Protein AF-A0A1H9FA44-F1 (afdb_monomer_lite)

Organism: NCBI:txid867345

Sequence (965 aa):
MKTKEKTDRRVFFWLVFLFSVNLIYLLYELSFNSRLVDVAVTSITDAQVRALELEGRILSGIGLSLLLLRFIKINHISALRFLKISIMLIAIGFSSMYFGQRILVDFLVDRTTAEQRMDAQLLVFMKQGLATNSLQLEGIEFDDSDLDSAHTRSFISIVGLMTFFSPDFIVDLRDNAESILNQVAINESIKATPSSYEDYLKLRDSIVYLWNEYEKISDEYWAAKSYFYQEAGERWNILQSNLLNQWEQLSENLDEHEFTRKVLALQRNLDTYFKARESCEDSRFRNECIIKVEDIYRAEIVKSIGRYVAPRDWCHEPETVTKTVQRGSRFVTERREVQQCHDLSYDHLSSKLSFFVRAPISYDLFIRDPVLSSQIRSDLLAEGVVLKDSWIADDRDGFMTAAVEARANLARERLENEMLQRLGVILPLDMSAEEFLRSDFVQARLHKALQPMDPLMILRLDYTPLEFHQMVLKPRFIHMAENEYQKLHQDIQEMANGGWREEEGKSYVRALIVPPIAMGFSLFFALVNSIGLIASIPALFGWKRPILVWSMKLGGIIGVIAIPMINSSSVVETETYKYFESQVSDTLGPVAGFFATWVVNTEPSVYAVGRFAQHVAPPLISSGDHKKENIYDDSDVSLADDLLINEQRLENDHYPFNLKSSIDAGESIDDVFDSVGLNVNDHMRDMVHALHLSGLTPLMPQVMTAVNNKNDAIMIDVQQLRDGAWVVHRSPLITGTGTCLTNHQRIVDIGLLDSVQWRAARHGSCGSDMIAINPVSIPFLTDFSRQVSARFPDISIWVHFQPTLHGEVFCHHLRRGAAELSAMLGQEKFSAVVSSSETLACFLDMPRDYAVIYMGPEYGDPGIVAQSTPHHISRQEIISLRGRARGDGYRPYAFSISPQTLDMPFSSLKENDAIVIHHRHESHVMHEFLRDFPGRTGVFFSPGSRSEDVLIENYKILISRNGVL

Radius of gyration: 52.06 Å; chains: 1; bounding box: 86×80×188 Å

Structure (mmCIF, N/CA/C/O backbone):
data_AF-A0A1H9FA44-F1
#
_entry.id   AF-A0A1H9FA44-F1
#
loop_
_atom_site.group_PDB
_atom_site.id
_atom_site.type_symbol
_atom_site.label_atom_id
_atom_site.label_alt_id
_atom_site.label_comp_id
_atom_site.label_asym_id
_atom_site.label_entity_id
_atom_site.label_seq_id
_atom_site.pdbx_PDB_ins_code
_atom_site.Cartn_x
_atom_site.Cartn_y
_atom_site.Cartn_z
_atom_site.occupancy
_atom_site.B_iso_or_equiv
_atom_site.auth_seq_id
_atom_site.auth_comp_id
_atom_site.auth_asym_id
_atom_site.auth_atom_id
_atom_site.pdbx_PDB_model_num
ATOM 1 N N . MET A 1 1 ? -10.533 -27.391 91.466 1.00 48.75 1 MET A N 1
ATOM 2 C CA . MET A 1 1 ? -9.557 -26.537 90.746 1.00 48.75 1 MET A CA 1
ATOM 3 C C . MET A 1 1 ? -9.201 -27.084 89.360 1.00 48.75 1 MET A C 1
ATOM 5 O O . MET A 1 1 ? -9.571 -26.430 88.394 1.00 48.75 1 MET A O 1
ATOM 9 N N . LYS A 1 2 ? -8.638 -28.300 89.225 1.00 49.94 2 LYS A N 1
ATOM 10 C CA . LYS A 1 2 ? -8.252 -28.908 87.923 1.00 49.94 2 LYS A CA 1
ATOM 11 C C . LYS A 1 2 ? -9.353 -28.962 86.841 1.00 49.94 2 LYS A C 1
ATOM 13 O O . LYS A 1 2 ? -9.052 -28.881 85.656 1.00 49.94 2 LYS A O 1
ATOM 18 N N . THR A 1 3 ? -10.630 -29.093 87.212 1.00 56.06 3 THR A N 1
ATOM 19 C CA . THR A 1 3 ? -11.762 -29.130 86.261 1.00 56.06 3 THR A CA 1
ATOM 20 C C . THR A 1 3 ? -12.139 -27.753 85.703 1.00 56.06 3 THR A C 1
ATOM 22 O O . THR A 1 3 ? -12.529 -27.659 84.541 1.00 56.06 3 THR A O 1
ATOM 25 N N . LYS A 1 4 ? -11.982 -26.684 86.495 1.00 55.81 4 LYS A N 1
ATOM 26 C CA . LYS A 1 4 ? -12.283 -25.298 86.095 1.00 55.81 4 LYS A CA 1
ATOM 27 C C . LYS A 1 4 ? -11.204 -24.758 85.150 1.00 55.81 4 LYS A C 1
ATOM 29 O O . LYS A 1 4 ? -11.523 -24.285 84.069 1.00 55.81 4 LYS A O 1
ATOM 34 N N . GLU A 1 5 ? -9.940 -25.000 85.489 1.00 60.69 5 GLU A N 1
ATOM 35 C CA . GLU A 1 5 ? -8.768 -24.650 84.673 1.00 60.69 5 GLU A CA 1
ATOM 36 C C . GLU A 1 5 ? -8.762 -25.362 83.304 1.00 60.69 5 GLU A C 1
ATOM 38 O O . GLU A 1 5 ? -8.523 -24.750 82.263 1.00 60.69 5 GLU A O 1
ATOM 43 N N . LYS A 1 6 ? -9.132 -26.651 83.272 1.00 61.25 6 LYS A N 1
ATOM 44 C CA . LYS A 1 6 ? -9.265 -27.423 82.024 1.00 61.25 6 LYS A CA 1
ATOM 45 C C . LYS A 1 6 ? -10.433 -26.948 81.146 1.00 61.25 6 LYS A C 1
ATOM 47 O O . LYS A 1 6 ? -10.380 -27.127 79.930 1.00 61.25 6 LYS A O 1
ATOM 52 N N . THR A 1 7 ? -11.475 -26.365 81.742 1.00 63.00 7 THR A N 1
ATOM 53 C CA . THR A 1 7 ? -12.636 -25.820 81.018 1.00 63.00 7 THR A CA 1
ATOM 54 C C . THR A 1 7 ? -12.306 -24.454 80.415 1.00 63.00 7 THR A C 1
ATOM 56 O O . THR A 1 7 ? -12.528 -24.265 79.223 1.00 63.00 7 THR A O 1
ATOM 59 N N . ASP A 1 8 ? -11.665 -23.562 81.176 1.00 70.44 8 ASP A N 1
ATOM 60 C CA . ASP A 1 8 ? -11.229 -22.243 80.690 1.00 70.44 8 ASP A CA 1
ATOM 61 C C . ASP A 1 8 ? -10.218 -22.361 79.530 1.00 70.44 8 ASP A C 1
ATOM 63 O O . ASP A 1 8 ? -10.338 -21.658 78.526 1.00 70.44 8 ASP A O 1
ATOM 67 N N . ARG A 1 9 ? -9.292 -23.331 79.589 1.00 77.62 9 ARG A N 1
ATOM 68 C CA . ARG A 1 9 ? -8.333 -23.593 78.498 1.00 77.62 9 ARG A CA 1
ATOM 69 C C . ARG A 1 9 ? -9.007 -24.077 77.206 1.00 77.62 9 ARG A C 1
ATOM 71 O O . ARG A 1 9 ? -8.592 -23.689 76.120 1.00 77.62 9 ARG A O 1
ATOM 78 N N . ARG A 1 10 ? -10.056 -24.904 77.301 1.00 78.44 10 ARG A N 1
ATOM 79 C CA . ARG A 1 10 ? -10.829 -25.372 76.129 1.00 78.44 10 ARG A CA 1
ATOM 80 C C . ARG A 1 10 ? -11.633 -24.249 75.482 1.00 78.44 10 ARG A C 1
ATOM 82 O O . ARG A 1 10 ? -11.694 -24.186 74.260 1.00 78.44 10 ARG A O 1
ATOM 89 N N . VAL A 1 11 ? -12.226 -23.375 76.295 1.00 79.69 11 VAL A N 1
ATOM 90 C CA . VAL A 1 11 ? -12.961 -22.197 75.813 1.00 79.69 11 VAL A CA 1
ATOM 91 C C . VAL A 1 11 ? -12.018 -21.249 75.075 1.00 79.69 11 VAL A C 1
ATOM 93 O O . VAL A 1 11 ? -12.355 -20.802 73.985 1.00 79.69 11 VAL A O 1
ATOM 96 N N . PHE A 1 12 ? -10.823 -21.001 75.618 1.00 83.12 12 PHE A N 1
ATOM 97 C CA . PHE A 1 12 ? -9.819 -20.157 74.969 1.00 83.12 12 PHE A CA 1
ATOM 98 C C . PHE A 1 12 ? -9.391 -20.703 73.599 1.00 83.12 12 PHE A C 1
ATOM 100 O O . PHE A 1 12 ? -9.480 -19.983 72.610 1.00 83.12 12 PHE A O 1
ATOM 107 N N . PHE A 1 13 ? -9.010 -21.984 73.503 1.00 84.44 13 PHE A N 1
ATOM 108 C CA . PHE A 1 13 ? -8.625 -22.581 72.215 1.00 84.44 13 PHE A CA 1
ATOM 109 C C . PHE A 1 13 ? -9.755 -22.574 71.184 1.00 84.44 13 PHE A C 1
ATOM 111 O O . PHE A 1 13 ? -9.494 -22.364 70.005 1.00 84.44 13 PHE A O 1
ATOM 118 N N . TRP A 1 14 ? -11.003 -22.771 71.611 1.00 83.06 14 TRP A N 1
ATOM 119 C CA . TRP A 1 14 ? -12.151 -22.663 70.714 1.00 83.06 14 TRP A CA 1
ATOM 120 C C . TRP A 1 14 ? -12.372 -21.238 70.207 1.00 83.06 14 TRP A C 1
ATOM 122 O O . TRP A 1 14 ? -12.641 -21.052 69.026 1.00 83.06 14 TRP A O 1
ATOM 132 N N . LEU A 1 15 ? -12.247 -20.235 71.082 1.00 83.44 15 LEU A N 1
ATOM 133 C CA . LEU A 1 15 ? -12.365 -18.832 70.686 1.00 83.44 15 LEU A CA 1
ATOM 134 C C . LEU A 1 15 ? -11.262 -18.437 69.704 1.00 83.44 15 LEU A C 1
ATOM 136 O O . LEU A 1 15 ? -11.562 -17.782 68.714 1.00 83.44 15 LEU A O 1
ATOM 140 N N . VAL A 1 16 ? -10.022 -18.877 69.938 1.00 86.88 16 VAL A N 1
ATOM 141 C CA . VAL A 1 16 ? -8.905 -18.668 69.004 1.00 86.88 16 VAL A CA 1
ATOM 142 C C . VAL A 1 16 ? -9.171 -19.373 67.674 1.00 86.88 16 VAL A C 1
ATOM 144 O O . VAL A 1 16 ? -9.030 -18.753 66.629 1.00 86.88 16 VAL A O 1
ATOM 147 N N . PHE A 1 17 ? -9.621 -20.630 67.697 1.00 88.50 17 PHE A N 1
ATOM 148 C CA . PHE A 1 17 ? -9.962 -21.370 66.481 1.00 88.50 17 PHE A CA 1
ATOM 149 C C . PHE A 1 17 ? -11.061 -20.671 65.669 1.00 88.50 17 PHE A C 1
ATOM 151 O O . PHE A 1 17 ? -10.877 -20.426 64.481 1.00 88.50 17 PHE A O 1
ATOM 158 N N . LEU A 1 18 ? -12.174 -20.294 66.307 1.00 86.75 18 LEU A N 1
ATOM 159 C CA . LEU A 1 18 ? -13.249 -19.554 65.643 1.00 86.75 18 LEU A CA 1
ATOM 160 C C . LEU A 1 18 ? -12.780 -18.194 65.124 1.00 86.75 18 LEU A C 1
ATOM 162 O O . LEU A 1 18 ? -13.202 -17.794 64.046 1.00 86.75 18 LEU A O 1
ATOM 166 N N . PHE A 1 19 ? -11.926 -17.489 65.871 1.00 90.38 19 PHE A N 1
ATOM 167 C CA . PHE A 1 19 ? -11.349 -16.221 65.433 1.00 90.38 19 PHE A CA 1
ATOM 168 C C . PHE A 1 19 ? -10.514 -16.409 64.164 1.00 90.38 19 PHE A C 1
ATOM 170 O O . PHE A 1 19 ? -10.729 -15.699 63.189 1.00 90.38 19 PHE A O 1
ATOM 177 N N . SER A 1 20 ? -9.614 -17.397 64.142 1.00 91.06 20 SER A N 1
ATOM 178 C CA . SER A 1 20 ? -8.771 -17.689 62.980 1.00 91.06 20 SER A CA 1
ATOM 179 C C . SER A 1 20 ? -9.586 -18.117 61.760 1.00 91.06 20 SER A C 1
ATOM 181 O O . SER A 1 20 ? -9.354 -17.604 60.672 1.00 91.06 20 SER A O 1
ATOM 183 N N . VAL A 1 21 ? -10.565 -19.013 61.929 1.00 92.25 21 VAL A N 1
ATOM 184 C CA . VAL A 1 21 ? -11.415 -19.464 60.815 1.00 92.25 21 VAL A CA 1
ATOM 185 C C . VAL A 1 21 ? -12.286 -18.323 60.287 1.00 92.25 21 VAL A C 1
ATOM 187 O O . VAL A 1 21 ? -12.405 -18.176 59.077 1.00 92.25 21 VAL A O 1
ATOM 190 N N . ASN A 1 22 ? -12.855 -17.489 61.164 1.00 92.56 22 ASN A N 1
ATOM 191 C CA . ASN A 1 22 ? -13.650 -16.330 60.753 1.00 92.56 22 ASN A CA 1
ATOM 192 C C . ASN A 1 22 ? -12.784 -15.272 60.045 1.00 92.56 22 ASN A C 1
ATOM 194 O O . ASN A 1 22 ? -13.199 -14.726 59.033 1.00 92.56 22 ASN A O 1
ATOM 198 N N . LEU A 1 23 ? -11.552 -15.035 60.506 1.00 92.38 23 LEU A N 1
ATOM 199 C CA . LEU A 1 23 ? -10.619 -14.144 59.815 1.00 92.38 23 LEU A CA 1
ATOM 200 C C . LEU A 1 23 ? -10.298 -14.642 58.395 1.00 92.38 23 LEU A C 1
ATOM 202 O O . LEU A 1 23 ? -10.344 -13.852 57.459 1.00 92.38 23 LEU A O 1
ATOM 206 N N . ILE A 1 24 ? -10.015 -15.940 58.226 1.00 92.69 24 ILE A N 1
ATOM 207 C CA . ILE A 1 24 ? -9.772 -16.539 56.900 1.00 92.69 24 ILE A CA 1
ATOM 208 C C . ILE A 1 24 ? -11.024 -16.420 56.028 1.00 92.69 24 ILE A C 1
ATOM 210 O O . ILE A 1 24 ? -10.933 -15.991 54.884 1.00 92.69 24 ILE A O 1
ATOM 214 N N . TYR A 1 25 ? -12.189 -16.757 56.580 1.00 94.31 25 TYR A N 1
ATOM 215 C CA . TYR A 1 25 ? -13.471 -16.616 55.898 1.00 94.31 25 TYR A CA 1
ATOM 216 C C . TYR A 1 25 ? -13.707 -15.180 55.416 1.00 94.31 25 TYR A C 1
ATOM 218 O O . TYR A 1 25 ? -14.007 -14.986 54.247 1.00 94.31 25 TYR A O 1
ATOM 226 N N . LEU A 1 26 ? -13.497 -14.176 56.273 1.00 93.19 26 LEU A N 1
ATOM 227 C CA . LEU A 1 26 ? -13.662 -12.767 55.912 1.00 93.19 26 LEU A CA 1
ATOM 228 C C . LEU A 1 26 ? -12.725 -12.336 54.784 1.00 93.19 26 LEU A C 1
ATOM 230 O O . LEU A 1 26 ? -13.150 -11.577 53.924 1.00 93.19 26 LEU A O 1
ATOM 234 N N . LEU A 1 27 ? -11.481 -12.825 54.750 1.00 92.19 27 LEU A N 1
ATOM 235 C CA . LEU A 1 27 ? -10.573 -12.537 53.634 1.00 92.19 27 LEU A CA 1
ATOM 236 C C . LEU A 1 27 ? -11.121 -13.082 52.308 1.00 92.19 27 LEU A C 1
ATOM 238 O O . LEU A 1 27 ? -11.119 -12.364 51.311 1.00 92.19 27 LEU A O 1
ATOM 242 N N . TYR A 1 28 ? -11.633 -14.316 52.302 1.00 93.56 28 TYR A N 1
ATOM 243 C CA . TYR A 1 28 ? -12.260 -14.899 51.111 1.00 93.56 28 TYR A CA 1
ATOM 244 C C . TYR A 1 28 ? -13.567 -14.196 50.729 1.00 93.56 28 TYR A C 1
ATOM 246 O O . TYR A 1 28 ? -13.783 -13.939 49.549 1.00 93.56 28 TYR A O 1
ATOM 254 N N . GLU A 1 29 ? -14.406 -13.840 51.703 1.00 93.50 29 GLU A N 1
ATOM 255 C CA . GLU A 1 29 ? -15.690 -13.170 51.471 1.00 93.50 29 GLU A CA 1
ATOM 256 C C . GLU A 1 29 ? -15.493 -11.764 50.886 1.00 93.50 29 GLU A C 1
ATOM 258 O O . GLU A 1 29 ? -16.108 -11.420 49.885 1.00 93.50 29 GLU A O 1
ATOM 263 N N . LEU A 1 30 ? -14.567 -10.976 51.443 1.00 92.44 30 LEU A N 1
ATOM 264 C CA . LEU A 1 30 ? -14.232 -9.640 50.938 1.00 92.44 30 LEU A CA 1
ATOM 265 C C . LEU A 1 30 ? -13.559 -9.705 49.553 1.00 92.44 30 LEU A C 1
ATOM 267 O O . LEU A 1 30 ? -13.848 -8.888 48.675 1.00 92.44 30 LEU A O 1
ATOM 271 N N . SER A 1 31 ? -12.690 -10.698 49.328 1.00 92.31 31 SER A N 1
ATOM 272 C CA . SER A 1 31 ? -12.115 -10.972 48.002 1.00 92.31 31 SER A CA 1
ATOM 273 C C . SER A 1 31 ? -13.205 -11.313 46.980 1.00 92.31 31 SER A C 1
ATOM 275 O O . SER A 1 31 ? -13.196 -10.788 45.872 1.00 92.31 31 SER A O 1
ATOM 277 N N . PHE A 1 32 ? -14.169 -12.162 47.339 1.00 91.38 32 PHE A N 1
ATOM 278 C CA . PHE A 1 32 ? -15.282 -12.536 46.464 1.00 91.38 32 PHE A CA 1
ATOM 279 C C . PHE A 1 32 ? -16.208 -11.353 46.151 1.00 91.38 32 PHE A C 1
ATOM 281 O O . PHE A 1 32 ? -16.528 -11.123 44.990 1.00 91.38 32 PHE A O 1
ATOM 288 N N . ASN A 1 33 ? -16.577 -10.569 47.164 1.00 90.88 33 ASN A N 1
ATOM 289 C CA . ASN A 1 33 ? -17.423 -9.384 47.032 1.00 90.88 33 ASN A CA 1
ATOM 290 C C . ASN A 1 33 ? -16.821 -8.348 46.060 1.00 90.88 33 ASN A C 1
ATOM 292 O O . ASN A 1 33 ? -17.470 -7.970 45.090 1.00 90.88 33 ASN A O 1
ATOM 296 N N . SER A 1 34 ? -15.535 -8.013 46.210 1.00 89.12 34 SER A N 1
ATOM 297 C CA . SER A 1 34 ? -14.847 -7.137 45.243 1.00 89.12 34 SER A CA 1
ATOM 298 C C . SER A 1 34 ? -14.746 -7.729 43.829 1.00 89.12 34 SER A C 1
ATOM 300 O O . SER A 1 34 ? -14.873 -6.991 42.856 1.00 89.12 34 SER A O 1
ATOM 302 N N . ARG A 1 35 ? -14.572 -9.053 43.687 1.00 87.44 35 ARG A N 1
ATOM 303 C CA . ARG A 1 35 ? -14.594 -9.721 42.371 1.00 87.44 35 ARG A CA 1
ATOM 304 C C . ARG A 1 35 ? -15.972 -9.651 41.711 1.00 87.44 35 ARG A C 1
ATOM 306 O O . ARG A 1 35 ? -16.034 -9.480 40.502 1.00 87.44 35 ARG A O 1
ATOM 313 N N . LEU A 1 36 ? -17.064 -9.749 42.473 1.00 86.50 36 LEU A N 1
ATOM 314 C CA . LEU A 1 36 ? -18.422 -9.578 41.939 1.00 86.50 36 LEU A CA 1
ATOM 315 C C . LEU A 1 36 ? -18.622 -8.186 41.335 1.00 86.50 36 LEU A C 1
ATOM 317 O O . LEU A 1 36 ? -19.174 -8.085 40.243 1.00 86.50 36 LEU A O 1
ATOM 321 N N . VAL A 1 37 ? -18.152 -7.141 42.022 1.00 85.50 37 VAL A N 1
ATOM 322 C CA . VAL A 1 37 ? -18.197 -5.758 41.521 1.00 85.50 37 VAL A CA 1
ATOM 323 C C . VAL A 1 37 ? -17.359 -5.603 40.252 1.00 85.50 37 VAL A C 1
ATOM 325 O O . VAL A 1 37 ? -17.813 -4.988 39.292 1.00 85.50 37 VAL A O 1
ATOM 328 N N . ASP A 1 38 ? -16.162 -6.194 40.219 1.00 83.50 38 ASP A N 1
ATOM 329 C CA . ASP A 1 38 ? -15.274 -6.134 39.054 1.00 83.50 38 ASP A CA 1
ATOM 330 C C . ASP A 1 38 ? -15.860 -6.856 37.833 1.00 83.50 38 ASP A C 1
ATOM 332 O O . ASP A 1 38 ? -15.863 -6.306 36.732 1.00 83.50 38 ASP A O 1
ATOM 336 N N . VAL A 1 39 ? -16.388 -8.071 38.021 1.00 78.62 39 VAL A N 1
ATOM 337 C CA . VAL A 1 39 ? -16.960 -8.865 36.923 1.00 78.62 39 VAL A CA 1
ATOM 338 C C . VAL A 1 39 ? -18.268 -8.260 36.418 1.00 78.62 39 VAL A C 1
ATOM 340 O O . VAL A 1 39 ? -18.573 -8.354 35.233 1.00 78.62 39 VAL A O 1
ATOM 343 N N . ALA A 1 40 ? -19.030 -7.580 37.274 1.00 70.88 40 ALA A N 1
ATOM 344 C CA . ALA A 1 40 ? -20.282 -6.952 36.879 1.00 70.88 40 ALA A CA 1
ATOM 345 C C . ALA A 1 40 ? -20.135 -5.808 35.858 1.00 70.88 40 ALA A C 1
ATOM 347 O O . ALA A 1 40 ? -21.137 -5.450 35.244 1.00 70.88 40 ALA A O 1
ATOM 348 N N . VAL A 1 41 ? -18.929 -5.269 35.665 1.00 68.81 41 VAL A N 1
ATOM 349 C CA . VAL A 1 41 ? -18.599 -4.221 34.677 1.00 68.81 41 VAL A CA 1
ATOM 350 C C . VAL A 1 41 ? -17.988 -4.831 33.401 1.00 68.81 41 VAL A C 1
ATOM 352 O O . VAL A 1 41 ? -17.742 -4.150 32.415 1.00 68.81 41 VAL A O 1
ATOM 355 N N . THR A 1 42 ? -17.774 -6.145 33.375 1.00 66.69 42 THR A N 1
ATOM 356 C CA . THR A 1 42 ? -17.287 -6.872 32.194 1.00 66.69 42 THR A CA 1
ATOM 357 C C . THR A 1 42 ? -18.410 -7.671 31.534 1.00 66.69 42 THR A C 1
ATOM 359 O O . THR A 1 42 ? -19.413 -7.988 32.174 1.00 66.69 42 THR A O 1
ATOM 362 N N . SER A 1 43 ? -18.256 -8.022 30.256 1.00 63.44 43 SER A N 1
ATOM 363 C CA . SER A 1 43 ? -19.141 -8.975 29.582 1.00 63.44 43 SER A CA 1
ATOM 364 C C . SER A 1 43 ? -19.003 -10.356 30.226 1.00 63.44 43 SER A C 1
ATOM 366 O O . SER A 1 43 ? -17.937 -10.967 30.165 1.00 63.44 43 SER A O 1
ATOM 368 N N . ILE A 1 44 ? -20.067 -10.835 30.877 1.00 65.38 44 ILE A N 1
ATOM 369 C CA . ILE A 1 44 ? -20.039 -12.078 31.658 1.00 65.38 44 ILE A CA 1
ATOM 370 C C . ILE A 1 44 ? -20.544 -13.236 30.796 1.00 65.38 44 ILE A C 1
ATOM 372 O O . ILE A 1 44 ? -21.673 -13.194 30.307 1.00 65.38 44 ILE A O 1
ATOM 376 N N . THR A 1 45 ? -19.749 -14.296 30.655 1.00 71.56 45 THR A N 1
ATOM 377 C CA . THR A 1 45 ? -20.199 -15.537 30.000 1.00 71.56 45 THR A CA 1
ATOM 378 C C . THR A 1 45 ? -21.082 -16.373 30.936 1.00 71.56 45 THR A C 1
ATOM 380 O O . THR A 1 45 ? -20.957 -16.293 32.161 1.00 71.56 45 THR A O 1
ATOM 383 N N . ASP A 1 46 ? -21.950 -17.241 30.398 1.00 73.75 46 ASP A N 1
ATOM 384 C CA . ASP A 1 46 ? -22.794 -18.142 31.219 1.00 73.75 46 ASP A CA 1
ATOM 385 C C . ASP A 1 46 ? -21.948 -18.991 32.192 1.00 73.75 46 ASP A C 1
ATOM 387 O O . ASP A 1 46 ? -22.300 -19.178 33.359 1.00 73.75 46 ASP A O 1
ATOM 391 N N . ALA A 1 47 ? -20.766 -19.438 31.754 1.00 77.25 47 ALA A N 1
ATOM 392 C CA . ALA A 1 47 ? -19.837 -20.186 32.596 1.00 77.25 47 ALA A CA 1
ATOM 393 C C . ALA A 1 47 ? -19.342 -19.366 33.802 1.00 77.25 47 ALA A C 1
ATOM 395 O O . ALA A 1 47 ? -19.277 -19.888 34.920 1.00 77.25 47 ALA A O 1
ATOM 396 N N . GLN A 1 48 ? -19.032 -18.082 33.601 1.00 77.62 48 GLN A N 1
ATOM 397 C CA . GLN A 1 48 ? -18.619 -17.173 34.671 1.00 77.62 48 GLN A CA 1
ATOM 398 C C . GLN A 1 48 ? -19.773 -16.869 35.634 1.00 77.62 48 GLN A C 1
ATOM 400 O O . GLN A 1 48 ? -19.564 -16.897 36.849 1.00 77.62 48 GLN A O 1
ATOM 405 N N . VAL A 1 49 ? -20.999 -16.664 35.128 1.00 80.44 49 VAL A N 1
ATOM 406 C CA . VAL A 1 49 ? -22.196 -16.481 35.972 1.00 80.44 49 VAL A CA 1
ATOM 407 C C . VAL A 1 49 ? -22.402 -17.698 36.878 1.00 80.44 49 VAL A C 1
ATOM 409 O O . VAL A 1 49 ? -22.562 -17.547 38.090 1.00 80.44 49 VAL A O 1
ATOM 412 N N . ARG A 1 50 ? -22.329 -18.916 36.326 1.00 82.25 50 ARG A N 1
ATOM 413 C CA . ARG A 1 50 ? -22.481 -20.164 37.098 1.00 82.25 50 ARG A CA 1
ATOM 414 C C . ARG A 1 50 ? -21.356 -20.381 38.107 1.00 82.25 50 ARG A C 1
ATOM 416 O O . ARG A 1 50 ? -21.607 -20.890 39.201 1.00 82.25 50 ARG A O 1
ATOM 423 N N . ALA A 1 51 ? -20.121 -20.013 37.764 1.00 84.81 51 ALA A N 1
ATOM 424 C CA . ALA A 1 51 ? -18.986 -20.104 38.678 1.00 84.81 51 ALA A CA 1
ATOM 425 C C . ALA A 1 51 ? -19.158 -19.159 39.877 1.00 84.81 51 ALA A C 1
ATOM 427 O O . ALA A 1 51 ? -19.026 -19.600 41.022 1.00 84.81 51 ALA A O 1
ATOM 428 N N . LEU A 1 52 ? -19.531 -17.900 39.624 1.00 84.25 52 LEU A N 1
ATOM 429 C CA . LEU A 1 52 ? -19.831 -16.910 40.662 1.00 84.25 52 LEU A CA 1
ATOM 430 C C . LEU A 1 52 ? -21.010 -17.341 41.535 1.00 84.25 52 LEU A C 1
ATOM 432 O O . LEU A 1 52 ? -20.960 -17.212 42.758 1.00 84.25 52 LEU A O 1
ATOM 436 N N . GLU A 1 53 ? -22.051 -17.900 40.922 1.00 86.88 53 GLU A N 1
ATOM 437 C CA . GLU A 1 53 ? -23.198 -18.448 41.635 1.00 86.88 53 GLU A CA 1
ATOM 438 C C . GLU A 1 53 ? -22.786 -19.579 42.586 1.00 86.88 53 GLU A C 1
ATOM 440 O O . GLU A 1 53 ? -23.179 -19.599 43.756 1.00 86.88 53 GLU A O 1
ATOM 445 N N . LEU A 1 54 ? -21.983 -20.530 42.106 1.00 89.31 54 LEU A N 1
ATOM 446 C CA . LEU A 1 54 ? -21.521 -21.651 42.916 1.00 89.31 54 LEU A CA 1
ATOM 447 C C . LEU A 1 54 ? -20.592 -21.185 44.047 1.00 89.31 54 LEU A C 1
ATOM 449 O O . LEU A 1 54 ? -20.751 -21.641 45.182 1.00 89.31 54 LEU A O 1
ATOM 453 N N . GLU A 1 55 ? -19.665 -20.266 43.764 1.00 90.31 55 GLU A N 1
ATOM 454 C CA . GLU A 1 55 ? -18.751 -19.693 44.760 1.00 90.31 55 GLU A CA 1
ATOM 455 C C . GLU A 1 55 ? -19.531 -18.940 45.848 1.00 90.31 55 GLU A C 1
ATOM 457 O O . GLU A 1 55 ? -19.355 -19.220 47.038 1.00 90.31 55 GLU A O 1
ATOM 462 N N . GLY A 1 56 ? -20.480 -18.086 45.452 1.00 90.25 56 GLY A N 1
ATOM 463 C CA . GLY A 1 56 ? -21.344 -17.340 46.367 1.00 90.25 56 GLY A CA 1
ATOM 464 C C . GLY A 1 56 ? -22.196 -18.243 47.261 1.00 90.25 56 GLY A C 1
ATOM 465 O O . GLY A 1 56 ? -22.314 -17.985 48.464 1.00 90.25 56 GLY A O 1
ATOM 466 N N . ARG A 1 57 ? -22.724 -19.352 46.720 1.00 91.69 57 ARG A N 1
ATOM 467 C CA . ARG A 1 57 ? -23.485 -20.359 47.485 1.00 91.69 57 ARG A CA 1
ATOM 468 C C . ARG A 1 57 ? -22.635 -21.068 48.535 1.00 91.69 57 ARG A C 1
ATOM 470 O O . ARG A 1 57 ? -23.096 -21.289 49.658 1.00 91.69 57 ARG A O 1
ATOM 477 N N . ILE A 1 58 ? -21.395 -21.418 48.194 1.00 93.44 58 ILE A N 1
ATOM 478 C CA . ILE A 1 58 ? -20.454 -22.061 49.122 1.00 93.44 58 ILE A CA 1
ATOM 479 C C . ILE A 1 58 ? -20.077 -21.090 50.246 1.00 93.44 58 ILE A C 1
ATOM 481 O O . ILE A 1 58 ? -20.181 -21.445 51.424 1.00 93.44 58 ILE A O 1
ATOM 485 N N . LEU A 1 59 ? -19.684 -19.866 49.894 1.00 93.38 59 LEU A N 1
ATOM 486 C CA . LEU A 1 59 ? -19.259 -18.838 50.843 1.00 93.38 59 LEU A CA 1
ATOM 487 C C . LEU A 1 59 ? -20.386 -18.434 51.797 1.00 93.38 59 LEU A C 1
ATOM 489 O O . LEU A 1 59 ? -20.210 -18.490 53.016 1.00 93.38 59 LEU A O 1
ATOM 493 N N . SER A 1 60 ? -21.587 -18.187 51.273 1.00 93.56 60 SER A N 1
ATOM 494 C CA . SER A 1 60 ? -22.771 -17.892 52.090 1.00 93.56 60 SER A CA 1
ATOM 495 C C . SER A 1 60 ? -23.111 -19.041 53.054 1.00 93.56 60 SER A C 1
ATOM 497 O O . SER A 1 60 ? -23.449 -18.813 54.219 1.00 93.56 60 SER A O 1
ATOM 499 N N . GLY A 1 61 ? -22.980 -20.299 52.610 1.00 94.38 61 GLY A N 1
ATOM 500 C CA . GLY A 1 61 ? -23.175 -21.482 53.457 1.00 94.38 61 GLY A CA 1
ATOM 501 C C . GLY A 1 61 ? -22.155 -21.604 54.589 1.00 94.38 61 GLY A C 1
ATOM 502 O O . GLY A 1 61 ? -22.519 -21.962 55.718 1.00 94.38 61 GLY A O 1
ATOM 503 N N . ILE A 1 62 ? -20.889 -21.268 54.328 1.00 94.19 62 ILE A N 1
ATOM 504 C CA . ILE A 1 62 ? -19.843 -21.184 55.357 1.00 94.19 62 ILE A CA 1
ATOM 505 C C . ILE A 1 62 ? -20.154 -20.035 56.325 1.00 94.19 62 ILE A C 1
ATOM 507 O O . ILE A 1 62 ? -20.122 -20.245 57.541 1.00 94.19 62 ILE A O 1
ATOM 511 N N . GLY A 1 63 ? -20.533 -18.863 55.811 1.00 93.06 63 GLY A N 1
ATOM 512 C CA . GLY A 1 63 ? -20.884 -17.678 56.594 1.00 93.06 63 GLY A CA 1
ATOM 513 C C . GLY A 1 63 ? -22.015 -17.929 57.590 1.00 93.06 63 GLY A C 1
ATOM 514 O O . GLY A 1 63 ? -21.873 -17.623 58.780 1.00 93.06 63 GLY A O 1
ATOM 515 N N . LEU A 1 64 ? -23.108 -18.566 57.149 1.00 94.12 64 LEU A N 1
ATOM 516 C CA . LEU A 1 64 ? -24.214 -18.947 58.033 1.00 94.12 64 LEU A CA 1
ATOM 517 C C . LEU A 1 64 ? -23.785 -20.006 59.059 1.00 94.12 64 LEU A C 1
ATOM 519 O O . LEU A 1 64 ? -24.143 -19.915 60.235 1.00 94.12 64 LEU A O 1
ATOM 523 N N . SER A 1 65 ? -22.978 -20.986 58.647 1.00 94.44 65 SER A N 1
ATOM 524 C CA . SER A 1 65 ? -22.453 -22.017 59.548 1.00 94.44 65 SER A CA 1
ATOM 525 C C . SER A 1 65 ? -21.600 -21.414 60.669 1.00 94.44 65 SER A C 1
ATOM 527 O O . SER A 1 65 ? -21.798 -21.743 61.841 1.00 94.44 65 SER A O 1
ATOM 529 N N . LEU A 1 66 ? -20.695 -20.485 60.346 1.00 90.94 66 LEU A N 1
ATOM 530 C CA . LEU A 1 66 ? -19.860 -19.779 61.325 1.00 90.94 66 LEU A CA 1
ATOM 531 C C . LEU A 1 66 ? -20.692 -18.934 62.293 1.00 90.94 66 LEU A C 1
ATOM 533 O O . LEU A 1 66 ? -20.434 -18.936 63.503 1.00 90.94 66 LEU A O 1
ATOM 537 N N . LEU A 1 67 ? -21.734 -18.275 61.785 1.00 89.88 67 LEU A N 1
ATOM 538 C CA . LEU A 1 67 ? -22.674 -17.508 62.593 1.00 89.88 67 LEU A CA 1
ATOM 539 C C . LEU A 1 67 ? -23.402 -18.419 63.597 1.00 89.88 67 LEU A C 1
ATOM 541 O O . LEU A 1 67 ? -23.440 -18.110 64.793 1.00 89.88 67 LEU A O 1
ATOM 545 N N . LEU A 1 68 ? -23.905 -19.578 63.157 1.00 89.94 68 LEU A N 1
ATOM 546 C CA . LEU A 1 68 ? -24.581 -20.551 64.023 1.00 89.94 68 LEU A CA 1
ATOM 547 C C . LEU A 1 68 ? -23.647 -21.137 65.093 1.00 89.94 68 LEU A C 1
ATOM 549 O O . LEU A 1 68 ? -24.027 -21.231 66.265 1.00 89.94 68 LEU A O 1
ATOM 553 N N . LEU A 1 69 ? -22.405 -21.473 64.728 1.00 88.44 69 LEU A N 1
ATOM 554 C CA . LEU A 1 69 ? -21.395 -21.996 65.660 1.00 88.44 69 LEU A CA 1
ATOM 555 C C . LEU A 1 69 ? -21.091 -21.027 66.810 1.00 88.44 69 LEU A C 1
ATOM 557 O O . LEU A 1 69 ? -20.714 -21.449 67.908 1.00 88.44 69 LEU A O 1
ATOM 561 N N . ARG A 1 70 ? -21.298 -19.726 66.597 1.00 81.38 70 ARG A N 1
ATOM 562 C CA . ARG A 1 70 ? -21.046 -18.684 67.594 1.00 81.38 70 ARG A CA 1
ATOM 563 C C . ARG A 1 70 ? -22.055 -18.664 68.742 1.00 81.38 70 ARG A C 1
ATOM 565 O O . ARG A 1 70 ? -21.766 -18.096 69.798 1.00 81.38 70 ARG A O 1
ATOM 572 N N . PHE A 1 71 ? -23.219 -19.286 68.572 1.00 82.06 71 PHE A N 1
ATOM 573 C CA . PHE A 1 71 ? -24.217 -19.408 69.635 1.00 82.06 71 PHE A CA 1
ATOM 574 C C . PHE A 1 71 ? -23.940 -20.573 70.599 1.00 82.06 71 PHE A C 1
ATOM 576 O O . PHE A 1 71 ? -24.566 -20.655 71.660 1.00 82.06 71 PHE A O 1
ATOM 583 N N . ILE A 1 72 ? -22.971 -21.445 70.293 1.00 82.00 72 ILE A N 1
ATOM 584 C CA . ILE A 1 72 ? -22.633 -22.591 71.141 1.00 82.00 72 ILE A CA 1
ATOM 585 C C . ILE A 1 72 ? -21.854 -22.135 72.384 1.00 82.00 72 ILE A C 1
ATOM 587 O O . ILE A 1 72 ? -20.767 -21.564 72.297 1.00 82.00 72 ILE A O 1
ATOM 591 N N . LYS A 1 73 ? -22.370 -22.460 73.575 1.00 75.00 73 LYS A N 1
ATOM 592 C CA . LYS A 1 73 ? -21.656 -22.286 74.852 1.00 75.00 73 LYS A CA 1
ATOM 593 C C . LYS A 1 73 ? -20.966 -23.595 75.245 1.00 75.00 73 LYS A C 1
ATOM 595 O O . LYS A 1 73 ? -21.632 -24.597 75.469 1.00 75.00 73 LYS A O 1
ATOM 600 N N . ILE A 1 74 ? -19.638 -23.584 75.389 1.00 69.50 74 ILE A N 1
ATOM 601 C CA . ILE A 1 74 ? -18.840 -24.772 75.776 1.00 69.50 74 ILE A CA 1
ATOM 602 C C . ILE A 1 74 ? -19.034 -25.172 77.251 1.00 69.50 74 ILE A C 1
ATOM 604 O O . ILE A 1 74 ? -18.721 -26.299 77.645 1.00 69.50 74 ILE A O 1
ATOM 608 N N . ASN A 1 75 ? -19.573 -24.275 78.080 1.00 67.12 75 ASN A N 1
ATOM 609 C CA . ASN A 1 75 ? -19.738 -24.529 79.508 1.00 67.12 75 ASN A CA 1
ATOM 610 C C . ASN A 1 75 ? -20.658 -25.738 79.754 1.00 67.12 75 ASN A C 1
ATOM 612 O O . ASN A 1 75 ? -21.817 -25.738 79.356 1.00 67.12 75 ASN A O 1
ATOM 616 N N . HIS A 1 76 ? -20.123 -26.744 80.456 1.00 65.75 76 HIS A N 1
ATOM 617 C CA . HIS A 1 76 ? -20.802 -27.979 80.882 1.00 65.75 76 HIS A CA 1
ATOM 618 C C . HIS A 1 76 ? -21.129 -29.026 79.795 1.00 65.75 76 HIS A C 1
ATOM 620 O O . HIS A 1 76 ? -21.817 -30.003 80.094 1.00 65.75 76 HIS A O 1
ATOM 626 N N . ILE A 1 77 ? -20.590 -28.915 78.572 1.00 77.12 77 ILE A N 1
ATOM 627 C CA . ILE A 1 77 ? -20.810 -29.906 77.497 1.00 77.12 77 ILE A CA 1
ATOM 628 C C . ILE A 1 77 ? -19.576 -30.814 77.321 1.00 77.12 77 ILE A C 1
ATOM 630 O O . ILE A 1 77 ? -18.433 -30.358 77.295 1.00 77.12 77 ILE A O 1
ATOM 634 N N . SER A 1 78 ? -19.782 -32.133 77.195 1.00 79.00 78 SER A N 1
ATOM 635 C CA . SER A 1 78 ? -18.705 -33.090 76.879 1.00 79.00 78 SER A CA 1
ATOM 636 C C . SER A 1 78 ? -18.174 -32.885 75.453 1.00 79.00 78 SER A C 1
ATOM 638 O O . SER A 1 78 ? -18.978 -32.654 74.552 1.00 79.00 78 SER A O 1
ATOM 640 N N . ALA A 1 79 ? -16.870 -33.076 75.221 1.00 78.69 79 ALA A N 1
ATOM 641 C CA . ALA A 1 79 ? -16.228 -32.844 73.916 1.00 78.69 79 ALA A CA 1
ATOM 642 C C . ALA A 1 79 ? -16.927 -33.555 72.735 1.00 78.69 79 ALA A C 1
ATOM 644 O O . ALA A 1 79 ? -17.101 -32.956 71.681 1.00 78.69 79 ALA A O 1
ATOM 645 N N . LEU A 1 80 ? -17.410 -34.789 72.936 1.00 83.75 80 LEU A N 1
ATOM 646 C CA . LEU A 1 80 ? -18.133 -35.549 71.908 1.00 83.75 80 LEU A CA 1
ATOM 647 C C . LEU A 1 80 ? -19.505 -34.938 71.562 1.00 83.75 80 LEU A C 1
ATOM 649 O O . LEU A 1 80 ? -19.881 -34.890 70.397 1.00 83.75 80 LEU A O 1
ATOM 653 N N . ARG A 1 81 ? -20.257 -34.451 72.563 1.00 85.00 81 ARG A N 1
ATOM 654 C CA . ARG A 1 81 ? -21.531 -33.740 72.331 1.00 85.00 81 ARG A CA 1
ATOM 655 C C . ARG A 1 81 ? -21.305 -32.402 71.640 1.00 85.00 81 ARG A C 1
ATOM 657 O O . ARG A 1 81 ? -22.056 -32.074 70.735 1.00 85.00 81 ARG A O 1
ATOM 664 N N . PHE A 1 82 ? -20.274 -31.668 72.051 1.00 84.81 82 PHE A N 1
ATOM 665 C CA . PHE A 1 82 ? -19.893 -30.415 71.409 1.00 84.81 82 PHE A CA 1
ATOM 666 C C . PHE A 1 82 ? -19.580 -30.632 69.922 1.00 84.81 82 PHE A C 1
ATOM 668 O O . PHE A 1 82 ? -20.171 -29.964 69.084 1.00 84.81 82 PHE A O 1
ATOM 675 N N . LEU A 1 83 ? -18.764 -31.640 69.589 1.00 86.69 83 LEU A N 1
ATOM 676 C CA . LEU A 1 83 ? -18.451 -31.988 68.201 1.00 86.69 83 LEU A CA 1
ATOM 677 C C . LEU A 1 83 ? -19.707 -32.344 67.387 1.00 86.69 83 LEU A C 1
ATOM 679 O O . LEU A 1 83 ? -19.878 -31.835 66.285 1.00 86.69 83 LEU A O 1
ATOM 683 N N . LYS A 1 84 ? -20.611 -33.168 67.939 1.00 88.75 84 LYS A N 1
ATOM 684 C CA . LYS A 1 84 ? -21.873 -33.535 67.269 1.00 88.75 84 LYS A CA 1
ATOM 685 C C . LYS A 1 84 ? -22.768 -32.322 66.997 1.00 88.75 84 LYS A C 1
ATOM 687 O O . LYS A 1 84 ? -23.302 -32.211 65.900 1.00 88.75 84 LYS A O 1
ATOM 692 N N . ILE A 1 85 ? -22.916 -31.421 67.973 1.00 89.44 85 ILE A N 1
ATOM 693 C CA . ILE A 1 85 ? -23.722 -30.198 67.825 1.00 89.44 85 ILE A CA 1
ATOM 694 C C . ILE A 1 85 ? -23.099 -29.274 66.773 1.00 89.44 85 ILE A C 1
ATOM 696 O O . ILE A 1 85 ? -23.819 -28.768 65.919 1.00 89.44 85 ILE A O 1
ATOM 700 N N . SER A 1 86 ? -21.775 -29.095 66.789 1.00 88.94 86 SER A N 1
ATOM 701 C CA . SER A 1 86 ? -21.079 -28.274 65.795 1.00 88.94 86 SER A CA 1
ATOM 702 C C . SER A 1 86 ? -21.235 -28.831 64.378 1.00 88.94 86 SER A C 1
ATOM 704 O O . SER A 1 86 ? -21.584 -28.078 63.478 1.00 88.94 86 SER A O 1
ATOM 706 N N . ILE A 1 87 ? -21.058 -30.144 64.176 1.00 92.25 87 ILE A N 1
ATOM 707 C CA . ILE A 1 87 ? -21.262 -30.790 62.866 1.00 92.25 87 ILE A CA 1
ATOM 708 C C . ILE A 1 87 ? -22.714 -30.636 62.400 1.00 92.25 87 ILE A C 1
ATOM 710 O O . ILE A 1 87 ? -22.948 -30.311 61.242 1.00 92.25 87 ILE A O 1
ATOM 714 N N . MET A 1 88 ? -23.687 -30.822 63.297 1.00 94.06 88 MET A N 1
ATOM 715 C CA . MET A 1 88 ? -25.106 -30.657 62.974 1.00 94.06 88 MET A CA 1
ATOM 716 C C . MET A 1 88 ? -25.434 -29.218 62.555 1.00 94.06 88 MET A C 1
ATOM 718 O O . MET A 1 88 ? -26.134 -29.023 61.568 1.00 94.06 88 MET A O 1
ATOM 722 N N . LEU A 1 89 ? -24.917 -28.211 63.265 1.00 92.31 89 LEU A N 1
ATOM 723 C CA . LEU A 1 89 ? -25.145 -26.804 62.925 1.00 92.31 89 LEU A CA 1
ATOM 724 C C . LEU A 1 89 ? -24.458 -26.393 61.622 1.00 92.31 89 LEU A C 1
ATOM 726 O O . LEU A 1 89 ? -25.054 -25.638 60.863 1.00 92.31 89 LEU A O 1
ATOM 730 N N . ILE A 1 90 ? -23.258 -26.910 61.339 1.00 94.38 90 ILE A N 1
ATOM 731 C CA . ILE A 1 90 ? -22.598 -26.708 60.041 1.00 94.38 90 ILE A CA 1
ATOM 732 C C . ILE A 1 90 ? -23.425 -27.357 58.928 1.00 94.38 90 ILE A C 1
ATOM 734 O O . ILE A 1 90 ? -23.708 -26.712 57.927 1.00 94.38 90 ILE A O 1
ATOM 738 N N . ALA A 1 91 ? -23.871 -28.604 59.108 1.00 94.69 91 ALA A N 1
ATOM 739 C CA . ALA A 1 91 ? -24.670 -29.302 58.104 1.00 94.69 91 ALA A CA 1
ATOM 740 C C . ALA A 1 91 ? -25.995 -28.576 57.818 1.00 94.69 91 ALA A C 1
ATOM 742 O O . ALA A 1 91 ? -26.363 -28.417 56.656 1.00 94.69 91 ALA A O 1
ATOM 743 N N . ILE A 1 92 ? -26.688 -28.100 58.859 1.00 94.88 92 ILE A N 1
ATOM 744 C CA . ILE A 1 92 ? -27.940 -27.344 58.722 1.00 94.88 92 ILE A CA 1
ATOM 745 C C . ILE A 1 92 ? -27.683 -25.970 58.102 1.00 94.88 92 ILE A C 1
ATOM 747 O O . ILE A 1 92 ? -28.365 -25.612 57.148 1.00 94.88 92 ILE A O 1
ATOM 751 N N . GLY A 1 93 ? -26.710 -25.213 58.617 1.00 93.50 93 GLY A N 1
ATOM 752 C CA . GLY A 1 93 ? -26.385 -23.873 58.128 1.00 93.50 93 GLY A CA 1
ATOM 753 C C . GLY A 1 93 ? -25.964 -23.889 56.664 1.00 93.50 93 GLY A C 1
ATOM 754 O O . GLY A 1 93 ? -26.558 -23.193 55.844 1.00 93.50 93 GLY A O 1
ATOM 755 N N . PHE A 1 94 ? -25.006 -24.748 56.316 1.00 95.31 94 PHE A N 1
ATOM 756 C CA . PHE A 1 94 ? -24.530 -24.879 54.945 1.00 95.31 94 PHE A CA 1
ATOM 757 C C . PHE A 1 94 ? -25.646 -25.336 54.001 1.00 95.31 94 PHE A C 1
ATOM 759 O O . PHE A 1 94 ? -25.884 -24.682 52.992 1.00 95.31 94 PHE A O 1
ATOM 766 N N . SER A 1 95 ? -26.386 -26.401 54.343 1.00 95.62 95 SER A N 1
ATOM 767 C CA . SER A 1 95 ? -27.456 -26.916 53.472 1.00 95.62 95 SER A CA 1
ATOM 768 C C . SER A 1 95 ? -28.589 -25.905 53.301 1.00 95.62 95 SER A C 1
ATOM 770 O O . SER A 1 95 ? -29.055 -25.691 52.186 1.00 95.62 95 SER A O 1
ATOM 772 N N . SER A 1 96 ? -29.018 -25.257 54.388 1.00 94.00 96 SER A N 1
ATOM 773 C CA . SER A 1 96 ? -30.090 -24.262 54.338 1.00 94.00 96 SER A CA 1
ATOM 774 C C . SER A 1 96 ? -29.735 -23.106 53.412 1.00 94.00 96 SER A C 1
ATOM 776 O O . SER A 1 96 ? -30.587 -22.680 52.641 1.00 94.00 96 SER A O 1
ATOM 778 N N . MET A 1 97 ? -28.500 -22.602 53.474 1.00 93.75 97 MET A N 1
ATOM 779 C CA . MET A 1 97 ? -28.103 -21.473 52.637 1.00 93.75 97 MET A CA 1
ATOM 780 C C . MET A 1 97 ? -27.843 -21.895 51.190 1.00 93.75 97 MET A C 1
ATOM 782 O O . MET A 1 97 ? -28.356 -21.262 50.272 1.00 93.75 97 MET A O 1
ATOM 786 N N . TYR A 1 98 ? -27.107 -22.992 50.992 1.00 93.75 98 TYR A N 1
ATOM 787 C CA . TYR A 1 98 ? -26.732 -23.486 49.668 1.00 93.75 98 TYR A CA 1
ATOM 788 C C . TYR A 1 98 ? -27.965 -23.818 48.817 1.00 93.75 98 TYR A C 1
ATOM 790 O O . TYR A 1 98 ? -28.092 -23.353 47.685 1.00 93.75 98 TYR A O 1
ATOM 798 N N . PHE A 1 99 ? -28.911 -24.586 49.373 1.00 93.75 99 PHE A N 1
ATOM 799 C CA . PHE A 1 99 ? -30.157 -24.907 48.675 1.00 93.75 99 PHE A CA 1
ATOM 800 C C . PHE A 1 99 ? -31.148 -23.741 48.689 1.00 93.75 99 PHE A C 1
ATOM 802 O O . PHE A 1 99 ? -31.874 -23.572 47.717 1.00 93.75 99 PHE A O 1
ATOM 809 N N . GLY A 1 100 ? -31.168 -22.918 49.744 1.00 92.50 100 GLY A N 1
ATOM 810 C CA . GLY A 1 100 ? -32.058 -21.760 49.840 1.00 92.50 100 GLY A CA 1
ATOM 811 C C . GLY A 1 100 ? -31.802 -20.721 48.749 1.00 92.50 100 GLY A C 1
ATOM 812 O O . GLY A 1 100 ? -32.741 -20.311 48.073 1.00 92.50 100 GLY A O 1
ATOM 813 N N . GLN A 1 101 ? -30.538 -20.349 48.519 1.00 90.44 101 GLN A N 1
ATOM 814 C CA . GLN A 1 101 ? -30.168 -19.442 47.426 1.00 90.44 101 GLN A CA 1
ATOM 815 C C . GLN A 1 101 ? -30.475 -20.044 46.057 1.00 90.44 101 GLN A C 1
ATOM 817 O O . GLN A 1 101 ? -30.997 -19.345 45.195 1.00 90.44 101 GLN A O 1
ATOM 822 N N . ARG A 1 102 ? -30.211 -21.344 45.870 1.00 91.00 102 ARG A N 1
ATOM 823 C CA . ARG A 1 102 ? -30.548 -22.036 44.624 1.00 91.00 102 ARG A CA 1
ATOM 824 C C . ARG A 1 102 ? -32.039 -21.982 44.321 1.00 91.00 102 ARG A C 1
ATOM 826 O O . ARG A 1 102 ? -32.419 -21.565 43.239 1.00 91.00 102 ARG A O 1
ATOM 833 N N . ILE A 1 103 ? -32.868 -22.363 45.291 1.00 92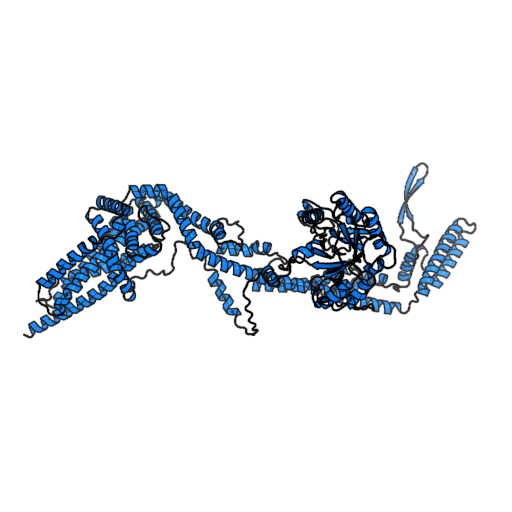.44 103 ILE A N 1
ATOM 834 C CA . ILE A 1 103 ? -34.326 -22.344 45.144 1.00 92.44 103 ILE A CA 1
ATOM 835 C C . ILE A 1 103 ? -34.813 -20.925 44.855 1.00 92.44 103 ILE A C 1
ATOM 837 O O . ILE A 1 103 ? -35.692 -20.762 44.020 1.00 92.44 103 ILE A O 1
ATOM 841 N N . LEU A 1 104 ? -34.250 -19.908 45.515 1.00 88.69 104 LEU A N 1
ATOM 842 C CA . LEU A 1 104 ? -34.619 -18.513 45.282 1.00 88.69 104 LEU A CA 1
ATOM 843 C C . LEU A 1 104 ? -34.320 -18.072 43.842 1.00 88.69 104 LEU A C 1
ATOM 845 O O . LEU A 1 104 ? -35.208 -17.536 43.187 1.00 88.69 104 LEU A O 1
ATOM 849 N N . VAL A 1 105 ? -33.097 -18.303 43.355 1.00 88.19 105 VAL A N 1
ATOM 850 C CA . VAL A 1 105 ? -32.695 -17.915 41.993 1.00 88.19 105 VAL A CA 1
ATOM 851 C C . VAL A 1 105 ? -33.493 -18.697 40.953 1.00 88.19 105 VAL A C 1
ATOM 853 O O . VAL A 1 105 ? -34.097 -18.082 40.080 1.00 88.19 105 VAL A O 1
ATOM 856 N N . ASP A 1 106 ? -33.566 -20.025 41.085 1.00 89.56 106 ASP A N 1
ATOM 857 C CA . ASP A 1 106 ? -34.319 -20.884 40.162 1.00 89.56 106 ASP A CA 1
ATOM 858 C C . ASP A 1 106 ? -35.800 -20.453 40.119 1.00 89.56 106 ASP A C 1
ATOM 860 O O . ASP A 1 106 ? -36.379 -20.310 39.047 1.00 89.56 106 ASP A O 1
ATOM 864 N N . PHE A 1 107 ? -36.400 -20.123 41.270 1.00 89.69 107 PHE A N 1
ATOM 865 C CA . PHE A 1 107 ? -37.782 -19.639 41.350 1.00 89.69 107 PHE A CA 1
ATOM 866 C C . PHE A 1 107 ? -38.010 -18.294 40.647 1.00 89.69 107 PHE A C 1
ATOM 868 O O . PHE A 1 107 ? -39.061 -18.106 40.031 1.00 89.69 107 PHE A O 1
ATOM 875 N N . LEU A 1 108 ? -37.062 -17.357 40.751 1.00 87.44 108 LEU A N 1
ATOM 876 C CA . LEU A 1 108 ? -37.143 -16.065 40.063 1.00 87.44 108 LEU A CA 1
ATOM 877 C C . LEU A 1 108 ? -36.978 -16.233 38.547 1.00 87.44 108 LEU A C 1
ATOM 879 O O . LEU A 1 108 ? -37.723 -15.626 37.783 1.00 87.44 108 LEU A O 1
ATOM 883 N N . VAL A 1 109 ? -36.052 -17.092 38.119 1.00 89.81 109 VAL A N 1
ATOM 884 C CA . VAL A 1 109 ? -35.726 -17.321 36.705 1.00 89.81 109 VAL A CA 1
ATOM 885 C C . VAL A 1 109 ? -36.815 -18.130 35.996 1.00 89.81 109 VAL A C 1
ATOM 887 O O . VAL A 1 109 ? -37.264 -17.740 34.920 1.00 89.81 109 VAL A O 1
ATOM 890 N N . ASP A 1 110 ? -37.304 -19.221 36.590 1.00 88.88 110 ASP A N 1
ATOM 891 C CA . ASP A 1 110 ? -38.272 -20.123 35.945 1.00 88.88 110 ASP A CA 1
ATOM 892 C C . ASP A 1 110 ? -39.666 -19.502 35.764 1.00 88.88 110 ASP A C 1
ATOM 894 O O . ASP A 1 110 ? -40.445 -19.963 34.929 1.00 88.88 110 ASP A O 1
ATOM 898 N N . ARG A 1 111 ? -39.995 -18.443 36.516 1.00 88.12 111 ARG A N 1
ATOM 899 C CA . ARG A 1 111 ? -41.260 -17.704 36.369 1.00 88.12 111 ARG A CA 1
ATOM 900 C C . ARG A 1 111 ? -41.241 -16.635 35.281 1.00 88.12 111 ARG A C 1
ATOM 902 O O . ARG A 1 111 ? -42.291 -16.050 35.021 1.00 88.12 111 ARG A O 1
ATOM 909 N N . THR A 1 112 ? -40.092 -16.386 34.661 1.00 90.94 112 THR A N 1
ATOM 910 C CA . THR A 1 112 ? -39.993 -15.383 33.600 1.00 90.94 112 THR A CA 1
ATOM 911 C C . THR A 1 112 ? -40.724 -15.819 32.339 1.00 90.94 112 THR A C 1
ATOM 913 O O . THR A 1 112 ? -40.653 -16.980 31.921 1.00 90.94 112 THR A O 1
ATOM 916 N N . THR A 1 113 ? -41.445 -14.876 31.737 1.00 90.94 113 THR A N 1
ATOM 917 C CA . THR A 1 113 ? -42.054 -15.045 30.416 1.00 90.94 113 THR A CA 1
ATOM 918 C C . THR A 1 113 ? -40.998 -14.932 29.316 1.00 90.94 113 THR A C 1
ATOM 920 O O . THR A 1 113 ? -39.878 -14.484 29.556 1.00 90.94 113 THR A O 1
ATOM 923 N N . ALA A 1 114 ? -41.351 -15.330 28.094 1.00 87.56 114 ALA A N 1
ATOM 924 C CA . ALA A 1 114 ? -40.452 -15.200 26.952 1.00 87.56 114 ALA A CA 1
ATOM 925 C C . ALA A 1 114 ? -40.096 -13.729 26.654 1.00 87.56 114 ALA A C 1
ATOM 927 O O . ALA A 1 114 ? -38.946 -13.419 26.366 1.00 87.56 114 ALA A O 1
ATOM 928 N N . GLU A 1 115 ? -41.061 -12.821 26.825 1.00 87.75 115 GLU A N 1
ATOM 929 C CA . GLU A 1 115 ? -40.850 -11.375 26.698 1.00 87.75 115 GLU A CA 1
ATOM 930 C C . GLU A 1 115 ? -39.863 -10.856 27.752 1.00 87.75 115 GLU A C 1
ATOM 932 O O . GLU A 1 115 ? -38.889 -10.203 27.405 1.00 87.75 115 GLU A O 1
ATOM 937 N N . GLN A 1 116 ? -40.012 -11.267 29.016 1.00 89.69 116 GLN A N 1
ATOM 938 C CA . GLN A 1 116 ? -39.066 -10.898 30.077 1.00 89.69 116 GLN A CA 1
ATOM 939 C C . GLN A 1 116 ? -37.646 -11.436 29.842 1.00 89.69 116 GLN A C 1
ATOM 941 O O . GLN A 1 116 ? -36.677 -10.836 30.299 1.00 89.69 116 GLN A O 1
ATOM 946 N N . ARG A 1 117 ? -37.496 -12.574 29.154 1.00 89.62 117 ARG A N 1
ATOM 947 C CA . ARG A 1 117 ? -36.177 -13.121 28.789 1.00 89.62 117 ARG A CA 1
ATOM 948 C C . ARG A 1 117 ? -35.516 -12.311 27.674 1.00 89.62 117 ARG A C 1
ATOM 950 O O . ARG A 1 117 ? -34.318 -12.059 27.759 1.00 89.62 117 ARG A O 1
ATOM 957 N N . MET A 1 118 ? -36.296 -11.856 26.693 1.00 87.25 118 MET A N 1
ATOM 958 C CA . MET A 1 118 ? -35.831 -10.912 25.672 1.00 87.25 118 MET A CA 1
ATOM 959 C C . MET A 1 118 ? -35.457 -9.562 26.302 1.00 87.25 118 MET A C 1
ATOM 961 O O . MET A 1 118 ? -34.381 -9.033 26.031 1.00 87.25 118 MET A O 1
ATOM 965 N N . ASP A 1 119 ? -36.292 -9.039 27.204 1.00 88.62 119 ASP A N 1
ATOM 966 C CA . ASP A 1 119 ? -36.003 -7.802 27.938 1.00 88.62 119 ASP A CA 1
ATOM 967 C C . ASP A 1 119 ? -34.711 -7.928 28.745 1.00 88.62 119 ASP A C 1
ATOM 969 O O . ASP A 1 119 ? -33.888 -7.014 28.762 1.00 88.62 119 ASP A O 1
ATOM 973 N N . ALA A 1 120 ? -34.483 -9.090 29.366 1.00 89.19 120 ALA A N 1
ATOM 974 C CA . ALA A 1 120 ? -33.241 -9.355 30.073 1.00 89.19 120 ALA A CA 1
ATOM 975 C C . ALA A 1 120 ? -32.017 -9.314 29.145 1.00 89.19 120 ALA A C 1
ATOM 977 O O . ALA A 1 120 ? -30.988 -8.768 29.534 1.00 89.19 120 ALA A O 1
ATOM 978 N N . GLN A 1 121 ? -32.116 -9.842 27.921 1.00 86.69 121 GLN A N 1
ATOM 979 C CA . GLN A 1 121 ? -31.037 -9.752 26.933 1.00 86.69 121 GLN A CA 1
ATOM 980 C C . GLN A 1 121 ? -30.724 -8.288 26.583 1.00 86.69 121 GLN A C 1
ATOM 982 O O . GLN A 1 121 ? -29.564 -7.875 26.628 1.00 86.69 121 GLN A O 1
ATOM 987 N N . LEU A 1 122 ? -31.754 -7.482 26.310 1.00 85.75 122 LEU A N 1
ATOM 988 C CA . LEU A 1 122 ? -31.598 -6.058 26.002 1.00 85.75 122 LEU A CA 1
ATOM 989 C C . LEU A 1 122 ? -30.967 -5.280 27.171 1.00 85.75 122 LEU A C 1
ATOM 991 O O . LEU A 1 122 ? -30.065 -4.466 26.973 1.00 85.75 122 LEU A O 1
ATOM 995 N N . LEU A 1 123 ? -31.383 -5.572 28.404 1.00 88.44 123 LEU A N 1
ATOM 996 C CA . LEU A 1 123 ? -30.830 -4.958 29.613 1.00 88.44 123 LEU A CA 1
ATOM 997 C C . LEU A 1 123 ? -29.379 -5.373 29.892 1.00 88.44 123 LEU A C 1
ATOM 999 O O . LEU A 1 123 ? -28.617 -4.571 30.434 1.00 88.44 123 LEU A O 1
ATOM 1003 N N . VAL A 1 124 ? -28.967 -6.588 29.512 1.00 86.31 124 VAL A N 1
ATOM 1004 C CA . VAL A 1 124 ? -27.556 -7.004 29.571 1.00 86.31 124 VAL A CA 1
ATOM 1005 C C . VAL A 1 124 ? -26.709 -6.167 28.606 1.00 86.31 124 VAL A C 1
ATOM 1007 O O . VAL A 1 124 ? -25.657 -5.674 29.016 1.00 86.31 124 VAL A O 1
ATOM 1010 N N . PHE A 1 125 ? -27.179 -5.924 27.377 1.00 81.75 125 PHE A N 1
ATOM 1011 C CA . PHE A 1 125 ? -26.483 -5.047 26.425 1.00 81.75 125 PHE A CA 1
ATOM 1012 C C . PHE A 1 125 ? -26.424 -3.596 26.898 1.00 81.75 125 PHE A C 1
ATOM 1014 O O . PHE A 1 125 ? -25.362 -2.980 26.861 1.00 81.75 125 PHE A O 1
ATOM 1021 N N . MET A 1 126 ? -27.531 -3.058 27.411 1.00 86.88 126 MET A N 1
ATOM 1022 C CA . MET A 1 126 ? -27.557 -1.724 28.014 1.00 86.88 126 MET A CA 1
ATOM 1023 C C . MET A 1 126 ? -26.544 -1.620 29.163 1.00 86.88 126 MET A C 1
ATOM 1025 O O . MET A 1 126 ? -25.757 -0.676 29.219 1.00 86.88 126 MET A O 1
ATOM 1029 N N . LYS A 1 127 ? -26.522 -2.611 30.063 1.00 86.00 127 LYS A N 1
ATOM 1030 C CA . LYS A 1 127 ? -25.558 -2.677 31.166 1.00 86.00 127 LYS A CA 1
ATOM 1031 C C . LYS A 1 127 ? -24.114 -2.691 30.652 1.00 86.00 127 LYS A C 1
ATOM 1033 O O . LYS A 1 127 ? -23.273 -2.001 31.220 1.00 86.00 127 LYS A O 1
ATOM 1038 N N . GLN A 1 128 ? -23.828 -3.430 29.581 1.00 82.25 128 GLN A N 1
ATOM 1039 C CA . GLN A 1 128 ? -22.512 -3.435 28.939 1.00 82.25 128 GLN A CA 1
ATOM 1040 C C . GLN A 1 128 ? -22.168 -2.075 28.313 1.00 82.25 128 GLN A C 1
ATOM 1042 O O . GLN A 1 128 ? -21.037 -1.609 28.454 1.00 82.25 128 GLN A O 1
ATOM 1047 N N . GLY A 1 129 ? -23.135 -1.411 27.677 1.00 81.31 129 GLY A N 1
ATOM 1048 C CA . GLY A 1 129 ? -22.966 -0.063 27.136 1.00 81.31 129 GLY A CA 1
ATOM 1049 C C . GLY A 1 129 ? -22.601 0.959 28.218 1.00 81.31 129 GLY A C 1
ATOM 1050 O O . GLY A 1 129 ? -21.704 1.778 28.030 1.00 81.31 129 GLY A O 1
ATOM 1051 N N . LEU A 1 130 ? -23.229 0.857 29.393 1.00 84.88 130 LEU A N 1
ATOM 1052 C CA . LEU A 1 130 ? -22.901 1.683 30.562 1.00 84.88 130 LEU A CA 1
ATOM 1053 C C . LEU A 1 130 ? -21.513 1.363 31.119 1.00 84.88 130 LEU A C 1
ATOM 1055 O O . LEU A 1 130 ? -20.751 2.264 31.452 1.00 84.88 130 LEU A O 1
ATOM 1059 N N . ALA A 1 131 ? -21.168 0.078 31.194 1.00 81.62 131 ALA A N 1
ATOM 1060 C CA . ALA A 1 131 ? -19.886 -0.387 31.712 1.00 81.62 131 ALA A CA 1
ATOM 1061 C C . ALA A 1 131 ? -18.690 0.027 30.846 1.00 81.62 131 ALA A C 1
ATOM 1063 O O . ALA A 1 131 ? -17.600 0.269 31.359 1.00 81.62 131 ALA A O 1
ATOM 1064 N N . THR A 1 132 ? -18.912 0.126 29.538 1.00 77.19 132 THR A N 1
ATOM 1065 C CA . THR A 1 132 ? -17.919 0.585 28.565 1.00 77.19 132 THR A CA 1
ATOM 1066 C C . THR A 1 132 ? -17.959 2.094 28.349 1.00 77.19 132 THR A C 1
ATOM 1068 O O . THR A 1 132 ? -17.092 2.599 27.648 1.00 77.19 132 THR A O 1
ATOM 1071 N N . ASN A 1 133 ? -18.918 2.830 28.931 1.00 81.19 133 ASN A N 1
ATOM 1072 C CA . ASN A 1 133 ? -19.203 4.248 28.651 1.00 81.19 133 ASN A CA 1
ATOM 1073 C C . ASN A 1 133 ? -19.521 4.532 27.172 1.00 81.19 133 ASN A C 1
ATOM 1075 O O . ASN A 1 133 ? -19.174 5.580 26.629 1.00 81.19 133 ASN A O 1
ATOM 1079 N N . SER A 1 134 ? -20.077 3.553 26.457 1.00 79.00 134 SER A N 1
ATOM 1080 C CA . SER A 1 134 ? -20.620 3.731 25.102 1.00 79.00 134 SER A CA 1
ATOM 1081 C C . SER A 1 134 ? -22.095 4.134 25.116 1.00 79.00 134 SER A C 1
ATOM 1083 O O . SER A 1 134 ? -22.589 4.654 24.115 1.00 79.00 134 SER A O 1
ATOM 1085 N N . LEU A 1 135 ? -22.762 3.956 26.262 1.00 81.94 135 LEU A N 1
ATOM 1086 C CA . LEU A 1 135 ? -24.112 4.409 26.574 1.00 81.94 135 LEU A CA 1
ATOM 1087 C C . LEU A 1 135 ? -24.094 5.193 27.892 1.00 81.94 135 LEU A C 1
ATOM 1089 O O . LEU A 1 135 ? -23.472 4.750 28.854 1.00 81.94 135 LEU A O 1
ATOM 1093 N N . GLN A 1 136 ? -24.801 6.321 27.955 1.00 80.06 136 GLN A N 1
ATOM 1094 C CA . GLN A 1 136 ? -24.980 7.113 29.177 1.00 80.06 136 GLN A CA 1
ATOM 1095 C C . GLN A 1 136 ? -26.472 7.256 29.482 1.00 80.06 136 GLN A C 1
ATOM 1097 O O . GLN A 1 136 ? -27.281 7.391 28.564 1.00 80.06 136 GLN A O 1
ATOM 1102 N N . LEU A 1 137 ? -26.838 7.194 30.765 1.00 77.50 137 LEU A N 1
ATOM 1103 C CA . LEU A 1 137 ? -28.214 7.427 31.204 1.00 77.50 137 LEU A CA 1
ATOM 1104 C C . LEU A 1 137 ? -28.412 8.915 31.479 1.00 77.50 137 LEU A C 1
ATOM 1106 O O . LEU A 1 137 ? -27.559 9.564 32.083 1.00 77.50 137 LEU A O 1
ATOM 1110 N N . GLU A 1 138 ? -29.568 9.444 31.090 1.00 69.62 138 GLU A N 1
ATOM 1111 C CA . GLU A 1 138 ? -29.926 10.828 31.384 1.00 69.62 138 GLU A CA 1
ATOM 1112 C C . GLU A 1 138 ? -29.868 11.086 32.903 1.00 69.62 138 GLU A C 1
ATOM 1114 O O . GLU A 1 138 ? -30.371 10.297 33.711 1.00 69.62 138 GLU A O 1
ATOM 1119 N N . GLY A 1 139 ? -29.177 12.159 33.303 1.00 66.69 139 GLY A N 1
ATOM 1120 C CA . GLY A 1 139 ? -28.958 12.514 34.710 1.00 66.69 139 GLY A CA 1
ATOM 1121 C C . GLY A 1 139 ? -27.846 11.736 35.430 1.00 66.69 139 GLY A C 1
ATOM 1122 O O . GLY A 1 139 ? -27.591 12.020 36.603 1.00 66.69 139 GLY A O 1
ATOM 1123 N N . ILE A 1 140 ? -27.174 10.791 34.761 1.00 72.06 140 ILE A N 1
ATOM 1124 C CA . ILE A 1 140 ? -26.004 10.073 35.281 1.00 72.06 140 ILE A CA 1
ATOM 1125 C C . ILE A 1 140 ? -24.888 10.075 34.219 1.00 72.06 140 ILE A C 1
ATOM 1127 O O . ILE A 1 140 ? -24.730 9.124 33.454 1.00 72.06 140 ILE A O 1
ATOM 1131 N N . GLU A 1 141 ? -24.111 11.159 34.177 1.00 65.81 141 GLU A N 1
ATOM 1132 C CA . GLU A 1 141 ? -22.915 11.267 33.331 1.00 65.81 141 GLU A CA 1
ATOM 1133 C C . GLU A 1 141 ? -21.708 10.654 34.053 1.00 65.81 141 GLU A C 1
ATOM 1135 O O . GLU A 1 141 ? -21.428 10.989 35.206 1.00 65.81 141 GLU A O 1
ATOM 1140 N N . PHE A 1 142 ? -20.998 9.753 33.373 1.00 70.81 142 PHE A N 1
ATOM 1141 C CA . PHE A 1 142 ? -19.750 9.171 33.859 1.00 70.81 142 PHE A CA 1
ATOM 1142 C C . PHE A 1 142 ? -18.598 9.658 32.979 1.00 70.81 142 PHE A C 1
ATOM 1144 O O . PHE A 1 142 ? -18.633 9.481 31.759 1.00 70.81 142 PHE A O 1
ATOM 1151 N N . ASP A 1 143 ? -17.568 10.241 33.588 1.00 69.06 143 ASP A N 1
ATOM 1152 C CA . ASP A 1 143 ? -16.274 10.389 32.918 1.00 69.06 143 ASP A CA 1
ATOM 1153 C C . ASP A 1 143 ? -15.544 9.031 32.917 1.00 69.06 143 ASP A C 1
ATOM 1155 O O . ASP A 1 143 ? -15.805 8.170 33.765 1.00 69.06 143 ASP A O 1
ATOM 1159 N N . ASP A 1 144 ? -14.596 8.826 32.003 1.00 67.75 144 ASP A N 1
ATOM 1160 C CA . ASP A 1 144 ? -13.827 7.576 31.925 1.00 67.75 144 ASP A CA 1
ATOM 1161 C C . ASP A 1 144 ? -13.059 7.304 33.235 1.00 67.75 144 ASP A C 1
ATOM 1163 O O . ASP A 1 144 ? -12.883 6.152 33.634 1.00 67.75 144 ASP A O 1
ATOM 1167 N N . SER A 1 145 ? -12.672 8.354 33.971 1.00 69.00 145 SER A N 1
ATOM 1168 C CA . SER A 1 145 ? -12.067 8.227 35.305 1.00 69.00 145 SER A CA 1
ATOM 1169 C C . SER A 1 145 ? -13.038 7.756 36.393 1.00 69.00 145 SER A C 1
ATOM 1171 O O . SER A 1 145 ? -12.604 7.183 37.395 1.00 69.00 145 SER A O 1
ATOM 1173 N N . ASP A 1 146 ? -14.340 7.986 36.215 1.00 72.62 146 ASP A N 1
ATOM 1174 C CA . ASP A 1 146 ? -15.375 7.668 37.201 1.00 72.62 146 ASP A CA 1
ATOM 1175 C C . ASP A 1 146 ? -15.925 6.245 37.046 1.00 72.62 146 ASP A C 1
ATOM 1177 O O . ASP A 1 146 ? -16.483 5.704 38.008 1.00 72.62 146 ASP A O 1
ATOM 1181 N N . LEU A 1 147 ? -15.727 5.602 35.887 1.00 71.75 147 LEU A N 1
ATOM 1182 C CA . LEU A 1 147 ? -16.076 4.192 35.642 1.00 71.75 147 LEU A CA 1
ATOM 1183 C C . LEU A 1 147 ? -15.339 3.235 36.583 1.00 71.75 147 LEU A C 1
ATOM 1185 O O . LEU A 1 147 ? -15.897 2.235 37.041 1.00 71.75 147 LEU A O 1
ATOM 1189 N N . ASP A 1 148 ? -14.094 3.566 36.925 1.00 74.25 148 ASP A N 1
ATOM 1190 C CA . ASP A 1 148 ? -13.284 2.787 37.861 1.00 74.25 148 ASP A CA 1
ATOM 1191 C C . ASP A 1 148 ? -13.624 3.057 39.331 1.00 74.25 148 ASP A C 1
ATOM 1193 O O . ASP A 1 148 ? -13.149 2.346 40.225 1.00 74.25 148 ASP A O 1
ATOM 1197 N N . SER A 1 149 ? -14.482 4.043 39.609 1.00 81.94 149 SER A N 1
ATOM 1198 C CA . SER A 1 149 ? -14.895 4.343 40.972 1.00 81.94 149 SER A CA 1
ATOM 1199 C C . SER A 1 149 ? -15.744 3.210 41.557 1.00 81.94 149 SER A C 1
ATOM 1201 O O . SER A 1 149 ? -16.629 2.641 40.912 1.00 81.94 149 SER A O 1
ATOM 1203 N N . ALA A 1 150 ? -15.520 2.901 42.836 1.00 82.25 150 ALA A N 1
ATOM 1204 C CA . ALA A 1 150 ? -16.279 1.860 43.527 1.00 82.25 150 ALA A CA 1
ATOM 1205 C C . ALA A 1 150 ? -17.796 2.144 43.529 1.00 82.25 150 ALA A C 1
ATOM 1207 O O . ALA A 1 150 ? -18.596 1.210 43.521 1.00 82.25 150 ALA A O 1
ATOM 1208 N N . HIS A 1 151 ? -18.195 3.420 43.499 1.00 80.69 151 HIS A N 1
ATOM 1209 C CA . HIS A 1 151 ? -19.594 3.843 43.425 1.00 80.69 151 HIS A CA 1
ATOM 1210 C C . HIS A 1 151 ? -20.237 3.466 42.086 1.00 80.69 151 HIS A C 1
ATOM 1212 O O . HIS A 1 151 ? -21.270 2.794 42.079 1.00 80.69 151 HIS A O 1
ATOM 1218 N N . THR A 1 152 ? -19.606 3.830 40.967 1.00 81.31 152 THR A N 1
ATOM 1219 C CA . THR A 1 152 ? -20.109 3.533 39.619 1.00 81.31 152 THR A CA 1
ATOM 1220 C C . THR A 1 152 ? -20.184 2.031 39.372 1.00 81.31 152 THR A C 1
ATOM 1222 O O . THR A 1 152 ? -21.230 1.530 38.960 1.00 81.31 152 THR A O 1
ATOM 1225 N N . ARG A 1 153 ? -19.138 1.274 39.730 1.00 84.50 153 ARG A N 1
ATOM 1226 C CA . ARG A 1 153 ? -19.138 -0.191 39.581 1.00 84.50 153 ARG A CA 1
ATOM 1227 C C . ARG A 1 153 ? -20.249 -0.863 40.397 1.00 84.50 153 ARG A C 1
ATOM 1229 O O . ARG A 1 153 ? -20.913 -1.776 39.906 1.00 84.50 153 ARG A O 1
ATOM 1236 N N . SER A 1 154 ? -20.502 -0.384 41.618 1.00 85.19 154 SER A N 1
ATOM 1237 C CA . SER A 1 154 ? -21.590 -0.890 42.474 1.00 85.19 154 SER A CA 1
ATOM 1238 C C . SER A 1 154 ? -22.969 -0.587 41.887 1.00 85.19 154 SER A C 1
ATOM 1240 O O . SER A 1 154 ? -23.852 -1.444 41.900 1.00 85.19 154 SER A O 1
ATOM 1242 N N . PHE A 1 155 ? -23.153 0.609 41.322 1.00 85.75 155 PHE A N 1
ATOM 1243 C CA . PHE A 1 155 ? -24.386 0.974 40.632 1.00 85.75 155 PHE A CA 1
ATOM 1244 C C . PHE A 1 155 ? -24.619 0.116 39.384 1.00 85.75 155 PHE A C 1
ATOM 1246 O O . PHE A 1 155 ? -25.665 -0.520 39.289 1.00 85.75 155 PHE A O 1
ATOM 1253 N N . ILE A 1 156 ? -23.638 0.008 38.479 1.00 86.31 156 ILE A N 1
ATOM 1254 C CA . ILE A 1 156 ? -23.727 -0.818 37.257 1.00 86.31 156 ILE A CA 1
ATOM 1255 C C . ILE A 1 156 ? -23.999 -2.289 37.603 1.00 86.31 156 ILE A C 1
ATOM 1257 O O . ILE A 1 156 ? -24.711 -2.995 36.886 1.00 86.31 156 ILE A O 1
ATOM 1261 N N . SER A 1 157 ? -23.494 -2.756 38.746 1.00 84.50 157 SER A N 1
ATOM 1262 C CA . SER A 1 157 ? -23.776 -4.104 39.233 1.00 84.50 157 SER A CA 1
ATOM 1263 C C . SER A 1 157 ? -25.257 -4.338 39.517 1.00 84.50 157 SER A C 1
ATOM 1265 O O . SER A 1 157 ? -25.751 -5.422 39.213 1.00 84.50 157 SER A O 1
ATOM 1267 N N . ILE A 1 158 ? -25.960 -3.341 40.063 1.00 87.12 158 ILE A N 1
ATOM 1268 C CA . ILE A 1 158 ? -27.349 -3.452 40.533 1.00 87.12 158 ILE A CA 1
ATOM 1269 C C . ILE A 1 158 ? -28.357 -2.903 39.511 1.00 87.12 158 ILE A C 1
ATOM 1271 O O . ILE A 1 158 ? -29.495 -3.376 39.478 1.00 87.12 158 ILE A O 1
ATOM 1275 N N . VAL A 1 159 ? -27.953 -1.981 38.630 1.00 87.69 159 VAL A N 1
ATOM 1276 C CA . VAL A 1 159 ? -28.848 -1.308 37.671 1.00 87.69 159 VAL A CA 1
ATOM 1277 C C . VAL A 1 159 ? -29.595 -2.304 36.787 1.00 87.69 159 VAL A C 1
ATOM 1279 O O . VAL A 1 159 ? -30.781 -2.117 36.540 1.00 87.69 159 VAL A O 1
ATOM 1282 N N . GLY A 1 160 ? -28.954 -3.410 36.396 1.00 86.88 160 GLY A N 1
ATOM 1283 C CA . GLY A 1 160 ? -29.583 -4.470 35.603 1.00 86.88 160 GLY A CA 1
ATOM 1284 C C . GLY A 1 160 ? -30.767 -5.145 36.307 1.00 86.88 160 GLY A C 1
ATOM 1285 O O . GLY A 1 160 ? -31.777 -5.432 35.676 1.00 86.88 160 GLY A O 1
ATOM 1286 N N . LEU A 1 161 ? -30.687 -5.343 37.628 1.00 87.12 161 LEU A N 1
ATOM 1287 C CA . LEU A 1 161 ? -31.805 -5.861 38.422 1.00 87.12 161 LEU A CA 1
ATOM 1288 C C . LEU A 1 161 ? -32.898 -4.806 38.605 1.00 87.12 161 LEU A C 1
ATOM 1290 O O . LEU A 1 161 ? -34.078 -5.140 38.565 1.00 87.12 161 LEU A O 1
ATOM 1294 N N . MET A 1 162 ? -32.524 -3.546 38.836 1.00 87.44 162 MET A N 1
ATOM 1295 C CA . MET A 1 162 ? -33.510 -2.492 39.091 1.00 87.44 162 MET A CA 1
ATOM 1296 C C . MET A 1 162 ? -34.327 -2.160 37.839 1.00 87.44 162 MET A C 1
ATOM 1298 O O . MET A 1 162 ? -35.544 -2.019 37.911 1.00 87.44 162 MET A O 1
ATOM 1302 N N . THR A 1 163 ? -33.659 -2.091 36.689 1.00 89.44 163 THR A N 1
ATOM 1303 C CA . THR A 1 163 ? -34.284 -1.838 35.383 1.00 89.44 163 THR A CA 1
ATOM 1304 C C . THR A 1 163 ? -35.159 -3.001 34.927 1.00 89.44 163 THR A C 1
ATOM 1306 O O . THR A 1 163 ? -36.217 -2.761 34.358 1.00 89.44 163 THR A O 1
ATOM 1309 N N . PHE A 1 164 ? -34.806 -4.246 35.272 1.00 89.62 164 PHE A N 1
ATOM 1310 C CA . PHE A 1 164 ? -35.625 -5.433 34.991 1.00 89.62 164 PHE A CA 1
ATOM 1311 C C . PHE A 1 164 ? -37.037 -5.371 35.601 1.00 89.62 164 PHE A C 1
ATOM 1313 O O . PHE A 1 164 ? -37.967 -5.981 35.077 1.00 89.62 164 PHE A O 1
ATOM 1320 N N . PHE A 1 165 ? -37.223 -4.617 36.689 1.00 87.06 165 PHE A N 1
ATOM 1321 C CA . PHE A 1 165 ? -38.530 -4.409 37.322 1.00 87.06 165 PHE A CA 1
ATOM 1322 C C . PHE A 1 165 ? -39.186 -3.065 36.964 1.00 87.06 165 PHE A C 1
ATOM 1324 O O . PHE A 1 165 ? -40.157 -2.683 37.610 1.00 87.06 165 PHE A O 1
ATOM 1331 N N . SER A 1 166 ? -38.690 -2.351 35.947 1.00 89.00 166 SER A N 1
ATOM 1332 C CA . SER A 1 166 ? -39.238 -1.067 35.496 1.00 89.00 166 SER A CA 1
ATOM 1333 C C . SER A 1 166 ? -39.883 -1.200 34.105 1.00 89.00 166 SER A C 1
ATOM 1335 O O . SER A 1 166 ? -39.194 -1.057 33.095 1.00 89.00 166 SER A O 1
ATOM 1337 N N . PRO A 1 167 ? -41.199 -1.476 34.018 1.00 85.56 167 PRO A N 1
ATOM 1338 C CA . PRO A 1 167 ? -41.859 -1.755 32.742 1.00 85.56 167 PRO A CA 1
ATOM 1339 C C . PRO A 1 167 ? -41.829 -0.564 31.776 1.00 85.56 167 PRO A C 1
ATOM 1341 O O . PRO A 1 167 ? -41.526 -0.757 30.603 1.00 85.56 167 PRO A O 1
ATOM 1344 N N . ASP A 1 168 ? -42.066 0.661 32.258 1.00 86.50 168 ASP A N 1
ATOM 1345 C CA . ASP A 1 168 ? -42.063 1.859 31.405 1.00 86.50 168 ASP A CA 1
ATOM 1346 C C . ASP A 1 168 ? -40.677 2.120 30.791 1.00 86.50 168 ASP A C 1
ATOM 1348 O O . ASP A 1 168 ? -40.568 2.479 29.622 1.00 86.50 168 ASP A O 1
ATOM 1352 N N . PHE A 1 169 ? -39.610 1.868 31.558 1.00 88.56 169 PHE A N 1
ATOM 1353 C CA . PHE A 1 169 ? -38.238 1.999 31.068 1.00 88.56 169 PHE A CA 1
ATOM 1354 C C . PHE A 1 169 ? -37.894 0.928 30.031 1.00 88.56 169 PHE A C 1
ATOM 1356 O O . PHE A 1 169 ? -37.259 1.228 29.028 1.00 88.56 169 PHE A O 1
ATOM 1363 N N . ILE A 1 170 ? -38.318 -0.320 30.253 1.00 89.00 170 ILE A N 1
ATOM 1364 C CA . ILE A 1 170 ? -38.083 -1.419 29.307 1.00 89.00 170 ILE A CA 1
ATOM 1365 C C . ILE A 1 170 ? -38.772 -1.143 27.967 1.00 89.00 170 ILE A C 1
ATOM 1367 O O . ILE A 1 170 ? -38.181 -1.409 26.924 1.00 89.00 170 ILE A O 1
ATOM 1371 N N . VAL A 1 171 ? -39.997 -0.606 27.983 1.00 88.00 171 VAL A N 1
ATOM 1372 C CA . VAL A 1 171 ? -40.720 -0.239 26.756 1.00 88.00 171 VAL A CA 1
ATOM 1373 C C . VAL A 1 171 ? -39.965 0.846 25.991 1.00 88.00 171 VAL A C 1
ATOM 1375 O O . VAL A 1 171 ? -39.689 0.661 24.810 1.00 88.00 171 VAL A O 1
ATOM 1378 N N . ASP A 1 172 ? -39.553 1.921 26.665 1.00 87.62 172 ASP A N 1
ATOM 1379 C CA . ASP A 1 172 ? -38.792 3.004 26.029 1.00 87.62 172 ASP A CA 1
ATOM 1380 C C . ASP A 1 172 ? -37.424 2.529 25.503 1.00 87.62 172 ASP A C 1
ATOM 1382 O O . ASP A 1 172 ? -37.015 2.865 24.390 1.00 87.62 172 ASP A O 1
ATOM 1386 N N . LEU A 1 173 ? -36.739 1.666 26.259 1.00 88.06 173 LEU A N 1
ATOM 1387 C CA . LEU A 1 173 ? -35.483 1.045 25.839 1.00 88.06 173 LEU A CA 1
ATOM 1388 C C . LEU A 1 173 ? -35.673 0.167 24.596 1.00 88.06 173 LEU A C 1
ATOM 1390 O O . LEU A 1 173 ? -34.826 0.179 23.706 1.00 88.06 173 LEU A O 1
ATOM 1394 N N . ARG A 1 174 ? -36.771 -0.596 24.530 1.00 86.31 174 ARG A N 1
ATOM 1395 C CA . ARG A 1 174 ? -37.107 -1.474 23.403 1.00 86.31 174 ARG A CA 1
ATOM 1396 C C . ARG A 1 174 ? -37.439 -0.670 22.149 1.00 86.31 174 ARG A C 1
ATOM 1398 O O . ARG A 1 174 ? -36.904 -0.980 21.087 1.00 86.31 174 ARG A O 1
ATOM 1405 N N . ASP A 1 175 ? -38.253 0.373 22.283 1.00 87.19 175 ASP A N 1
ATOM 1406 C CA . ASP A 1 175 ? -38.658 1.245 21.174 1.00 87.19 175 ASP A CA 1
ATOM 1407 C C . ASP A 1 175 ? -37.461 2.008 20.576 1.00 87.19 175 ASP A C 1
ATOM 1409 O O . ASP A 1 175 ? -37.427 2.270 19.374 1.00 87.19 175 ASP A O 1
ATOM 1413 N N . ASN A 1 176 ? -36.440 2.300 21.390 1.00 87.75 176 ASN A N 1
ATOM 1414 C CA . ASN A 1 176 ? -35.214 2.984 20.968 1.00 87.75 176 ASN A CA 1
ATOM 1415 C C . ASN A 1 176 ? -34.000 2.051 20.783 1.00 87.75 176 ASN A C 1
ATOM 1417 O O . ASN A 1 176 ? -32.886 2.535 20.556 1.00 87.75 176 ASN A O 1
ATOM 1421 N N . ALA A 1 177 ? -34.181 0.727 20.857 1.00 85.12 177 ALA A N 1
ATOM 1422 C CA . ALA A 1 177 ? -33.081 -0.239 20.898 1.00 85.12 177 ALA A CA 1
ATOM 1423 C C . ALA A 1 177 ? -32.159 -0.159 19.670 1.00 85.12 177 ALA A C 1
ATOM 1425 O O . ALA A 1 177 ? -30.941 -0.194 19.828 1.00 85.12 177 ALA A O 1
ATOM 1426 N N . GLU A 1 178 ? -32.712 0.014 18.465 1.00 87.12 178 GLU A N 1
ATOM 1427 C CA . GLU A 1 178 ? -31.929 0.157 17.225 1.00 87.12 178 GLU A CA 1
ATOM 1428 C C . GLU A 1 178 ? -31.010 1.389 17.282 1.00 87.12 178 GLU A C 1
ATOM 1430 O O . GLU A 1 178 ? -29.812 1.309 17.008 1.00 87.12 178 GLU A O 1
ATOM 1435 N N . SER A 1 179 ? -31.553 2.539 17.698 1.00 85.88 179 SER A N 1
ATOM 1436 C CA . SER A 1 179 ? -30.784 3.781 17.823 1.00 85.88 179 SER A CA 1
ATOM 1437 C C . SER A 1 179 ? -29.695 3.659 18.889 1.00 85.88 179 SER A C 1
ATOM 1439 O O . SER A 1 179 ? -28.567 4.103 18.677 1.00 85.88 179 SER A O 1
ATOM 1441 N N . ILE A 1 180 ? -30.010 3.035 20.026 1.00 83.94 180 ILE A N 1
ATOM 1442 C CA . ILE A 1 180 ? -29.070 2.834 21.132 1.00 83.94 180 ILE A CA 1
ATOM 1443 C C . ILE A 1 180 ? -27.932 1.901 20.715 1.00 83.94 180 ILE A C 1
ATOM 1445 O O . ILE A 1 180 ? -26.768 2.249 20.905 1.00 83.94 180 ILE A O 1
ATOM 1449 N N . LEU A 1 181 ? -28.244 0.758 20.100 1.00 84.00 181 LEU A N 1
ATOM 1450 C CA . LEU A 1 181 ? -27.243 -0.198 19.624 1.00 84.00 181 LEU A CA 1
ATOM 1451 C C . LEU A 1 181 ? -26.331 0.426 18.563 1.00 84.00 181 LEU A C 1
ATOM 1453 O O . LEU A 1 181 ? -25.115 0.257 18.628 1.00 84.00 181 LEU A O 1
ATOM 1457 N N . ASN A 1 182 ? -26.887 1.219 17.645 1.00 87.12 182 ASN A N 1
ATOM 1458 C CA . ASN A 1 182 ? -26.101 1.942 16.649 1.00 87.12 182 ASN A CA 1
ATOM 1459 C C . ASN A 1 182 ? -25.185 3.006 17.275 1.00 87.12 182 ASN A C 1
ATOM 1461 O O . ASN A 1 182 ? -24.027 3.127 16.874 1.00 87.12 182 ASN A O 1
ATOM 1465 N N . GLN A 1 183 ? -25.657 3.763 18.270 1.00 85.62 183 GLN A N 1
ATOM 1466 C CA . GLN A 1 183 ? -24.820 4.735 18.988 1.00 85.62 183 GLN A CA 1
ATOM 1467 C C . GLN A 1 183 ? -23.702 4.050 19.778 1.00 85.62 183 GLN A C 1
ATOM 1469 O O . GLN A 1 183 ? -22.547 4.470 19.698 1.00 85.62 183 GLN A O 1
ATOM 1474 N N . VAL A 1 184 ? -24.021 2.955 20.470 1.00 84.12 184 VAL A N 1
ATOM 1475 C CA . VAL A 1 184 ? -23.038 2.123 21.172 1.00 84.12 184 VAL A CA 1
ATOM 1476 C C . VAL A 1 184 ? -21.981 1.615 20.194 1.00 84.12 184 VAL A C 1
ATOM 1478 O O . VAL A 1 184 ? -20.792 1.797 20.440 1.00 84.12 184 VAL A O 1
ATOM 1481 N N . ALA A 1 185 ? -22.388 1.077 19.044 1.00 87.50 185 ALA A N 1
ATOM 1482 C CA . ALA A 1 185 ? -21.476 0.604 18.006 1.00 87.50 185 ALA A CA 1
ATOM 1483 C C . ALA A 1 185 ? -20.547 1.708 17.482 1.00 87.50 185 ALA A C 1
ATOM 1485 O O . ALA A 1 185 ? -19.351 1.482 17.291 1.00 87.50 185 ALA A O 1
ATOM 1486 N N . ILE A 1 186 ? -21.073 2.919 17.273 1.00 88.19 186 ILE A N 1
ATOM 1487 C CA . ILE A 1 186 ? -20.272 4.071 16.847 1.00 88.19 186 ILE A CA 1
ATOM 1488 C C . ILE A 1 186 ? -19.253 4.442 17.927 1.00 88.19 186 ILE A C 1
ATOM 1490 O O . ILE A 1 186 ? -18.070 4.574 17.613 1.00 88.19 186 ILE A O 1
ATOM 1494 N N . ASN A 1 187 ? -19.674 4.566 19.183 1.00 87.25 187 ASN A N 1
ATOM 1495 C CA . ASN A 1 187 ? -18.788 4.945 20.283 1.00 87.25 187 ASN A CA 1
ATOM 1496 C C . ASN A 1 187 ? -17.702 3.890 20.532 1.00 87.25 187 ASN A C 1
ATOM 1498 O O . ASN A 1 187 ? -16.528 4.235 20.666 1.00 87.25 187 ASN A O 1
ATOM 1502 N N . GLU A 1 188 ? -18.065 2.608 20.502 1.00 83.19 188 GLU A N 1
ATOM 1503 C CA . GLU A 1 188 ? -17.117 1.496 20.596 1.00 83.19 188 GLU A CA 1
ATOM 1504 C C . GLU A 1 188 ? -16.138 1.488 19.415 1.00 83.19 188 GLU A C 1
ATOM 1506 O O . GLU A 1 188 ? -14.936 1.316 19.612 1.00 83.19 188 GLU A O 1
ATOM 1511 N N . SER A 1 189 ? -16.601 1.779 18.192 1.00 88.25 189 SER A N 1
ATOM 1512 C CA . SER A 1 189 ? -15.705 1.877 17.032 1.00 88.25 189 SER A CA 1
ATOM 1513 C C . SER A 1 189 ? -14.682 3.010 17.180 1.00 88.25 189 SER A C 1
ATOM 1515 O O . SER A 1 189 ? -13.525 2.850 16.796 1.00 88.25 189 SER A O 1
ATOM 1517 N N . ILE A 1 190 ? -15.069 4.146 17.774 1.00 88.25 190 ILE A N 1
ATOM 1518 C CA . ILE A 1 190 ? -14.155 5.266 18.046 1.00 88.25 190 ILE A CA 1
ATOM 1519 C C . ILE A 1 190 ? -13.112 4.846 19.086 1.00 88.25 190 ILE A C 1
ATOM 1521 O O . ILE A 1 190 ? -11.919 5.055 18.869 1.00 88.25 190 ILE A O 1
ATOM 1525 N N . LYS A 1 191 ? -13.536 4.192 20.173 1.00 85.69 191 LYS A N 1
ATOM 1526 C CA . LYS A 1 191 ? -12.635 3.695 21.226 1.00 85.69 191 LYS A CA 1
ATOM 1527 C C . LYS A 1 191 ? -11.650 2.647 20.716 1.00 85.69 191 LYS A C 1
ATOM 1529 O O . LYS A 1 191 ? -10.487 2.673 21.103 1.00 85.69 191 LYS A O 1
ATOM 1534 N N . ALA A 1 192 ? -12.089 1.775 19.812 1.00 86.56 192 ALA A N 1
ATOM 1535 C CA . ALA A 1 192 ? -11.248 0.752 19.198 1.00 86.56 192 ALA A CA 1
ATOM 1536 C C . ALA A 1 192 ? -10.311 1.295 18.101 1.00 86.56 192 ALA A C 1
ATOM 1538 O O . ALA A 1 192 ? -9.410 0.579 17.658 1.00 86.56 192 ALA A O 1
ATOM 1539 N N . THR A 1 193 ? -10.504 2.537 17.638 1.00 89.56 193 THR A N 1
ATOM 1540 C CA . THR A 1 193 ? -9.745 3.093 16.505 1.00 89.56 193 THR A CA 1
ATOM 1541 C C . THR A 1 193 ? -8.240 3.178 16.767 1.00 89.56 193 THR A C 1
ATOM 1543 O O . THR A 1 193 ? -7.500 2.712 15.905 1.00 89.56 193 THR A O 1
ATOM 1546 N N . PRO A 1 194 ? -7.739 3.718 17.899 1.00 89.50 194 PRO A N 1
ATOM 1547 C CA . PRO A 1 194 ? -6.300 3.886 18.099 1.00 89.50 194 PRO A CA 1
ATOM 1548 C C . PRO A 1 194 ? -5.522 2.566 18.055 1.00 89.50 194 PRO A C 1
ATOM 1550 O O . PRO A 1 194 ? -4.524 2.481 17.345 1.00 89.50 194 PRO A O 1
ATOM 1553 N N . SER A 1 195 ? -6.004 1.531 18.753 1.00 88.31 195 SER A N 1
ATOM 1554 C CA . SER A 1 195 ? -5.359 0.212 18.761 1.00 88.31 195 SER A CA 1
ATOM 1555 C C . SER A 1 195 ? -5.464 -0.475 17.400 1.00 88.31 195 SER A C 1
ATOM 1557 O O . SER A 1 195 ? -4.458 -0.919 16.858 1.00 88.31 195 SER A O 1
ATOM 1559 N N . SER A 1 196 ? -6.655 -0.479 16.792 1.00 89.31 196 SER A N 1
ATOM 1560 C CA . SER A 1 196 ? -6.866 -1.114 15.482 1.00 89.31 196 SER A CA 1
ATOM 1561 C C . SER A 1 196 ? -6.060 -0.429 14.372 1.00 89.31 196 SER A C 1
ATOM 1563 O O . SER A 1 196 ? -5.607 -1.079 13.432 1.00 89.31 196 SER A O 1
ATOM 1565 N N . TYR A 1 197 ? -5.874 0.891 14.467 1.00 92.44 197 TYR A N 1
ATOM 1566 C CA . TYR A 1 197 ? -5.058 1.645 13.522 1.00 92.44 197 TYR A CA 1
ATOM 1567 C C . TYR A 1 197 ? -3.565 1.346 13.698 1.00 92.44 197 TYR A C 1
ATOM 1569 O O . TYR A 1 197 ? -2.851 1.247 12.705 1.00 92.44 197 TYR A O 1
ATOM 1577 N N . GLU A 1 198 ? -3.085 1.144 14.928 1.00 91.12 198 GLU A N 1
ATOM 1578 C CA . GLU A 1 198 ? -1.706 0.701 15.171 1.00 91.12 198 GLU A CA 1
ATOM 1579 C C . GLU A 1 198 ? -1.429 -0.662 14.515 1.00 91.12 198 GLU A C 1
ATOM 1581 O O . GLU A 1 198 ? -0.396 -0.848 13.869 1.00 91.12 198 GLU A O 1
ATOM 1586 N N . ASP A 1 199 ? -2.376 -1.594 14.606 1.00 87.38 199 ASP A N 1
ATOM 1587 C CA . ASP A 1 199 ? -2.254 -2.908 13.970 1.00 87.38 199 ASP A CA 1
ATOM 1588 C C . ASP A 1 199 ? -2.323 -2.820 12.439 1.00 87.38 199 ASP A C 1
ATOM 1590 O O . ASP A 1 199 ? -1.568 -3.497 11.736 1.00 87.38 199 ASP A O 1
ATOM 1594 N N . TYR A 1 200 ? -3.143 -1.911 11.908 1.00 91.81 200 TYR A N 1
ATOM 1595 C CA . TYR A 1 200 ? -3.137 -1.570 10.487 1.00 91.81 200 TYR A CA 1
ATOM 1596 C C . TYR A 1 200 ? -1.778 -1.016 10.021 1.00 91.81 200 TYR A C 1
ATOM 1598 O O . TYR A 1 200 ? -1.313 -1.391 8.945 1.00 91.81 200 TYR A O 1
ATOM 1606 N N . LEU A 1 201 ? -1.102 -0.177 10.817 1.00 92.69 201 LEU A N 1
ATOM 1607 C CA . LEU A 1 201 ? 0.234 0.327 10.474 1.00 92.69 201 LEU A CA 1
ATOM 1608 C C . LEU A 1 201 ? 1.269 -0.805 10.407 1.00 92.69 201 LEU A C 1
ATOM 1610 O O . LEU A 1 201 ? 2.049 -0.853 9.459 1.00 92.69 201 LEU A O 1
ATOM 1614 N N . LYS A 1 202 ? 1.231 -1.763 11.343 1.00 91.88 202 LYS A N 1
ATOM 1615 C CA . LYS A 1 202 ? 2.097 -2.959 11.300 1.00 91.88 202 LYS A CA 1
ATOM 1616 C C . LYS A 1 202 ? 1.832 -3.792 10.045 1.00 91.88 202 LYS A C 1
ATOM 1618 O O . LYS A 1 202 ? 2.764 -4.229 9.369 1.00 91.88 202 LYS A O 1
ATOM 1623 N N . LEU A 1 203 ? 0.557 -3.980 9.698 1.00 91.06 203 LEU A N 1
ATOM 1624 C CA . LEU A 1 203 ? 0.160 -4.676 8.476 1.00 91.06 203 LEU A CA 1
ATOM 1625 C C . LEU A 1 203 ? 0.675 -3.948 7.229 1.00 91.06 203 LEU A C 1
ATOM 1627 O O . LEU A 1 203 ? 1.254 -4.590 6.354 1.00 91.06 203 LEU A O 1
ATOM 1631 N N . ARG A 1 204 ? 0.518 -2.623 7.160 1.00 93.12 204 ARG A N 1
ATOM 1632 C CA . ARG A 1 204 ? 1.031 -1.791 6.067 1.00 93.12 204 ARG A CA 1
ATOM 1633 C C . ARG A 1 204 ? 2.529 -1.992 5.879 1.00 93.12 204 ARG A C 1
ATOM 1635 O O . ARG A 1 204 ? 2.961 -2.265 4.762 1.00 93.12 204 ARG A O 1
ATOM 1642 N N . ASP A 1 205 ? 3.299 -1.901 6.956 1.00 92.38 205 ASP A N 1
ATOM 1643 C CA . ASP A 1 205 ? 4.754 -2.030 6.899 1.00 92.38 205 ASP A CA 1
ATOM 1644 C C . ASP A 1 205 ? 5.164 -3.435 6.406 1.00 92.38 205 ASP A C 1
ATOM 1646 O O . ASP A 1 205 ? 6.089 -3.565 5.603 1.00 92.38 205 ASP A O 1
ATOM 1650 N N . SER A 1 206 ? 4.401 -4.480 6.759 1.00 92.19 206 SER A N 1
ATOM 1651 C CA . SER A 1 206 ? 4.609 -5.835 6.222 1.00 92.19 206 SER A CA 1
ATOM 1652 C C . SER A 1 206 ? 4.357 -5.947 4.710 1.00 92.19 206 SER A C 1
ATOM 1654 O O . SER A 1 206 ? 5.072 -6.671 4.019 1.00 92.19 206 SER A O 1
ATOM 1656 N N . ILE A 1 207 ? 3.373 -5.220 4.164 1.00 92.31 207 ILE A N 1
ATOM 1657 C CA . ILE A 1 207 ? 3.116 -5.205 2.716 1.00 92.31 207 ILE A CA 1
ATOM 1658 C C . ILE A 1 207 ? 4.191 -4.397 1.982 1.00 92.31 207 ILE A C 1
ATOM 1660 O O . ILE A 1 207 ? 4.622 -4.806 0.907 1.00 92.31 207 ILE A O 1
ATOM 1664 N N . VAL A 1 208 ? 4.667 -3.295 2.571 1.00 91.12 208 VAL A N 1
ATOM 1665 C CA . VAL A 1 208 ? 5.794 -2.515 2.029 1.00 91.12 208 VAL A CA 1
ATOM 1666 C C . VAL A 1 208 ? 7.062 -3.368 1.960 1.00 91.12 208 VAL A C 1
ATOM 1668 O O . VAL A 1 208 ? 7.773 -3.330 0.961 1.00 91.12 208 VAL A O 1
ATOM 1671 N N . TYR A 1 209 ? 7.322 -4.196 2.974 1.00 92.12 209 TYR A N 1
ATOM 1672 C CA . TYR A 1 209 ? 8.427 -5.152 2.934 1.00 92.12 209 TYR A CA 1
ATOM 1673 C C . TYR A 1 209 ? 8.298 -6.145 1.765 1.00 92.12 209 TYR A C 1
ATOM 1675 O O . TYR A 1 209 ? 9.253 -6.341 1.016 1.00 92.12 209 TYR A O 1
ATOM 1683 N N . LEU A 1 210 ? 7.108 -6.722 1.559 1.00 89.31 210 LEU A N 1
ATOM 1684 C CA . LEU A 1 210 ? 6.853 -7.628 0.432 1.00 89.31 210 LEU A CA 1
ATOM 1685 C C . LEU A 1 210 ? 7.017 -6.938 -0.929 1.00 89.31 210 LEU A C 1
ATOM 1687 O O . LEU A 1 210 ? 7.519 -7.565 -1.860 1.00 89.31 210 LEU A O 1
ATOM 1691 N N . TRP A 1 211 ? 6.618 -5.666 -1.043 1.00 92.44 211 TRP A N 1
ATOM 1692 C CA . TRP A 1 211 ? 6.860 -4.859 -2.242 1.00 92.44 211 TRP A CA 1
ATOM 1693 C C . TRP A 1 211 ? 8.359 -4.730 -2.525 1.00 92.44 211 TRP A C 1
ATOM 1695 O O . TRP A 1 211 ? 8.787 -5.047 -3.629 1.00 92.44 211 TRP A O 1
ATOM 1705 N N . ASN A 1 212 ? 9.160 -4.358 -1.524 1.00 90.56 212 ASN A N 1
ATOM 1706 C CA . ASN A 1 212 ? 10.607 -4.193 -1.689 1.00 90.56 212 ASN A CA 1
ATOM 1707 C C . ASN A 1 212 ? 11.300 -5.506 -2.104 1.00 90.56 212 ASN A C 1
ATOM 1709 O O . ASN A 1 212 ? 12.218 -5.496 -2.924 1.00 90.56 212 ASN A O 1
ATOM 1713 N N . GLU A 1 213 ? 10.866 -6.649 -1.560 1.00 88.75 213 GLU A N 1
ATOM 1714 C CA . GLU A 1 213 ? 11.387 -7.958 -1.973 1.00 88.75 213 GLU A CA 1
ATOM 1715 C C . GLU A 1 213 ? 10.994 -8.302 -3.416 1.00 88.75 213 GLU A C 1
ATOM 1717 O O . GLU A 1 213 ? 11.831 -8.780 -4.181 1.00 88.75 213 GLU A O 1
ATOM 1722 N N . TYR A 1 214 ? 9.746 -8.033 -3.811 1.00 89.12 214 TYR A N 1
ATOM 1723 C CA . TYR A 1 214 ? 9.293 -8.217 -5.190 1.00 89.12 214 TYR A CA 1
ATOM 1724 C C . TYR A 1 214 ? 10.061 -7.317 -6.174 1.00 89.12 214 TYR A C 1
ATOM 1726 O O . TYR A 1 214 ? 10.554 -7.813 -7.189 1.00 89.12 214 TYR A O 1
ATOM 1734 N N . GLU A 1 215 ? 10.198 -6.026 -5.860 1.00 86.62 215 GLU A N 1
ATOM 1735 C CA . GLU A 1 215 ? 10.901 -5.026 -6.671 1.00 86.62 215 GLU A CA 1
ATOM 1736 C C . GLU A 1 215 ? 12.351 -5.450 -6.909 1.00 86.62 215 GLU A C 1
ATOM 1738 O O . GLU A 1 215 ? 12.784 -5.560 -8.054 1.00 86.62 215 GLU A O 1
ATOM 1743 N N . LYS A 1 216 ? 13.057 -5.846 -5.845 1.00 86.12 216 LYS A N 1
ATOM 1744 C CA . LYS A 1 216 ? 14.425 -6.363 -5.938 1.00 86.12 216 LYS A CA 1
ATOM 1745 C C . LYS A 1 216 ? 14.536 -7.580 -6.861 1.00 86.12 216 LYS A C 1
ATOM 1747 O O . LYS A 1 216 ? 15.425 -7.622 -7.709 1.00 86.12 216 LYS A O 1
ATOM 1752 N N . ILE A 1 217 ? 13.654 -8.571 -6.705 1.00 81.44 217 ILE A N 1
ATOM 1753 C CA . ILE A 1 217 ? 13.664 -9.783 -7.543 1.00 81.44 217 ILE A CA 1
ATOM 1754 C C . ILE A 1 217 ? 13.398 -9.423 -9.017 1.00 81.44 217 ILE A C 1
ATOM 1756 O O . ILE A 1 217 ? 14.062 -9.943 -9.919 1.00 81.44 217 ILE A O 1
ATOM 1760 N N . SER A 1 218 ? 12.437 -8.529 -9.269 1.00 84.12 218 SER A N 1
ATOM 1761 C CA . SER A 1 218 ? 12.105 -8.051 -10.614 1.00 84.12 218 SER A CA 1
ATOM 1762 C C . SER A 1 218 ? 13.292 -7.315 -11.249 1.00 84.12 218 SER A C 1
ATOM 1764 O O . SER A 1 218 ? 13.710 -7.655 -12.361 1.00 84.12 218 SER A O 1
ATOM 1766 N N . ASP A 1 219 ? 13.902 -6.376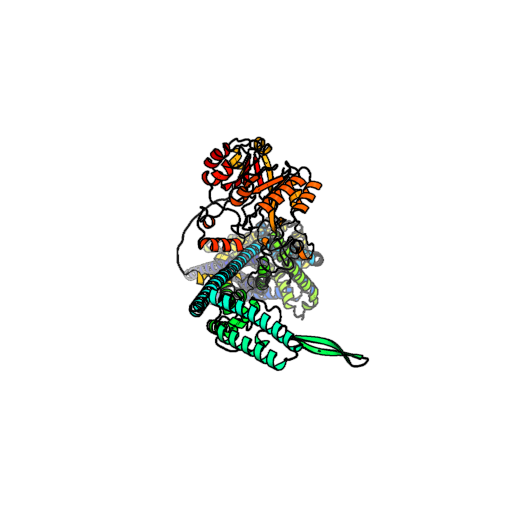 -10.527 1.00 81.75 219 ASP A N 1
ATOM 1767 C CA . ASP A 1 219 ? 15.048 -5.589 -10.987 1.00 81.75 219 ASP A CA 1
ATOM 1768 C C . ASP A 1 219 ? 16.264 -6.459 -11.307 1.00 81.75 219 ASP A C 1
ATOM 1770 O O . ASP A 1 219 ? 16.909 -6.275 -12.343 1.00 81.75 219 ASP A O 1
ATOM 1774 N N . GLU A 1 220 ? 16.557 -7.458 -10.471 1.00 80.44 220 GLU A N 1
ATOM 1775 C CA . GLU A 1 220 ? 17.640 -8.413 -10.714 1.00 80.44 220 GLU A CA 1
ATOM 1776 C C . GLU A 1 220 ? 17.431 -9.184 -12.030 1.00 80.44 220 GLU A C 1
ATOM 1778 O O . GLU A 1 220 ? 18.380 -9.374 -12.803 1.00 80.44 220 GLU A O 1
ATOM 1783 N N . TYR A 1 221 ? 16.191 -9.568 -12.356 1.00 80.44 221 TYR A N 1
ATOM 1784 C CA . TYR A 1 221 ? 15.873 -10.211 -13.632 1.00 80.44 221 TYR A CA 1
ATOM 1785 C C . TYR A 1 221 ? 16.045 -9.275 -14.827 1.00 80.44 221 TYR A C 1
ATOM 1787 O O . TYR A 1 221 ? 16.618 -9.683 -15.844 1.00 80.44 221 TYR A O 1
ATOM 1795 N N . TRP A 1 222 ? 15.599 -8.023 -14.733 1.00 77.94 222 TRP A N 1
ATOM 1796 C CA . TRP A 1 222 ? 15.753 -7.064 -15.830 1.00 77.94 222 TRP A CA 1
ATOM 1797 C C . TRP A 1 222 ? 17.200 -6.629 -16.033 1.00 77.94 222 TRP A C 1
ATOM 1799 O O . TRP A 1 222 ? 17.657 -6.540 -17.180 1.00 77.94 222 TRP A O 1
ATOM 1809 N N . ALA A 1 223 ? 17.963 -6.489 -14.950 1.00 76.75 223 ALA A N 1
ATOM 1810 C CA . ALA A 1 223 ? 19.405 -6.298 -14.997 1.00 76.75 223 ALA A CA 1
ATOM 1811 C C . ALA A 1 223 ? 20.094 -7.486 -15.690 1.00 76.75 223 ALA A C 1
ATOM 1813 O O . ALA A 1 223 ? 20.864 -7.284 -16.636 1.00 76.75 223 ALA A O 1
ATOM 1814 N N . ALA A 1 224 ? 19.758 -8.726 -15.315 1.00 73.06 224 ALA A N 1
ATOM 1815 C CA . ALA A 1 224 ? 20.291 -9.930 -15.953 1.00 73.06 224 ALA A CA 1
ATOM 1816 C C . ALA A 1 224 ? 19.904 -10.027 -17.437 1.00 73.06 224 ALA A C 1
ATOM 1818 O O . ALA A 1 224 ? 20.743 -10.329 -18.287 1.00 73.06 224 ALA A O 1
ATOM 1819 N N . LYS A 1 225 ? 18.660 -9.695 -17.791 1.00 78.00 225 LYS A N 1
ATOM 1820 C CA . LYS A 1 225 ? 18.199 -9.679 -19.184 1.00 78.00 225 LYS A CA 1
ATOM 1821 C C . LYS A 1 225 ? 18.962 -8.652 -20.017 1.00 78.00 225 LYS A C 1
ATOM 1823 O O . LYS A 1 225 ? 19.319 -8.944 -21.159 1.00 78.00 225 LYS A O 1
ATOM 1828 N N . SER A 1 226 ? 19.284 -7.490 -19.445 1.00 74.88 226 SER A N 1
ATOM 1829 C CA . SER A 1 226 ? 20.138 -6.488 -20.093 1.00 74.88 226 SER A CA 1
ATOM 1830 C C . SER A 1 226 ? 21.553 -7.022 -20.367 1.00 74.88 226 SER A C 1
ATOM 1832 O O . SER A 1 226 ? 22.103 -6.782 -21.446 1.00 74.88 226 SER A O 1
ATOM 1834 N N . TYR A 1 227 ? 22.107 -7.816 -19.444 1.00 77.38 227 TYR A N 1
ATOM 1835 C CA . TYR A 1 227 ? 23.385 -8.504 -19.616 1.00 77.38 227 TYR A CA 1
ATOM 1836 C C . TYR A 1 227 ? 23.307 -9.575 -20.714 1.00 77.38 227 TYR A C 1
ATOM 1838 O O . TYR A 1 227 ? 24.196 -9.637 -21.563 1.00 77.38 227 TYR A O 1
ATOM 1846 N N . PHE A 1 228 ? 22.213 -10.343 -20.796 1.00 80.88 228 PHE A N 1
ATOM 1847 C CA . PHE A 1 228 ? 22.020 -11.333 -21.867 1.00 80.88 228 PHE A CA 1
ATOM 1848 C C . PHE A 1 228 ? 22.018 -10.693 -23.260 1.00 80.88 228 PHE A C 1
ATOM 1850 O O . PHE A 1 228 ? 22.563 -11.275 -24.196 1.00 80.88 228 PHE A O 1
ATOM 1857 N N . TYR A 1 229 ? 21.470 -9.480 -23.415 1.00 75.31 229 TYR A N 1
ATOM 1858 C CA . TYR A 1 229 ? 21.565 -8.734 -24.677 1.00 75.31 229 TYR A CA 1
ATOM 1859 C C . TYR A 1 229 ? 23.010 -8.360 -25.028 1.00 75.31 229 TYR A C 1
ATOM 1861 O O . TYR A 1 229 ? 23.385 -8.398 -26.201 1.00 75.31 229 TYR A O 1
ATOM 1869 N N . GLN A 1 230 ? 23.834 -7.999 -24.042 1.00 74.69 230 GLN A N 1
ATOM 1870 C CA . GLN A 1 230 ? 25.250 -7.704 -24.276 1.00 74.69 230 GLN A CA 1
ATOM 1871 C C . GLN A 1 230 ? 26.019 -8.970 -24.664 1.00 74.69 230 GLN A C 1
ATOM 1873 O O . GLN A 1 230 ? 26.697 -8.966 -25.692 1.00 74.69 230 GLN A O 1
ATOM 1878 N N . GLU A 1 231 ? 25.839 -10.055 -23.907 1.00 79.50 231 GLU A N 1
ATOM 1879 C CA . GLU A 1 231 ? 26.448 -11.366 -24.164 1.00 79.50 231 GLU A CA 1
ATOM 1880 C C . GLU A 1 231 ? 26.063 -11.898 -25.556 1.00 79.50 231 GLU A C 1
ATOM 1882 O O . GLU A 1 231 ? 26.928 -12.299 -26.336 1.00 79.50 231 GLU A O 1
ATOM 1887 N N . ALA A 1 232 ? 24.777 -11.844 -25.918 1.00 77.31 232 ALA A N 1
ATOM 1888 C CA . ALA A 1 232 ? 24.308 -12.221 -27.250 1.00 77.31 232 ALA A CA 1
ATOM 1889 C C . ALA A 1 232 ? 24.955 -11.352 -28.340 1.00 77.31 232 ALA A C 1
ATOM 1891 O O . ALA A 1 232 ? 25.385 -11.870 -29.367 1.00 77.31 232 ALA A O 1
ATOM 1892 N N . GLY A 1 233 ? 25.106 -10.045 -28.108 1.00 77.19 233 GLY A N 1
ATOM 1893 C CA . GLY A 1 233 ? 25.784 -9.147 -29.041 1.00 77.19 233 GLY A CA 1
ATOM 1894 C C . GLY A 1 233 ? 27.266 -9.483 -29.241 1.00 77.19 233 GLY A C 1
ATOM 1895 O O . GLY A 1 233 ? 27.769 -9.399 -30.360 1.00 77.19 233 GLY A O 1
ATOM 1896 N N . GLU A 1 234 ? 27.971 -9.887 -28.187 1.00 77.81 234 GLU A N 1
ATOM 1897 C CA . GLU A 1 234 ? 29.357 -10.354 -28.285 1.00 77.81 234 GLU A CA 1
ATOM 1898 C C . GLU A 1 234 ? 29.456 -11.679 -29.040 1.00 77.81 234 GLU A C 1
ATOM 1900 O O . GLU A 1 234 ? 30.272 -11.797 -29.955 1.00 77.81 234 GLU A O 1
ATOM 1905 N N . ARG A 1 235 ? 28.575 -12.640 -28.734 1.00 80.12 235 ARG A N 1
ATOM 1906 C CA . ARG A 1 235 ? 28.485 -13.914 -29.464 1.00 80.12 235 ARG A CA 1
ATOM 1907 C C . ARG A 1 235 ? 28.183 -13.700 -30.945 1.00 80.12 235 ARG A C 1
ATOM 1909 O O . ARG A 1 235 ? 28.796 -14.361 -31.777 1.00 80.12 235 ARG A O 1
ATOM 1916 N N . TRP A 1 236 ? 27.314 -12.744 -31.280 1.00 84.56 236 TRP A N 1
ATOM 1917 C CA . TRP A 1 236 ? 27.048 -12.350 -32.665 1.00 84.56 236 TRP A CA 1
ATOM 1918 C C . TRP A 1 236 ? 28.310 -11.848 -33.365 1.00 84.56 236 TRP A C 1
ATOM 1920 O O . TRP A 1 236 ? 28.634 -12.294 -34.461 1.00 84.56 236 TRP A O 1
ATOM 1930 N N . ASN A 1 237 ? 29.059 -10.953 -32.720 1.00 81.31 237 ASN A N 1
ATOM 1931 C CA . ASN A 1 237 ? 30.288 -10.410 -33.294 1.00 81.31 237 ASN A CA 1
ATOM 1932 C C . ASN A 1 237 ? 31.359 -11.495 -33.487 1.00 81.31 237 ASN A C 1
ATOM 1934 O O . ASN A 1 237 ? 32.058 -11.484 -34.497 1.00 81.31 237 ASN A O 1
ATOM 1938 N N . ILE A 1 238 ? 31.471 -12.441 -32.548 1.00 79.62 238 ILE A N 1
ATOM 1939 C CA . ILE A 1 238 ? 32.367 -13.600 -32.668 1.00 79.62 238 ILE A CA 1
ATOM 1940 C C . ILE A 1 238 ? 31.936 -14.486 -33.841 1.00 79.62 238 ILE A C 1
ATOM 1942 O O . ILE A 1 238 ? 32.778 -14.853 -34.657 1.00 79.62 238 ILE A O 1
ATOM 1946 N N . LEU A 1 239 ? 30.638 -14.787 -33.962 1.00 82.44 239 LEU A N 1
ATOM 1947 C CA . LEU A 1 239 ? 30.088 -15.547 -35.086 1.00 82.44 239 LEU A CA 1
ATOM 1948 C C . LEU A 1 239 ? 30.430 -14.871 -36.421 1.00 82.44 239 LEU A C 1
ATOM 1950 O O . LEU A 1 239 ? 31.025 -15.509 -37.282 1.00 82.44 239 LEU A O 1
ATOM 1954 N N . GLN A 1 240 ? 30.143 -13.576 -36.566 1.00 84.31 240 GLN A N 1
ATOM 1955 C CA . GLN A 1 240 ? 30.434 -12.817 -37.787 1.00 84.31 240 GLN A CA 1
ATOM 1956 C C . GLN A 1 240 ? 31.935 -12.737 -38.085 1.00 84.31 240 GLN A C 1
ATOM 1958 O O . GLN A 1 240 ? 32.343 -12.908 -39.227 1.00 84.31 240 GLN A O 1
ATOM 1963 N N . SER A 1 241 ? 32.784 -12.549 -37.072 1.00 76.62 241 SER A N 1
ATOM 1964 C CA . SER A 1 241 ? 34.239 -12.560 -37.263 1.00 76.62 241 SER A CA 1
ATOM 1965 C C . SER A 1 241 ? 34.746 -13.926 -37.726 1.00 76.62 241 SER A C 1
ATOM 1967 O O . SER A 1 241 ? 35.606 -13.988 -38.601 1.00 76.62 241 SER A O 1
ATOM 1969 N N . ASN A 1 242 ? 34.208 -15.019 -37.178 1.00 80.25 242 ASN A N 1
ATOM 1970 C CA . ASN A 1 242 ? 34.557 -16.371 -37.609 1.00 80.25 242 ASN A CA 1
ATOM 1971 C C . ASN A 1 242 ? 34.122 -16.622 -39.056 1.00 80.25 242 ASN A C 1
ATOM 1973 O O . ASN A 1 242 ? 34.890 -17.193 -39.827 1.00 80.25 242 ASN A O 1
ATOM 1977 N N . LEU A 1 243 ? 32.924 -16.166 -39.431 1.00 82.88 243 LEU A N 1
ATOM 1978 C CA . LEU A 1 243 ? 32.424 -16.249 -40.802 1.00 82.88 243 LEU A CA 1
ATOM 1979 C C . LEU A 1 243 ? 33.270 -15.412 -41.767 1.00 82.88 243 LEU A C 1
ATOM 1981 O O . LEU A 1 243 ? 33.600 -15.892 -42.848 1.00 82.88 243 LEU A O 1
ATOM 1985 N N . LEU A 1 244 ? 33.684 -14.207 -41.369 1.00 79.50 244 LEU A N 1
ATOM 1986 C CA . LEU A 1 244 ? 34.567 -13.360 -42.169 1.00 79.50 244 LEU A CA 1
ATOM 1987 C C . LEU A 1 244 ? 35.925 -14.029 -42.399 1.00 79.50 244 LEU A C 1
ATOM 1989 O O . LEU A 1 244 ? 36.359 -14.127 -43.539 1.00 79.50 244 LEU A O 1
ATOM 1993 N N . ASN A 1 245 ? 36.546 -14.578 -41.351 1.00 77.31 245 ASN A N 1
ATOM 1994 C CA . ASN A 1 245 ? 37.813 -15.306 -41.471 1.00 77.31 245 ASN A CA 1
ATOM 1995 C C . ASN A 1 245 ? 37.688 -16.542 -42.381 1.00 77.31 245 ASN A C 1
ATOM 1997 O O . ASN A 1 245 ? 38.583 -16.827 -43.175 1.00 77.31 245 ASN A O 1
ATOM 2001 N N . GLN A 1 246 ? 36.581 -17.289 -42.274 1.00 77.56 246 GLN A N 1
ATOM 2002 C CA . GLN A 1 246 ? 36.301 -18.426 -43.159 1.00 77.56 246 GLN A CA 1
ATOM 2003 C C . GLN A 1 246 ? 36.154 -17.975 -44.616 1.00 77.56 246 GLN A C 1
ATOM 2005 O O . GLN A 1 246 ? 36.697 -18.617 -45.514 1.00 77.56 246 GLN A O 1
ATOM 2010 N N . TRP A 1 247 ? 35.455 -16.865 -44.855 1.00 77.12 247 TRP A N 1
ATOM 2011 C CA . TRP A 1 247 ? 35.327 -16.279 -46.184 1.00 77.12 247 TRP A CA 1
ATOM 2012 C C . TRP A 1 247 ? 36.678 -15.802 -46.733 1.00 77.12 247 TRP A C 1
ATOM 2014 O O . TRP A 1 247 ? 37.014 -16.151 -47.862 1.00 77.12 247 TRP A O 1
ATOM 2024 N N . GLU A 1 248 ? 37.486 -15.093 -45.937 1.00 69.12 248 GLU A N 1
ATOM 2025 C CA . GLU A 1 248 ? 38.817 -14.612 -46.330 1.00 69.12 248 GLU A CA 1
ATOM 2026 C C . GLU A 1 248 ? 39.712 -15.769 -46.797 1.00 69.12 248 GLU A C 1
ATOM 2028 O O . GLU A 1 248 ? 40.262 -15.713 -47.899 1.00 69.12 248 GLU A O 1
ATOM 2033 N N . GLN A 1 249 ? 39.759 -16.868 -46.035 1.00 71.94 249 GLN A N 1
ATOM 2034 C CA . GLN A 1 249 ? 40.499 -18.088 -46.397 1.00 71.94 249 GLN A CA 1
ATOM 2035 C C . GLN A 1 249 ? 40.006 -18.728 -47.702 1.00 71.94 249 GLN A C 1
ATOM 2037 O O . GLN A 1 249 ? 40.798 -19.245 -48.490 1.00 71.94 249 GLN A O 1
ATOM 2042 N N . LEU A 1 250 ? 38.695 -18.704 -47.953 1.00 66.94 250 LEU A N 1
ATOM 2043 C CA . LEU A 1 250 ? 38.115 -19.195 -49.206 1.00 66.94 250 LEU A CA 1
ATOM 2044 C C . LEU A 1 250 ? 38.373 -18.233 -50.380 1.00 66.94 250 LEU A C 1
ATOM 2046 O O . LEU A 1 250 ? 38.411 -18.671 -51.532 1.00 66.94 250 LEU A O 1
ATOM 2050 N N . SER A 1 251 ? 38.564 -16.941 -50.099 1.00 62.81 251 SER A N 1
ATOM 2051 C CA . SER A 1 251 ? 38.732 -15.869 -51.087 1.00 62.81 251 SER A CA 1
ATOM 2052 C C . SER A 1 251 ? 40.184 -15.606 -51.511 1.00 62.81 251 SER A C 1
ATOM 2054 O O . SER A 1 251 ? 40.404 -15.015 -52.564 1.00 62.81 251 SER A O 1
ATOM 2056 N N . GLU A 1 252 ? 41.171 -16.099 -50.754 1.00 58.50 252 GLU A N 1
ATOM 2057 C CA . GLU A 1 252 ? 42.614 -15.808 -50.889 1.00 58.50 252 GLU A CA 1
ATOM 2058 C C . GLU A 1 252 ? 43.212 -16.124 -52.285 1.00 58.50 252 GLU A C 1
ATOM 2060 O O . GLU A 1 252 ? 44.292 -15.654 -52.633 1.00 58.50 252 GLU A O 1
ATOM 2065 N N . ASN A 1 253 ? 42.492 -16.877 -53.128 1.00 55.22 253 ASN A N 1
ATOM 2066 C CA . ASN A 1 253 ? 42.888 -17.250 -54.494 1.00 55.22 253 ASN A CA 1
ATOM 2067 C C . ASN A 1 253 ? 42.098 -16.530 -55.616 1.00 55.22 253 ASN A C 1
ATOM 2069 O O . ASN A 1 253 ? 42.203 -16.926 -56.780 1.00 55.22 253 ASN A O 1
ATOM 2073 N N . LEU A 1 254 ? 41.282 -15.515 -55.304 1.00 59.38 254 LEU A N 1
ATOM 2074 C CA . LEU A 1 254 ? 40.404 -14.826 -56.261 1.00 59.38 254 LEU A CA 1
ATOM 2075 C C . LEU A 1 254 ? 40.846 -13.366 -56.482 1.00 59.38 254 LEU A C 1
ATOM 2077 O O . LEU A 1 254 ? 40.666 -12.519 -55.616 1.00 59.38 254 LEU A O 1
ATOM 2081 N N . ASP A 1 255 ? 41.382 -13.045 -57.667 1.00 65.31 255 ASP A N 1
ATOM 2082 C CA . ASP A 1 255 ? 41.655 -11.654 -58.077 1.00 65.31 255 ASP A CA 1
ATOM 2083 C C . ASP A 1 255 ? 40.332 -10.940 -58.430 1.00 65.31 255 ASP A C 1
ATOM 2085 O O . ASP A 1 255 ? 39.711 -11.225 -59.460 1.00 65.31 255 ASP A O 1
ATOM 2089 N N . GLU A 1 256 ? 39.901 -9.994 -57.588 1.00 65.56 256 GLU A N 1
ATOM 2090 C CA . GLU A 1 256 ? 38.693 -9.172 -57.780 1.00 65.56 256 GLU A CA 1
ATOM 2091 C C . GLU A 1 256 ? 38.690 -8.454 -59.143 1.00 65.56 256 GLU A C 1
ATOM 2093 O O . GLU A 1 256 ? 37.658 -8.363 -59.825 1.00 65.56 256 GLU A O 1
ATOM 2098 N N . HIS A 1 257 ? 39.861 -8.005 -59.609 1.00 69.31 257 HIS A N 1
ATOM 2099 C CA . HIS A 1 257 ? 40.001 -7.378 -60.919 1.00 69.31 257 HIS A CA 1
ATOM 2100 C C . HIS A 1 257 ? 39.889 -8.396 -62.052 1.00 69.31 257 HIS A C 1
ATOM 2102 O O . HIS A 1 257 ? 39.345 -8.085 -63.114 1.00 69.31 257 HIS A O 1
ATOM 2108 N N . GLU A 1 258 ? 40.398 -9.615 -61.885 1.00 72.19 258 GLU A N 1
ATOM 2109 C CA . GLU A 1 258 ? 40.183 -10.701 -62.845 1.00 72.19 258 GLU A CA 1
ATOM 2110 C C . GLU A 1 258 ? 38.705 -11.096 -62.921 1.00 72.19 258 GLU A C 1
ATOM 2112 O O . GLU A 1 258 ? 38.178 -11.264 -64.023 1.00 72.19 258 GLU A O 1
ATOM 2117 N N . PHE A 1 259 ? 38.012 -11.173 -61.785 1.00 75.75 259 PHE A N 1
ATOM 2118 C CA . PHE A 1 259 ? 36.592 -11.506 -61.736 1.00 75.75 259 PHE A CA 1
ATOM 2119 C C . PHE A 1 259 ? 35.726 -10.434 -62.407 1.00 75.75 259 PHE A C 1
ATOM 2121 O O . PHE A 1 259 ? 34.948 -10.743 -63.310 1.00 75.75 259 PHE A O 1
ATOM 2128 N N . THR A 1 260 ? 35.934 -9.162 -62.060 1.00 77.44 260 THR A N 1
ATOM 2129 C CA . THR A 1 260 ? 35.230 -8.029 -62.684 1.00 77.44 260 THR A CA 1
ATOM 2130 C C . THR A 1 260 ? 35.466 -8.004 -64.196 1.00 77.44 260 THR A C 1
ATOM 2132 O O . THR A 1 260 ? 34.530 -7.849 -64.984 1.00 77.44 260 THR A O 1
ATOM 2135 N N . ARG A 1 261 ? 36.711 -8.250 -64.637 1.00 80.56 261 ARG A N 1
ATOM 2136 C CA . ARG A 1 261 ? 37.042 -8.389 -66.065 1.00 80.56 261 ARG A CA 1
ATOM 2137 C C . ARG A 1 261 ? 36.280 -9.542 -66.718 1.00 80.56 261 ARG A C 1
ATOM 2139 O O . ARG A 1 261 ? 35.811 -9.373 -67.842 1.00 80.56 261 ARG A O 1
ATOM 2146 N N . LYS A 1 262 ? 36.131 -10.684 -66.041 1.00 81.94 262 LYS A N 1
ATOM 2147 C CA . LYS A 1 262 ? 35.362 -11.837 -66.540 1.00 81.94 262 LYS A CA 1
ATOM 2148 C C . LYS A 1 262 ? 33.868 -11.530 -66.649 1.00 81.94 262 LYS A C 1
ATOM 2150 O O . LYS A 1 262 ? 33.295 -11.862 -67.681 1.00 81.94 262 LYS A O 1
ATOM 2155 N N . VAL A 1 263 ? 33.256 -10.856 -65.671 1.00 84.75 263 VAL A N 1
ATOM 2156 C CA . VAL A 1 263 ? 31.830 -10.463 -65.721 1.00 84.75 263 VAL A CA 1
ATOM 2157 C C . VAL A 1 263 ? 31.571 -9.467 -66.851 1.00 84.75 263 VAL A C 1
ATOM 2159 O O . VAL A 1 263 ? 30.663 -9.672 -67.651 1.00 84.75 263 VAL A O 1
ATOM 2162 N N . LEU A 1 264 ? 32.404 -8.432 -66.988 1.00 86.94 264 LEU A N 1
ATOM 2163 C CA . LEU A 1 264 ? 32.262 -7.444 -68.064 1.00 86.94 264 LEU A CA 1
ATOM 2164 C C . LEU A 1 264 ? 32.515 -8.054 -69.451 1.00 86.94 264 LEU A C 1
ATOM 2166 O O . LEU A 1 264 ? 31.829 -7.714 -70.419 1.00 86.94 264 LEU A O 1
ATOM 2170 N N . ALA A 1 265 ? 33.481 -8.972 -69.565 1.00 85.81 265 ALA A N 1
ATOM 2171 C CA . ALA A 1 265 ? 33.704 -9.732 -70.792 1.00 85.81 265 ALA A CA 1
ATOM 2172 C C . ALA A 1 265 ? 32.495 -10.616 -71.120 1.00 85.81 265 ALA A C 1
ATOM 2174 O O . ALA A 1 265 ? 32.036 -10.630 -72.258 1.00 85.81 265 ALA A O 1
ATOM 2175 N N . LEU A 1 266 ? 31.939 -11.300 -70.120 1.00 88.06 266 LEU A N 1
ATOM 2176 C CA . LEU A 1 266 ? 30.757 -12.138 -70.267 1.00 88.06 266 LEU A CA 1
ATOM 2177 C C . LEU A 1 266 ? 29.534 -11.324 -70.706 1.00 88.06 266 LEU A C 1
ATOM 2179 O O . LEU A 1 266 ? 28.846 -11.732 -71.637 1.00 88.06 266 LEU A O 1
ATOM 2183 N N . GLN A 1 267 ? 29.301 -10.159 -70.099 1.00 89.69 267 GLN A N 1
ATOM 2184 C CA . GLN A 1 267 ? 28.204 -9.256 -70.450 1.00 89.69 267 GLN A CA 1
ATOM 2185 C C . GLN A 1 267 ? 28.284 -8.827 -71.918 1.00 89.69 267 GLN A C 1
ATOM 2187 O O . GLN A 1 267 ? 27.307 -8.940 -72.658 1.00 89.69 267 GLN A O 1
ATOM 2192 N N . ARG A 1 268 ? 29.475 -8.418 -72.370 1.00 87.94 268 ARG A N 1
ATOM 2193 C CA . ARG A 1 268 ? 29.724 -8.069 -73.775 1.00 87.94 268 ARG A CA 1
ATOM 2194 C C . ARG A 1 268 ? 29.541 -9.254 -74.723 1.00 87.94 268 ARG A C 1
ATOM 2196 O O . ARG A 1 268 ? 28.948 -9.090 -75.789 1.00 87.94 268 ARG A O 1
ATOM 2203 N N . ASN A 1 269 ? 30.066 -10.424 -74.366 1.00 88.12 269 ASN A N 1
ATOM 2204 C CA . ASN A 1 269 ? 30.026 -11.607 -75.225 1.00 88.12 269 ASN A CA 1
ATOM 2205 C C . ASN A 1 269 ? 28.600 -12.157 -75.351 1.00 88.12 269 ASN A C 1
ATOM 2207 O O . ASN A 1 269 ? 28.194 -12.538 -76.445 1.00 88.12 269 ASN A O 1
ATOM 2211 N N . LEU A 1 270 ? 27.818 -12.152 -74.265 1.00 89.81 270 LEU A N 1
ATOM 2212 C CA . LEU A 1 270 ? 26.411 -12.557 -74.276 1.00 89.81 270 LEU A CA 1
ATOM 2213 C C . LEU A 1 270 ? 25.550 -11.594 -75.096 1.00 89.81 270 LEU A C 1
ATOM 2215 O O . LEU A 1 270 ? 24.785 -12.052 -75.940 1.00 89.81 270 LEU A O 1
ATOM 2219 N N . ASP A 1 271 ? 25.719 -10.281 -74.918 1.00 88.00 271 ASP A N 1
ATOM 2220 C CA . ASP A 1 271 ? 25.019 -9.274 -75.728 1.00 88.00 271 ASP A CA 1
ATOM 2221 C C . ASP A 1 271 ? 25.338 -9.437 -77.225 1.00 88.00 271 ASP A C 1
ATOM 2223 O O . ASP A 1 271 ? 24.440 -9.472 -78.070 1.00 88.00 271 ASP A O 1
ATOM 2227 N N . THR A 1 272 ? 26.620 -9.641 -77.550 1.00 88.19 272 THR A N 1
ATOM 2228 C CA . THR A 1 272 ? 27.069 -9.901 -78.925 1.00 88.19 272 THR A CA 1
ATOM 2229 C C . THR A 1 272 ? 26.476 -11.200 -79.470 1.00 88.19 272 THR A C 1
ATOM 2231 O O . THR A 1 272 ? 25.996 -11.220 -80.603 1.00 88.19 272 THR A O 1
ATOM 2234 N N . TYR A 1 273 ? 26.469 -12.276 -78.676 1.00 89.62 273 TYR A N 1
ATOM 2235 C CA . TYR A 1 273 ? 25.906 -13.567 -79.065 1.00 89.62 273 TYR A CA 1
ATOM 2236 C C . TYR A 1 273 ? 24.412 -13.455 -79.378 1.00 89.62 273 TYR A C 1
ATOM 2238 O O . TYR A 1 273 ? 24.003 -13.872 -80.460 1.00 89.62 273 TYR A O 1
ATOM 2246 N N . PHE A 1 274 ? 23.600 -12.869 -78.489 1.00 89.62 274 PHE A N 1
ATOM 2247 C CA . PHE A 1 274 ? 22.150 -12.795 -78.695 1.00 89.62 274 PHE A CA 1
ATOM 2248 C C . PHE A 1 274 ? 21.782 -11.919 -79.901 1.00 89.62 274 PHE A C 1
ATOM 2250 O O . PHE A 1 274 ? 20.984 -12.354 -80.732 1.00 89.62 274 PHE A O 1
ATOM 2257 N N . LYS A 1 275 ? 22.450 -10.770 -80.090 1.00 88.31 275 LYS A N 1
ATOM 2258 C CA . LYS A 1 275 ? 22.275 -9.915 -81.282 1.00 88.31 275 LYS A CA 1
ATOM 2259 C C . LYS A 1 275 ? 22.693 -10.619 -82.575 1.00 88.31 275 LYS A C 1
ATOM 2261 O O . LYS A 1 275 ? 21.973 -10.585 -83.573 1.00 88.31 275 LYS A O 1
ATOM 2266 N N . ALA A 1 276 ? 23.845 -11.293 -82.572 1.00 86.25 276 ALA A N 1
ATOM 2267 C CA . ALA A 1 276 ? 24.322 -12.037 -83.736 1.00 86.25 276 ALA A CA 1
ATOM 2268 C C . ALA A 1 276 ? 23.391 -13.214 -84.069 1.00 86.25 276 ALA A C 1
ATOM 2270 O O . ALA A 1 276 ? 23.078 -13.452 -85.237 1.00 86.25 276 ALA A O 1
ATOM 2271 N N . ARG A 1 277 ? 22.894 -13.916 -83.046 1.00 87.44 277 ARG A N 1
ATOM 2272 C CA . ARG A 1 277 ? 21.989 -15.057 -83.189 1.00 87.44 277 ARG A CA 1
ATOM 2273 C C . ARG A 1 277 ? 20.643 -14.659 -83.782 1.00 87.44 277 ARG A C 1
ATOM 2275 O O . ARG A 1 277 ? 20.128 -15.423 -84.599 1.00 87.44 277 ARG A O 1
ATOM 2282 N N . GLU A 1 278 ? 20.118 -13.496 -83.399 1.00 84.56 278 GLU A N 1
ATOM 2283 C CA . GLU A 1 278 ? 18.914 -12.900 -83.985 1.00 84.56 278 GLU A CA 1
ATOM 2284 C C . GLU A 1 278 ? 19.148 -12.539 -85.458 1.00 84.56 278 GLU A C 1
ATOM 2286 O O . GLU A 1 278 ? 18.392 -12.971 -86.325 1.00 84.56 278 GLU A O 1
ATOM 2291 N N . SER A 1 279 ? 20.265 -11.872 -85.774 1.00 83.00 279 SER A N 1
ATOM 2292 C CA . SER A 1 279 ? 20.603 -11.478 -87.153 1.00 83.00 279 SER A CA 1
ATOM 2293 C C . SER A 1 279 ? 20.790 -12.655 -88.126 1.00 83.00 279 SER A C 1
ATOM 2295 O O . SER A 1 279 ? 20.611 -12.505 -89.336 1.00 83.00 279 SER A O 1
ATOM 2297 N N . CYS A 1 280 ? 21.129 -13.847 -87.619 1.00 84.44 280 CYS A N 1
ATOM 2298 C CA . CYS A 1 280 ? 21.257 -15.052 -88.437 1.00 84.44 280 CYS A CA 1
ATOM 2299 C C . CYS A 1 280 ? 19.905 -15.594 -88.930 1.00 84.44 280 CYS A C 1
ATOM 2301 O O . CYS A 1 280 ? 19.896 -16.345 -89.909 1.00 84.44 280 CYS A O 1
ATOM 2303 N N . GLU A 1 281 ? 18.783 -15.258 -88.281 1.00 79.50 281 GLU A N 1
ATOM 2304 C CA . GLU A 1 281 ? 17.461 -15.770 -88.671 1.00 79.50 281 GLU A CA 1
ATOM 2305 C C . GLU A 1 281 ? 17.012 -15.223 -90.041 1.00 79.50 281 GLU A C 1
ATOM 2307 O O . GLU A 1 281 ? 16.364 -15.951 -90.793 1.00 79.50 281 GLU A O 1
ATOM 2312 N N . ASP A 1 282 ? 17.461 -14.020 -90.420 1.00 77.06 282 ASP A N 1
ATOM 2313 C CA . ASP A 1 282 ? 17.134 -13.357 -91.696 1.00 77.06 282 ASP A CA 1
ATOM 2314 C C . ASP A 1 282 ? 18.164 -13.615 -92.824 1.00 77.06 282 ASP A C 1
ATOM 2316 O O . ASP A 1 282 ? 18.058 -13.078 -93.931 1.00 77.06 282 ASP A O 1
ATOM 2320 N N . SER A 1 283 ? 19.187 -14.442 -92.574 1.00 74.31 283 SER A N 1
ATOM 2321 C CA . SER A 1 283 ? 20.300 -14.677 -93.506 1.00 74.31 283 SER A CA 1
ATOM 2322 C C . SER A 1 283 ? 20.046 -15.821 -94.497 1.00 74.31 283 SER A C 1
ATOM 2324 O O . SER A 1 283 ? 19.540 -16.887 -94.145 1.00 74.31 283 SER A O 1
ATOM 2326 N N . ARG A 1 284 ? 20.524 -15.663 -95.745 1.00 74.50 284 ARG A N 1
ATOM 2327 C CA . ARG A 1 284 ? 20.514 -16.721 -96.782 1.00 74.50 284 ARG A CA 1
ATOM 2328 C C . ARG A 1 284 ? 21.339 -17.962 -96.382 1.00 74.50 284 ARG A C 1
ATOM 2330 O O . ARG A 1 284 ? 21.091 -19.039 -96.911 1.00 74.50 284 ARG A O 1
ATOM 2337 N N . PHE A 1 285 ? 22.273 -17.823 -95.439 1.00 78.00 285 PHE A N 1
ATOM 2338 C CA . PHE A 1 285 ? 23.120 -18.899 -94.900 1.00 78.00 285 PHE A CA 1
ATOM 2339 C C . PHE A 1 285 ? 22.823 -19.145 -93.415 1.00 78.00 285 PHE A C 1
ATOM 2341 O O . PHE A 1 285 ? 23.723 -19.162 -92.575 1.00 78.00 285 PHE A O 1
ATOM 2348 N N . ARG A 1 286 ? 21.535 -19.250 -93.070 1.00 74.88 286 ARG A N 1
ATOM 2349 C CA . ARG A 1 286 ? 21.045 -19.352 -91.688 1.00 74.88 286 ARG A CA 1
ATOM 2350 C C . ARG A 1 286 ? 21.766 -20.428 -90.872 1.00 74.88 286 ARG A C 1
ATOM 2352 O O . ARG A 1 286 ? 22.252 -20.139 -89.787 1.00 74.88 286 ARG A O 1
ATOM 2359 N N . ASN A 1 287 ? 21.868 -21.654 -91.384 1.00 71.25 287 ASN A N 1
ATOM 2360 C CA . ASN A 1 287 ? 22.439 -22.767 -90.620 1.00 71.25 287 ASN A CA 1
ATOM 2361 C C . ASN A 1 287 ? 23.948 -22.591 -90.389 1.00 71.25 287 ASN A C 1
ATOM 2363 O O . ASN A 1 287 ? 24.415 -22.766 -89.265 1.00 71.25 287 ASN A O 1
ATOM 2367 N N . GLU A 1 288 ? 24.703 -22.187 -91.414 1.00 78.31 288 GLU A N 1
ATOM 2368 C CA . GLU A 1 288 ? 26.139 -21.919 -91.292 1.00 78.31 288 GLU A CA 1
ATOM 2369 C C . GLU A 1 288 ? 26.423 -20.717 -90.377 1.00 78.31 288 GLU A C 1
ATOM 2371 O O . GLU A 1 288 ? 27.381 -20.740 -89.605 1.00 78.31 288 GLU A O 1
ATOM 2376 N N . CYS A 1 289 ? 25.572 -19.685 -90.423 1.00 79.88 289 CYS A N 1
ATOM 2377 C CA . CYS A 1 289 ? 25.643 -18.514 -89.544 1.00 79.88 289 CYS A CA 1
ATOM 2378 C C . CYS A 1 289 ? 25.463 -18.914 -88.076 1.00 79.88 289 CYS A C 1
ATOM 2380 O O . CYS A 1 289 ? 26.281 -18.552 -87.233 1.00 79.88 289 CYS A O 1
ATOM 2382 N N . ILE A 1 290 ? 24.440 -19.723 -87.784 1.00 79.62 290 ILE A N 1
ATOM 2383 C CA . ILE A 1 290 ? 24.134 -20.191 -86.428 1.00 79.62 290 ILE A CA 1
ATOM 2384 C C . ILE A 1 290 ? 25.279 -21.021 -85.860 1.00 79.62 290 ILE A C 1
ATOM 2386 O O . ILE A 1 290 ? 25.728 -20.739 -84.754 1.00 79.62 290 ILE A O 1
ATOM 2390 N N . ILE A 1 291 ? 25.779 -22.005 -86.616 1.00 76.06 291 ILE A N 1
ATOM 2391 C CA . ILE A 1 291 ? 26.897 -22.855 -86.179 1.00 76.06 291 ILE A CA 1
ATOM 2392 C C . ILE A 1 291 ? 28.109 -21.987 -85.829 1.00 76.06 291 ILE A C 1
ATOM 2394 O O . ILE A 1 291 ? 28.693 -22.137 -84.761 1.00 76.06 291 ILE A O 1
ATOM 2398 N N . LYS A 1 292 ? 28.435 -21.011 -86.682 1.00 79.75 292 LYS A N 1
ATOM 2399 C CA . LYS A 1 292 ? 29.573 -20.119 -86.458 1.00 79.75 292 LYS A CA 1
ATOM 2400 C C . LYS A 1 292 ? 29.404 -19.240 -85.214 1.00 79.75 292 LYS A C 1
ATOM 2402 O O . LYS A 1 292 ? 30.371 -19.043 -84.486 1.00 79.75 292 LYS A O 1
ATOM 2407 N N . VAL A 1 293 ? 28.204 -18.715 -84.963 1.00 83.69 293 VAL A N 1
ATOM 2408 C CA . VAL A 1 293 ? 27.908 -17.903 -83.767 1.00 83.69 293 VAL A CA 1
ATOM 2409 C C . VAL A 1 293 ? 27.977 -18.750 -82.489 1.00 83.69 293 VAL A C 1
ATOM 2411 O O . VAL A 1 293 ? 28.556 -18.306 -81.498 1.00 83.69 293 VAL A O 1
ATOM 2414 N N . GLU A 1 294 ? 27.460 -19.981 -82.517 1.00 81.25 294 GLU A N 1
ATOM 2415 C CA . GLU A 1 294 ? 27.556 -20.938 -81.402 1.00 81.25 294 GLU A CA 1
ATOM 2416 C C . GLU A 1 294 ? 29.006 -21.342 -81.101 1.00 81.25 294 GLU A C 1
ATOM 2418 O O . GLU A 1 294 ? 29.400 -21.413 -79.935 1.00 81.25 294 GLU A O 1
ATOM 2423 N N . ASP A 1 295 ? 29.819 -21.570 -82.134 1.00 80.44 295 ASP A N 1
ATOM 2424 C CA . ASP A 1 295 ? 31.232 -21.927 -81.981 1.00 80.44 295 ASP A CA 1
ATOM 2425 C C . ASP A 1 295 ? 32.052 -20.776 -81.383 1.00 80.44 295 ASP A C 1
ATOM 2427 O O . ASP A 1 295 ? 32.880 -21.008 -80.498 1.00 80.44 295 ASP A O 1
ATOM 2431 N N . ILE A 1 296 ? 31.795 -19.534 -81.816 1.00 85.31 296 ILE A N 1
ATOM 2432 C CA . ILE A 1 296 ? 32.429 -18.332 -81.251 1.00 85.31 296 ILE A CA 1
ATOM 2433 C C . ILE A 1 296 ? 32.073 -18.198 -79.767 1.00 85.31 296 ILE A C 1
ATOM 2435 O O . ILE A 1 296 ? 32.972 -18.088 -78.934 1.00 85.31 296 ILE A O 1
ATOM 2439 N N . TYR A 1 297 ? 30.786 -18.297 -79.419 1.00 85.06 297 TYR A N 1
ATOM 2440 C CA . TYR A 1 297 ? 30.334 -18.238 -78.028 1.00 85.06 297 TYR A CA 1
ATOM 2441 C C . TYR A 1 297 ? 30.964 -19.336 -77.168 1.00 85.06 297 TYR A C 1
ATOM 2443 O O . TYR A 1 297 ? 31.519 -19.066 -76.102 1.00 85.06 297 TYR A O 1
ATOM 2451 N N . ARG A 1 298 ? 30.935 -20.586 -77.646 1.00 81.94 298 ARG A N 1
ATOM 2452 C CA . ARG A 1 298 ? 31.532 -21.728 -76.947 1.00 81.94 298 ARG A CA 1
ATOM 2453 C C . ARG A 1 298 ? 33.016 -21.491 -76.679 1.00 81.94 298 ARG A C 1
ATOM 2455 O O . ARG A 1 298 ? 33.463 -21.730 -75.559 1.00 81.94 298 ARG A O 1
ATOM 2462 N N . ALA A 1 299 ? 33.770 -21.032 -77.678 1.00 80.88 299 ALA A N 1
ATOM 2463 C CA . ALA A 1 299 ? 35.195 -20.761 -77.533 1.00 80.88 299 ALA A CA 1
ATOM 2464 C C . ALA A 1 299 ? 35.463 -19.643 -76.515 1.00 80.88 299 ALA A C 1
ATOM 2466 O O . ALA A 1 299 ? 36.351 -19.782 -75.675 1.00 80.88 299 ALA A O 1
ATOM 2467 N N . GLU A 1 300 ? 34.683 -18.562 -76.547 1.00 82.12 300 GLU A N 1
ATOM 2468 C CA . GLU A 1 300 ? 34.841 -17.426 -75.636 1.00 82.12 300 GLU A CA 1
ATOM 2469 C C . GLU A 1 300 ? 34.489 -17.768 -74.182 1.00 82.12 300 GLU A C 1
ATOM 2471 O O . GLU A 1 300 ? 35.228 -17.384 -73.278 1.00 82.12 300 GLU A O 1
ATOM 2476 N N . ILE A 1 301 ? 33.417 -18.532 -73.951 1.00 81.75 301 ILE A N 1
ATOM 2477 C CA . ILE A 1 301 ? 32.958 -18.945 -72.614 1.00 81.75 301 ILE A CA 1
ATOM 2478 C C . ILE A 1 301 ? 33.878 -19.984 -71.983 1.00 81.75 301 ILE A C 1
ATOM 2480 O O . ILE A 1 301 ? 34.242 -19.874 -70.813 1.00 81.75 301 ILE A O 1
ATOM 2484 N N . VAL A 1 302 ? 34.307 -20.982 -72.758 1.00 76.31 302 VAL A N 1
ATOM 2485 C CA . VAL A 1 302 ? 35.264 -21.981 -72.266 1.00 76.31 302 VAL A CA 1
ATOM 2486 C C . VAL A 1 302 ? 36.606 -21.316 -71.962 1.00 76.31 302 VAL A C 1
ATOM 2488 O O . VAL A 1 302 ? 37.238 -21.655 -70.966 1.00 76.31 302 VAL A O 1
ATOM 2491 N N . LYS A 1 303 ? 37.019 -20.324 -72.761 1.00 77.56 303 LYS A N 1
ATOM 2492 C CA . LYS A 1 303 ? 38.238 -19.549 -72.507 1.00 77.56 303 LYS A CA 1
ATOM 2493 C C . LYS A 1 303 ? 38.146 -18.682 -71.247 1.00 77.56 303 LYS A C 1
ATOM 2495 O O . LYS A 1 303 ? 39.164 -18.507 -70.584 1.00 77.56 303 LYS A O 1
ATOM 2500 N N . SER A 1 304 ? 36.980 -18.125 -70.918 1.00 69.88 304 SER A N 1
ATOM 2501 C CA . SER A 1 304 ? 36.818 -17.225 -69.766 1.00 69.88 304 SER A CA 1
ATOM 2502 C C . SER A 1 304 ? 36.516 -17.943 -68.445 1.00 69.88 304 SER A C 1
ATOM 2504 O O . SER A 1 304 ? 36.988 -17.497 -67.399 1.00 69.88 304 SER A O 1
ATOM 2506 N N . ILE A 1 305 ? 35.762 -19.050 -68.479 1.00 71.44 305 ILE A N 1
ATOM 2507 C CA . ILE A 1 305 ? 35.227 -19.745 -67.288 1.00 71.44 305 ILE A CA 1
ATOM 2508 C C . ILE A 1 305 ? 35.810 -21.168 -67.139 1.00 71.44 305 ILE A C 1
ATOM 2510 O O . ILE A 1 305 ? 35.643 -21.812 -66.107 1.00 71.44 305 ILE A O 1
ATOM 2514 N N . GLY A 1 306 ? 36.511 -21.689 -68.151 1.00 68.38 306 GLY A N 1
ATOM 2515 C CA . GLY A 1 306 ? 37.111 -23.032 -68.135 1.00 68.38 306 GLY A CA 1
ATOM 2516 C C . GLY A 1 306 ? 36.125 -24.174 -68.411 1.00 68.38 306 GLY A C 1
ATOM 2517 O O . GLY A 1 306 ? 36.535 -25.326 -68.543 1.00 68.38 306 GLY A O 1
ATOM 2518 N N . ARG A 1 307 ? 34.825 -23.877 -68.537 1.00 73.44 307 ARG A N 1
ATOM 2519 C CA . ARG A 1 307 ? 33.771 -24.838 -68.889 1.00 73.44 307 ARG A CA 1
ATOM 2520 C C . ARG A 1 307 ? 32.677 -24.194 -69.731 1.00 73.44 307 ARG A C 1
ATOM 2522 O O . ARG A 1 307 ? 32.498 -22.982 -69.700 1.00 73.44 307 ARG A O 1
ATOM 2529 N N . TYR A 1 308 ? 31.938 -25.019 -70.469 1.00 77.69 308 TYR A N 1
ATOM 2530 C CA . TYR A 1 308 ? 30.797 -24.564 -71.260 1.00 77.69 308 TYR A CA 1
ATOM 2531 C C . TYR A 1 308 ? 29.547 -24.422 -70.383 1.00 77.69 308 TYR A C 1
ATOM 2533 O O . TYR A 1 308 ? 29.216 -25.334 -69.627 1.00 77.69 308 TYR A O 1
ATOM 2541 N N . VAL A 1 309 ? 28.854 -23.295 -70.529 1.00 80.81 309 VAL A N 1
ATOM 2542 C CA . VAL A 1 309 ? 27.527 -23.016 -69.963 1.00 80.81 309 VAL A CA 1
ATOM 2543 C C . VAL A 1 309 ? 26.632 -22.629 -71.135 1.00 80.81 309 VAL A C 1
ATOM 2545 O O . VAL A 1 309 ? 27.100 -21.913 -72.024 1.00 80.81 309 VAL A O 1
ATOM 2548 N N . ALA A 1 310 ? 25.392 -23.121 -71.196 1.00 80.25 310 ALA A N 1
ATOM 2549 C CA . ALA A 1 310 ? 24.536 -22.808 -72.334 1.00 80.25 310 ALA A CA 1
ATOM 2550 C C . ALA A 1 310 ? 24.107 -21.327 -72.286 1.00 80.25 310 ALA A C 1
ATOM 2552 O O . ALA A 1 310 ? 23.862 -20.801 -71.199 1.00 80.25 310 ALA A O 1
ATOM 2553 N N . PRO A 1 311 ? 23.941 -20.645 -73.437 1.00 83.50 311 PRO A N 1
ATOM 2554 C CA . PRO A 1 311 ? 23.557 -19.231 -73.473 1.00 83.50 311 PRO A CA 1
ATOM 2555 C C . PRO A 1 311 ? 22.300 -18.908 -72.657 1.00 83.50 311 PRO A C 1
ATOM 2557 O O . PRO A 1 311 ? 22.238 -17.879 -71.995 1.00 83.50 311 PRO A O 1
ATOM 2560 N N . ARG A 1 312 ? 21.313 -19.813 -72.663 1.00 82.81 312 ARG A N 1
ATOM 2561 C CA . ARG A 1 312 ? 20.040 -19.645 -71.945 1.00 82.81 312 ARG A CA 1
ATOM 2562 C C . ARG A 1 312 ? 20.158 -19.747 -70.425 1.00 82.81 312 ARG A C 1
ATOM 2564 O O . ARG A 1 312 ? 19.315 -19.192 -69.729 1.00 82.81 312 ARG A O 1
ATOM 2571 N N . ASP A 1 313 ? 21.197 -20.403 -69.912 1.00 83.31 313 ASP A N 1
ATOM 2572 C CA . ASP A 1 313 ? 21.411 -20.558 -68.466 1.00 83.31 313 ASP A CA 1
ATOM 2573 C C . ASP A 1 313 ? 21.866 -19.239 -67.810 1.00 83.31 313 ASP A C 1
ATOM 2575 O O . ASP A 1 313 ? 21.766 -19.072 -66.591 1.00 83.31 313 ASP A O 1
ATOM 2579 N N . TRP A 1 314 ? 22.340 -18.290 -68.629 1.00 85.81 314 TRP A N 1
ATOM 2580 C CA . TRP A 1 314 ? 22.702 -16.933 -68.217 1.00 85.81 314 TRP A CA 1
ATOM 2581 C C . TRP A 1 314 ? 21.513 -15.976 -68.145 1.00 85.81 314 TRP A C 1
ATOM 2583 O O . TRP A 1 314 ? 21.609 -14.933 -67.499 1.00 85.81 314 TRP A O 1
ATOM 2593 N N . CYS A 1 315 ? 20.401 -16.303 -68.799 1.00 88.44 315 CYS A N 1
ATOM 2594 C CA . CYS A 1 315 ? 19.231 -15.438 -68.852 1.00 88.44 315 CYS A CA 1
ATOM 2595 C C . CYS A 1 315 ? 18.480 -15.404 -67.512 1.00 88.44 315 CYS A C 1
ATOM 2597 O O . CYS A 1 315 ? 18.737 -16.209 -66.609 1.00 88.44 315 CYS A O 1
ATOM 2599 N N . HIS A 1 316 ? 17.528 -14.478 -67.388 1.00 85.81 316 HIS A N 1
ATOM 2600 C CA . HIS A 1 316 ? 16.566 -14.505 -66.286 1.00 85.81 316 HIS A CA 1
ATOM 2601 C C . HIS A 1 316 ? 15.720 -15.788 -66.334 1.00 85.81 316 HIS A C 1
ATOM 2603 O O . HIS A 1 316 ? 15.698 -16.498 -67.346 1.00 85.81 316 HIS A O 1
ATOM 2609 N N . GLU A 1 317 ? 15.052 -16.121 -65.233 1.00 81.19 317 GLU A N 1
ATOM 2610 C CA . GLU A 1 317 ? 14.146 -17.271 -65.200 1.00 81.19 317 GLU A CA 1
ATOM 2611 C C . GLU A 1 317 ? 12.992 -17.080 -66.206 1.00 81.19 317 GLU A C 1
ATOM 2613 O O . GLU A 1 317 ? 12.583 -15.947 -66.467 1.00 81.19 317 GLU A O 1
ATOM 2618 N N . PRO A 1 318 ? 12.509 -18.156 -66.855 1.00 80.62 318 PRO A N 1
ATOM 2619 C CA . PRO A 1 318 ? 11.452 -18.048 -67.853 1.00 80.62 318 PRO A CA 1
ATOM 2620 C C . PRO A 1 318 ? 10.139 -17.575 -67.217 1.00 80.62 318 PRO A C 1
ATOM 2622 O O . PRO A 1 318 ? 9.616 -18.207 -66.301 1.00 80.62 318 PRO A O 1
ATOM 2625 N N . GLU A 1 319 ? 9.572 -16.494 -67.751 1.00 77.31 319 GLU A N 1
ATOM 2626 C CA . GLU A 1 319 ? 8.274 -15.969 -67.334 1.00 77.31 319 GLU A CA 1
ATOM 2627 C C . GLU A 1 319 ? 7.176 -16.392 -68.316 1.00 77.31 319 GLU A C 1
ATOM 2629 O O . GLU A 1 319 ? 7.359 -16.423 -69.537 1.00 77.31 319 GLU A O 1
ATOM 2634 N N . THR A 1 320 ? 5.990 -16.710 -67.794 1.00 75.88 320 THR A N 1
ATOM 2635 C CA . THR A 1 320 ? 4.832 -17.039 -68.635 1.00 75.88 320 THR A CA 1
ATOM 2636 C C . THR A 1 320 ? 4.077 -15.768 -69.005 1.00 75.88 320 THR A C 1
ATOM 2638 O O . THR A 1 320 ? 3.345 -15.199 -68.200 1.00 75.88 320 THR A O 1
ATOM 2641 N N . VAL A 1 321 ? 4.210 -15.330 -70.256 1.00 74.56 321 VAL A N 1
ATOM 2642 C CA . VAL A 1 321 ? 3.493 -14.159 -70.773 1.00 74.56 321 VAL A CA 1
ATOM 2643 C C . VAL A 1 321 ? 2.322 -14.582 -71.655 1.00 74.56 321 VAL A C 1
ATOM 2645 O O . VAL A 1 321 ? 2.398 -15.514 -72.460 1.00 74.56 321 VAL A O 1
ATOM 2648 N N . THR A 1 322 ? 1.194 -13.891 -71.516 1.00 73.50 322 THR A N 1
ATOM 2649 C CA . THR A 1 322 ? 0.015 -14.098 -72.363 1.00 73.50 322 THR A CA 1
ATOM 2650 C C . THR A 1 322 ? 0.078 -13.183 -73.576 1.00 73.50 322 THR A C 1
ATOM 2652 O O . THR A 1 322 ? 0.010 -11.963 -73.429 1.00 73.50 322 THR A O 1
ATOM 2655 N N . LYS A 1 323 ? 0.169 -13.756 -74.781 1.00 70.94 323 LYS A N 1
ATOM 2656 C CA . LYS A 1 323 ? 0.123 -12.995 -76.036 1.00 70.94 323 LYS A CA 1
ATOM 2657 C C . LYS A 1 323 ? -1.159 -13.324 -76.791 1.00 70.94 323 LYS A C 1
ATOM 2659 O O . LYS A 1 323 ? -1.474 -14.488 -77.032 1.00 70.94 323 LYS A O 1
ATOM 2664 N N . THR A 1 324 ? -1.898 -12.293 -77.180 1.00 71.75 324 THR A N 1
ATOM 2665 C CA . THR A 1 324 ? -3.098 -12.442 -78.004 1.00 71.75 324 THR A CA 1
ATOM 2666 C C . THR A 1 324 ? -2.678 -12.631 -79.457 1.00 71.75 324 THR A C 1
ATOM 2668 O O . THR A 1 324 ? -2.125 -11.717 -80.070 1.00 71.75 324 THR A O 1
ATOM 2671 N N . VAL A 1 325 ? -2.904 -13.821 -80.011 1.00 75.12 325 VAL A N 1
ATOM 2672 C CA . VAL A 1 325 ? -2.523 -14.169 -81.385 1.00 75.12 325 VAL A CA 1
ATOM 2673 C C . VAL A 1 325 ? -3.784 -14.364 -82.223 1.00 75.12 325 VAL A C 1
ATOM 2675 O O . VAL A 1 325 ? -4.741 -15.014 -81.801 1.00 75.12 325 VAL A O 1
ATOM 2678 N N . GLN A 1 326 ? -3.808 -13.787 -83.421 1.00 74.00 326 GLN A N 1
ATOM 2679 C CA . GLN A 1 326 ? -4.924 -13.946 -84.346 1.00 74.00 326 GLN A CA 1
ATOM 2680 C C . GLN A 1 326 ? -4.802 -15.290 -85.078 1.00 74.00 326 GLN A C 1
ATOM 2682 O O . GLN A 1 326 ? -3.878 -15.493 -85.865 1.00 74.00 326 GLN A O 1
ATOM 2687 N N . ARG A 1 327 ? -5.739 -16.216 -84.842 1.00 72.00 327 ARG A N 1
ATOM 2688 C CA . ARG A 1 327 ? -5.888 -17.447 -85.637 1.00 72.00 327 ARG A CA 1
ATOM 2689 C C . ARG A 1 327 ? -7.173 -17.356 -86.454 1.00 72.00 327 ARG A C 1
ATOM 2691 O O . ARG A 1 327 ? -8.276 -17.492 -85.926 1.00 72.00 327 ARG A O 1
ATOM 2698 N N . GLY A 1 328 ? -7.029 -17.108 -87.755 1.00 74.56 328 GLY A N 1
ATOM 2699 C CA . GLY A 1 328 ? -8.164 -16.865 -88.647 1.00 74.56 328 GLY A CA 1
ATOM 2700 C C . GLY A 1 328 ? -8.888 -15.560 -88.296 1.00 74.56 328 GLY A C 1
ATOM 2701 O O . GLY A 1 328 ? -8.274 -14.495 -88.265 1.00 74.56 328 GLY A O 1
ATOM 2702 N N . SER A 1 329 ? -10.191 -15.635 -88.017 1.00 56.72 329 SER A N 1
ATOM 2703 C CA . SER A 1 329 ? -11.038 -14.484 -87.660 1.00 56.72 329 SER A CA 1
ATOM 2704 C C . SER A 1 329 ? -11.195 -14.247 -86.150 1.00 56.72 329 SER A C 1
ATOM 2706 O O . SER A 1 329 ? -11.985 -13.393 -85.753 1.00 56.72 329 SER A O 1
ATOM 2708 N N . ARG A 1 330 ? -10.475 -14.986 -85.288 1.00 52.50 330 ARG A N 1
ATOM 2709 C CA . ARG A 1 330 ? -10.555 -14.851 -83.822 1.00 52.50 330 ARG A CA 1
ATOM 2710 C C . ARG A 1 330 ? -9.193 -14.569 -83.193 1.00 52.50 330 ARG A C 1
ATOM 2712 O O . ARG A 1 330 ? -8.175 -15.134 -83.590 1.00 52.50 330 ARG A O 1
ATOM 2719 N N . PHE A 1 331 ? -9.209 -13.721 -82.171 1.00 70.56 331 PHE A N 1
ATOM 2720 C CA . PHE A 1 331 ? -8.082 -13.485 -81.277 1.00 70.56 331 PHE A CA 1
ATOM 2721 C C . PHE A 1 331 ? -8.104 -14.531 -80.161 1.00 70.56 331 PHE A C 1
ATOM 2723 O O . PHE A 1 331 ? -9.107 -14.665 -79.462 1.00 70.56 331 PHE A O 1
ATOM 2730 N N . VAL A 1 332 ? -7.023 -15.298 -80.021 1.00 73.06 332 VAL A N 1
ATOM 2731 C CA . VAL A 1 332 ? -6.869 -16.327 -78.987 1.00 73.06 332 VAL A CA 1
ATOM 2732 C C . VAL A 1 332 ? -5.692 -15.940 -78.100 1.00 73.06 332 VAL A C 1
ATOM 2734 O O . VAL A 1 332 ? -4.604 -15.653 -78.597 1.00 73.06 332 VAL A O 1
ATOM 2737 N N . THR A 1 333 ? -5.914 -15.912 -76.789 1.00 65.81 333 THR A N 1
ATOM 2738 C CA . THR A 1 333 ? -4.861 -15.652 -75.804 1.00 65.81 333 THR A CA 1
ATOM 2739 C C . THR A 1 333 ? -4.069 -16.935 -75.578 1.00 65.81 333 THR A C 1
ATOM 2741 O O . THR A 1 333 ? -4.590 -17.897 -75.018 1.00 65.81 333 THR A O 1
ATOM 2744 N N . GLU A 1 334 ? -2.819 -16.966 -76.030 1.00 76.75 334 GLU A N 1
ATOM 2745 C CA . GLU A 1 334 ? -1.916 -18.104 -75.852 1.00 76.75 334 GLU A CA 1
ATOM 2746 C C . GLU A 1 334 ? -0.906 -17.776 -74.743 1.00 76.75 334 GLU A C 1
ATOM 2748 O O . GLU A 1 334 ? -0.353 -16.672 -74.699 1.00 76.75 334 GLU A O 1
ATOM 2753 N N . ARG A 1 335 ? -0.689 -18.718 -73.817 1.00 72.69 335 ARG A N 1
ATOM 2754 C CA . ARG A 1 335 ? 0.384 -18.623 -72.818 1.00 72.69 335 ARG A CA 1
ATOM 2755 C C . ARG A 1 335 ? 1.680 -19.065 -73.476 1.00 72.69 335 ARG A C 1
ATOM 2757 O O . ARG A 1 335 ? 1.751 -20.177 -73.994 1.00 72.69 335 ARG A O 1
ATOM 2764 N N . ARG A 1 336 ? 2.691 -18.205 -73.452 1.00 73.38 336 ARG A N 1
ATOM 2765 C CA . ARG A 1 336 ? 4.013 -18.495 -73.996 1.00 73.38 336 ARG A CA 1
ATOM 2766 C C . ARG A 1 336 ? 5.056 -18.204 -72.933 1.00 73.38 336 ARG A C 1
ATOM 2768 O O . ARG A 1 336 ? 5.050 -17.128 -72.347 1.00 73.38 336 ARG A O 1
ATOM 2775 N N . GLU A 1 337 ? 5.949 -19.153 -72.701 1.00 75.12 337 GLU A N 1
ATOM 2776 C CA . GLU A 1 337 ? 7.141 -18.897 -71.899 1.00 75.12 337 GLU A CA 1
ATOM 2777 C C . GLU A 1 337 ? 8.093 -18.006 -72.696 1.00 75.12 337 GLU A C 1
ATOM 2779 O O . GLU A 1 337 ? 8.463 -18.319 -73.834 1.00 75.12 337 GLU A O 1
ATOM 2784 N N . VAL A 1 338 ? 8.442 -16.865 -72.114 1.00 75.94 338 VAL A N 1
ATOM 2785 C CA . VAL A 1 338 ? 9.424 -15.926 -72.642 1.00 75.94 338 VAL A CA 1
ATOM 2786 C C . VAL A 1 338 ? 10.505 -15.763 -71.587 1.00 75.94 338 VAL A C 1
ATOM 2788 O O . VAL A 1 338 ? 10.232 -15.496 -70.425 1.00 75.94 338 VAL A O 1
ATOM 2791 N N . GLN A 1 339 ? 11.749 -15.953 -72.010 1.00 81.50 339 GLN A N 1
ATOM 2792 C CA . GLN A 1 339 ? 12.918 -15.815 -71.157 1.00 81.50 339 GLN A CA 1
ATOM 2793 C C . GLN A 1 339 ? 13.664 -14.542 -71.562 1.00 81.50 339 GLN A C 1
ATOM 2795 O O . GLN A 1 339 ? 14.030 -14.391 -72.732 1.00 81.50 339 GLN A O 1
ATOM 2800 N N . GLN A 1 340 ? 13.867 -13.611 -70.626 1.00 82.62 340 GLN A N 1
ATOM 2801 C CA . GLN A 1 340 ? 14.588 -12.369 -70.903 1.00 82.62 340 GLN A CA 1
ATOM 2802 C C . GLN A 1 340 ? 16.098 -12.631 -70.941 1.00 82.62 340 GLN A C 1
ATOM 2804 O O . GLN A 1 340 ? 16.722 -12.925 -69.922 1.00 82.62 340 GLN A O 1
ATOM 2809 N N . CYS A 1 341 ? 16.671 -12.509 -72.138 1.00 83.75 341 CYS A N 1
ATOM 2810 C CA . CYS A 1 341 ? 18.094 -12.726 -72.420 1.00 83.75 341 CYS A CA 1
ATOM 2811 C C . CYS A 1 341 ? 18.828 -11.458 -72.901 1.00 83.75 341 CYS A C 1
ATOM 2813 O O . CYS A 1 341 ? 19.980 -11.538 -73.315 1.00 83.75 341 CYS A O 1
ATOM 2815 N N . HIS A 1 342 ? 18.162 -10.302 -72.872 1.00 81.06 342 HIS A N 1
ATOM 2816 C CA . HIS A 1 342 ? 18.715 -9.011 -73.289 1.00 81.06 342 HIS A CA 1
ATOM 2817 C C . HIS A 1 342 ? 18.941 -8.117 -72.068 1.00 81.06 342 HIS A C 1
ATOM 2819 O O . HIS A 1 342 ? 18.237 -8.265 -71.068 1.00 81.06 342 HIS A O 1
ATOM 2825 N N . ASP A 1 343 ? 19.912 -7.205 -72.168 1.00 81.44 343 ASP A N 1
ATOM 2826 C CA . ASP A 1 343 ? 20.265 -6.230 -71.126 1.00 81.44 343 ASP A CA 1
ATOM 2827 C C . ASP A 1 343 ? 20.587 -6.861 -69.757 1.00 81.44 343 ASP A C 1
ATOM 2829 O O . ASP A 1 343 ? 20.234 -6.331 -68.705 1.00 81.44 343 ASP A O 1
ATOM 2833 N N . LEU A 1 344 ? 21.277 -8.009 -69.769 1.00 87.50 344 LEU A N 1
ATOM 2834 C CA . LEU A 1 344 ? 21.692 -8.710 -68.550 1.00 87.50 344 LEU A CA 1
ATOM 2835 C C . LEU A 1 344 ? 22.587 -7.792 -67.698 1.00 87.50 344 LEU A C 1
ATOM 2837 O O . LEU A 1 344 ? 23.664 -7.375 -68.141 1.00 87.50 344 LEU A O 1
ATOM 2841 N N . SER A 1 345 ? 22.128 -7.460 -66.488 1.00 85.88 345 SER A N 1
ATOM 2842 C CA . SER A 1 345 ? 22.827 -6.536 -65.590 1.00 85.88 345 SER A CA 1
ATOM 2843 C C . SER A 1 345 ? 24.131 -7.132 -65.057 1.00 85.88 345 SER A C 1
ATOM 2845 O O . SER A 1 345 ? 24.306 -8.354 -65.001 1.00 85.88 345 SER A O 1
ATOM 2847 N N . TYR A 1 346 ? 25.048 -6.256 -64.638 1.00 84.19 346 TYR A N 1
ATOM 2848 C CA . TYR A 1 346 ? 26.296 -6.672 -63.998 1.00 84.19 346 TYR A CA 1
ATOM 2849 C C . TYR A 1 346 ? 26.027 -7.554 -62.770 1.00 84.19 346 TYR A C 1
ATOM 2851 O O . TYR A 1 346 ? 26.617 -8.626 -62.655 1.00 84.19 346 TYR A O 1
ATOM 2859 N N . ASP A 1 347 ? 25.087 -7.158 -61.908 1.00 76.75 347 ASP A N 1
ATOM 2860 C CA . ASP A 1 347 ? 24.763 -7.875 -60.667 1.00 76.75 347 ASP A CA 1
ATOM 2861 C C . ASP A 1 347 ? 24.209 -9.280 -60.933 1.00 76.75 347 ASP A C 1
ATOM 2863 O O . ASP A 1 347 ? 24.624 -10.251 -60.296 1.00 76.75 347 ASP A O 1
ATOM 2867 N N . HIS A 1 348 ? 23.330 -9.417 -61.933 1.00 84.19 348 HIS A N 1
ATOM 2868 C CA . HIS A 1 348 ? 22.774 -10.711 -62.338 1.00 84.19 348 HIS A CA 1
ATOM 2869 C C . HIS A 1 348 ? 23.865 -11.652 -62.860 1.00 84.19 348 HIS A C 1
ATOM 2871 O O . HIS A 1 348 ? 23.955 -12.809 -62.444 1.00 84.19 348 HIS A O 1
ATOM 2877 N N . LEU A 1 349 ? 24.738 -11.154 -63.741 1.00 84.56 349 LEU A N 1
ATOM 2878 C CA . LEU A 1 349 ? 25.833 -11.947 -64.303 1.00 84.56 349 LEU A CA 1
ATOM 2879 C C . LEU A 1 349 ? 26.914 -12.272 -63.270 1.00 84.56 349 LEU A C 1
ATOM 2881 O O . LEU A 1 349 ? 27.445 -13.380 -63.291 1.00 84.56 349 LEU A O 1
ATOM 2885 N N . SER A 1 350 ? 27.207 -11.348 -62.357 1.00 79.19 350 SER A N 1
ATOM 2886 C CA . SER A 1 350 ? 28.118 -11.550 -61.228 1.00 79.19 350 SER A CA 1
ATOM 2887 C C . SER A 1 350 ? 27.624 -12.682 -60.321 1.00 79.19 350 SER A C 1
ATOM 2889 O O . SER A 1 350 ? 28.369 -13.623 -60.044 1.00 79.19 350 SER A O 1
ATOM 2891 N N . SER A 1 351 ? 26.336 -12.666 -59.957 1.00 75.19 351 SER A N 1
ATOM 2892 C CA . SER A 1 351 ? 25.688 -13.717 -59.160 1.00 75.19 351 SER A CA 1
ATOM 2893 C C . SER A 1 351 ? 25.666 -15.079 -59.872 1.00 75.19 351 SER A C 1
ATOM 2895 O O . SER A 1 351 ? 26.000 -16.111 -59.290 1.00 75.19 351 SER A O 1
ATOM 2897 N N . LYS A 1 352 ? 25.338 -15.116 -61.170 1.00 81.75 352 LYS A N 1
ATOM 2898 C CA . LYS A 1 352 ? 25.382 -16.364 -61.952 1.00 81.75 352 LYS A CA 1
ATOM 2899 C C . LYS A 1 352 ? 26.805 -16.909 -62.070 1.00 81.75 352 LYS A C 1
ATOM 2901 O O . LYS A 1 352 ? 27.024 -18.112 -61.928 1.00 81.75 352 LYS A O 1
ATOM 2906 N N . LEU A 1 353 ? 27.783 -16.041 -62.325 1.00 78.81 353 LEU A N 1
ATOM 2907 C CA . LEU A 1 353 ? 29.177 -16.441 -62.471 1.00 78.81 353 LEU A CA 1
ATOM 2908 C C . LEU A 1 353 ? 29.756 -16.958 -61.146 1.00 78.81 353 LEU A C 1
ATOM 2910 O O . LEU A 1 353 ? 30.450 -17.972 -61.168 1.00 78.81 353 LEU A O 1
ATOM 2914 N N . SER A 1 354 ? 29.430 -16.343 -60.004 1.00 71.19 354 SER A N 1
ATOM 2915 C CA . SER A 1 354 ? 29.867 -16.818 -58.682 1.00 71.19 354 SER A CA 1
ATOM 2916 C C . SER A 1 354 ? 29.340 -18.222 -58.371 1.00 71.19 354 SER A C 1
ATOM 2918 O O . SER A 1 354 ? 30.115 -19.099 -57.978 1.00 71.19 354 SER A O 1
ATOM 2920 N N . PHE A 1 355 ? 28.064 -18.490 -58.674 1.00 72.19 355 PHE A N 1
ATOM 2921 C CA . PHE A 1 355 ? 27.473 -19.828 -58.582 1.00 72.19 355 PHE A CA 1
ATOM 2922 C C . PHE A 1 355 ? 28.223 -20.844 -59.455 1.00 72.19 355 PHE A C 1
ATOM 2924 O O . PHE A 1 355 ? 28.530 -21.959 -59.022 1.00 72.19 355 PHE A O 1
ATOM 2931 N N . PHE A 1 356 ? 28.568 -20.466 -60.690 1.00 73.00 356 PHE A N 1
ATOM 2932 C CA . PHE A 1 356 ? 29.269 -21.367 -61.597 1.00 73.00 356 PHE A CA 1
ATOM 2933 C C . PHE A 1 356 ? 30.753 -21.564 -61.255 1.00 73.00 356 PHE A C 1
ATOM 2935 O O . PHE A 1 356 ? 31.305 -22.605 -61.614 1.00 73.00 356 PHE A O 1
ATOM 2942 N N . VAL A 1 357 ? 31.401 -20.622 -60.580 1.00 68.69 357 VAL A N 1
ATOM 2943 C CA . VAL A 1 357 ? 32.817 -20.730 -60.195 1.00 68.69 357 VAL A CA 1
ATOM 2944 C C . VAL A 1 357 ? 32.975 -21.295 -58.770 1.00 68.69 357 VAL A C 1
ATOM 2946 O O . VAL A 1 357 ? 34.074 -21.697 -58.404 1.00 68.69 357 VAL A O 1
ATOM 2949 N N . ARG A 1 358 ? 31.873 -21.451 -58.010 1.00 61.41 358 ARG A N 1
ATOM 2950 C CA . ARG A 1 358 ? 31.836 -21.971 -56.622 1.00 61.41 358 ARG A CA 1
ATOM 2951 C C . ARG A 1 358 ? 32.790 -21.232 -55.682 1.00 61.41 358 ARG A C 1
ATOM 2953 O O . ARG A 1 358 ? 33.448 -21.835 -54.841 1.00 61.41 358 ARG A O 1
ATOM 2960 N N . ALA A 1 359 ? 32.853 -19.923 -55.850 1.00 61.75 359 ALA A N 1
ATOM 2961 C CA . ALA A 1 359 ? 33.710 -19.043 -55.080 1.00 61.75 359 ALA A CA 1
ATOM 2962 C C . ALA A 1 359 ? 32.863 -17.823 -54.688 1.00 61.75 359 ALA A C 1
ATOM 2964 O O . ALA A 1 359 ? 32.441 -17.086 -55.585 1.00 61.75 359 ALA A O 1
ATOM 2965 N N . PRO A 1 360 ? 32.525 -17.632 -53.400 1.00 55.88 360 PRO A N 1
ATOM 2966 C CA . PRO A 1 360 ? 31.763 -16.469 -52.965 1.00 55.88 360 PRO A CA 1
ATOM 2967 C C . PRO A 1 360 ? 32.670 -15.234 -53.011 1.00 55.88 360 PRO A C 1
ATOM 2969 O O . PRO A 1 360 ? 33.579 -15.088 -52.203 1.00 55.88 360 PRO A O 1
ATOM 2972 N N . ILE A 1 361 ? 32.446 -14.353 -53.986 1.00 60.06 361 ILE A N 1
ATOM 2973 C CA . ILE A 1 361 ? 33.303 -13.177 -54.232 1.00 60.06 361 ILE A CA 1
ATOM 2974 C C . ILE A 1 361 ? 33.009 -12.022 -53.267 1.00 60.06 361 ILE A C 1
ATOM 2976 O O . ILE A 1 361 ? 33.854 -11.155 -53.086 1.00 60.06 361 ILE A O 1
ATOM 2980 N N . SER A 1 362 ? 31.839 -12.011 -52.622 1.00 66.94 362 SER A N 1
ATOM 2981 C CA . SER A 1 362 ? 31.502 -11.029 -51.592 1.00 66.94 362 SER A CA 1
ATOM 2982 C C . SER A 1 362 ? 31.054 -11.708 -50.306 1.00 66.94 362 SER A C 1
ATOM 2984 O O . SER A 1 362 ? 30.389 -12.749 -50.329 1.00 66.94 362 SER A O 1
ATOM 2986 N N . TYR A 1 363 ? 31.388 -11.074 -49.184 1.00 68.75 363 TYR A N 1
ATOM 2987 C CA . TYR A 1 363 ? 30.959 -11.505 -47.858 1.00 68.75 363 TYR A CA 1
ATOM 2988 C C . TYR A 1 363 ? 29.424 -11.574 -47.736 1.00 68.75 363 TYR A C 1
ATOM 2990 O O . TYR A 1 363 ? 28.897 -12.531 -47.180 1.00 68.75 363 TYR A O 1
ATOM 2998 N N . ASP A 1 364 ? 28.694 -10.629 -48.344 1.00 73.75 364 ASP A N 1
ATOM 2999 C CA . ASP A 1 364 ? 27.218 -10.598 -48.335 1.00 73.75 364 ASP A CA 1
ATOM 3000 C C . ASP A 1 364 ? 26.585 -11.838 -48.995 1.00 73.75 364 ASP A C 1
ATOM 3002 O O . ASP A 1 364 ? 25.632 -12.411 -48.470 1.00 73.75 364 ASP A O 1
ATOM 3006 N N . LEU A 1 365 ? 27.142 -12.322 -50.111 1.00 69.94 365 LEU A N 1
ATOM 3007 C CA . LEU A 1 365 ? 26.651 -13.549 -50.746 1.00 69.94 365 LEU A CA 1
ATOM 3008 C C . LEU A 1 365 ? 27.005 -14.802 -49.937 1.00 69.94 365 LEU A C 1
ATOM 3010 O O . LEU A 1 365 ? 26.247 -15.769 -49.960 1.00 69.94 365 LEU A O 1
ATOM 3014 N N . PHE A 1 366 ? 28.133 -14.785 -49.224 1.00 75.88 366 PHE A N 1
ATOM 3015 C CA . PHE A 1 366 ? 28.561 -15.887 -48.365 1.00 75.88 366 PHE A CA 1
ATOM 3016 C C . PHE A 1 366 ? 27.603 -16.090 -47.182 1.00 75.88 366 PHE A C 1
ATOM 3018 O O . PHE A 1 366 ? 27.100 -17.194 -46.988 1.00 75.88 366 PHE A O 1
ATOM 3025 N N . ILE A 1 367 ? 27.272 -15.028 -46.441 1.00 81.00 367 ILE A N 1
ATOM 3026 C CA . ILE A 1 367 ? 26.379 -15.107 -45.267 1.00 81.00 367 ILE A CA 1
ATOM 3027 C C . ILE A 1 367 ? 24.907 -15.379 -45.626 1.00 81.00 367 ILE A C 1
ATOM 3029 O O . ILE A 1 367 ? 24.120 -15.792 -44.773 1.00 81.00 367 ILE A O 1
ATOM 3033 N N . ARG A 1 368 ? 24.522 -15.199 -46.895 1.00 82.56 368 ARG A N 1
ATOM 3034 C CA . ARG A 1 368 ? 23.183 -15.532 -47.408 1.00 82.56 368 ARG A CA 1
ATOM 3035 C C . ARG A 1 368 ? 23.052 -16.976 -47.900 1.00 82.56 368 ARG A C 1
ATOM 3037 O O . ARG A 1 368 ? 21.962 -17.359 -48.324 1.00 82.56 368 ARG A O 1
ATOM 3044 N N . ASP A 1 369 ? 24.115 -17.784 -47.849 1.00 78.12 369 ASP A N 1
ATOM 3045 C CA . ASP A 1 369 ? 24.066 -19.186 -48.277 1.00 78.12 369 ASP A CA 1
ATOM 3046 C C . ASP A 1 369 ? 23.127 -20.012 -47.360 1.00 78.12 369 ASP A C 1
ATOM 3048 O O . ASP A 1 369 ? 23.351 -20.101 -46.141 1.00 78.12 369 ASP A O 1
ATOM 3052 N N . PRO A 1 370 ? 22.069 -20.646 -47.912 1.00 81.31 370 PRO A N 1
ATOM 3053 C CA . PRO A 1 370 ? 21.159 -21.492 -47.144 1.00 81.31 370 PRO A CA 1
ATOM 3054 C C . PRO A 1 370 ? 21.838 -22.697 -46.480 1.00 81.31 370 PRO A C 1
ATOM 3056 O O . PRO A 1 370 ? 21.403 -23.128 -45.410 1.00 81.31 370 PRO A O 1
ATOM 3059 N N . VAL A 1 371 ? 22.894 -23.250 -47.090 1.00 82.62 371 VAL A N 1
ATOM 3060 C CA . VAL A 1 371 ? 23.624 -24.409 -46.551 1.00 82.62 371 VAL A CA 1
ATOM 3061 C C . VAL A 1 371 ? 24.417 -23.999 -45.313 1.00 82.62 371 VAL A C 1
ATOM 3063 O O . VAL A 1 371 ? 24.301 -24.652 -44.274 1.00 82.62 371 VAL A O 1
ATOM 3066 N N . LEU A 1 372 ? 25.139 -22.877 -45.396 1.00 84.12 372 LEU A N 1
ATOM 3067 C CA . LEU A 1 372 ? 25.857 -22.277 -44.269 1.00 84.12 372 LEU A CA 1
ATOM 3068 C C . LEU A 1 372 ? 24.897 -21.954 -43.117 1.00 84.12 372 LEU A C 1
ATOM 3070 O O . LEU A 1 372 ? 25.128 -22.348 -41.975 1.00 84.12 372 LEU A O 1
ATOM 3074 N N . SER A 1 373 ? 23.777 -21.300 -43.430 1.00 89.50 373 SER A N 1
ATOM 3075 C CA . SER A 1 373 ? 22.763 -20.932 -42.437 1.00 89.50 373 SER A CA 1
ATOM 3076 C C . SER A 1 373 ? 22.175 -22.161 -41.736 1.00 89.50 373 SER A C 1
ATOM 3078 O O . SER A 1 373 ? 21.985 -22.149 -40.522 1.00 89.50 373 SER A O 1
ATOM 3080 N N . SER A 1 374 ? 21.940 -23.259 -42.463 1.00 89.44 374 SER A N 1
ATOM 3081 C CA . SER A 1 374 ? 21.463 -24.513 -41.870 1.00 89.44 374 SER A CA 1
ATOM 3082 C C . SER A 1 374 ? 22.482 -25.160 -40.932 1.00 89.44 374 SER A C 1
ATOM 3084 O O . SER A 1 374 ? 22.081 -25.739 -39.923 1.00 89.44 374 SER A O 1
ATOM 3086 N N . GLN A 1 375 ? 23.775 -25.080 -41.252 1.00 88.50 375 GLN A N 1
ATOM 3087 C CA . GLN A 1 375 ? 24.835 -25.601 -40.391 1.00 88.50 375 GLN A CA 1
ATOM 3088 C C . GLN A 1 375 ? 24.912 -24.807 -39.082 1.00 88.50 375 GLN A C 1
ATOM 3090 O O . GLN A 1 375 ? 24.835 -25.397 -38.007 1.00 88.50 375 GLN A O 1
ATOM 3095 N N . ILE A 1 376 ? 24.926 -23.474 -39.171 1.00 92.69 376 ILE A N 1
ATOM 3096 C CA . ILE A 1 376 ? 24.963 -22.585 -37.999 1.00 92.69 376 ILE A CA 1
ATOM 3097 C C . ILE A 1 376 ? 23.756 -22.818 -37.080 1.00 92.69 376 ILE A C 1
ATOM 3099 O O . ILE A 1 376 ? 23.912 -22.864 -35.861 1.00 92.69 376 ILE A O 1
ATOM 3103 N N . ARG A 1 377 ? 22.550 -23.014 -37.637 1.00 93.81 377 ARG A N 1
ATOM 3104 C CA . ARG A 1 377 ? 21.362 -23.344 -36.829 1.00 93.81 377 ARG A CA 1
ATOM 3105 C C . ARG A 1 377 ? 21.533 -24.643 -36.044 1.00 93.81 377 ARG A C 1
ATOM 3107 O O . ARG A 1 377 ? 21.116 -24.700 -34.893 1.00 93.81 377 ARG A O 1
ATOM 3114 N N . SER A 1 378 ? 22.132 -25.669 -36.648 1.00 92.75 378 SER A N 1
ATOM 3115 C CA . SER A 1 378 ? 22.385 -26.945 -35.969 1.00 92.75 378 SER A CA 1
ATOM 3116 C C . SER A 1 378 ? 23.397 -26.793 -34.832 1.00 92.75 378 SER A C 1
ATOM 3118 O O . SER A 1 378 ? 23.192 -27.360 -33.760 1.00 92.75 378 SER A O 1
ATOM 3120 N N . ASP A 1 379 ? 24.461 -26.020 -35.053 1.00 91.12 379 ASP A N 1
ATOM 3121 C CA . ASP A 1 379 ? 25.502 -25.781 -34.048 1.00 91.12 379 ASP A CA 1
ATOM 3122 C C . ASP A 1 379 ? 24.936 -25.000 -32.849 1.00 91.12 379 ASP A C 1
ATOM 3124 O O . ASP A 1 379 ? 25.100 -25.399 -31.697 1.00 91.12 379 ASP A O 1
ATOM 3128 N N . LEU A 1 380 ? 24.164 -23.943 -33.113 1.00 92.31 380 LEU A N 1
ATOM 3129 C CA . LEU A 1 380 ? 23.536 -23.124 -32.072 1.00 92.31 380 LEU A CA 1
ATOM 3130 C C . LEU A 1 380 ? 22.421 -23.857 -31.314 1.00 92.31 380 LEU A C 1
ATOM 3132 O O . LEU A 1 380 ? 22.252 -23.633 -30.113 1.00 92.31 380 LEU A O 1
ATOM 3136 N N . LEU A 1 381 ? 21.706 -24.776 -31.969 1.00 92.56 381 LEU A N 1
ATOM 3137 C CA . LEU A 1 381 ? 20.723 -25.631 -31.307 1.00 92.56 381 LEU A CA 1
ATOM 3138 C C . LEU A 1 381 ? 21.382 -26.548 -30.267 1.00 92.56 381 LEU A C 1
ATOM 3140 O O . LEU A 1 381 ? 20.817 -26.749 -29.192 1.00 92.56 381 LEU A O 1
ATOM 3144 N N . ALA A 1 382 ? 22.584 -27.064 -30.548 1.00 88.38 382 ALA A N 1
ATOM 3145 C CA . ALA A 1 382 ? 23.350 -27.866 -29.589 1.00 88.38 382 ALA A CA 1
ATOM 3146 C C . ALA A 1 382 ? 23.780 -27.055 -28.351 1.00 88.38 382 ALA A C 1
ATOM 3148 O O . ALA A 1 382 ? 23.947 -27.617 -27.269 1.00 88.38 382 ALA A O 1
ATOM 3149 N N . GLU A 1 383 ? 23.897 -25.734 -28.489 1.00 84.19 383 GLU A N 1
ATOM 3150 C CA . GLU A 1 383 ? 24.150 -24.784 -27.399 1.00 84.19 383 GLU A CA 1
ATOM 3151 C C . GLU A 1 383 ? 22.860 -24.276 -26.718 1.00 84.19 383 GLU A C 1
ATOM 3153 O O . GLU A 1 383 ? 22.923 -23.425 -25.829 1.00 84.19 383 GLU A O 1
ATOM 3158 N N . GLY A 1 384 ? 21.685 -24.781 -27.114 1.00 86.31 384 GLY A N 1
ATOM 3159 C CA . GLY A 1 384 ? 20.384 -24.414 -26.544 1.00 86.31 384 GLY A CA 1
ATOM 3160 C C . GLY A 1 384 ? 19.734 -23.162 -27.147 1.00 86.31 384 GLY A C 1
ATOM 3161 O O . GLY A 1 384 ? 18.739 -22.683 -26.608 1.00 86.31 384 GLY A O 1
ATOM 3162 N N . VAL A 1 385 ? 20.260 -22.625 -28.254 1.00 90.69 385 VAL A N 1
ATOM 3163 C CA . VAL A 1 385 ? 19.687 -21.471 -28.966 1.00 90.69 385 VAL A CA 1
ATOM 3164 C C . VAL A 1 385 ? 18.837 -21.960 -30.140 1.00 90.69 385 VAL A C 1
ATOM 3166 O O . VAL A 1 385 ? 19.351 -22.466 -31.135 1.00 90.69 385 VAL A O 1
ATOM 3169 N N . VAL A 1 386 ? 17.517 -21.792 -30.036 1.00 92.62 386 VAL A N 1
ATOM 3170 C CA . VAL A 1 386 ? 16.561 -22.263 -31.049 1.00 92.62 386 VAL A CA 1
ATOM 3171 C C . VAL A 1 386 ? 16.266 -21.152 -32.060 1.00 92.62 386 VAL A C 1
ATOM 3173 O O . VAL A 1 386 ? 15.602 -20.170 -31.739 1.00 92.62 386 VAL A O 1
ATOM 3176 N N . LEU A 1 387 ? 16.739 -21.315 -33.297 1.00 92.50 387 LEU A N 1
ATOM 3177 C CA . LEU A 1 387 ? 16.514 -20.374 -34.403 1.00 92.50 387 LEU A CA 1
ATOM 3178 C C . LEU A 1 387 ? 15.394 -20.854 -35.339 1.00 92.50 387 LEU A C 1
ATOM 3180 O O . LEU A 1 387 ? 15.163 -22.052 -35.482 1.00 92.50 387 LEU A O 1
ATOM 3184 N N . LYS A 1 388 ? 14.720 -19.916 -36.021 1.00 92.38 388 LYS A N 1
ATOM 3185 C CA . LYS A 1 388 ? 13.688 -20.227 -37.032 1.00 92.38 388 LYS A CA 1
ATOM 3186 C C . LYS A 1 388 ? 14.302 -20.899 -38.266 1.00 92.38 388 LYS A C 1
ATOM 3188 O O . LYS A 1 388 ? 15.400 -20.542 -38.680 1.00 92.38 388 LYS A O 1
ATOM 3193 N N . ASP A 1 389 ? 13.549 -21.765 -38.944 1.00 88.88 389 ASP A N 1
ATOM 3194 C CA . ASP A 1 389 ? 14.009 -22.438 -40.177 1.00 88.88 389 ASP A CA 1
ATOM 3195 C C . ASP A 1 389 ? 14.342 -21.469 -41.325 1.00 88.88 389 ASP A C 1
ATOM 3197 O O . ASP A 1 389 ? 15.176 -21.763 -42.181 1.00 88.88 389 ASP A O 1
ATOM 3201 N N . SER A 1 390 ? 13.708 -20.294 -41.337 1.00 87.50 390 SER A N 1
ATOM 3202 C CA . SER A 1 390 ? 13.949 -19.226 -42.312 1.00 87.50 390 SER A CA 1
ATOM 3203 C C . SER A 1 390 ? 15.116 -18.301 -41.949 1.00 87.50 390 SER A C 1
ATOM 3205 O O . SER A 1 390 ? 15.391 -17.369 -42.698 1.00 87.50 390 SER A O 1
ATOM 3207 N N . TRP A 1 391 ? 15.756 -18.499 -40.793 1.00 92.62 391 TRP A N 1
ATOM 3208 C CA . TRP A 1 391 ? 16.853 -17.654 -40.324 1.00 92.62 391 TRP A CA 1
ATOM 3209 C C . TRP A 1 391 ? 18.101 -17.834 -41.197 1.00 92.62 391 TRP A C 1
ATOM 3211 O O . TRP A 1 391 ? 18.457 -18.968 -41.530 1.00 92.62 391 TRP A O 1
ATOM 3221 N N . ILE A 1 392 ? 18.770 -16.731 -41.531 1.00 87.81 392 ILE A N 1
ATOM 3222 C CA . ILE A 1 392 ? 20.017 -16.706 -42.311 1.00 87.81 392 ILE A CA 1
ATOM 3223 C C . ILE A 1 392 ? 21.137 -16.027 -41.521 1.00 87.81 392 ILE A C 1
ATOM 3225 O O . ILE A 1 392 ? 20.856 -15.256 -40.609 1.00 87.81 392 ILE A O 1
ATOM 3229 N N . ALA A 1 393 ? 22.399 -16.260 -41.890 1.00 82.19 393 ALA A N 1
ATOM 3230 C CA . ALA A 1 393 ? 23.553 -15.764 -41.130 1.00 82.19 393 ALA A CA 1
ATOM 3231 C C . ALA A 1 393 ? 23.729 -14.228 -41.120 1.00 82.19 393 ALA A C 1
ATOM 3233 O O . ALA A 1 393 ? 24.602 -13.731 -40.416 1.00 82.19 393 ALA A O 1
ATOM 3234 N N . ASP A 1 394 ? 22.893 -13.484 -41.847 1.00 83.12 394 ASP A N 1
ATOM 3235 C CA . ASP A 1 394 ? 22.790 -12.015 -41.805 1.00 83.12 394 ASP A CA 1
ATOM 3236 C C . ASP A 1 394 ? 21.662 -11.511 -40.868 1.00 83.12 394 ASP A C 1
ATOM 3238 O O . ASP A 1 394 ? 21.589 -10.334 -40.519 1.00 83.12 394 ASP A O 1
ATOM 3242 N N . ASP A 1 395 ? 20.771 -12.395 -40.404 1.00 84.12 395 ASP A N 1
ATOM 3243 C CA . ASP A 1 395 ? 19.632 -12.033 -39.551 1.00 84.12 395 ASP A CA 1
ATOM 3244 C C . ASP A 1 395 ? 20.055 -11.872 -38.082 1.00 84.12 395 ASP A C 1
ATOM 3246 O O . ASP A 1 395 ? 19.858 -12.743 -37.223 1.00 84.12 395 ASP A O 1
ATOM 3250 N N . ARG A 1 396 ? 20.649 -10.713 -37.791 1.00 86.31 396 ARG A N 1
ATOM 3251 C CA . ARG A 1 396 ? 21.066 -10.338 -36.438 1.00 86.31 396 ARG A CA 1
ATOM 3252 C C . ARG A 1 396 ? 19.899 -10.346 -35.457 1.00 86.31 396 ARG A C 1
ATOM 3254 O O . ARG A 1 396 ? 20.044 -10.875 -34.361 1.00 86.31 396 ARG A O 1
ATOM 3261 N N . ASP A 1 397 ? 18.761 -9.763 -35.820 1.00 84.75 397 ASP A N 1
ATOM 3262 C CA . ASP A 1 397 ? 17.615 -9.632 -34.914 1.00 84.75 397 ASP A CA 1
ATOM 3263 C C . ASP A 1 397 ? 17.077 -11.008 -34.506 1.00 84.75 397 ASP A C 1
ATOM 3265 O O . ASP A 1 397 ? 16.874 -11.261 -33.316 1.00 84.75 397 ASP A O 1
ATOM 3269 N N . GLY A 1 398 ? 16.928 -11.925 -35.468 1.00 81.25 398 GLY A N 1
ATOM 3270 C CA . GLY A 1 398 ? 16.502 -13.297 -35.208 1.00 81.25 398 GLY A CA 1
ATOM 3271 C C . GLY A 1 398 ? 17.454 -14.050 -34.276 1.00 81.25 398 GLY A C 1
ATOM 3272 O O . GLY A 1 398 ? 16.993 -14.750 -33.372 1.00 81.25 398 GLY A O 1
ATOM 3273 N N . PHE A 1 399 ? 18.768 -13.853 -34.430 1.00 89.06 399 PHE A N 1
ATOM 3274 C CA . PHE A 1 399 ? 19.764 -14.430 -33.525 1.00 89.06 399 PHE A CA 1
ATOM 3275 C C . PHE A 1 399 ? 19.686 -13.826 -32.120 1.00 89.06 399 PHE A C 1
ATOM 3277 O O . PHE A 1 399 ? 19.654 -14.561 -31.132 1.00 89.06 399 PHE A O 1
ATOM 3284 N N . MET A 1 400 ? 19.628 -12.495 -32.022 1.00 85.12 400 MET A N 1
ATOM 3285 C CA . MET A 1 400 ? 19.589 -11.782 -30.743 1.00 85.12 400 MET A CA 1
ATOM 3286 C C . MET A 1 400 ? 18.367 -12.189 -29.919 1.00 85.12 400 MET A C 1
ATOM 3288 O O . MET A 1 400 ? 18.506 -12.466 -28.730 1.00 85.12 400 MET A O 1
ATOM 3292 N N . THR A 1 401 ? 17.188 -12.276 -30.541 1.00 86.56 401 THR A N 1
ATOM 3293 C CA . THR A 1 401 ? 15.967 -12.724 -29.861 1.00 86.56 401 THR A CA 1
ATOM 3294 C C . THR A 1 401 ? 16.121 -14.146 -29.326 1.00 86.56 401 THR A C 1
ATOM 3296 O O . THR A 1 401 ? 15.927 -14.358 -28.132 1.00 86.56 401 THR A O 1
ATOM 3299 N N . ALA A 1 402 ? 16.541 -15.099 -30.164 1.00 87.56 402 ALA A N 1
ATOM 3300 C CA . ALA A 1 402 ? 16.668 -16.500 -29.762 1.00 87.56 402 ALA A CA 1
ATOM 3301 C C . ALA A 1 402 ? 17.720 -16.717 -28.660 1.00 87.56 402 ALA A C 1
ATOM 3303 O O . ALA A 1 402 ? 17.498 -17.477 -27.717 1.00 87.56 402 ALA A O 1
ATOM 3304 N N . ALA A 1 403 ? 18.869 -16.041 -28.756 1.00 86.00 403 ALA A N 1
ATOM 3305 C CA . ALA A 1 403 ? 19.954 -16.178 -27.789 1.00 86.00 403 ALA A CA 1
ATOM 3306 C C . ALA A 1 403 ? 19.590 -15.586 -26.418 1.00 86.00 403 ALA A C 1
ATOM 3308 O O . ALA A 1 403 ? 19.888 -16.192 -25.385 1.00 86.00 403 ALA A O 1
ATOM 3309 N N . VAL A 1 404 ? 18.921 -14.428 -26.399 1.00 85.94 404 VAL A N 1
ATOM 3310 C CA . VAL A 1 404 ? 18.439 -13.807 -25.157 1.00 85.94 404 VAL A CA 1
ATOM 3311 C C . VAL A 1 404 ? 17.319 -14.633 -24.541 1.00 85.94 404 VAL A C 1
ATOM 3313 O O . VAL A 1 404 ? 17.317 -14.832 -23.331 1.00 85.94 404 VAL A O 1
ATOM 3316 N N . GLU A 1 405 ? 16.394 -15.152 -25.348 1.00 86.31 405 GLU A N 1
ATOM 3317 C CA . GLU A 1 405 ? 15.277 -15.967 -24.868 1.00 86.31 405 GLU A CA 1
ATOM 3318 C C . GLU A 1 405 ? 15.754 -17.273 -24.216 1.00 86.31 405 GLU A C 1
ATOM 3320 O O . GLU A 1 405 ? 15.292 -17.620 -23.128 1.00 86.31 405 GLU A O 1
ATOM 3325 N N . ALA A 1 406 ? 16.757 -17.938 -24.797 1.00 85.62 406 ALA A N 1
ATOM 3326 C CA . ALA A 1 406 ? 17.369 -19.130 -24.208 1.00 85.62 406 ALA A CA 1
ATOM 3327 C C . ALA A 1 406 ? 17.930 -18.870 -22.794 1.00 85.62 406 ALA A C 1
ATOM 3329 O O . ALA A 1 406 ? 17.707 -19.662 -21.875 1.00 85.62 406 ALA A O 1
ATOM 3330 N N . ARG A 1 407 ? 18.619 -17.737 -22.586 1.00 86.62 407 ARG A N 1
ATOM 3331 C CA . ARG A 1 407 ? 19.135 -17.329 -21.265 1.00 86.62 407 ARG A CA 1
ATOM 3332 C C . ARG A 1 407 ? 18.026 -16.860 -20.322 1.00 86.62 407 ARG A C 1
ATOM 3334 O O . ARG A 1 407 ? 18.034 -17.222 -19.147 1.00 86.62 407 ARG A O 1
ATOM 3341 N N . ALA A 1 408 ? 17.068 -16.089 -20.833 1.00 81.75 408 ALA A N 1
ATOM 3342 C CA . ALA A 1 408 ? 15.957 -15.549 -20.057 1.00 81.75 408 ALA A CA 1
ATOM 3343 C C . ALA A 1 408 ? 15.061 -16.654 -19.483 1.00 81.75 408 ALA A C 1
ATOM 3345 O O . ALA A 1 408 ? 14.582 -16.513 -18.363 1.00 81.75 408 ALA A O 1
ATOM 3346 N N . ASN A 1 409 ? 14.884 -17.770 -20.195 1.00 84.25 409 ASN A N 1
ATOM 3347 C CA . ASN A 1 409 ? 14.122 -18.913 -19.692 1.00 84.25 409 ASN A CA 1
ATOM 3348 C C . ASN A 1 409 ? 14.792 -19.566 -18.470 1.00 84.25 409 ASN A C 1
ATOM 3350 O O . ASN A 1 409 ? 14.118 -19.826 -17.478 1.00 84.25 409 ASN A O 1
ATOM 3354 N N . LEU A 1 410 ? 16.119 -19.743 -18.490 1.00 83.62 410 LEU A N 1
ATOM 3355 C CA . LEU A 1 410 ? 16.871 -20.254 -17.332 1.00 83.62 410 LEU A CA 1
ATOM 3356 C C . LEU A 1 410 ? 16.843 -19.283 -16.144 1.00 83.62 410 LEU A C 1
ATOM 3358 O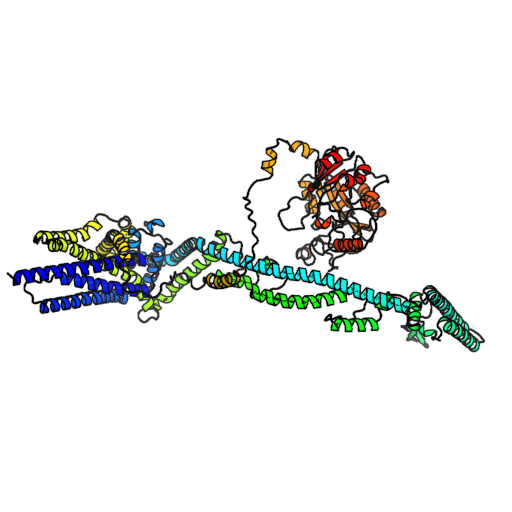 O . LEU A 1 410 ? 16.801 -19.706 -14.990 1.00 83.62 410 LEU A O 1
ATOM 3362 N N . ALA A 1 411 ? 16.894 -17.977 -16.417 1.00 83.56 411 ALA A N 1
ATOM 3363 C CA . ALA A 1 411 ? 16.779 -16.953 -15.383 1.00 83.56 411 ALA A CA 1
ATOM 3364 C C . ALA A 1 411 ? 15.376 -16.932 -14.759 1.00 83.56 411 ALA A C 1
ATOM 3366 O O . ALA A 1 411 ? 15.261 -16.828 -13.541 1.00 83.56 411 ALA A O 1
ATOM 3367 N N . ARG A 1 412 ? 14.325 -17.098 -15.573 1.00 84.25 412 ARG A N 1
ATOM 3368 C CA . ARG A 1 412 ? 12.932 -17.150 -15.112 1.00 84.25 412 ARG A CA 1
ATOM 3369 C C . ARG A 1 412 ? 12.689 -18.317 -14.160 1.00 84.25 412 ARG A C 1
ATOM 3371 O O . ARG A 1 412 ? 12.114 -18.106 -13.104 1.00 84.25 412 ARG A O 1
ATOM 3378 N N . GLU A 1 413 ? 13.192 -19.508 -14.477 1.00 86.44 413 GLU A N 1
ATOM 3379 C CA . GLU A 1 413 ? 13.046 -20.681 -13.600 1.00 86.44 413 GLU A CA 1
ATOM 3380 C C . GLU A 1 413 ? 13.694 -20.461 -12.219 1.00 86.44 413 GLU A C 1
ATOM 3382 O O . GLU A 1 413 ? 13.143 -20.848 -11.189 1.00 86.44 413 GLU A O 1
ATOM 3387 N N . ARG A 1 414 ? 14.858 -19.800 -12.164 1.00 87.88 414 ARG A N 1
ATOM 3388 C CA . ARG A 1 414 ? 15.499 -19.444 -10.884 1.00 87.88 414 ARG A CA 1
ATOM 3389 C C . ARG A 1 414 ? 14.688 -18.409 -10.110 1.00 87.88 414 ARG A C 1
ATOM 3391 O O . ARG A 1 414 ? 14.493 -18.578 -8.911 1.00 87.88 414 ARG A O 1
ATOM 3398 N N . LEU A 1 415 ? 14.196 -17.387 -10.805 1.00 88.56 415 LEU A N 1
ATOM 3399 C CA . LEU A 1 415 ? 13.396 -16.313 -10.226 1.00 88.56 415 LEU A CA 1
ATOM 3400 C C . LEU A 1 415 ? 12.062 -16.816 -9.663 1.00 88.56 415 LEU A C 1
ATOM 3402 O O . LEU A 1 415 ? 11.688 -16.427 -8.563 1.00 88.56 415 LEU A O 1
ATOM 3406 N N . GLU A 1 416 ? 11.362 -17.711 -10.361 1.00 89.62 416 GLU A N 1
ATOM 3407 C CA . GLU A 1 416 ? 10.100 -18.284 -9.871 1.00 89.62 416 GLU A CA 1
ATOM 3408 C C . GLU A 1 416 ? 10.302 -19.029 -8.542 1.00 89.62 416 GLU A C 1
ATOM 3410 O O . GLU A 1 416 ? 9.492 -18.903 -7.624 1.00 89.62 416 GLU A O 1
ATOM 3415 N N . ASN A 1 417 ? 11.422 -19.746 -8.398 1.00 89.88 417 ASN A N 1
ATOM 3416 C CA . ASN A 1 417 ? 11.785 -20.395 -7.137 1.00 89.88 417 ASN A CA 1
ATOM 3417 C C . ASN A 1 417 ? 12.088 -19.382 -6.023 1.00 89.88 417 ASN A C 1
ATOM 3419 O O . ASN A 1 417 ? 11.712 -19.604 -4.873 1.00 89.88 417 ASN A O 1
ATOM 3423 N N . GLU A 1 418 ? 12.751 -18.275 -6.349 1.00 89.31 418 GLU A N 1
ATOM 3424 C CA . GLU A 1 418 ? 13.060 -17.212 -5.392 1.00 89.31 418 GLU A CA 1
ATOM 3425 C C . GLU A 1 418 ? 11.804 -16.460 -4.931 1.00 89.31 418 GLU A C 1
ATOM 3427 O O . GLU A 1 418 ? 11.618 -16.261 -3.730 1.00 89.31 418 GLU A O 1
ATOM 3432 N N . MET A 1 419 ? 10.885 -16.148 -5.851 1.00 89.19 419 MET A N 1
ATOM 3433 C CA . MET A 1 419 ? 9.569 -15.585 -5.529 1.00 89.19 419 MET A CA 1
ATOM 3434 C C . MET A 1 419 ? 8.773 -16.519 -4.612 1.00 89.19 419 MET A C 1
ATOM 3436 O O . MET A 1 419 ? 8.238 -16.079 -3.596 1.00 89.19 419 MET A O 1
ATOM 3440 N N . LEU A 1 420 ? 8.751 -17.825 -4.894 1.00 91.31 420 LEU A N 1
ATOM 3441 C CA . LEU A 1 420 ? 8.096 -18.798 -4.015 1.00 91.31 420 LEU A CA 1
ATOM 3442 C C . LEU A 1 420 ? 8.725 -18.855 -2.617 1.00 91.31 420 LEU A C 1
ATOM 3444 O O . LEU A 1 420 ? 7.999 -19.017 -1.641 1.00 91.31 420 LEU A O 1
ATOM 3448 N N . GLN A 1 421 ? 10.047 -18.724 -2.497 1.00 89.31 421 GLN A N 1
ATOM 3449 C CA . GLN A 1 421 ? 10.728 -18.769 -1.199 1.00 89.31 421 GLN A CA 1
ATOM 3450 C C . GLN A 1 421 ? 10.519 -17.500 -0.369 1.00 89.31 421 GLN A C 1
ATOM 3452 O O . GLN A 1 421 ? 10.310 -17.606 0.838 1.00 89.31 421 GLN A O 1
ATOM 3457 N N . ARG A 1 422 ? 10.591 -16.318 -0.993 1.00 87.62 422 ARG A N 1
ATOM 3458 C CA . ARG A 1 422 ? 10.530 -15.031 -0.281 1.00 87.62 422 ARG A CA 1
ATOM 3459 C C . ARG A 1 422 ? 9.115 -14.475 -0.147 1.00 87.62 422 ARG A C 1
ATOM 3461 O O . ARG A 1 422 ? 8.774 -13.934 0.898 1.00 87.62 422 ARG A O 1
ATOM 3468 N N . LEU A 1 423 ? 8.291 -14.623 -1.185 1.00 87.44 423 LEU A N 1
ATOM 3469 C CA . LEU A 1 423 ? 6.930 -14.073 -1.248 1.00 87.44 423 LEU A CA 1
ATOM 3470 C C . LEU A 1 423 ? 5.852 -15.140 -1.000 1.00 87.44 423 LEU A C 1
ATOM 3472 O O . LEU A 1 423 ? 4.735 -14.811 -0.606 1.00 87.44 423 LEU A O 1
ATOM 3476 N N . GLY A 1 424 ? 6.161 -16.421 -1.236 1.00 87.06 424 GLY A N 1
ATOM 3477 C CA . GLY A 1 424 ? 5.196 -17.524 -1.140 1.00 87.06 424 GLY A CA 1
ATOM 3478 C C . GLY A 1 424 ? 4.277 -17.671 -2.359 1.00 87.06 424 GLY A C 1
ATOM 3479 O O . GLY A 1 424 ? 3.416 -18.550 -2.373 1.00 87.06 424 GLY A O 1
ATOM 3480 N N . VAL A 1 425 ? 4.445 -16.831 -3.384 1.00 88.81 425 VAL A N 1
ATOM 3481 C CA . VAL A 1 425 ? 3.628 -16.802 -4.603 1.00 88.81 425 VAL A CA 1
ATOM 3482 C C . VAL A 1 425 ? 4.478 -16.360 -5.794 1.00 88.81 425 VAL A C 1
ATOM 3484 O O . VAL A 1 425 ? 5.441 -15.616 -5.628 1.00 88.81 425 VAL A O 1
ATOM 3487 N N . ILE A 1 426 ? 4.122 -16.816 -6.996 1.00 89.69 426 ILE A N 1
ATOM 3488 C CA . ILE A 1 426 ? 4.721 -16.337 -8.247 1.00 89.69 426 ILE A CA 1
ATOM 3489 C C . ILE A 1 426 ? 3.870 -15.180 -8.764 1.00 89.69 426 ILE A C 1
ATOM 3491 O O . ILE A 1 426 ? 2.666 -15.347 -8.972 1.00 89.69 426 ILE A O 1
ATOM 3495 N N . LEU A 1 427 ? 4.497 -14.026 -8.984 1.00 86.94 427 LEU A N 1
ATOM 3496 C CA . LEU A 1 427 ? 3.845 -12.827 -9.504 1.00 86.94 427 LEU A CA 1
ATOM 3497 C C . LEU A 1 427 ? 4.344 -12.510 -10.923 1.00 86.94 427 LEU A C 1
ATOM 3499 O O . LEU A 1 427 ? 5.470 -12.875 -11.272 1.00 86.94 427 LEU A O 1
ATOM 3503 N N . PRO A 1 428 ? 3.523 -11.845 -11.758 1.00 85.62 428 PRO A N 1
ATOM 3504 C CA . PRO A 1 428 ? 3.991 -11.259 -13.007 1.00 85.62 428 PRO A CA 1
ATOM 3505 C C . PRO A 1 428 ? 5.198 -10.341 -12.789 1.00 85.62 428 PRO A C 1
ATOM 3507 O O . PRO A 1 428 ? 5.303 -9.683 -11.763 1.00 85.62 428 PRO A O 1
ATOM 3510 N N . LEU A 1 429 ? 6.090 -10.294 -13.776 1.00 75.81 429 LEU A N 1
ATOM 3511 C CA . LEU A 1 429 ? 7.207 -9.348 -13.809 1.00 75.81 429 LEU A CA 1
ATOM 3512 C C . LEU A 1 429 ? 6.701 -7.972 -14.274 1.00 75.81 429 LEU A C 1
ATOM 3514 O O . LEU A 1 429 ? 5.749 -7.922 -15.052 1.00 75.81 429 LEU A O 1
ATOM 3518 N N . ASP A 1 430 ? 7.353 -6.889 -13.841 1.00 76.88 430 ASP A N 1
ATOM 3519 C CA . ASP A 1 430 ? 7.018 -5.483 -14.171 1.00 76.88 430 ASP A CA 1
ATOM 3520 C C . ASP A 1 430 ? 5.717 -4.921 -13.591 1.00 76.88 430 ASP A C 1
ATOM 3522 O O . ASP A 1 430 ? 5.231 -3.890 -14.053 1.00 76.88 430 ASP A O 1
ATOM 3526 N N . MET A 1 431 ? 5.142 -5.550 -12.568 1.00 77.88 431 MET A N 1
ATOM 3527 C CA . MET A 1 431 ? 4.037 -4.927 -11.841 1.00 77.88 431 MET A CA 1
ATOM 3528 C C . MET A 1 431 ? 4.467 -3.588 -11.237 1.00 77.88 431 MET A C 1
ATOM 3530 O O . MET A 1 431 ? 5.466 -3.508 -10.520 1.00 77.88 431 MET A O 1
ATOM 3534 N N . SER A 1 432 ? 3.664 -2.557 -11.476 1.00 84.62 432 SER A N 1
ATOM 3535 C CA . SER A 1 432 ? 3.732 -1.301 -10.732 1.00 84.62 432 SER A CA 1
ATOM 3536 C C . SER A 1 432 ? 3.300 -1.497 -9.273 1.00 84.62 432 SER A C 1
ATOM 3538 O O . SER A 1 432 ? 2.588 -2.449 -8.942 1.00 84.62 432 SER A O 1
ATOM 3540 N N . ALA A 1 433 ? 3.662 -0.555 -8.397 1.00 81.06 433 ALA A N 1
ATOM 3541 C CA . ALA A 1 433 ? 3.224 -0.579 -7.000 1.00 81.06 433 ALA A CA 1
ATOM 3542 C C . ALA A 1 433 ? 1.688 -0.630 -6.876 1.00 81.06 433 ALA A C 1
ATOM 3544 O O . ALA A 1 433 ? 1.149 -1.349 -6.036 1.00 81.06 433 ALA A O 1
ATOM 3545 N N . GLU A 1 434 ? 0.961 0.072 -7.751 1.00 85.25 434 GLU A N 1
ATOM 3546 C CA . GLU A 1 434 ? -0.507 0.058 -7.767 1.00 85.25 434 GLU A CA 1
ATOM 3547 C C . GLU A 1 434 ? -1.072 -1.313 -8.171 1.00 85.25 434 GLU A C 1
ATOM 3549 O O . GLU A 1 434 ? -2.011 -1.804 -7.542 1.00 85.25 434 GLU A O 1
ATOM 3554 N N . GLU A 1 435 ? -0.493 -1.966 -9.182 1.00 88.44 435 GLU A N 1
ATOM 3555 C CA . GLU A 1 435 ? -0.892 -3.316 -9.597 1.00 88.44 435 GLU A CA 1
ATOM 3556 C C . GLU A 1 435 ? -0.565 -4.358 -8.527 1.00 88.44 435 GLU A C 1
ATOM 3558 O O . GLU A 1 435 ? -1.374 -5.252 -8.277 1.00 88.44 435 GLU A O 1
ATOM 3563 N N . PHE A 1 436 ? 0.586 -4.233 -7.859 1.00 90.00 436 PHE A N 1
ATOM 3564 C CA . PHE A 1 436 ? 0.971 -5.118 -6.761 1.00 90.00 436 PHE A CA 1
ATOM 3565 C C . PHE A 1 436 ? -0.021 -5.015 -5.603 1.00 90.00 436 PHE A C 1
ATOM 3567 O O . PHE A 1 436 ? -0.521 -6.035 -5.126 1.00 90.00 436 PHE A O 1
ATOM 3574 N N . LEU A 1 437 ? -0.384 -3.793 -5.201 1.00 90.31 437 LEU A N 1
ATOM 3575 C CA . LEU A 1 437 ? -1.381 -3.573 -4.153 1.00 90.31 437 LEU A CA 1
ATOM 3576 C C . LEU A 1 437 ? -2.768 -4.086 -4.543 1.00 90.31 437 LEU A C 1
ATOM 3578 O O . LEU A 1 437 ? -3.498 -4.560 -3.676 1.00 90.31 437 LEU A O 1
ATOM 3582 N N . ARG A 1 438 ? -3.137 -4.025 -5.827 1.00 92.00 438 ARG A N 1
ATOM 3583 C CA . ARG A 1 438 ? -4.405 -4.563 -6.350 1.00 92.00 438 ARG A CA 1
ATOM 3584 C C . ARG A 1 438 ? -4.391 -6.066 -6.609 1.00 92.00 438 ARG A C 1
ATOM 3586 O O . ARG A 1 438 ? -5.437 -6.614 -6.945 1.00 92.00 438 ARG A O 1
ATOM 3593 N N . SER A 1 439 ? -3.247 -6.728 -6.470 1.00 91.69 439 SER A N 1
ATOM 3594 C CA . SER A 1 439 ? -3.150 -8.167 -6.688 1.00 91.69 439 SER A CA 1
ATOM 3595 C C . SER A 1 439 ? -4.011 -8.947 -5.693 1.00 91.69 439 SER A C 1
ATOM 3597 O O . SER A 1 439 ? -4.119 -8.577 -4.520 1.00 91.69 439 SER A O 1
ATOM 3599 N N . ASP A 1 440 ? -4.565 -10.077 -6.142 1.00 91.75 440 ASP A N 1
ATOM 3600 C CA . ASP A 1 440 ? -5.350 -10.976 -5.286 1.00 91.75 440 ASP A CA 1
ATOM 3601 C C . ASP A 1 440 ? -4.553 -11.428 -4.055 1.00 91.75 440 ASP A C 1
ATOM 3603 O O . ASP A 1 440 ? -5.114 -11.591 -2.978 1.00 91.75 440 ASP A O 1
ATOM 3607 N N . PHE A 1 441 ? -3.234 -11.585 -4.189 1.00 91.06 441 PHE A N 1
ATOM 3608 C CA . PHE A 1 441 ? -2.344 -11.952 -3.090 1.00 91.06 441 PHE A CA 1
ATOM 3609 C C . PHE A 1 441 ? -2.341 -10.907 -1.964 1.00 91.06 441 PHE A C 1
ATOM 3611 O O . PHE A 1 441 ? -2.558 -11.252 -0.798 1.00 91.06 441 PHE A O 1
ATOM 3618 N N . VAL A 1 442 ? -2.128 -9.630 -2.303 1.00 93.19 442 VAL A N 1
ATOM 3619 C CA . VAL A 1 442 ? -2.111 -8.539 -1.317 1.00 93.19 442 VAL A CA 1
ATOM 3620 C C . VAL A 1 442 ? -3.517 -8.285 -0.788 1.00 93.19 442 VAL A C 1
ATOM 3622 O O . VAL A 1 442 ? -3.717 -8.244 0.428 1.00 93.19 442 VAL A O 1
ATOM 3625 N N . GLN A 1 443 ? -4.510 -8.182 -1.675 1.00 94.00 443 GLN A N 1
ATOM 3626 C CA . GLN A 1 443 ? -5.888 -7.913 -1.277 1.00 94.00 443 GLN A CA 1
ATOM 3627 C C . GLN A 1 443 ? -6.453 -9.030 -0.402 1.00 94.00 443 GLN A C 1
ATOM 3629 O O . GLN A 1 443 ? -7.063 -8.715 0.614 1.00 94.00 443 GLN A O 1
ATOM 3634 N N . ALA A 1 444 ? -6.202 -10.311 -0.688 1.00 91.06 444 ALA A N 1
ATOM 3635 C CA . ALA A 1 444 ? -6.661 -11.405 0.172 1.00 91.06 444 ALA A CA 1
ATOM 3636 C C . ALA A 1 444 ? -6.069 -11.319 1.586 1.00 91.06 444 ALA A C 1
ATOM 3638 O O . ALA A 1 444 ? -6.766 -11.590 2.565 1.00 91.06 444 ALA A O 1
ATOM 3639 N N . ARG A 1 445 ? -4.803 -10.903 1.718 1.00 90.50 445 ARG A N 1
ATOM 3640 C CA . ARG A 1 445 ? -4.157 -10.709 3.023 1.00 90.50 445 ARG A CA 1
ATOM 3641 C C . ARG A 1 445 ? -4.761 -9.531 3.786 1.00 90.50 445 ARG A C 1
ATOM 3643 O O . ARG A 1 445 ? -5.041 -9.669 4.974 1.00 90.50 445 ARG A O 1
ATOM 3650 N N . LEU A 1 446 ? -5.008 -8.415 3.099 1.00 91.62 446 LEU A N 1
ATOM 3651 C CA . LEU A 1 446 ? -5.670 -7.243 3.675 1.00 91.62 446 LEU A CA 1
ATOM 3652 C C . LEU A 1 446 ? -7.117 -7.555 4.084 1.00 91.62 446 LEU A C 1
ATOM 3654 O O . LEU A 1 446 ? -7.509 -7.230 5.199 1.00 91.62 446 LEU A O 1
ATOM 3658 N N . HIS A 1 447 ? -7.888 -8.248 3.243 1.00 92.31 447 HIS A N 1
ATOM 3659 C CA . HIS A 1 447 ? -9.262 -8.659 3.548 1.00 92.31 447 HIS A CA 1
ATOM 3660 C C . HIS A 1 447 ? -9.318 -9.627 4.723 1.00 92.31 447 HIS A C 1
ATOM 3662 O O . HIS A 1 447 ? -10.172 -9.482 5.593 1.00 92.31 447 HIS A O 1
ATOM 3668 N N . LYS A 1 448 ? -8.389 -10.587 4.780 1.00 90.19 448 LYS A N 1
ATOM 3669 C CA . LYS A 1 448 ? -8.299 -11.521 5.902 1.00 90.19 448 LYS A CA 1
ATOM 3670 C C . LYS A 1 448 ? -8.019 -10.797 7.219 1.00 90.19 448 LYS A C 1
ATOM 3672 O O . LYS A 1 448 ? -8.627 -11.140 8.222 1.00 90.19 448 LYS A O 1
ATOM 3677 N N . ALA A 1 449 ? -7.115 -9.816 7.214 1.00 86.81 449 ALA A N 1
ATOM 3678 C CA . ALA A 1 449 ? -6.713 -9.105 8.425 1.00 86.81 449 ALA A CA 1
ATOM 3679 C C . ALA A 1 449 ? -7.720 -8.030 8.868 1.00 86.81 449 ALA A C 1
ATOM 3681 O O . ALA A 1 449 ? -7.964 -7.869 10.058 1.00 86.81 449 ALA A O 1
ATOM 3682 N N . LEU A 1 450 ? -8.291 -7.278 7.922 1.00 88.69 450 LEU A N 1
ATOM 3683 C CA . LEU A 1 450 ? -9.142 -6.122 8.221 1.00 88.69 450 LEU A CA 1
ATOM 3684 C C . LEU A 1 450 ? -10.641 -6.443 8.199 1.00 88.69 450 LEU A C 1
ATOM 3686 O O . LEU A 1 450 ? -11.415 -5.701 8.799 1.00 88.69 450 LEU A O 1
ATOM 3690 N N . GLN A 1 451 ? -11.044 -7.534 7.536 1.00 87.56 451 GLN A N 1
ATOM 3691 C CA . GLN A 1 451 ? -12.432 -7.994 7.418 1.00 87.56 451 GLN A CA 1
ATOM 3692 C C . GLN A 1 451 ? -13.412 -6.852 7.072 1.00 87.56 451 GLN A C 1
ATOM 3694 O O . GLN A 1 451 ? -14.310 -6.542 7.866 1.00 87.56 451 GLN A O 1
ATOM 3699 N N . PRO A 1 452 ? -13.229 -6.173 5.921 1.00 88.69 452 PRO A N 1
ATOM 3700 C CA . PRO A 1 452 ? -14.116 -5.090 5.519 1.00 88.69 452 PRO A CA 1
ATOM 3701 C C . PRO A 1 452 ? -15.539 -5.608 5.288 1.00 88.69 452 PRO A C 1
ATOM 3703 O O . PRO A 1 452 ? -15.750 -6.763 4.919 1.00 88.69 452 PRO A O 1
ATOM 3706 N N . MET A 1 453 ? -16.522 -4.725 5.468 1.00 87.88 453 MET A N 1
ATOM 3707 C CA . MET A 1 453 ? -17.934 -5.081 5.299 1.00 87.88 453 MET A CA 1
ATOM 3708 C C . MET A 1 453 ? -18.291 -5.419 3.844 1.00 87.88 453 MET A C 1
ATOM 3710 O O . MET A 1 453 ? -19.134 -6.278 3.598 1.00 87.88 453 MET A O 1
ATOM 3714 N N . ASP A 1 454 ? -17.662 -4.738 2.885 1.00 86.38 454 ASP A N 1
ATOM 3715 C CA . ASP A 1 454 ? -17.785 -5.049 1.463 1.00 86.38 454 ASP A CA 1
ATOM 3716 C C . ASP A 1 454 ? -16.616 -5.959 1.039 1.00 86.38 454 ASP A C 1
ATOM 3718 O O . ASP A 1 454 ? -15.476 -5.491 0.996 1.00 86.38 454 ASP A O 1
ATOM 3722 N N . PRO A 1 455 ? -16.865 -7.243 0.705 1.00 82.62 455 PRO A N 1
ATOM 3723 C CA . PRO A 1 455 ? -15.822 -8.178 0.280 1.00 82.62 455 PRO A CA 1
ATOM 3724 C C . PRO A 1 455 ? -15.169 -7.821 -1.062 1.00 82.62 455 PRO A C 1
ATOM 3726 O O . PRO A 1 455 ? -14.187 -8.453 -1.443 1.00 82.62 455 PRO A O 1
ATOM 3729 N N . LEU A 1 456 ? -15.750 -6.882 -1.816 1.00 86.69 456 LEU A N 1
ATOM 3730 C CA . LEU A 1 456 ? -15.231 -6.401 -3.098 1.00 86.69 456 LEU A CA 1
ATOM 3731 C C . LEU A 1 456 ? -14.468 -5.075 -2.955 1.00 86.69 456 LEU A C 1
ATOM 3733 O O . LEU A 1 456 ? -13.988 -4.528 -3.952 1.00 86.69 456 LEU A O 1
ATOM 3737 N N . MET A 1 457 ? -14.364 -4.538 -1.738 1.00 89.25 457 MET A N 1
ATOM 3738 C CA . MET A 1 457 ? -13.684 -3.278 -1.474 1.00 89.25 457 MET A CA 1
ATOM 3739 C C . MET A 1 457 ? -12.176 -3.417 -1.679 1.00 89.25 457 MET A C 1
ATOM 3741 O O . MET A 1 457 ? -11.500 -4.146 -0.966 1.00 89.25 457 MET A O 1
ATOM 3745 N N . ILE A 1 458 ? -11.607 -2.631 -2.594 1.00 90.75 458 ILE A N 1
ATOM 3746 C CA . ILE A 1 458 ? -10.149 -2.563 -2.741 1.00 90.75 458 ILE A CA 1
ATOM 3747 C C . ILE A 1 458 ? -9.567 -1.766 -1.568 1.00 90.75 458 ILE A C 1
ATOM 3749 O O . ILE A 1 458 ? -9.796 -0.558 -1.448 1.00 90.75 458 ILE A O 1
ATOM 3753 N N . LEU A 1 459 ? -8.797 -2.442 -0.718 1.00 91.69 459 LEU A N 1
ATOM 3754 C CA . LEU A 1 459 ? -8.164 -1.857 0.459 1.00 91.69 459 LEU A CA 1
ATOM 3755 C C . LEU A 1 459 ? -6.863 -1.148 0.075 1.00 91.69 459 LEU A C 1
ATOM 3757 O O . LEU A 1 459 ? -6.021 -1.703 -0.637 1.00 91.69 459 LEU A O 1
ATOM 3761 N N . ARG A 1 460 ? -6.703 0.085 0.560 1.00 90.81 460 ARG A N 1
ATOM 3762 C CA . ARG A 1 460 ? -5.503 0.912 0.377 1.00 90.81 460 ARG A CA 1
ATOM 3763 C C . ARG A 1 460 ? -4.571 0.833 1.590 1.00 90.81 460 ARG A C 1
ATOM 3765 O O . ARG A 1 460 ? -4.959 0.364 2.655 1.00 90.81 460 ARG A O 1
ATOM 3772 N N . LEU A 1 461 ? -3.340 1.310 1.411 1.00 90.62 461 LEU A N 1
ATOM 3773 C CA . LEU A 1 461 ? -2.300 1.353 2.449 1.00 90.62 461 LEU A CA 1
ATOM 3774 C C . LEU A 1 461 ? -2.032 2.756 3.016 1.00 90.62 461 LEU A C 1
ATOM 3776 O O . LEU A 1 461 ? -1.216 2.924 3.923 1.00 90.62 461 LEU A O 1
ATOM 3780 N N . ASP A 1 462 ? -2.735 3.766 2.520 1.00 90.06 462 ASP A N 1
ATOM 3781 C CA . ASP A 1 462 ? -2.539 5.175 2.855 1.00 90.06 462 ASP A CA 1
ATOM 3782 C C . ASP A 1 462 ? -3.739 5.795 3.588 1.00 90.06 462 ASP A C 1
ATOM 3784 O O . ASP A 1 462 ? -3.873 7.016 3.623 1.00 90.06 462 ASP A O 1
ATOM 3788 N N . TYR A 1 463 ? -4.596 4.971 4.203 1.00 92.31 463 TYR A N 1
ATOM 3789 C CA . TYR A 1 463 ? -5.685 5.472 5.039 1.00 92.31 463 TYR A CA 1
ATOM 3790 C C . TYR A 1 463 ? -5.158 6.339 6.182 1.00 92.31 463 TYR A C 1
ATOM 3792 O O . TYR A 1 463 ? -4.302 5.917 6.962 1.00 92.31 463 TYR A O 1
ATOM 3800 N N . THR A 1 464 ? -5.741 7.526 6.333 1.00 94.38 464 THR A N 1
ATOM 3801 C CA . THR A 1 464 ? -5.635 8.301 7.573 1.00 94.38 464 THR A CA 1
ATOM 3802 C C . THR A 1 464 ? -6.404 7.606 8.708 1.00 94.38 464 THR A C 1
ATOM 3804 O O . THR A 1 464 ? -7.305 6.808 8.434 1.00 94.38 464 THR A O 1
ATOM 3807 N N . PRO A 1 465 ? -6.139 7.925 9.993 1.00 92.69 465 PRO A N 1
ATOM 3808 C CA . PRO A 1 465 ? -6.893 7.343 11.110 1.00 92.69 465 PRO A CA 1
ATOM 3809 C C . PRO A 1 465 ? -8.411 7.527 10.969 1.00 92.69 465 PRO A C 1
ATOM 3811 O O . PRO A 1 465 ? -9.190 6.633 11.293 1.00 92.69 465 PRO A O 1
ATOM 3814 N N . LEU A 1 466 ? -8.829 8.685 10.445 1.00 93.25 466 LEU A N 1
ATOM 3815 C CA . LEU A 1 466 ? -10.235 9.003 10.226 1.00 93.25 466 LEU A CA 1
ATOM 3816 C C . LEU A 1 466 ? -10.838 8.181 9.080 1.00 93.25 466 LEU A C 1
ATOM 3818 O O . LEU A 1 466 ? -11.937 7.655 9.226 1.00 93.25 466 LEU A O 1
ATOM 3822 N N . GLU A 1 467 ? -10.139 8.052 7.952 1.00 93.94 467 GLU A N 1
ATOM 3823 C CA . GLU A 1 467 ? -10.621 7.245 6.825 1.00 93.94 467 GLU A CA 1
ATOM 3824 C C . GLU A 1 467 ? -10.667 5.759 7.177 1.00 93.94 467 GLU A C 1
ATOM 3826 O O . GLU A 1 467 ? -11.648 5.092 6.856 1.00 93.94 467 GLU A O 1
ATOM 3831 N N . PHE A 1 468 ? -9.658 5.251 7.890 1.00 94.44 468 PHE A N 1
ATOM 3832 C CA . PHE A 1 468 ? -9.640 3.876 8.387 1.00 94.44 468 PHE A CA 1
ATOM 3833 C C . PHE A 1 468 ? -10.847 3.602 9.296 1.00 94.44 468 PHE A C 1
ATOM 3835 O O . PHE A 1 468 ? -11.565 2.617 9.103 1.00 94.44 468 PHE A O 1
ATOM 3842 N N . HIS A 1 469 ? -11.133 4.512 10.236 1.00 93.56 469 HIS A N 1
ATOM 3843 C CA . HIS A 1 469 ? -12.331 4.426 11.072 1.00 93.56 469 HIS A CA 1
ATOM 3844 C C . HIS A 1 469 ? -13.610 4.408 10.233 1.00 93.56 469 HIS A C 1
ATOM 3846 O O . HIS A 1 469 ? -14.442 3.523 10.406 1.00 93.56 469 HIS A O 1
ATOM 3852 N N . GLN A 1 470 ? -13.769 5.355 9.309 1.00 93.00 470 GLN A N 1
ATOM 3853 C CA . GLN A 1 470 ? -15.013 5.529 8.560 1.00 93.00 470 GLN A CA 1
ATOM 3854 C C . GLN A 1 470 ? -15.279 4.420 7.541 1.00 93.00 470 GLN A C 1
ATOM 3856 O O . GLN A 1 470 ? -16.435 4.032 7.370 1.00 93.00 470 GLN A O 1
ATOM 3861 N N . MET A 1 471 ? -14.242 3.941 6.852 1.00 90.56 471 MET A N 1
ATOM 3862 C CA . MET A 1 471 ? -14.383 3.014 5.728 1.00 90.56 471 MET A CA 1
ATOM 3863 C C . MET A 1 471 ? -14.237 1.548 6.133 1.00 90.56 471 MET A C 1
ATOM 3865 O O . MET A 1 471 ? -14.872 0.696 5.520 1.00 90.56 471 MET A O 1
ATOM 3869 N N . VAL A 1 472 ? -13.429 1.247 7.154 1.00 90.75 472 VAL A N 1
ATOM 3870 C CA . VAL A 1 472 ? -13.114 -0.137 7.544 1.00 90.75 472 VAL A CA 1
ATOM 3871 C C . VAL A 1 472 ? -13.778 -0.487 8.873 1.00 90.75 472 VAL A C 1
ATOM 3873 O O . VAL A 1 472 ? -14.561 -1.432 8.948 1.00 90.75 472 VAL A O 1
ATOM 3876 N N . LEU A 1 473 ? -13.515 0.295 9.924 1.00 90.75 473 LEU A N 1
ATOM 3877 C CA . LEU A 1 473 ? -13.880 -0.096 11.287 1.00 90.75 473 LEU A CA 1
ATOM 3878 C C . LEU A 1 473 ? -15.369 0.130 11.599 1.00 90.75 473 LEU A C 1
ATOM 3880 O O . LEU A 1 473 ? -16.079 -0.800 11.974 1.00 90.75 473 LEU A O 1
ATOM 3884 N N . LYS A 1 474 ? -15.872 1.355 11.418 1.00 91.88 474 LYS A N 1
ATOM 3885 C CA . LYS A 1 474 ? -17.244 1.758 11.763 1.00 91.88 474 LYS A CA 1
ATOM 3886 C C . LYS A 1 474 ? -18.322 0.895 11.086 1.00 91.88 474 LYS A C 1
ATOM 3888 O O . LYS A 1 474 ? -19.230 0.466 11.799 1.00 91.88 474 LYS A O 1
ATOM 3893 N N . PRO A 1 475 ? -18.266 0.601 9.769 1.00 92.38 475 PRO A N 1
ATOM 3894 C CA . PRO A 1 475 ? -19.286 -0.224 9.119 1.00 92.38 475 PRO A CA 1
ATOM 3895 C C . PRO A 1 475 ? -19.392 -1.621 9.734 1.00 92.38 475 PRO A C 1
ATOM 3897 O O . PRO A 1 475 ? -20.494 -2.140 9.892 1.00 92.38 475 PRO A O 1
ATOM 3900 N N . ARG A 1 476 ? -18.257 -2.199 10.146 1.00 89.38 476 ARG A N 1
ATOM 3901 C CA . ARG A 1 476 ? -18.194 -3.515 10.785 1.00 89.38 476 ARG A CA 1
ATOM 3902 C C . ARG A 1 476 ? -18.921 -3.524 12.133 1.00 89.38 476 ARG A C 1
ATOM 3904 O O . ARG A 1 476 ? -19.724 -4.413 12.391 1.00 89.38 476 ARG A O 1
ATOM 3911 N N . PHE A 1 477 ? -18.675 -2.514 12.969 1.00 89.00 477 PHE A N 1
ATOM 3912 C CA . PHE A 1 477 ? -19.327 -2.365 14.277 1.00 89.00 477 PHE A CA 1
ATOM 3913 C C . PHE A 1 477 ? -20.841 -2.161 14.135 1.00 89.00 477 PHE A C 1
ATOM 3915 O O . PHE A 1 477 ? -21.617 -2.804 14.838 1.00 89.00 477 PHE A O 1
ATOM 3922 N N . ILE A 1 478 ? -21.269 -1.315 13.192 1.00 89.31 478 ILE A N 1
ATOM 3923 C CA . ILE A 1 478 ? -22.695 -1.097 12.906 1.00 89.31 478 ILE A CA 1
ATOM 3924 C C . ILE A 1 478 ? -23.354 -2.393 12.427 1.00 89.31 478 ILE A C 1
ATOM 3926 O O . ILE A 1 478 ? -24.432 -2.739 12.894 1.00 89.31 478 ILE A O 1
ATOM 3930 N N . HIS A 1 479 ? -22.704 -3.144 11.535 1.00 87.06 479 HIS A N 1
ATOM 3931 C CA . HIS A 1 479 ? -23.258 -4.406 11.052 1.00 87.06 479 HIS A CA 1
ATOM 3932 C C . HIS A 1 479 ? -23.412 -5.452 12.167 1.00 87.06 479 HIS A C 1
ATOM 3934 O O . HIS A 1 479 ? -24.420 -6.154 12.213 1.00 87.06 479 HIS A O 1
ATOM 3940 N N . MET A 1 480 ? -22.448 -5.540 13.089 1.00 82.69 480 MET A N 1
ATOM 3941 C CA . MET A 1 480 ? -22.574 -6.403 14.267 1.00 82.69 480 MET A CA 1
ATOM 3942 C C . MET A 1 480 ? -23.759 -5.996 15.148 1.00 82.69 480 MET A C 1
ATOM 3944 O O . MET A 1 480 ? -24.532 -6.859 15.560 1.00 82.69 480 MET A O 1
ATOM 3948 N N . ALA A 1 481 ? -23.934 -4.695 15.394 1.00 84.88 481 ALA A N 1
ATOM 3949 C CA . ALA A 1 481 ? -25.053 -4.180 16.177 1.00 84.88 481 ALA A CA 1
ATOM 3950 C C . ALA A 1 481 ? -26.410 -4.450 15.515 1.00 84.88 481 ALA A C 1
ATOM 3952 O O . ALA A 1 481 ? -27.340 -4.879 16.194 1.00 84.88 481 ALA A O 1
ATOM 3953 N N . GLU A 1 482 ? -26.505 -4.283 14.196 1.00 85.94 482 GLU A N 1
ATOM 3954 C CA . GLU A 1 482 ? -27.711 -4.610 13.433 1.00 85.94 482 GLU A CA 1
ATOM 3955 C C . GLU A 1 482 ? -28.031 -6.109 13.507 1.00 85.94 482 GLU A C 1
ATOM 3957 O O . GLU A 1 482 ? -29.167 -6.495 13.768 1.00 85.94 482 GLU A O 1
ATOM 3962 N N . ASN A 1 483 ? -27.027 -6.979 13.355 1.00 84.31 483 ASN A N 1
ATOM 3963 C CA . ASN A 1 483 ? -27.225 -8.424 13.475 1.00 84.31 483 ASN A CA 1
ATOM 3964 C C . ASN A 1 483 ? -27.725 -8.825 14.872 1.00 84.31 483 ASN A C 1
ATOM 3966 O O . ASN A 1 483 ? -28.603 -9.681 14.983 1.00 84.31 483 ASN A O 1
ATOM 3970 N N . GLU A 1 484 ? -27.202 -8.211 15.935 1.00 76.81 484 GLU A N 1
ATOM 3971 C CA . GLU A 1 484 ? -27.701 -8.431 17.298 1.00 76.81 484 GLU A CA 1
ATOM 3972 C C . GLU A 1 484 ? -29.123 -7.885 17.493 1.00 76.81 484 GLU A C 1
ATOM 3974 O O . GLU A 1 484 ? -29.968 -8.562 18.083 1.00 76.81 484 GLU A O 1
ATOM 3979 N N . TYR A 1 485 ? -29.436 -6.715 16.929 1.00 83.06 485 TYR A N 1
ATOM 3980 C CA . TYR A 1 485 ? -30.789 -6.157 16.938 1.00 83.06 485 TYR A CA 1
ATOM 3981 C C . TYR A 1 485 ? -31.807 -7.086 16.254 1.00 83.06 485 TYR A C 1
ATOM 3983 O O . TYR A 1 485 ? -32.885 -7.349 16.799 1.00 83.06 485 TYR A O 1
ATOM 3991 N N . GLN A 1 486 ? -31.450 -7.656 15.100 1.00 81.81 486 GLN A N 1
ATOM 3992 C CA . GLN A 1 486 ? -32.298 -8.612 14.385 1.00 81.81 486 GLN A CA 1
ATOM 3993 C C . GLN A 1 486 ? -32.517 -9.904 15.190 1.00 81.81 486 GLN A C 1
ATOM 3995 O O . GLN A 1 486 ? -33.651 -10.383 15.275 1.00 81.81 486 GLN A O 1
ATOM 4000 N N . LYS A 1 487 ? -31.475 -10.437 15.850 1.00 75.44 487 LYS A N 1
ATOM 4001 C CA . LYS A 1 487 ? -31.590 -11.613 16.740 1.00 75.44 487 LYS A CA 1
ATOM 4002 C C . LYS A 1 487 ? -32.517 -11.375 17.934 1.00 75.44 487 LYS A C 1
ATOM 4004 O O . LYS A 1 487 ? -33.159 -12.316 18.397 1.00 75.44 487 LYS A O 1
ATOM 4009 N N . LEU A 1 488 ? -32.585 -10.144 18.445 1.00 72.31 488 LEU A N 1
ATOM 4010 C CA . LEU A 1 488 ? -33.490 -9.777 19.539 1.00 72.31 488 LEU A CA 1
ATOM 4011 C C . LEU A 1 488 ? -34.968 -9.870 19.115 1.00 72.31 488 LEU A C 1
ATOM 4013 O O . LEU A 1 488 ? -35.802 -10.302 19.907 1.00 72.31 488 LEU A O 1
ATOM 4017 N N . HIS A 1 489 ? -35.299 -9.498 17.872 1.00 69.38 489 HIS A N 1
ATOM 4018 C CA . HIS A 1 489 ? -36.689 -9.386 17.404 1.00 69.38 489 HIS A CA 1
ATOM 4019 C C . HIS A 1 489 ? -37.262 -10.668 16.787 1.00 69.38 489 HIS A C 1
ATOM 4021 O O . HIS A 1 489 ? -38.478 -10.871 16.825 1.00 69.38 489 HIS A O 1
ATOM 4027 N N . GLN A 1 490 ? -36.426 -11.537 16.211 1.00 65.50 490 GLN A N 1
ATOM 4028 C CA . GLN A 1 490 ? -36.913 -12.704 15.464 1.00 65.50 490 GLN A CA 1
ATOM 4029 C C . GLN A 1 490 ? -37.381 -13.868 16.366 1.00 65.50 490 GLN A C 1
ATOM 4031 O O . GLN A 1 490 ? -38.230 -14.654 15.943 1.00 65.50 490 GLN A O 1
ATOM 4036 N N . ASP A 1 491 ? -36.974 -13.908 17.644 1.00 64.81 491 ASP A N 1
ATOM 4037 C CA . ASP A 1 491 ? -36.936 -15.173 18.398 1.00 64.81 491 ASP A CA 1
ATOM 4038 C C . ASP A 1 491 ? -37.658 -15.175 19.762 1.00 64.81 491 ASP A C 1
ATOM 4040 O O . ASP A 1 491 ? -37.446 -16.072 20.582 1.00 64.81 491 ASP A O 1
ATOM 4044 N N . ILE A 1 492 ? -38.573 -14.231 20.034 1.00 72.81 492 ILE A N 1
ATOM 4045 C CA . ILE A 1 492 ? -39.307 -14.195 21.323 1.00 72.81 492 ILE A CA 1
ATOM 4046 C C . ILE A 1 492 ? -39.982 -15.546 21.621 1.00 72.81 492 ILE A C 1
ATOM 4048 O O . ILE A 1 492 ? -39.972 -16.018 22.754 1.00 72.81 492 ILE A O 1
ATOM 4052 N N . GLN A 1 493 ? -40.543 -16.215 20.608 1.00 75.19 493 GLN A N 1
ATOM 4053 C CA . GLN A 1 493 ? -41.178 -17.531 20.784 1.00 75.19 493 GLN A CA 1
ATOM 4054 C C . GLN A 1 493 ? -40.173 -18.656 21.062 1.00 75.19 493 GLN A C 1
ATOM 4056 O O . GLN A 1 493 ? -40.518 -19.644 21.708 1.00 75.19 493 GLN A O 1
ATOM 4061 N N . GLU A 1 494 ? -38.929 -18.518 20.616 1.00 82.50 494 GLU A N 1
ATOM 4062 C CA . GLU A 1 494 ? -37.890 -19.532 20.793 1.00 82.50 494 GLU A CA 1
ATOM 4063 C C . GLU A 1 494 ? -37.315 -19.538 22.211 1.00 82.50 494 GLU A C 1
ATOM 4065 O O . GLU A 1 494 ? -36.839 -20.574 22.681 1.00 82.50 494 GLU A O 1
ATOM 4070 N N . MET A 1 495 ? -37.417 -18.403 22.911 1.00 83.12 495 MET A N 1
ATOM 4071 C CA . MET A 1 495 ? -37.069 -18.257 24.327 1.00 83.12 495 MET A CA 1
ATOM 4072 C C . MET A 1 495 ? -38.205 -18.662 25.278 1.00 83.12 495 MET A C 1
ATOM 4074 O O . MET A 1 495 ? -38.022 -18.644 26.501 1.00 83.12 495 MET A O 1
ATOM 4078 N N . ALA A 1 496 ? -39.387 -19.013 24.759 1.00 85.06 496 ALA A N 1
ATOM 4079 C CA . ALA A 1 496 ? -40.503 -19.485 25.572 1.00 85.06 496 ALA A CA 1
ATOM 4080 C C . ALA A 1 496 ? -40.202 -20.846 26.226 1.00 85.06 496 ALA A C 1
ATOM 4082 O O . ALA A 1 496 ? -39.278 -21.559 25.843 1.00 85.06 496 ALA A O 1
ATOM 4083 N N . ASN A 1 497 ? -40.993 -21.226 27.233 1.00 84.25 497 ASN A N 1
ATOM 4084 C CA . ASN A 1 497 ? -40.841 -22.527 27.895 1.00 84.25 497 ASN A CA 1
ATOM 4085 C C . ASN A 1 497 ? -41.025 -23.677 26.888 1.00 84.25 497 ASN A C 1
ATOM 4087 O O . ASN A 1 497 ? -42.063 -23.766 26.232 1.00 84.25 497 ASN A O 1
ATOM 4091 N N . GLY A 1 498 ? -40.040 -24.569 26.799 1.00 81.94 498 GLY A N 1
ATOM 4092 C CA . GLY A 1 498 ? -39.962 -25.655 25.823 1.00 81.94 498 GLY A CA 1
ATOM 4093 C C . GLY A 1 498 ? -39.361 -25.262 24.469 1.00 81.94 498 GLY A C 1
ATOM 4094 O O . GLY A 1 498 ? -39.255 -26.125 23.598 1.00 81.94 498 GLY A O 1
ATOM 4095 N N . GLY A 1 499 ? -38.983 -23.995 24.277 1.00 84.94 499 GLY A N 1
ATOM 4096 C CA . GLY A 1 499 ? -38.268 -23.516 23.096 1.00 84.94 499 GLY A CA 1
ATOM 4097 C C . GLY A 1 499 ? -36.784 -23.893 23.120 1.00 84.94 499 GLY A C 1
ATOM 4098 O O . GLY A 1 499 ? -36.215 -24.205 24.167 1.00 84.94 499 GLY A O 1
ATOM 4099 N N . TRP A 1 500 ? -36.134 -23.881 21.956 1.00 83.56 500 TRP A N 1
ATOM 4100 C CA . TRP A 1 500 ? -34.734 -24.299 21.838 1.00 83.56 500 TRP A CA 1
ATOM 4101 C C . TRP A 1 500 ? -33.740 -23.271 22.412 1.00 83.56 500 TRP A C 1
ATOM 4103 O O . TRP A 1 500 ? -32.641 -23.663 22.802 1.00 83.56 500 TRP A O 1
ATOM 4113 N N . ARG A 1 501 ? -34.150 -21.998 22.557 1.00 82.81 501 ARG A N 1
ATOM 4114 C CA . ARG A 1 501 ? -33.396 -20.916 23.220 1.00 82.81 501 ARG A CA 1
ATOM 4115 C C . ARG A 1 501 ? -33.861 -20.649 24.660 1.00 82.81 501 ARG A C 1
ATOM 4117 O O . ARG A 1 501 ? -33.500 -19.633 25.247 1.00 82.81 501 ARG A O 1
ATOM 4124 N N . GLU A 1 502 ? -34.650 -21.543 25.271 1.00 87.94 502 GLU A N 1
ATOM 4125 C CA . GLU A 1 502 ? -35.141 -21.365 26.652 1.00 87.94 502 GLU A CA 1
ATOM 4126 C C . GLU A 1 502 ? -33.996 -21.142 27.655 1.00 87.94 502 GLU A C 1
ATOM 4128 O O . GLU A 1 502 ? -34.053 -20.213 28.464 1.00 87.94 502 GLU A O 1
ATOM 4133 N N . GLU A 1 503 ? -32.960 -21.986 27.621 1.00 87.38 503 GLU A N 1
ATOM 4134 C CA . GLU A 1 503 ? -31.835 -21.887 28.563 1.00 87.38 503 GLU A CA 1
ATOM 4135 C C . GLU A 1 503 ? -30.990 -20.632 28.342 1.00 87.38 503 GLU A C 1
ATOM 4137 O O . GLU A 1 503 ? -30.491 -20.052 29.306 1.00 87.38 503 GLU A O 1
ATOM 4142 N N . GLU A 1 504 ? -30.876 -20.180 27.095 1.00 84.56 504 GLU A N 1
ATOM 4143 C CA . GLU A 1 504 ? -30.201 -18.932 26.747 1.00 84.56 504 GLU A CA 1
ATOM 4144 C C . GLU A 1 504 ? -30.961 -17.732 27.331 1.00 84.56 504 GLU A C 1
ATOM 4146 O O . GLU A 1 504 ? -30.394 -16.947 28.091 1.00 84.56 504 GLU A O 1
ATOM 4151 N N . GLY A 1 505 ? -32.279 -17.663 27.110 1.00 87.00 505 GLY A N 1
ATOM 4152 C CA . GLY A 1 505 ? -33.140 -16.639 27.703 1.00 87.00 505 GLY A CA 1
ATOM 4153 C C . GLY A 1 505 ? -33.083 -16.624 29.236 1.00 87.00 505 GLY A C 1
ATOM 4154 O O . GLY A 1 505 ? -32.984 -15.567 29.860 1.00 87.00 505 GLY A O 1
ATOM 4155 N N . LYS A 1 506 ? -33.083 -17.802 29.876 1.00 90.19 506 LYS A N 1
ATOM 4156 C CA . LYS A 1 506 ? -32.910 -17.922 31.335 1.00 90.19 506 LYS A CA 1
ATOM 4157 C C . LYS A 1 506 ? -31.525 -17.478 31.803 1.00 90.19 506 LYS A C 1
ATOM 4159 O O . LYS A 1 506 ? -31.407 -16.957 32.912 1.00 90.19 506 LYS A O 1
ATOM 4164 N N . SER A 1 507 ? -30.486 -17.682 30.997 1.00 88.62 507 SER A N 1
ATOM 4165 C CA . SER A 1 507 ? -29.127 -17.228 31.301 1.00 88.62 507 SER A CA 1
ATOM 4166 C C . SER A 1 507 ? -29.043 -15.702 31.379 1.00 88.62 507 SER A C 1
ATOM 4168 O O . SER A 1 507 ? -28.507 -15.180 32.357 1.00 88.62 507 SER A O 1
ATOM 4170 N N . TYR A 1 508 ? -29.671 -14.974 30.449 1.00 87.81 508 TYR A N 1
ATOM 4171 C CA . TYR A 1 508 ? -29.721 -13.507 30.511 1.00 87.81 508 TYR A CA 1
ATOM 4172 C C . TYR A 1 508 ? -30.403 -13.002 31.786 1.00 87.81 508 TYR A C 1
ATOM 4174 O O . TYR A 1 508 ? -29.878 -12.127 32.474 1.00 87.81 508 TYR A O 1
ATOM 4182 N N . VAL A 1 509 ? -31.520 -13.623 32.179 1.00 90.50 509 VAL A N 1
ATOM 4183 C CA . VAL A 1 509 ? -32.186 -13.311 33.454 1.00 90.50 509 VAL A CA 1
ATOM 4184 C C . VAL A 1 509 ? -31.253 -13.584 34.644 1.00 90.50 509 VAL A C 1
ATOM 4186 O O . VAL A 1 509 ? -31.145 -12.761 35.556 1.00 90.50 509 VAL A O 1
ATOM 4189 N N . ARG A 1 510 ? -30.530 -14.715 34.644 1.00 89.31 510 ARG A N 1
ATOM 4190 C CA . ARG A 1 510 ? -29.538 -15.030 35.690 1.00 89.31 510 ARG A CA 1
ATOM 4191 C C . ARG A 1 510 ? -28.430 -13.977 35.748 1.00 89.31 510 ARG A C 1
ATOM 4193 O O . ARG A 1 510 ? -28.068 -13.572 36.849 1.00 89.31 510 ARG A O 1
ATOM 4200 N N . ALA A 1 511 ? -27.934 -13.495 34.610 1.00 87.00 511 ALA A N 1
ATOM 4201 C CA . ALA A 1 511 ? -26.880 -12.482 34.546 1.00 87.00 511 ALA A CA 1
ATOM 4202 C C . ALA A 1 511 ? -27.289 -11.134 35.175 1.00 87.00 511 ALA A C 1
ATOM 4204 O O . ALA A 1 511 ? -26.436 -10.427 35.717 1.00 87.00 511 ALA A O 1
ATOM 4205 N N . LEU A 1 512 ? -28.583 -10.796 35.165 1.00 87.38 512 LEU A N 1
ATOM 4206 C CA . LEU A 1 512 ? -29.111 -9.595 35.824 1.00 87.38 512 LEU A CA 1
ATOM 4207 C C . LEU A 1 512 ? -29.370 -9.799 37.322 1.00 87.38 512 LEU A C 1
ATOM 4209 O O . LEU A 1 512 ? -29.124 -8.896 38.119 1.00 87.38 512 LEU A O 1
ATOM 4213 N N . ILE A 1 513 ? -29.858 -10.979 37.716 1.00 86.50 513 ILE A N 1
ATOM 4214 C CA . ILE A 1 513 ? -30.356 -11.232 39.078 1.00 86.50 513 ILE A CA 1
ATOM 4215 C C . ILE A 1 513 ? -29.280 -11.797 40.016 1.00 86.50 513 ILE A C 1
ATOM 4217 O O . ILE A 1 513 ? -29.214 -11.419 41.189 1.00 86.50 513 ILE A O 1
ATOM 4221 N N . VAL A 1 514 ? -28.438 -12.715 39.533 1.00 86.19 514 VAL A N 1
ATOM 4222 C CA . VAL A 1 514 ? -27.475 -13.446 40.371 1.00 86.19 514 VAL A CA 1
ATOM 4223 C C . VAL A 1 514 ? -26.428 -12.518 40.992 1.00 86.19 514 VAL A C 1
ATOM 4225 O O . VAL A 1 514 ? -26.254 -12.610 42.212 1.00 86.19 514 VAL A O 1
ATOM 4228 N N . PRO A 1 515 ? -25.752 -11.617 40.244 1.00 85.81 515 PRO A N 1
ATOM 4229 C CA . PRO A 1 515 ? -24.689 -10.806 40.830 1.00 85.81 515 PRO A CA 1
ATOM 4230 C C . PRO A 1 515 ? -25.170 -9.906 41.983 1.00 85.81 515 PRO A C 1
ATOM 4232 O O . PRO A 1 515 ? -24.554 -9.974 43.047 1.00 85.81 515 PRO A O 1
ATOM 4235 N N . PRO A 1 516 ? -26.287 -9.151 41.877 1.00 85.81 516 PRO A N 1
ATOM 4236 C CA . PRO A 1 516 ? -26.793 -8.338 42.990 1.00 85.81 516 PRO A CA 1
ATOM 4237 C C . PRO A 1 516 ? -27.201 -9.148 44.222 1.00 85.81 516 PRO A C 1
ATOM 4239 O O . PRO A 1 516 ? -26.916 -8.750 45.352 1.00 85.81 516 PRO A O 1
ATOM 4242 N N . ILE A 1 517 ? -27.845 -10.305 44.029 1.00 86.81 517 ILE A N 1
ATOM 4243 C CA . ILE A 1 517 ? -28.248 -11.175 45.141 1.00 86.81 517 ILE A CA 1
ATOM 4244 C C . ILE A 1 517 ? -27.014 -11.755 45.839 1.00 86.81 517 ILE A C 1
ATOM 4246 O O . ILE A 1 517 ? -26.933 -11.739 47.070 1.00 86.81 517 ILE A O 1
ATOM 4250 N N . ALA A 1 518 ? -26.042 -12.250 45.068 1.00 87.62 518 ALA A N 1
ATOM 4251 C CA . ALA A 1 518 ? -24.791 -12.776 45.600 1.00 87.62 518 ALA A CA 1
ATOM 4252 C C . ALA A 1 518 ? -24.001 -11.686 46.337 1.00 87.62 518 ALA A C 1
ATOM 4254 O O . ALA A 1 518 ? -23.544 -11.922 47.455 1.00 87.62 518 ALA A O 1
ATOM 4255 N N . MET A 1 519 ? -23.915 -10.485 45.758 1.00 87.88 519 MET A N 1
ATOM 4256 C CA . MET A 1 519 ? -23.252 -9.322 46.348 1.00 87.88 519 MET A CA 1
ATOM 4257 C C . MET A 1 519 ? -23.899 -8.941 47.675 1.00 87.88 519 MET A C 1
ATOM 4259 O O . MET A 1 519 ? -23.212 -8.852 48.689 1.00 87.88 519 MET A O 1
ATOM 4263 N N . GLY A 1 520 ? -25.224 -8.812 47.714 1.00 88.06 520 GLY A N 1
ATOM 4264 C CA . GLY A 1 520 ? -25.916 -8.426 48.934 1.00 88.06 520 GLY A CA 1
ATOM 4265 C C . GLY A 1 520 ? -25.874 -9.494 50.038 1.00 88.06 520 GLY A C 1
ATOM 4266 O O . GLY A 1 520 ? -25.713 -9.146 51.210 1.00 88.06 520 GLY A O 1
ATOM 4267 N N . PHE A 1 521 ? -25.931 -10.793 49.708 1.00 89.12 521 PHE A N 1
ATOM 4268 C CA . PHE A 1 521 ? -25.692 -11.856 50.699 1.00 89.12 521 PHE A CA 1
ATOM 4269 C C . PHE A 1 521 ? -24.247 -11.865 51.204 1.00 89.12 521 PHE A C 1
ATOM 4271 O O . PHE A 1 521 ? -24.026 -12.017 52.408 1.00 89.12 521 PHE A O 1
ATOM 4278 N N . SER A 1 522 ? -23.281 -11.684 50.307 1.00 90.69 522 SER A N 1
ATOM 4279 C CA . SER A 1 522 ? -21.859 -11.651 50.639 1.00 90.69 522 SER A CA 1
ATOM 4280 C C . SER A 1 522 ? -21.532 -10.484 51.571 1.00 90.69 522 SER A C 1
ATOM 4282 O O . SER A 1 522 ? -20.987 -10.684 52.659 1.00 90.69 522 SER A O 1
ATOM 4284 N N . LEU A 1 523 ? -22.002 -9.282 51.229 1.00 90.06 523 LEU A N 1
ATOM 4285 C CA . LEU A 1 523 ? -21.896 -8.079 52.049 1.00 90.06 523 LEU A CA 1
ATOM 4286 C C . LEU A 1 523 ? -22.557 -8.281 53.425 1.00 90.06 523 LEU A C 1
ATOM 4288 O O . LEU A 1 523 ? -21.956 -7.986 54.462 1.00 90.06 523 LEU A O 1
ATOM 4292 N N . PHE A 1 524 ? -23.768 -8.850 53.465 1.00 89.69 524 PHE A N 1
ATOM 4293 C CA . PHE A 1 524 ? -24.464 -9.157 54.717 1.00 89.69 524 PHE A CA 1
ATOM 4294 C C . PHE A 1 524 ? -23.644 -10.089 55.621 1.00 89.69 524 PHE A C 1
ATOM 4296 O O . PHE A 1 524 ? -23.430 -9.782 56.800 1.00 89.69 524 PHE A O 1
ATOM 4303 N N . PHE A 1 525 ? -23.152 -11.218 55.100 1.00 90.94 525 PHE A N 1
ATOM 4304 C CA . PHE A 1 525 ? -22.398 -12.168 55.916 1.00 90.94 525 PHE A CA 1
ATOM 4305 C C . PHE A 1 525 ? -21.007 -11.662 56.282 1.00 90.94 525 PHE A C 1
ATOM 4307 O O . PHE A 1 525 ? -20.590 -11.898 57.421 1.00 90.94 525 PHE A O 1
ATOM 4314 N N . ALA A 1 526 ? -20.322 -10.938 55.396 1.00 90.62 526 ALA A N 1
ATOM 4315 C CA . ALA A 1 526 ? -19.051 -10.289 55.695 1.00 90.62 526 ALA A CA 1
ATOM 4316 C C . ALA A 1 526 ? -19.206 -9.325 56.878 1.00 90.62 526 ALA A C 1
ATOM 4318 O O . ALA A 1 526 ? -18.478 -9.412 57.868 1.00 90.62 526 ALA A O 1
ATOM 4319 N N . LEU A 1 527 ? -20.213 -8.452 56.843 1.00 89.00 527 LEU A N 1
ATOM 4320 C CA . LEU A 1 527 ? -20.410 -7.442 57.880 1.00 89.00 527 LEU A CA 1
ATOM 4321 C C . LEU A 1 527 ? -20.896 -8.048 59.205 1.00 89.00 527 LEU A C 1
ATOM 4323 O O . LEU A 1 527 ? -20.387 -7.711 60.276 1.00 89.00 527 LEU A O 1
ATOM 4327 N N . VAL A 1 528 ? -21.820 -9.012 59.176 1.00 88.81 528 VAL A N 1
ATOM 4328 C CA . VAL A 1 528 ? -22.283 -9.676 60.407 1.00 88.81 528 VAL A CA 1
ATOM 4329 C C . VAL A 1 528 ? -21.167 -10.509 61.053 1.00 88.81 528 VAL A C 1
ATOM 4331 O O . VAL A 1 528 ? -21.012 -10.504 62.285 1.00 88.81 528 VAL A O 1
ATOM 4334 N N . ASN A 1 529 ? -20.346 -11.198 60.254 1.00 90.81 529 ASN A N 1
ATOM 4335 C CA . ASN A 1 529 ? -19.213 -11.961 60.770 1.00 90.81 529 ASN A CA 1
ATOM 4336 C C . ASN A 1 529 ? -18.053 -11.065 61.226 1.00 90.81 529 ASN A C 1
ATOM 4338 O O . ASN A 1 529 ? -17.409 -11.424 62.217 1.00 90.81 529 ASN A O 1
ATOM 4342 N N . SER A 1 530 ? -17.842 -9.885 60.627 1.00 90.38 530 SER A N 1
ATOM 4343 C CA . SER A 1 530 ? -16.824 -8.912 61.059 1.00 90.38 530 SER A CA 1
ATOM 4344 C C . SER A 1 530 ? -17.173 -8.267 62.402 1.00 90.38 530 SER A C 1
ATOM 4346 O O . SER A 1 530 ? -16.341 -8.280 63.315 1.00 90.38 530 SER A O 1
ATOM 4348 N N . ILE A 1 531 ? -18.435 -7.857 62.613 1.00 89.88 531 ILE A N 1
ATOM 4349 C CA . ILE A 1 531 ? -18.962 -7.487 63.944 1.00 89.88 531 ILE A CA 1
ATOM 4350 C C . ILE A 1 531 ? -18.677 -8.626 64.921 1.00 89.88 531 ILE A C 1
ATOM 4352 O O . ILE A 1 531 ? -18.341 -8.432 66.098 1.00 89.88 531 ILE A O 1
ATOM 4356 N N . GLY A 1 532 ? -18.813 -9.858 64.432 1.00 85.94 532 GLY A N 1
ATOM 4357 C CA . GLY A 1 532 ? -18.564 -11.028 65.228 1.00 85.94 532 GLY A CA 1
ATOM 4358 C C . GLY A 1 532 ? -17.115 -11.256 65.635 1.00 85.94 532 GLY A C 1
ATOM 4359 O O . GLY A 1 532 ? -16.849 -11.587 66.798 1.00 85.94 532 GLY A O 1
ATOM 4360 N N . LEU A 1 533 ? -16.201 -11.029 64.709 1.00 88.44 533 LEU A N 1
ATOM 4361 C CA . LEU A 1 533 ? -14.771 -11.077 64.932 1.00 88.44 533 LEU A CA 1
ATOM 4362 C C . LEU A 1 533 ? -14.357 -9.990 65.937 1.00 88.44 533 LEU A C 1
ATOM 4364 O O . LEU A 1 533 ? -13.769 -10.311 66.971 1.00 88.44 533 LEU A O 1
ATOM 4368 N N . ILE A 1 534 ? -14.786 -8.741 65.727 1.00 88.19 534 ILE A N 1
ATOM 4369 C CA . ILE A 1 534 ? -14.467 -7.593 66.594 1.00 88.19 534 ILE A CA 1
ATOM 4370 C C . ILE A 1 534 ? -14.967 -7.827 68.024 1.00 88.19 534 ILE A C 1
ATOM 4372 O O . ILE A 1 534 ? -14.209 -7.714 68.987 1.00 88.19 534 ILE A O 1
ATOM 4376 N N . ALA A 1 535 ? -16.221 -8.256 68.188 1.00 86.44 535 ALA A N 1
ATOM 4377 C CA . ALA A 1 535 ? -16.794 -8.503 69.510 1.00 86.44 535 ALA A CA 1
ATOM 4378 C C . ALA A 1 535 ? -16.186 -9.725 70.237 1.00 86.44 535 ALA A C 1
ATOM 4380 O O . ALA A 1 535 ? -16.484 -9.943 71.413 1.00 86.44 535 ALA A O 1
ATOM 4381 N N . SER A 1 536 ? -15.353 -10.538 69.572 1.00 83.94 536 SER A N 1
ATOM 4382 C CA . SER A 1 536 ? -14.617 -11.641 70.211 1.00 83.94 536 SER A CA 1
ATOM 4383 C C . SER A 1 536 ? -13.262 -11.220 70.804 1.00 83.94 536 SER A C 1
ATOM 4385 O O . SER A 1 536 ? -12.771 -11.893 71.712 1.00 83.94 536 SER A O 1
ATOM 4387 N N . ILE A 1 537 ? -12.714 -10.066 70.398 1.00 86.94 537 ILE A N 1
ATOM 4388 C CA . ILE A 1 537 ? -11.428 -9.532 70.876 1.00 86.94 537 ILE A CA 1
ATOM 4389 C C . ILE A 1 537 ? -11.409 -9.330 72.406 1.00 86.94 537 ILE A C 1
ATOM 4391 O O . ILE A 1 537 ? -10.498 -9.854 73.052 1.00 86.94 537 ILE A O 1
ATOM 4395 N N . PRO A 1 538 ? -12.409 -8.682 73.047 1.00 85.50 538 PRO A N 1
ATOM 4396 C CA . PRO A 1 538 ? -12.415 -8.517 74.506 1.00 85.50 538 PRO A CA 1
ATOM 4397 C C . PRO A 1 538 ? -12.344 -9.847 75.266 1.00 85.50 538 PRO A C 1
ATOM 4399 O O . PRO A 1 538 ? -11.698 -9.944 76.309 1.00 85.50 538 PRO A O 1
ATOM 4402 N N . ALA A 1 539 ? -12.988 -10.890 74.733 1.00 80.19 539 ALA A N 1
ATOM 4403 C CA . ALA A 1 539 ? -12.991 -12.213 75.343 1.00 80.19 539 ALA A CA 1
ATOM 4404 C C . ALA A 1 539 ? -11.617 -12.904 75.244 1.00 80.19 539 ALA A C 1
ATOM 4406 O O . ALA A 1 539 ? -11.240 -13.609 76.181 1.00 80.19 539 ALA A O 1
ATOM 4407 N N . LEU A 1 540 ? -10.854 -12.666 74.169 1.00 82.38 540 LEU A N 1
ATOM 4408 C CA . LEU A 1 540 ? -9.477 -13.155 74.004 1.00 82.38 540 LEU A CA 1
ATOM 4409 C C . LEU A 1 540 ? -8.499 -12.475 74.976 1.00 82.38 540 LEU A C 1
ATOM 4411 O O . LEU A 1 540 ? -7.631 -13.145 75.529 1.00 82.38 540 LEU A O 1
ATOM 4415 N N . PHE A 1 541 ? -8.697 -11.184 75.263 1.00 83.12 541 PHE A N 1
ATOM 4416 C CA . PHE A 1 541 ? -7.927 -10.425 76.264 1.00 83.12 541 PHE A CA 1
ATOM 4417 C C . PHE A 1 541 ? -8.410 -10.628 77.715 1.00 83.12 541 PHE A C 1
ATOM 4419 O O . PHE A 1 541 ? -7.935 -9.970 78.641 1.00 83.12 541 PHE A O 1
ATOM 4426 N N . GLY A 1 542 ? -9.356 -11.544 77.947 1.00 76.56 542 GLY A N 1
ATOM 4427 C CA . GLY A 1 542 ? -9.827 -11.900 79.287 1.00 76.56 542 GLY A CA 1
ATOM 4428 C C . GLY A 1 542 ? -10.805 -10.903 79.922 1.00 76.56 542 GLY A C 1
ATOM 4429 O O . GLY A 1 542 ? -11.126 -11.033 81.107 1.00 76.56 542 GLY A O 1
ATOM 4430 N N . TRP A 1 543 ? -11.331 -9.932 79.170 1.00 79.50 543 TRP A N 1
ATOM 4431 C CA . TRP A 1 543 ? -12.341 -8.992 79.659 1.00 79.50 543 TRP A CA 1
ATOM 4432 C C . TRP A 1 543 ? -13.711 -9.673 79.768 1.00 79.50 543 TRP A C 1
ATOM 4434 O O . TRP A 1 543 ? -14.410 -9.905 78.785 1.00 79.50 543 TRP A O 1
ATOM 4444 N N . LYS A 1 544 ? -14.144 -9.969 80.999 1.00 69.00 544 LYS A N 1
ATOM 4445 C CA . LYS A 1 544 ? -15.405 -10.682 81.286 1.00 69.00 544 LYS A CA 1
ATOM 4446 C C . LYS A 1 544 ? -16.618 -9.757 81.472 1.00 69.00 544 LYS A C 1
ATOM 4448 O O . LYS A 1 544 ? -17.439 -10.001 82.352 1.00 69.00 544 LYS A O 1
ATOM 4453 N N . ARG A 1 545 ? -16.747 -8.685 80.680 1.00 81.56 545 ARG A N 1
ATOM 4454 C CA . ARG A 1 545 ? -17.910 -7.774 80.743 1.00 81.56 545 ARG A CA 1
ATOM 4455 C C . ARG A 1 545 ? -18.941 -8.136 79.661 1.00 81.56 545 ARG A C 1
ATOM 4457 O O . ARG A 1 545 ? -18.775 -7.709 78.521 1.00 81.56 545 ARG A O 1
ATOM 4464 N N . PRO A 1 546 ? -20.018 -8.885 79.979 1.00 76.44 546 PRO A N 1
ATOM 4465 C CA . PRO A 1 546 ? -20.991 -9.325 78.974 1.00 76.44 546 PRO A CA 1
ATOM 4466 C C . PRO A 1 546 ? -21.733 -8.155 78.318 1.00 76.44 546 PRO A C 1
ATOM 4468 O O . PRO A 1 546 ? -22.018 -8.218 77.128 1.00 76.44 546 PRO A O 1
ATOM 4471 N N . ILE A 1 547 ? -21.977 -7.074 79.068 1.00 83.06 547 ILE A N 1
ATOM 4472 C CA . ILE A 1 547 ? -22.630 -5.853 78.571 1.00 83.06 547 ILE A CA 1
ATOM 4473 C C . ILE A 1 547 ? -21.805 -5.203 77.453 1.00 83.06 547 ILE A C 1
ATOM 4475 O O . ILE A 1 547 ? -22.376 -4.828 76.439 1.00 83.06 547 ILE A O 1
ATOM 4479 N N . LEU A 1 548 ? -20.473 -5.149 77.594 1.00 84.06 548 LEU A N 1
ATOM 4480 C CA . LEU A 1 548 ? -19.573 -4.579 76.583 1.00 84.06 548 LEU A CA 1
ATOM 4481 C C . LEU A 1 548 ? -19.626 -5.365 75.262 1.00 84.06 548 LEU A C 1
ATOM 4483 O O . LEU A 1 548 ? -19.683 -4.788 74.183 1.00 84.06 548 LEU A O 1
ATOM 4487 N N . VAL A 1 549 ? -19.636 -6.697 75.340 1.00 81.00 549 VAL A N 1
ATOM 4488 C CA . VAL A 1 549 ? -19.722 -7.559 74.149 1.00 81.00 549 VAL A CA 1
ATOM 4489 C C . VAL A 1 549 ? -21.093 -7.429 73.479 1.00 81.00 549 VAL A C 1
ATOM 4491 O O . VAL A 1 549 ? -21.185 -7.442 72.253 1.00 81.00 549 VAL A O 1
ATOM 4494 N N . TRP A 1 550 ? -22.164 -7.296 74.266 1.00 82.75 550 TRP A N 1
ATOM 4495 C CA . TRP A 1 550 ? -23.514 -7.103 73.738 1.00 82.75 550 TRP A CA 1
ATOM 4496 C C . TRP A 1 550 ? -23.685 -5.722 73.095 1.00 82.75 550 TRP A C 1
ATOM 4498 O O . TRP A 1 550 ? -24.228 -5.641 71.999 1.00 82.75 550 TRP A O 1
ATOM 4508 N N . SER A 1 551 ? -23.147 -4.662 73.708 1.00 85.31 551 SER A N 1
ATOM 4509 C CA . SER A 1 551 ? -23.167 -3.311 73.138 1.00 85.31 551 SER A CA 1
ATOM 4510 C C . SER A 1 551 ? -22.340 -3.215 71.858 1.00 85.31 551 SER A C 1
ATOM 4512 O O . SER A 1 551 ? -22.780 -2.573 70.916 1.00 85.31 551 SER A O 1
ATOM 4514 N N . MET A 1 552 ? -21.191 -3.898 71.775 1.00 85.44 552 MET A N 1
ATOM 4515 C CA . MET A 1 552 ? -20.402 -3.986 70.537 1.00 85.44 552 MET A CA 1
ATOM 4516 C C . MET A 1 552 ? -21.159 -4.700 69.414 1.00 85.44 552 MET A C 1
ATOM 4518 O O . MET A 1 552 ? -21.107 -4.261 68.272 1.00 85.44 552 MET A O 1
ATOM 4522 N N . LYS A 1 553 ? -21.887 -5.782 69.722 1.00 84.88 553 LYS A N 1
ATOM 4523 C CA . LYS A 1 553 ? -22.715 -6.477 68.724 1.00 84.88 553 LYS A CA 1
ATOM 4524 C C . LYS A 1 553 ? -23.884 -5.615 68.258 1.00 84.88 553 LYS A C 1
ATOM 4526 O O . LYS A 1 553 ? -24.084 -5.480 67.060 1.00 84.88 553 LYS A O 1
ATOM 4531 N N . LEU A 1 554 ? -24.641 -5.042 69.194 1.00 86.06 554 LEU A N 1
ATOM 4532 C CA . LEU A 1 554 ? -25.826 -4.245 68.876 1.00 86.06 554 LEU A CA 1
ATOM 4533 C C . LEU A 1 554 ? -25.443 -2.941 68.163 1.00 86.06 554 LEU A C 1
ATOM 4535 O O . LEU A 1 554 ? -26.013 -2.618 67.129 1.00 86.06 554 LEU A O 1
ATOM 4539 N N . GLY A 1 555 ? -24.426 -2.243 68.674 1.00 88.25 555 GLY A N 1
ATOM 4540 C CA . GLY A 1 555 ? -23.873 -1.040 68.059 1.00 88.25 555 GLY A CA 1
ATOM 4541 C C . GLY A 1 555 ? -23.219 -1.318 66.708 1.00 88.25 555 GLY A C 1
ATOM 4542 O O . GLY A 1 555 ? -23.383 -0.523 65.796 1.00 88.25 555 GLY A O 1
ATOM 4543 N N . GLY A 1 556 ? -22.552 -2.466 66.545 1.00 85.88 556 GLY A N 1
ATOM 4544 C CA . GLY A 1 556 ? -22.010 -2.899 65.258 1.00 85.88 556 GLY A CA 1
ATOM 4545 C C . GLY A 1 556 ? -23.099 -3.150 64.214 1.00 85.88 556 GLY A C 1
ATOM 4546 O O . GLY A 1 556 ? -22.976 -2.669 63.096 1.00 85.88 556 GLY A O 1
ATOM 4547 N N . ILE A 1 557 ? -24.189 -3.839 64.583 1.00 85.12 557 ILE A N 1
ATOM 4548 C CA . ILE A 1 557 ? -25.330 -4.079 63.679 1.00 85.12 557 ILE A CA 1
ATOM 4549 C C . ILE A 1 557 ? -25.989 -2.754 63.278 1.00 85.12 557 ILE A C 1
ATOM 4551 O O . ILE A 1 557 ? -26.217 -2.524 62.095 1.00 85.12 557 ILE A O 1
ATOM 4555 N N . ILE A 1 558 ? -26.253 -1.869 64.247 1.00 85.50 558 ILE A N 1
ATOM 4556 C CA . ILE A 1 558 ? -26.812 -0.538 63.966 1.00 85.50 558 ILE A CA 1
ATOM 4557 C C . ILE A 1 558 ? -25.855 0.258 63.075 1.00 85.50 558 ILE A C 1
ATOM 4559 O O . ILE A 1 558 ? -26.304 0.879 62.122 1.00 85.50 558 ILE A O 1
ATOM 4563 N N . GLY A 1 559 ? -24.549 0.206 63.342 1.00 84.25 559 GLY A N 1
ATOM 4564 C CA . GLY A 1 559 ? -23.536 0.889 62.544 1.00 84.25 559 GLY A CA 1
ATOM 4565 C C . GLY A 1 559 ? -23.522 0.418 61.091 1.00 84.25 559 GLY A C 1
ATOM 4566 O O . GLY A 1 559 ? -23.565 1.241 60.189 1.00 84.25 559 GLY A O 1
ATOM 4567 N N . VAL A 1 560 ? -23.547 -0.894 60.859 1.00 83.38 560 VAL A N 1
ATOM 4568 C CA . VAL A 1 560 ? -23.564 -1.489 59.512 1.00 83.38 560 VAL A CA 1
ATOM 4569 C C . VAL A 1 560 ? -24.813 -1.114 58.710 1.00 83.38 560 VAL A C 1
ATOM 4571 O O . VAL A 1 560 ? -24.729 -0.937 57.499 1.00 83.38 560 VAL A O 1
ATOM 4574 N N . ILE A 1 561 ? -25.968 -0.987 59.363 1.00 81.88 561 ILE A N 1
ATOM 4575 C CA . ILE A 1 561 ? -27.223 -0.650 58.678 1.00 81.88 561 ILE A CA 1
ATOM 4576 C C . ILE A 1 561 ? -27.359 0.868 58.495 1.00 81.88 561 ILE A C 1
ATOM 4578 O O . ILE A 1 561 ? -27.753 1.325 57.429 1.00 81.88 561 ILE A O 1
ATOM 4582 N N . ALA A 1 562 ? -27.036 1.660 59.521 1.00 82.75 562 ALA A N 1
ATOM 4583 C CA . ALA A 1 562 ? -27.324 3.092 59.543 1.00 82.75 562 ALA A CA 1
ATOM 4584 C C . ALA A 1 562 ? -26.194 3.966 58.979 1.00 82.75 562 ALA A C 1
ATOM 4586 O O . ALA A 1 562 ? -26.489 4.971 58.345 1.00 82.75 562 ALA A O 1
ATOM 4587 N N . ILE A 1 563 ? -24.915 3.622 59.189 1.00 82.19 563 ILE A N 1
ATOM 4588 C CA . ILE A 1 563 ? -23.788 4.478 58.763 1.00 82.19 563 ILE A CA 1
ATOM 4589 C C . ILE A 1 563 ? -23.734 4.635 57.238 1.00 82.19 563 ILE A C 1
ATOM 4591 O O . ILE A 1 563 ? -23.662 5.780 56.791 1.00 82.19 563 ILE A O 1
ATOM 4595 N N . PRO A 1 564 ? -23.832 3.560 56.429 1.00 82.56 564 PRO A N 1
ATOM 4596 C CA . PRO A 1 564 ? -23.834 3.700 54.972 1.00 82.56 564 PRO A CA 1
ATOM 4597 C C . PRO A 1 564 ? -25.013 4.534 54.463 1.00 82.56 564 PRO A C 1
ATOM 4599 O O . PRO A 1 564 ? -24.918 5.190 53.438 1.00 82.56 564 PRO A O 1
ATOM 4602 N N . MET A 1 565 ? -26.121 4.557 55.205 1.00 82.94 565 MET A N 1
ATOM 4603 C CA . MET A 1 565 ? -27.323 5.290 54.813 1.00 82.94 565 MET A CA 1
ATOM 4604 C C . MET A 1 565 ? -27.260 6.791 55.113 1.00 82.94 565 MET A C 1
ATOM 4606 O O . MET A 1 565 ? -28.071 7.541 54.584 1.00 82.94 565 MET A O 1
ATOM 4610 N N . ILE A 1 566 ? -26.320 7.235 55.952 1.00 81.38 566 ILE A N 1
ATOM 4611 C CA . ILE A 1 566 ? -26.126 8.656 56.283 1.00 81.38 566 ILE A CA 1
ATOM 4612 C C . ILE A 1 566 ? -25.210 9.343 55.260 1.00 81.38 566 ILE A C 1
ATOM 4614 O O . ILE A 1 566 ? -25.332 10.545 55.049 1.00 81.38 566 ILE A O 1
ATOM 4618 N N . ASN A 1 567 ? -24.298 8.593 54.638 1.00 74.75 567 ASN A N 1
ATOM 4619 C CA . ASN A 1 567 ? -23.369 9.093 53.628 1.00 74.75 567 ASN A CA 1
ATOM 4620 C C . ASN A 1 567 ? -23.774 8.557 52.248 1.00 74.75 567 ASN A C 1
ATOM 4622 O O . ASN A 1 567 ? -23.133 7.641 51.728 1.00 74.75 567 ASN A O 1
ATOM 4626 N N . SER A 1 568 ? -24.884 9.069 51.708 1.00 70.56 568 SER A N 1
ATOM 4627 C CA . SER A 1 568 ? -25.374 8.683 50.384 1.00 70.56 568 SER A CA 1
ATOM 4628 C C . SER A 1 568 ? -24.330 8.975 49.314 1.00 70.56 568 SER A C 1
ATOM 4630 O O . SER A 1 568 ? -23.698 10.029 49.300 1.00 70.56 568 SER A O 1
ATOM 4632 N N . SER A 1 569 ? -24.139 8.019 48.409 1.00 71.31 569 SER A N 1
ATOM 4633 C CA . SER A 1 569 ? -23.368 8.257 47.192 1.00 71.31 569 SER A CA 1
ATOM 4634 C C . SER A 1 569 ? -24.097 9.247 46.280 1.00 71.31 569 SER A C 1
ATOM 4636 O O . SER A 1 569 ? -25.330 9.277 46.256 1.00 71.31 569 SER A O 1
ATOM 4638 N N . SER A 1 570 ? -23.342 10.019 45.491 1.00 75.69 570 SER A N 1
ATOM 4639 C CA . SER A 1 570 ? -23.895 10.957 44.498 1.00 75.69 570 SER A CA 1
ATOM 4640 C C . SER A 1 570 ? -24.891 10.282 43.551 1.00 75.69 570 SER A C 1
ATOM 4642 O O . SER A 1 570 ? -25.902 10.874 43.188 1.00 75.69 570 SER A O 1
ATOM 4644 N N . VAL A 1 571 ? -24.653 9.010 43.221 1.00 78.31 571 VAL A N 1
ATOM 4645 C CA . VAL A 1 571 ? -25.515 8.200 42.353 1.00 78.31 571 VAL A CA 1
ATOM 4646 C C . VAL A 1 571 ? -26.913 7.998 42.949 1.00 78.31 571 VAL A C 1
ATOM 4648 O O . VAL A 1 571 ? -27.901 8.114 42.231 1.00 78.31 571 VAL A O 1
ATOM 4651 N N . VAL A 1 572 ? -27.028 7.758 44.260 1.00 82.75 572 VAL A N 1
ATOM 4652 C CA . VAL A 1 572 ? -28.322 7.523 44.939 1.00 82.75 572 VAL A CA 1
ATOM 4653 C C . VAL A 1 572 ? -29.181 8.792 45.007 1.00 82.75 572 VAL A C 1
ATOM 4655 O O . VAL A 1 572 ? -30.404 8.729 45.148 1.00 82.75 572 VAL A O 1
ATOM 4658 N N . GLU A 1 573 ? -28.558 9.963 44.898 1.00 82.50 573 GLU A N 1
ATOM 4659 C CA . GLU A 1 573 ? -29.256 11.246 44.952 1.00 82.50 573 GLU A CA 1
ATOM 4660 C C . GLU A 1 573 ? -29.899 11.640 43.617 1.00 82.50 573 GLU A C 1
ATOM 4662 O O . GLU A 1 573 ? -30.827 12.460 43.623 1.00 82.50 573 GLU A O 1
ATOM 4667 N N . THR A 1 574 ? -29.471 11.019 42.512 1.00 84.69 574 THR A N 1
ATOM 4668 C CA . THR A 1 574 ? -29.989 11.261 41.158 1.00 84.69 574 THR A CA 1
ATOM 4669 C C . THR A 1 574 ? -31.473 10.908 41.031 1.00 84.69 574 THR A C 1
ATOM 4671 O O . THR A 1 574 ? -31.993 10.020 41.716 1.00 84.69 574 THR A O 1
ATOM 4674 N N . GLU A 1 575 ? -32.181 11.614 40.146 1.00 85.00 575 GLU A N 1
ATOM 4675 C CA . GLU A 1 575 ? -33.595 11.334 39.861 1.00 85.00 575 GLU A CA 1
ATOM 4676 C C . GLU A 1 575 ? -33.773 9.940 39.248 1.00 85.00 575 GLU A C 1
ATOM 4678 O O . GLU A 1 575 ? -34.668 9.195 39.649 1.00 85.00 575 GLU A O 1
ATOM 4683 N N . THR A 1 576 ? -32.849 9.547 38.372 1.00 84.62 576 THR A N 1
ATOM 4684 C CA . THR A 1 576 ? -32.817 8.252 37.685 1.00 84.62 576 THR A CA 1
ATOM 4685 C C . THR A 1 576 ? -32.700 7.082 38.667 1.00 84.62 576 THR A C 1
ATOM 4687 O O . THR A 1 576 ? -33.454 6.113 38.569 1.00 84.62 576 THR A O 1
ATOM 4690 N N . TYR A 1 577 ? -31.829 7.176 39.681 1.00 87.38 577 TYR A N 1
ATOM 4691 C CA . TYR A 1 577 ? -31.732 6.136 40.711 1.00 87.38 577 TYR A CA 1
ATOM 4692 C C . TYR A 1 577 ? -33.011 6.033 41.552 1.00 87.38 577 TYR A C 1
ATOM 4694 O O . TYR A 1 577 ? -33.515 4.933 41.781 1.00 87.38 577 TYR A O 1
ATOM 4702 N N . LYS A 1 578 ? -33.558 7.173 41.998 1.00 88.25 578 LYS A N 1
ATOM 4703 C CA . LYS A 1 578 ? -34.790 7.217 42.808 1.00 88.25 578 LYS A CA 1
ATOM 4704 C C . LYS A 1 578 ? -35.991 6.647 42.062 1.00 88.25 578 LYS A C 1
ATOM 4706 O O . LYS A 1 578 ? -36.805 5.950 42.663 1.00 88.25 578 LYS A O 1
ATOM 4711 N N . TYR A 1 579 ? -36.080 6.906 40.759 1.00 89.56 579 TYR A N 1
ATOM 4712 C CA . TYR A 1 579 ? -37.087 6.299 39.900 1.00 89.56 579 TYR A CA 1
ATOM 4713 C C . TYR A 1 579 ? -36.985 4.770 39.945 1.00 89.56 579 TYR A C 1
ATOM 4715 O O . TYR A 1 579 ? -37.947 4.104 40.329 1.00 89.56 579 TYR A O 1
ATOM 4723 N N . PHE A 1 580 ? -35.811 4.202 39.666 1.00 89.06 580 PHE A N 1
ATOM 4724 C CA . PHE A 1 580 ? -35.639 2.750 39.677 1.00 89.06 580 PHE A CA 1
ATOM 4725 C C . PHE A 1 580 ? -35.832 2.119 41.067 1.00 89.06 580 PHE A C 1
ATOM 4727 O O . PHE A 1 580 ? -36.393 1.030 41.178 1.00 89.06 580 PHE A O 1
ATOM 4734 N N . GLU A 1 581 ? -35.412 2.798 42.136 1.00 89.19 581 GLU A N 1
ATOM 4735 C CA . GLU A 1 581 ? -35.628 2.346 43.517 1.00 89.19 581 GLU A CA 1
ATOM 4736 C C . GLU A 1 581 ? -37.121 2.232 43.849 1.00 89.19 581 GLU A C 1
ATOM 4738 O O . GLU A 1 581 ? -37.550 1.208 44.390 1.00 89.19 581 GLU A O 1
ATOM 4743 N N . SER A 1 582 ? -37.920 3.222 43.437 1.00 89.50 582 SER A N 1
ATOM 4744 C CA . SER A 1 582 ? -39.371 3.209 43.642 1.00 89.50 582 SER A CA 1
ATOM 4745 C C . SER A 1 582 ? -40.056 2.046 42.913 1.00 89.50 582 SER A C 1
ATOM 4747 O O . SER A 1 582 ? -40.870 1.346 43.513 1.00 89.50 582 SER A O 1
ATOM 4749 N N . GLN A 1 583 ? -39.642 1.742 41.677 1.00 89.62 583 GLN A N 1
ATOM 4750 C CA . GLN A 1 583 ? -40.193 0.635 40.879 1.00 89.62 583 GLN A CA 1
ATOM 4751 C C . GLN A 1 583 ? -39.911 -0.737 41.512 1.00 89.62 583 GLN A C 1
ATOM 4753 O O . GLN A 1 583 ? -40.785 -1.609 41.589 1.00 89.62 583 GLN A O 1
ATOM 4758 N N . VAL A 1 584 ? -38.694 -0.927 42.032 1.00 87.31 584 VAL A N 1
ATOM 4759 C CA . VAL A 1 584 ? -38.320 -2.147 42.764 1.00 87.31 584 VAL A CA 1
ATOM 4760 C C . VAL A 1 584 ? -39.110 -2.267 44.069 1.00 87.31 584 VAL A C 1
ATOM 4762 O O . VAL A 1 584 ? -39.574 -3.360 44.406 1.00 87.31 584 VAL A O 1
ATOM 4765 N N . SER A 1 585 ? -39.278 -1.159 44.797 1.00 88.81 585 SER A N 1
ATOM 4766 C CA . SER A 1 585 ? -40.048 -1.098 46.045 1.00 88.81 585 SER A CA 1
ATOM 4767 C C . SER A 1 585 ? -41.522 -1.457 45.832 1.00 88.81 585 SER A C 1
ATOM 4769 O O . SER A 1 585 ? -42.085 -2.231 46.609 1.00 88.81 585 SER A O 1
ATOM 4771 N N . ASP A 1 586 ? -42.128 -0.982 44.745 1.00 88.50 586 ASP A N 1
ATOM 4772 C CA . ASP A 1 586 ? -43.524 -1.271 44.410 1.00 88.50 586 ASP A CA 1
ATOM 4773 C C . ASP A 1 586 ? -43.729 -2.731 43.970 1.00 88.50 586 ASP A C 1
ATOM 4775 O O . ASP A 1 586 ? -44.745 -3.348 44.303 1.00 88.50 586 ASP A O 1
ATOM 4779 N N . THR A 1 587 ? -42.745 -3.323 43.283 1.00 85.00 587 THR A N 1
ATOM 4780 C CA . THR A 1 587 ? -42.856 -4.682 42.723 1.00 85.00 587 THR A CA 1
ATOM 4781 C C . THR A 1 587 ? -42.488 -5.787 43.720 1.00 85.00 587 THR A C 1
ATOM 4783 O O . THR A 1 587 ? -43.196 -6.790 43.837 1.00 85.00 587 THR A O 1
ATOM 4786 N N . LEU A 1 588 ? -41.374 -5.634 44.445 1.00 82.94 588 LEU A N 1
ATOM 4787 C CA . LEU A 1 588 ? -40.846 -6.640 45.383 1.00 82.94 588 LEU A CA 1
ATOM 4788 C C . LEU A 1 588 ? -41.103 -6.288 46.859 1.00 82.94 588 LEU A C 1
ATOM 4790 O O . LEU A 1 588 ? -40.851 -7.107 47.748 1.00 82.94 588 LEU A O 1
ATOM 4794 N N . GLY A 1 589 ? -41.628 -5.094 47.127 1.00 87.44 589 GLY A N 1
ATOM 4795 C CA . GLY A 1 589 ? -41.893 -4.565 48.457 1.00 87.44 589 GLY A CA 1
ATOM 4796 C C . GLY A 1 589 ? -40.784 -3.634 48.975 1.00 87.44 589 GLY A C 1
ATOM 4797 O O . GLY A 1 589 ? -39.636 -3.690 48.525 1.00 87.44 589 GLY A O 1
ATOM 4798 N N . PRO A 1 590 ? -41.076 -2.835 50.017 1.00 87.88 590 PRO A N 1
ATOM 4799 C CA . PRO A 1 590 ? -40.194 -1.762 50.495 1.00 87.88 590 PRO A CA 1
ATOM 4800 C C . PRO A 1 590 ? -38.847 -2.244 51.045 1.00 87.88 590 PRO A C 1
ATOM 4802 O O . PRO A 1 590 ? -37.874 -1.495 51.094 1.00 87.88 590 PRO A O 1
ATOM 4805 N N . VAL A 1 591 ? -38.763 -3.512 51.455 1.00 86.44 591 VAL A N 1
ATOM 4806 C CA . VAL A 1 591 ? -37.506 -4.113 51.919 1.00 86.44 591 VAL A CA 1
ATOM 4807 C C . VAL A 1 591 ? -36.510 -4.273 50.766 1.00 86.44 591 VAL A C 1
ATOM 4809 O O . VAL A 1 591 ? -35.309 -4.150 50.993 1.00 86.44 591 VAL A O 1
ATOM 4812 N N . ALA A 1 592 ? -36.984 -4.518 49.541 1.00 83.62 592 ALA A N 1
ATOM 4813 C CA . ALA A 1 592 ? -36.126 -4.702 48.375 1.00 83.62 592 ALA A CA 1
ATOM 4814 C C . ALA A 1 592 ? -35.491 -3.380 47.912 1.00 83.62 592 ALA A C 1
ATOM 4816 O O . ALA A 1 592 ? -34.283 -3.348 47.682 1.00 83.62 592 ALA A O 1
ATOM 4817 N N . GLY A 1 593 ? -36.264 -2.286 47.862 1.00 85.12 593 GLY A N 1
ATOM 4818 C CA . GLY A 1 593 ? -35.744 -0.943 47.550 1.00 85.12 593 GLY A CA 1
ATOM 4819 C C . GLY A 1 593 ? -34.718 -0.459 48.583 1.00 85.12 593 GLY A C 1
ATOM 4820 O O . GLY A 1 593 ? -33.607 -0.040 48.235 1.00 85.12 593 GLY A O 1
ATOM 4821 N N . PHE A 1 594 ? -35.017 -0.668 49.874 1.00 87.62 594 PHE A N 1
ATOM 4822 C CA . PHE A 1 594 ? -34.058 -0.416 50.953 1.00 87.62 594 PHE A CA 1
ATOM 4823 C C . PHE A 1 594 ? -32.777 -1.240 50.789 1.00 87.62 594 PHE A C 1
ATOM 4825 O O . PHE A 1 594 ? -31.678 -0.713 50.944 1.00 87.62 594 PHE A O 1
ATOM 4832 N N . PHE A 1 595 ? -32.903 -2.530 50.470 1.00 86.19 595 PHE A N 1
ATOM 4833 C CA . PHE A 1 595 ? -31.760 -3.418 50.285 1.00 86.19 595 PHE A CA 1
ATOM 4834 C C . PHE A 1 595 ? -30.869 -2.982 49.118 1.00 86.19 595 PHE A C 1
ATOM 4836 O O . PHE A 1 595 ? -29.658 -2.902 49.304 1.00 86.19 595 PHE A O 1
ATOM 4843 N N . ALA A 1 596 ? -31.442 -2.642 47.960 1.00 85.44 596 ALA A N 1
ATOM 4844 C CA . ALA A 1 596 ? -30.684 -2.145 46.810 1.00 85.44 596 ALA A CA 1
ATOM 4845 C C . ALA A 1 596 ? -29.878 -0.887 47.174 1.00 85.44 596 ALA A C 1
ATOM 4847 O O . ALA A 1 596 ? -28.665 -0.836 46.970 1.00 85.44 596 ALA A O 1
ATOM 4848 N N . THR A 1 597 ? -30.528 0.076 47.831 1.00 88.38 597 THR A N 1
ATOM 4849 C CA . THR A 1 597 ? -29.889 1.328 48.268 1.00 88.38 597 THR A CA 1
ATOM 4850 C C . THR A 1 597 ? -28.832 1.107 49.340 1.00 88.38 597 THR A C 1
ATOM 4852 O O . THR A 1 597 ? -27.779 1.749 49.332 1.00 88.38 597 THR A O 1
ATOM 4855 N N . TRP A 1 598 ? -29.068 0.162 50.245 1.00 89.38 598 TRP A N 1
ATOM 4856 C CA . TRP A 1 598 ? -28.078 -0.226 51.235 1.00 89.38 598 TRP A CA 1
ATOM 4857 C C . TRP A 1 598 ? -26.837 -0.842 50.581 1.00 89.38 598 TRP A C 1
ATOM 4859 O O . TRP A 1 598 ? -25.730 -0.477 50.972 1.00 89.38 598 TRP A O 1
ATOM 4869 N N . VAL A 1 599 ? -26.978 -1.707 49.570 1.00 88.56 599 VAL A N 1
ATOM 4870 C CA . VAL A 1 599 ? -25.819 -2.292 48.874 1.00 88.56 599 VAL A CA 1
ATOM 4871 C C . VAL A 1 599 ? -25.016 -1.209 48.145 1.00 88.56 599 VAL A C 1
ATOM 4873 O O . VAL A 1 599 ? -23.819 -1.105 48.400 1.00 88.56 599 VAL A O 1
ATOM 4876 N N . VAL A 1 600 ? -25.653 -0.343 47.343 1.00 87.62 600 VAL A N 1
ATOM 4877 C CA . VAL A 1 600 ? -24.952 0.723 46.587 1.00 87.62 600 VAL A CA 1
ATOM 4878 C C . VAL A 1 600 ? -24.158 1.667 47.498 1.00 87.62 600 VAL A C 1
ATOM 4880 O O . VAL A 1 600 ? -23.052 2.078 47.152 1.00 87.62 600 VAL A O 1
ATOM 4883 N N . ASN A 1 601 ? -24.678 1.988 48.686 1.00 88.06 601 ASN A N 1
ATOM 4884 C CA . ASN A 1 601 ? -23.972 2.855 49.632 1.00 88.06 601 ASN A CA 1
ATOM 4885 C C . ASN A 1 601 ? -22.926 2.118 50.487 1.00 88.06 601 ASN A C 1
ATOM 4887 O O . ASN A 1 601 ? -21.961 2.733 50.946 1.00 88.06 601 ASN A O 1
ATOM 4891 N N . THR A 1 602 ? -23.093 0.816 50.729 1.00 88.12 602 THR A N 1
ATOM 4892 C CA . THR A 1 602 ? -22.201 0.056 51.622 1.00 88.12 602 THR A CA 1
ATOM 4893 C C . THR A 1 602 ? -21.011 -0.553 50.882 1.00 88.12 602 THR A C 1
ATOM 4895 O O . THR A 1 602 ? -19.903 -0.556 51.420 1.00 88.12 602 THR A O 1
ATOM 4898 N N . GLU A 1 603 ? -21.211 -1.020 49.649 1.00 88.12 603 GLU A N 1
ATOM 4899 C CA . GLU A 1 603 ? -20.194 -1.678 48.820 1.00 88.12 603 GLU A CA 1
ATOM 4900 C C . GLU A 1 603 ? -18.900 -0.844 48.657 1.00 88.12 603 GLU A C 1
ATOM 4902 O O . GLU A 1 603 ? -17.819 -1.378 48.929 1.00 88.12 603 GLU A O 1
ATOM 4907 N N . PRO A 1 604 ? -18.941 0.480 48.385 1.00 86.38 604 PRO A N 1
ATOM 4908 C CA . PRO A 1 604 ? -17.735 1.304 48.233 1.00 86.38 604 PRO A CA 1
ATOM 4909 C C . PRO A 1 604 ? -16.825 1.322 49.467 1.00 86.38 604 PRO A C 1
ATOM 4911 O O . PRO A 1 604 ? -15.602 1.408 49.349 1.00 86.38 604 PRO A O 1
ATOM 4914 N N . SER A 1 605 ? -17.411 1.201 50.663 1.00 84.31 605 SER A N 1
ATOM 4915 C CA . SER A 1 605 ? -16.661 1.183 51.926 1.00 84.31 605 SER A CA 1
ATOM 4916 C C . SER A 1 605 ? -15.881 -0.120 52.129 1.00 84.31 605 SER A C 1
ATOM 4918 O O . SER A 1 605 ? -14.902 -0.156 52.876 1.00 84.31 605 SER A O 1
ATOM 4920 N N . VAL A 1 606 ? -16.327 -1.202 51.490 1.00 87.38 606 VAL A N 1
ATOM 4921 C CA . VAL A 1 606 ? -15.795 -2.558 51.662 1.00 87.38 606 VAL A CA 1
ATOM 4922 C C . VAL A 1 606 ? -14.905 -2.959 50.481 1.00 87.38 606 VAL A C 1
ATOM 4924 O O . VAL A 1 606 ? -13.910 -3.664 50.672 1.00 87.38 606 VAL A O 1
ATOM 4927 N N . TYR A 1 607 ? -15.184 -2.422 49.293 1.00 87.69 607 TYR A N 1
ATOM 4928 C CA . TYR A 1 607 ? -14.501 -2.717 48.037 1.00 87.69 607 TYR A CA 1
ATOM 4929 C C . TYR A 1 607 ? -12.972 -2.574 48.116 1.00 87.69 607 TYR A C 1
ATOM 4931 O O . TYR A 1 607 ? -12.245 -3.485 47.717 1.00 87.69 607 TYR A O 1
ATOM 4939 N N . ALA A 1 608 ? -12.458 -1.488 48.707 1.00 86.75 608 ALA A N 1
ATOM 4940 C CA . ALA A 1 608 ? -11.012 -1.276 48.852 1.00 86.75 608 ALA A CA 1
ATOM 4941 C C . ALA A 1 608 ? -10.334 -2.371 49.701 1.00 86.75 608 ALA A C 1
ATOM 4943 O O . ALA A 1 608 ? -9.233 -2.830 49.387 1.00 86.75 608 ALA A O 1
ATOM 4944 N N . VAL A 1 609 ? -11.012 -2.832 50.759 1.00 88.69 609 VAL A N 1
ATOM 4945 C CA . VAL A 1 609 ? -10.530 -3.930 51.611 1.00 88.69 609 VAL A CA 1
ATOM 4946 C C . VAL A 1 609 ? -10.599 -5.259 50.858 1.00 88.69 609 VAL A C 1
ATOM 4948 O O . VAL A 1 609 ? -9.683 -6.075 50.965 1.00 88.69 609 VAL A O 1
ATOM 4951 N N . GLY A 1 610 ? -11.647 -5.463 50.058 1.00 89.50 610 GLY A N 1
ATOM 4952 C CA . GLY A 1 610 ? -11.799 -6.627 49.191 1.00 89.50 610 GLY A CA 1
ATOM 4953 C C . GLY A 1 610 ? -10.695 -6.742 48.142 1.00 89.50 610 GLY A C 1
ATOM 4954 O O . GLY A 1 610 ? -10.043 -7.781 48.061 1.00 89.50 610 GLY A O 1
ATOM 4955 N N . ARG A 1 611 ? -10.395 -5.655 47.418 1.00 87.94 611 ARG A N 1
ATOM 4956 C CA . ARG A 1 611 ? -9.295 -5.589 46.436 1.00 87.94 611 ARG A CA 1
ATOM 4957 C C . ARG A 1 611 ? -7.938 -5.913 47.063 1.00 87.94 611 ARG A C 1
ATOM 4959 O O . ARG A 1 611 ? -7.125 -6.618 46.467 1.00 87.94 611 ARG A O 1
ATOM 4966 N N . PHE A 1 612 ? -7.692 -5.465 48.295 1.00 88.69 612 PHE A N 1
ATOM 4967 C CA . PHE A 1 612 ? -6.504 -5.891 49.037 1.00 88.69 612 PHE A CA 1
ATOM 4968 C C . PHE A 1 612 ? -6.538 -7.397 49.347 1.00 88.69 612 PHE A C 1
ATOM 4970 O O . PHE A 1 612 ? -5.550 -8.096 49.124 1.00 88.69 612 PHE A O 1
ATOM 4977 N N . ALA A 1 613 ? -7.680 -7.921 49.800 1.00 88.75 613 ALA A N 1
ATOM 4978 C CA . ALA A 1 613 ? -7.843 -9.337 50.122 1.00 88.75 613 ALA A CA 1
ATOM 4979 C C . ALA A 1 613 ? -7.653 -10.272 48.910 1.00 88.75 613 ALA A C 1
ATOM 4981 O O . ALA A 1 613 ? -7.156 -11.385 49.094 1.00 88.75 613 ALA A O 1
ATOM 4982 N N . GLN A 1 614 ? -7.951 -9.822 47.683 1.00 87.94 614 GLN A N 1
ATOM 4983 C CA . GLN A 1 614 ? -7.720 -10.592 46.448 1.00 87.94 614 GLN A CA 1
ATOM 4984 C C . GLN A 1 614 ? -6.257 -11.043 46.277 1.00 87.94 614 GLN A C 1
ATOM 4986 O O . GLN A 1 614 ? -6.011 -12.118 45.737 1.00 87.94 614 GLN A O 1
ATOM 4991 N N . HIS A 1 615 ? -5.282 -10.287 46.797 1.00 87.12 615 HIS A N 1
ATOM 4992 C CA . HIS A 1 615 ? -3.860 -10.653 46.720 1.00 87.12 615 HIS A CA 1
ATOM 4993 C C . HIS A 1 615 ? -3.507 -11.897 47.550 1.00 87.12 615 HIS A C 1
ATOM 4995 O O . HIS A 1 615 ? -2.484 -12.535 47.312 1.00 87.12 615 HIS A O 1
ATOM 5001 N N . VAL A 1 616 ? -4.326 -12.223 48.553 1.00 87.38 616 VAL A N 1
ATOM 5002 C CA . VAL A 1 616 ? -4.052 -13.281 49.540 1.00 87.38 616 VAL A CA 1
ATOM 5003 C C . VAL A 1 616 ? -5.087 -14.412 49.466 1.00 87.38 616 VAL A C 1
ATOM 5005 O O . VAL A 1 616 ? -4.802 -15.533 49.887 1.00 87.38 616 VAL A O 1
ATOM 5008 N N . ALA A 1 617 ? -6.273 -14.141 48.919 1.00 88.62 617 ALA A N 1
ATOM 5009 C CA . ALA A 1 617 ? -7.376 -15.086 48.774 1.00 88.62 617 ALA A CA 1
ATOM 5010 C C . ALA A 1 617 ? -7.808 -15.193 47.293 1.00 88.62 617 ALA A C 1
ATOM 5012 O O . ALA A 1 617 ? -8.653 -14.402 46.855 1.00 88.62 617 ALA A O 1
ATOM 5013 N N . PRO A 1 618 ? -7.239 -16.143 46.521 1.00 85.12 618 PRO A N 1
ATOM 5014 C CA . PRO A 1 618 ? -7.613 -16.377 45.124 1.00 85.12 618 PRO A CA 1
ATOM 5015 C C . PRO A 1 618 ? -9.025 -16.988 44.992 1.00 85.12 618 PRO A C 1
ATOM 5017 O O . PRO A 1 618 ? -9.577 -17.463 45.990 1.00 85.12 618 PRO A O 1
ATOM 5020 N N . PRO A 1 619 ? -9.615 -17.012 43.778 1.00 82.94 619 PRO A N 1
ATOM 5021 C CA . PRO A 1 619 ? -10.895 -17.674 43.519 1.00 82.94 619 PRO A CA 1
ATOM 5022 C C . PRO A 1 619 ? -10.935 -19.124 44.001 1.00 82.94 619 PRO A C 1
ATOM 5024 O O . PRO A 1 619 ? -10.014 -19.898 43.743 1.00 82.94 619 PRO A O 1
ATOM 5027 N N . LEU A 1 620 ? -12.038 -19.511 44.652 1.00 79.56 620 LEU A N 1
ATOM 5028 C CA . LEU A 1 620 ? -12.274 -20.904 45.054 1.00 79.56 620 LEU A CA 1
ATOM 5029 C C . LEU A 1 620 ? -12.635 -21.797 43.860 1.00 79.56 620 LEU A C 1
ATOM 5031 O O . LEU A 1 620 ? -12.412 -23.006 43.903 1.00 79.56 620 LEU A O 1
ATOM 5035 N N . ILE A 1 621 ? -13.211 -21.204 42.814 1.00 77.62 621 ILE A N 1
ATOM 5036 C CA . ILE A 1 621 ? -13.609 -21.870 41.577 1.00 77.62 621 ILE A CA 1
ATOM 5037 C C . ILE A 1 621 ? -13.008 -21.071 40.427 1.00 77.62 621 ILE A C 1
ATOM 5039 O O . ILE A 1 621 ? -13.378 -19.922 40.206 1.00 77.62 621 ILE A O 1
ATOM 5043 N N . SER A 1 622 ? -12.074 -21.670 39.691 1.00 61.44 622 SER A N 1
ATOM 5044 C CA . SER A 1 622 ? -11.607 -21.105 38.428 1.00 61.44 622 SER A CA 1
ATOM 5045 C C . SER A 1 622 ? -12.534 -21.573 37.308 1.00 61.44 622 SER A C 1
ATOM 5047 O O . SER A 1 622 ? -12.568 -22.769 37.003 1.00 61.44 622 SER A O 1
ATOM 5049 N N . SER A 1 623 ? -13.266 -20.660 36.674 1.00 55.00 623 SER A N 1
ATOM 5050 C CA . SER A 1 623 ? -13.784 -20.921 35.332 1.00 55.00 623 SER A CA 1
ATOM 5051 C C . SER A 1 623 ? -12.568 -21.068 34.418 1.00 55.00 623 SER A C 1
ATOM 5053 O O . SER A 1 623 ? -11.802 -20.119 34.254 1.00 55.00 623 SER A O 1
ATOM 5055 N N . GLY A 1 624 ? -12.317 -22.277 33.919 1.00 46.72 624 GLY A N 1
ATOM 5056 C CA . GLY A 1 624 ? -11.271 -22.497 32.929 1.00 46.72 624 GLY A CA 1
ATOM 5057 C C . GLY A 1 624 ? -11.667 -21.796 31.641 1.00 46.72 624 GLY A C 1
ATOM 5058 O O . GLY A 1 624 ? -12.427 -22.372 30.887 1.00 46.72 624 GLY A O 1
ATOM 5059 N N . ASP A 1 625 ? -11.236 -20.548 31.483 1.00 37.62 625 ASP A N 1
ATOM 5060 C CA . ASP A 1 625 ? -11.029 -19.832 30.222 1.00 37.62 625 ASP A CA 1
ATOM 5061 C C . ASP A 1 625 ? -10.550 -18.419 30.571 1.00 37.62 625 ASP A C 1
ATOM 5063 O O . ASP A 1 625 ? -11.311 -17.465 30.694 1.00 37.62 625 ASP A O 1
ATOM 5067 N N . HIS A 1 626 ? -9.238 -18.280 30.769 1.00 33.06 626 HIS A N 1
ATOM 5068 C CA . HIS A 1 626 ? -8.572 -16.990 30.600 1.00 33.06 626 HIS A CA 1
ATOM 5069 C C . HIS A 1 626 ? -8.203 -16.818 29.120 1.00 33.06 626 HIS A C 1
ATOM 5071 O O . HIS A 1 626 ? -7.046 -16.602 28.777 1.00 33.06 626 HIS A O 1
ATOM 5077 N N . LYS A 1 627 ? -9.188 -16.930 28.227 1.00 26.55 627 LYS A N 1
ATOM 5078 C CA . LYS A 1 627 ? -9.184 -16.139 27.000 1.00 26.55 627 LYS A CA 1
ATOM 5079 C C . LYS A 1 627 ? -10.150 -15.001 27.270 1.00 26.55 627 LYS A C 1
ATOM 5081 O O . LYS A 1 627 ? -11.284 -15.242 27.667 1.00 26.55 627 LYS A O 1
ATOM 5086 N N . LYS A 1 628 ? -9.672 -13.761 27.163 1.00 28.64 628 LYS A N 1
ATOM 5087 C CA . LYS A 1 628 ? -10.556 -12.599 27.097 1.00 28.64 628 LYS A CA 1
ATOM 5088 C C . LYS A 1 628 ? -11.411 -12.792 25.849 1.00 28.64 628 LYS A C 1
ATOM 5090 O O . LYS A 1 628 ? -10.985 -12.448 24.758 1.00 28.64 628 LYS A O 1
ATOM 5095 N N . GLU A 1 629 ? -12.572 -13.405 26.006 1.00 25.77 629 GLU A N 1
ATOM 5096 C CA . GLU A 1 629 ? -13.615 -13.383 24.995 1.00 25.77 629 GLU A CA 1
ATOM 5097 C C . GLU A 1 629 ? -14.248 -11.994 25.117 1.00 25.77 629 GLU A C 1
ATOM 5099 O O . GLU A 1 629 ? -15.251 -11.775 25.796 1.00 25.77 629 GLU A O 1
ATOM 5104 N N . ASN A 1 630 ? -13.535 -11.003 24.574 1.00 25.23 630 ASN A N 1
ATOM 5105 C CA . ASN A 1 630 ? -14.154 -9.747 24.201 1.00 25.23 630 ASN A CA 1
ATOM 5106 C C . ASN A 1 630 ? -15.335 -10.117 23.295 1.00 25.23 630 ASN A C 1
ATOM 5108 O O . ASN A 1 630 ? -15.214 -10.998 22.449 1.00 25.23 630 ASN A O 1
ATOM 5112 N N . ILE A 1 631 ? -16.457 -9.411 23.407 1.00 27.50 631 ILE A N 1
ATOM 5113 C CA . ILE A 1 631 ? -17.595 -9.509 22.468 1.00 27.50 631 ILE A CA 1
ATOM 5114 C C . ILE A 1 631 ? -17.224 -8.961 21.058 1.00 27.50 631 ILE A C 1
ATOM 5116 O O . ILE A 1 631 ? -18.062 -8.641 20.228 1.00 27.50 631 ILE A O 1
ATOM 5120 N N . TYR A 1 632 ? -15.930 -8.920 20.755 1.00 33.28 632 TYR A N 1
ATOM 5121 C CA . TYR A 1 632 ? -15.354 -8.883 19.428 1.00 33.28 632 TYR A CA 1
ATOM 5122 C C . TYR A 1 632 ? -14.478 -10.121 19.329 1.00 33.28 632 TYR A C 1
ATOM 5124 O O . TYR A 1 632 ? -13.506 -10.241 20.072 1.00 33.28 632 TYR A O 1
ATOM 5132 N N . ASP A 1 633 ? -14.887 -11.043 18.466 1.00 26.00 633 ASP A N 1
ATOM 5133 C CA . ASP A 1 633 ? -14.196 -12.283 18.148 1.00 26.00 633 ASP A CA 1
ATOM 5134 C C . ASP A 1 633 ? -12.716 -12.009 17.816 1.00 26.00 633 ASP A C 1
ATOM 5136 O O . ASP A 1 633 ? -12.347 -11.666 16.696 1.00 26.00 633 ASP A O 1
ATOM 5140 N N . ASP A 1 634 ? -11.863 -12.108 18.837 1.00 26.86 634 ASP A N 1
ATOM 5141 C CA . ASP A 1 634 ? -10.406 -11.932 18.771 1.00 26.86 634 ASP A CA 1
ATOM 5142 C C . ASP A 1 634 ? -9.730 -13.190 18.181 1.00 26.86 634 ASP A C 1
ATOM 5144 O O . ASP A 1 634 ? -8.509 -13.349 18.231 1.00 26.86 634 ASP A O 1
ATOM 5148 N N . SER A 1 635 ? -10.518 -14.134 17.641 1.00 26.38 635 SER A N 1
ATOM 5149 C CA . SER A 1 635 ? -10.004 -15.372 17.056 1.00 26.38 635 SER A CA 1
ATOM 5150 C C . SER A 1 635 ? -9.528 -15.243 15.605 1.00 26.38 635 SER A C 1
ATOM 5152 O O . SER A 1 635 ? -8.935 -16.193 15.098 1.00 26.38 635 SER A O 1
ATOM 5154 N N . ASP A 1 636 ? -9.630 -14.059 14.989 1.00 29.12 636 ASP A N 1
ATOM 5155 C CA . ASP A 1 636 ? -9.152 -13.822 13.616 1.00 29.12 636 ASP A CA 1
ATOM 5156 C C . ASP A 1 636 ? -8.022 -12.776 13.462 1.00 29.12 636 ASP A C 1
ATOM 5158 O O . ASP A 1 636 ? -7.538 -12.563 12.349 1.00 29.12 636 ASP A O 1
ATOM 5162 N N . VAL A 1 637 ? -7.505 -12.175 14.547 1.00 34.16 637 VAL A N 1
ATOM 5163 C CA . VAL A 1 637 ? -6.423 -11.153 14.475 1.00 34.16 637 VAL A CA 1
ATOM 5164 C C . VAL A 1 637 ? -5.039 -11.688 14.897 1.00 34.16 637 VAL A C 1
ATOM 5166 O O . VAL A 1 637 ? -4.041 -10.975 14.909 1.00 34.16 637 VAL A O 1
ATOM 5169 N N . SER A 1 638 ? -4.899 -12.996 15.121 1.00 28.62 638 SER A N 1
ATOM 5170 C CA . SER A 1 638 ? -3.609 -13.631 15.453 1.00 28.62 638 SER A CA 1
ATOM 5171 C C . SER A 1 638 ? -2.793 -14.075 14.221 1.00 28.62 638 SER A C 1
ATOM 5173 O O . SER A 1 638 ? -2.096 -15.087 14.271 1.00 28.62 638 SER A O 1
ATOM 5175 N N . LEU A 1 639 ? -2.832 -13.348 13.096 1.00 34.00 639 LEU A N 1
ATOM 5176 C CA . LEU A 1 639 ? -1.880 -13.618 12.003 1.00 34.00 639 LEU A CA 1
ATOM 5177 C C . LEU A 1 639 ? -0.499 -12.989 12.265 1.00 34.00 639 LEU A C 1
ATOM 5179 O O . LEU A 1 639 ? 0.487 -13.441 11.691 1.00 34.00 639 LEU A O 1
ATOM 5183 N N . ALA A 1 640 ? -0.418 -11.970 13.130 1.00 31.19 640 ALA A N 1
ATOM 5184 C CA . ALA A 1 640 ? 0.841 -11.316 13.489 1.00 31.19 640 ALA A CA 1
ATOM 5185 C C . ALA A 1 640 ? 1.761 -12.232 14.322 1.00 31.19 640 ALA A C 1
ATOM 5187 O O . ALA A 1 640 ? 2.967 -12.262 14.080 1.00 31.19 640 ALA A O 1
ATOM 5188 N N . ASP A 1 641 ? 1.198 -13.051 15.218 1.00 28.98 641 ASP A N 1
ATOM 5189 C CA . ASP A 1 641 ? 1.977 -13.974 16.059 1.00 28.98 641 ASP A CA 1
ATOM 5190 C C . ASP A 1 641 ? 2.509 -15.197 15.286 1.00 28.98 641 ASP A C 1
ATOM 5192 O O . ASP A 1 641 ? 3.616 -15.661 15.563 1.00 28.98 641 ASP A O 1
ATOM 5196 N N . ASP A 1 642 ? 1.799 -15.674 14.255 1.00 29.11 642 ASP A N 1
ATOM 5197 C CA . ASP A 1 642 ? 2.284 -16.769 13.393 1.00 29.11 642 ASP A CA 1
ATOM 5198 C C . ASP A 1 642 ? 3.395 -16.318 12.419 1.00 29.11 642 ASP A C 1
ATOM 5200 O O . ASP A 1 642 ? 4.180 -17.140 11.939 1.00 29.11 642 ASP A O 1
ATOM 5204 N N . LEU A 1 643 ? 3.508 -15.012 12.141 1.00 35.19 643 LEU A N 1
ATOM 5205 C CA . LEU A 1 643 ? 4.542 -14.448 11.261 1.00 35.19 643 LEU A CA 1
ATOM 5206 C C . LEU A 1 643 ? 5.852 -14.134 11.999 1.00 35.19 643 LEU A C 1
ATOM 5208 O O . LEU A 1 643 ? 6.924 -14.262 11.407 1.00 35.19 643 LEU A O 1
ATOM 5212 N N . LEU A 1 644 ? 5.790 -13.824 13.297 1.00 30.66 644 LEU A N 1
ATOM 5213 C CA . LEU A 1 644 ? 6.968 -13.537 14.129 1.00 30.66 644 LEU A CA 1
ATOM 5214 C C . LEU A 1 644 ? 7.824 -14.782 14.434 1.00 30.66 644 LEU A C 1
ATOM 5216 O O . LEU A 1 644 ? 9.011 -14.667 14.741 1.00 30.66 644 LEU A O 1
ATOM 5220 N N . ILE A 1 645 ? 7.267 -15.991 14.294 1.00 30.86 645 ILE A N 1
ATOM 5221 C CA . ILE A 1 645 ? 8.004 -17.247 14.524 1.00 30.86 645 ILE A CA 1
ATOM 5222 C C . ILE A 1 645 ? 8.987 -17.559 13.373 1.00 30.86 645 ILE A C 1
ATOM 5224 O O . ILE A 1 645 ? 9.950 -18.304 13.572 1.00 30.86 645 ILE A O 1
ATOM 5228 N N . ASN A 1 646 ? 8.816 -16.953 12.190 1.00 28.80 646 ASN A N 1
ATOM 5229 C CA . ASN A 1 646 ? 9.722 -17.156 11.051 1.00 28.80 646 ASN A CA 1
ATOM 5230 C C . ASN A 1 646 ? 10.867 -16.130 10.952 1.00 28.80 646 ASN A C 1
ATOM 5232 O O . ASN A 1 646 ? 11.904 -16.467 10.379 1.00 28.80 646 ASN A O 1
ATOM 5236 N N . GLU A 1 647 ? 10.754 -14.941 11.554 1.00 31.06 647 GLU A N 1
ATOM 5237 C CA . GLU A 1 647 ? 11.849 -13.949 11.576 1.00 31.06 647 GLU A CA 1
ATOM 5238 C C . GLU A 1 647 ? 13.007 -14.369 12.497 1.00 31.06 647 GLU A C 1
ATOM 5240 O O . GLU A 1 647 ? 14.177 -14.218 12.143 1.00 31.06 647 GLU A O 1
ATOM 5245 N N . GLN A 1 648 ? 12.718 -15.035 13.622 1.00 28.67 648 GLN A N 1
ATOM 5246 C CA . GLN A 1 648 ? 13.753 -15.482 14.570 1.00 28.67 648 GLN A CA 1
ATOM 5247 C C . GLN A 1 648 ? 14.687 -16.582 14.037 1.00 28.67 648 GLN A C 1
ATOM 5249 O O . GLN A 1 648 ? 15.666 -16.938 14.698 1.00 28.67 648 GLN A O 1
ATOM 5254 N N . ARG A 1 649 ? 14.418 -17.141 12.849 1.00 25.02 649 ARG A N 1
ATOM 5255 C CA . ARG A 1 649 ? 15.262 -18.182 12.242 1.00 25.02 649 ARG A CA 1
ATOM 5256 C C . ARG A 1 649 ? 16.281 -17.648 11.232 1.00 25.02 649 ARG A C 1
ATOM 5258 O O . ARG A 1 649 ? 17.193 -18.396 10.892 1.00 25.02 649 ARG A O 1
ATOM 5265 N N . LEU A 1 650 ? 16.161 -16.391 10.793 1.00 30.89 650 LEU A N 1
ATOM 5266 C CA . LEU A 1 650 ? 17.032 -15.777 9.777 1.00 30.89 650 LEU A CA 1
ATOM 5267 C C . LEU A 1 650 ? 18.028 -14.744 10.342 1.00 30.89 650 LEU A C 1
ATOM 5269 O O . LEU A 1 650 ? 18.961 -14.369 9.641 1.00 30.89 650 LEU A O 1
ATOM 5273 N N . GLU A 1 651 ? 17.910 -14.345 11.614 1.00 27.52 651 GLU A N 1
ATOM 5274 C CA . GLU A 1 651 ? 18.822 -13.373 12.259 1.00 27.52 651 GLU A CA 1
ATOM 5275 C C . GLU A 1 651 ? 20.166 -13.949 12.753 1.00 27.52 651 GLU A C 1
ATOM 5277 O O . GLU A 1 651 ? 21.025 -13.211 13.238 1.00 27.52 651 GLU A O 1
ATOM 5282 N N . ASN A 1 652 ? 20.403 -15.255 12.614 1.00 25.73 652 ASN A N 1
ATOM 5283 C CA . ASN A 1 652 ? 21.663 -15.885 13.020 1.00 25.73 652 ASN A CA 1
ATOM 5284 C C . ASN A 1 652 ? 22.608 -16.109 11.833 1.00 25.73 652 ASN A C 1
ATOM 5286 O O . ASN A 1 652 ? 23.001 -17.241 11.587 1.00 25.73 652 ASN A O 1
ATOM 5290 N N . ASP A 1 653 ? 23.017 -15.043 11.142 1.00 25.64 653 ASP A N 1
ATOM 5291 C CA . ASP A 1 653 ? 24.308 -15.033 10.445 1.00 25.64 653 ASP A CA 1
ATOM 5292 C C . ASP A 1 653 ? 24.934 -13.625 10.456 1.00 25.64 653 ASP A C 1
ATOM 5294 O O . ASP A 1 653 ? 24.448 -12.658 9.876 1.00 25.64 653 ASP A O 1
ATOM 5298 N N . HIS A 1 654 ? 26.035 -13.523 11.201 1.00 25.27 654 HIS A N 1
ATOM 5299 C CA . HIS A 1 654 ? 26.878 -12.343 11.389 1.00 25.27 654 HIS A CA 1
ATOM 5300 C C . HIS A 1 654 ? 27.545 -11.876 10.085 1.00 25.27 654 HIS A C 1
ATOM 5302 O O . HIS A 1 654 ? 28.296 -12.654 9.510 1.00 25.27 654 HIS A O 1
ATOM 5308 N N . TYR A 1 655 ? 27.481 -10.577 9.763 1.00 21.62 655 TYR A N 1
ATOM 5309 C CA . TYR A 1 655 ? 28.647 -9.782 9.325 1.00 21.62 655 TYR A CA 1
ATOM 5310 C C . TYR A 1 655 ? 28.432 -8.282 9.640 1.00 21.62 655 TYR A C 1
ATOM 5312 O O . TYR A 1 655 ? 27.323 -7.783 9.465 1.00 21.62 655 TYR A O 1
ATOM 5320 N N . PRO A 1 656 ? 29.450 -7.535 10.120 1.00 25.83 656 PRO A N 1
ATOM 5321 C CA . PRO A 1 656 ? 29.262 -6.184 10.634 1.00 25.83 656 PRO A CA 1
ATOM 5322 C C . PRO A 1 656 ? 29.595 -5.120 9.579 1.00 25.83 656 PRO A C 1
ATOM 5324 O O . PRO A 1 656 ? 30.699 -5.106 9.035 1.00 25.83 656 PRO A O 1
ATOM 5327 N N . PHE A 1 657 ? 28.706 -4.150 9.372 1.00 21.78 657 PHE A N 1
ATOM 5328 C CA . PHE A 1 657 ? 29.111 -2.829 8.891 1.00 21.78 657 PHE A CA 1
ATOM 5329 C C . PHE A 1 657 ? 28.295 -1.754 9.605 1.00 21.78 657 PHE A C 1
ATOM 5331 O O . PHE A 1 657 ? 27.070 -1.771 9.618 1.00 21.78 657 PHE A O 1
ATOM 5338 N N . ASN A 1 658 ? 29.011 -0.865 10.282 1.00 22.09 658 ASN A N 1
ATOM 5339 C CA . ASN A 1 658 ? 28.490 0.114 11.219 1.00 22.09 658 ASN A CA 1
ATOM 5340 C C . ASN A 1 658 ? 28.749 1.496 10.614 1.00 22.09 658 ASN A C 1
ATOM 5342 O O . ASN A 1 658 ? 29.910 1.861 10.430 1.00 22.09 658 ASN A O 1
ATOM 5346 N N . LEU A 1 659 ? 27.702 2.266 10.320 1.00 23.62 659 LEU A N 1
ATOM 5347 C CA . LEU A 1 659 ? 27.824 3.708 10.120 1.00 23.62 659 LEU A CA 1
ATOM 5348 C C . LEU A 1 659 ? 26.582 4.412 10.670 1.00 23.62 659 LEU A C 1
ATOM 5350 O O . LEU A 1 659 ? 25.505 4.402 10.087 1.00 23.62 659 LEU A O 1
ATOM 5354 N N . LYS A 1 660 ? 26.776 5.028 11.837 1.00 24.70 660 LYS A N 1
ATOM 5355 C CA . LYS A 1 660 ? 25.923 6.082 12.383 1.00 24.70 660 LYS A CA 1
ATOM 5356 C C . LYS A 1 660 ? 25.919 7.283 11.435 1.00 24.70 660 LYS A C 1
ATOM 5358 O O . LYS A 1 660 ? 26.984 7.840 11.178 1.00 24.70 660 LYS A O 1
ATOM 5363 N N . SER A 1 661 ? 24.738 7.778 11.084 1.00 23.08 661 SER A N 1
ATOM 5364 C CA . SER A 1 661 ? 24.536 9.198 10.784 1.00 23.08 661 SER A CA 1
ATOM 5365 C C . SER A 1 661 ? 23.154 9.645 11.252 1.00 23.08 661 SER A C 1
ATOM 5367 O O . SER A 1 661 ? 22.137 9.349 10.634 1.00 23.08 661 SER A O 1
ATOM 5369 N N . SER A 1 662 ? 23.147 10.356 12.373 1.00 25.69 662 SER A N 1
ATOM 5370 C CA . SER A 1 662 ? 22.088 11.267 12.794 1.00 25.69 662 SER A CA 1
ATOM 5371 C C . SER A 1 662 ? 22.107 12.507 11.899 1.00 25.69 662 SER A C 1
ATOM 5373 O O . SER A 1 662 ? 23.134 13.188 11.877 1.00 25.69 662 SER A O 1
ATOM 5375 N N . ILE A 1 663 ? 21.007 12.831 11.219 1.00 25.66 663 ILE A N 1
ATOM 5376 C CA . ILE A 1 663 ? 20.746 14.190 10.727 1.00 25.66 663 ILE A CA 1
ATOM 5377 C C . ILE A 1 663 ? 19.270 14.500 10.985 1.00 25.66 663 ILE A C 1
ATOM 5379 O O . ILE A 1 663 ? 18.383 13.878 10.404 1.00 25.66 663 ILE A O 1
ATOM 5383 N N . ASP A 1 664 ? 19.064 15.440 11.906 1.00 25.92 664 ASP A N 1
ATOM 5384 C CA . ASP A 1 664 ? 17.801 16.100 12.208 1.00 25.92 664 ASP A CA 1
ATOM 5385 C C . ASP A 1 664 ? 17.290 16.910 11.009 1.00 25.92 664 ASP A C 1
ATOM 5387 O O . ASP A 1 664 ? 18.052 17.434 10.194 1.00 25.92 664 ASP A O 1
ATOM 5391 N N . ALA A 1 665 ? 15.969 17.020 10.929 1.00 27.70 665 ALA A N 1
ATOM 5392 C CA . ALA A 1 665 ? 15.254 17.804 9.942 1.00 27.70 665 ALA A CA 1
ATOM 5393 C C . ALA A 1 665 ? 15.278 19.313 10.256 1.00 27.70 665 ALA A C 1
ATOM 5395 O O . ALA A 1 665 ? 15.034 19.710 11.393 1.00 27.70 665 ALA A O 1
ATOM 5396 N N . GLY A 1 666 ? 15.416 20.132 9.205 1.00 32.59 666 GLY A N 1
ATOM 5397 C CA . GLY A 1 666 ? 14.787 21.456 9.121 1.00 32.59 666 GLY A CA 1
ATOM 5398 C C . GLY A 1 666 ? 15.727 22.652 8.959 1.00 32.59 666 GLY A C 1
ATOM 5399 O O . GLY A 1 666 ? 16.256 23.136 9.946 1.00 32.59 666 GLY A O 1
ATOM 5400 N N . GLU A 1 667 ? 15.832 23.181 7.733 1.00 26.95 667 GLU A N 1
ATOM 5401 C CA . GLU A 1 667 ? 16.032 24.619 7.466 1.00 26.95 667 GLU A CA 1
ATOM 5402 C C . GLU A 1 667 ? 15.691 24.934 5.994 1.00 26.95 667 GLU A C 1
ATOM 5404 O O . GLU A 1 667 ? 16.076 24.196 5.080 1.00 26.95 667 GLU A O 1
ATOM 5409 N N . SER A 1 668 ? 14.904 25.990 5.763 1.00 31.95 668 SER A N 1
ATOM 5410 C CA . SER A 1 668 ? 14.521 26.498 4.439 1.00 31.95 668 SER A CA 1
ATOM 5411 C C . SER A 1 668 ? 15.626 27.352 3.824 1.00 31.95 668 SER A C 1
ATOM 5413 O O . SER A 1 668 ? 16.266 28.150 4.499 1.00 31.95 668 SER A O 1
ATOM 5415 N N . ILE A 1 669 ? 15.802 27.226 2.507 1.00 31.31 669 ILE A N 1
ATOM 5416 C CA . ILE A 1 669 ? 16.813 27.948 1.715 1.00 31.31 669 ILE A CA 1
ATOM 5417 C C . ILE A 1 669 ? 16.640 29.477 1.805 1.00 31.31 669 ILE A C 1
ATOM 5419 O O . ILE A 1 669 ? 17.630 30.202 1.742 1.00 31.31 669 ILE A O 1
ATOM 5423 N N . ASP A 1 670 ? 15.417 29.964 2.023 1.00 34.22 670 ASP A N 1
ATOM 5424 C CA . ASP A 1 670 ? 15.126 31.397 2.139 1.00 34.22 670 ASP A CA 1
ATOM 5425 C C . ASP A 1 670 ? 15.730 32.037 3.408 1.00 34.22 670 ASP A C 1
ATOM 5427 O O . ASP A 1 670 ? 16.145 33.195 3.368 1.00 34.22 670 ASP A O 1
ATOM 5431 N N . ASP A 1 671 ? 15.903 31.279 4.499 1.00 35.25 671 ASP A N 1
ATOM 5432 C CA . ASP A 1 671 ? 16.446 31.803 5.765 1.00 35.25 671 ASP A CA 1
ATOM 5433 C C . ASP A 1 671 ? 17.972 32.011 5.724 1.00 35.25 671 ASP A C 1
ATOM 5435 O O . ASP A 1 671 ? 18.533 32.800 6.489 1.00 35.25 671 ASP A O 1
ATOM 5439 N N . VAL A 1 672 ? 18.664 31.352 4.789 1.00 36.50 672 VAL A N 1
ATOM 5440 C CA . VAL A 1 672 ? 20.119 31.481 4.621 1.00 36.50 672 VAL A CA 1
ATOM 5441 C C . VAL A 1 672 ? 20.481 32.786 3.898 1.00 36.50 672 VAL A C 1
ATOM 5443 O O . VAL A 1 672 ? 21.502 33.403 4.215 1.00 36.50 672 VAL A O 1
ATOM 5446 N N . PHE A 1 673 ? 19.646 33.261 2.968 1.00 34.81 673 PHE A N 1
ATOM 5447 C CA . PHE A 1 673 ? 19.970 34.410 2.112 1.00 34.81 673 PHE A CA 1
ATOM 5448 C C . PHE A 1 673 ? 19.681 35.779 2.743 1.00 34.81 673 PHE A C 1
ATOM 5450 O O . PHE A 1 673 ? 20.409 36.736 2.460 1.00 34.81 673 PHE A O 1
ATOM 5457 N N . ASP A 1 674 ? 18.721 35.875 3.667 1.00 33.81 674 ASP A N 1
ATOM 5458 C CA . ASP A 1 674 ? 18.454 37.119 4.409 1.00 33.81 674 ASP A CA 1
ATOM 5459 C C . ASP A 1 674 ? 19.584 37.484 5.391 1.00 33.81 674 ASP A C 1
ATOM 5461 O O . ASP A 1 674 ? 19.737 38.644 5.783 1.00 33.81 674 ASP A O 1
ATOM 5465 N N . SER A 1 675 ? 20.456 36.528 5.729 1.00 35.66 675 SER A N 1
ATOM 5466 C CA . SER A 1 675 ? 21.603 36.760 6.615 1.00 35.66 675 SER A CA 1
ATOM 5467 C C . SER A 1 675 ? 22.771 37.528 5.962 1.00 35.66 675 SER A C 1
ATOM 5469 O O . SER A 1 675 ? 23.670 37.983 6.673 1.00 35.66 675 SER A O 1
ATOM 5471 N N . VAL A 1 676 ? 22.759 37.722 4.629 1.00 36.56 676 VAL A N 1
ATOM 5472 C CA . VAL A 1 676 ? 23.893 38.282 3.853 1.00 36.56 676 VAL A CA 1
ATOM 5473 C C . VAL A 1 676 ? 23.610 39.672 3.242 1.00 36.56 676 VAL A C 1
ATOM 5475 O O . VAL A 1 676 ? 24.524 40.329 2.750 1.00 36.56 676 VAL A O 1
ATOM 5478 N N . GLY A 1 677 ? 22.381 40.196 3.322 1.00 32.03 677 GLY A N 1
ATOM 5479 C CA . GLY A 1 677 ? 22.087 41.602 2.990 1.00 32.03 677 GLY A CA 1
ATOM 5480 C C . GLY A 1 677 ? 22.223 42.005 1.510 1.00 32.03 677 GLY A C 1
ATOM 5481 O O . GLY A 1 677 ? 22.462 43.179 1.220 1.00 32.03 677 GLY A O 1
ATOM 5482 N N . LEU A 1 678 ? 22.064 41.073 0.564 1.00 35.88 678 LEU A N 1
ATOM 5483 C CA . LEU A 1 678 ? 22.031 41.363 -0.876 1.00 35.88 678 LEU A CA 1
ATOM 5484 C C . LEU A 1 678 ? 20.578 41.514 -1.354 1.00 35.88 678 LEU A C 1
ATOM 5486 O O . LEU A 1 678 ? 19.794 40.574 -1.301 1.00 35.88 678 LEU A O 1
ATOM 5490 N N . ASN A 1 679 ? 20.205 42.702 -1.835 1.00 35.06 679 ASN A N 1
ATOM 5491 C CA . ASN A 1 679 ? 18.848 42.984 -2.314 1.00 35.06 679 ASN A CA 1
ATOM 5492 C C . ASN A 1 679 ? 18.686 42.500 -3.775 1.00 35.06 679 ASN A C 1
ATOM 5494 O O . ASN A 1 679 ? 18.872 43.260 -4.722 1.00 35.06 679 ASN A O 1
ATOM 5498 N N . VAL A 1 680 ? 18.377 41.210 -3.952 1.00 42.41 680 VAL A N 1
ATOM 5499 C CA . VAL A 1 680 ? 18.337 40.478 -5.244 1.00 42.41 680 VAL A CA 1
ATOM 5500 C C . VAL A 1 680 ? 17.273 41.010 -6.231 1.00 42.41 680 VAL A C 1
ATOM 5502 O O . VAL A 1 680 ? 17.352 40.790 -7.441 1.00 42.41 680 VAL A O 1
ATOM 5505 N N . ASN A 1 681 ? 16.284 41.764 -5.743 1.00 43.09 681 ASN A N 1
ATOM 5506 C CA . ASN A 1 681 ? 15.110 42.164 -6.527 1.00 43.09 681 ASN A CA 1
ATOM 5507 C C . ASN A 1 681 ? 15.371 43.187 -7.649 1.00 43.09 681 ASN A C 1
ATOM 5509 O O . ASN A 1 681 ? 14.573 43.242 -8.587 1.00 43.09 681 ASN A O 1
ATOM 5513 N N . ASP A 1 682 ? 16.448 43.977 -7.586 1.00 43.22 682 ASP A N 1
ATOM 5514 C CA . ASP A 1 682 ? 16.764 44.970 -8.631 1.00 43.22 682 ASP A CA 1
ATOM 5515 C C . ASP A 1 682 ? 17.558 44.351 -9.798 1.00 43.22 682 ASP A C 1
ATOM 5517 O O . ASP A 1 682 ? 17.306 44.674 -10.955 1.00 43.22 682 ASP A O 1
ATOM 5521 N N . HIS A 1 683 ? 18.442 43.379 -9.531 1.00 49.50 683 HIS A N 1
ATOM 5522 C CA . HIS A 1 683 ? 19.225 42.696 -10.572 1.00 49.50 683 HIS A CA 1
ATOM 5523 C C . HIS A 1 683 ? 18.414 41.664 -11.374 1.00 49.50 683 HIS A C 1
ATOM 5525 O O . HIS A 1 683 ? 18.659 41.484 -12.565 1.00 49.50 683 HIS A O 1
ATOM 5531 N N . MET A 1 684 ? 17.389 41.037 -10.781 1.00 48.94 684 MET A N 1
ATOM 5532 C CA . MET A 1 684 ? 16.526 40.088 -11.505 1.00 48.94 684 MET A CA 1
ATOM 5533 C C . MET A 1 684 ? 15.609 40.731 -12.561 1.00 48.94 684 MET A C 1
ATOM 5535 O O . MET A 1 684 ? 15.135 40.030 -13.460 1.00 48.94 684 MET A O 1
ATOM 5539 N N . ARG A 1 685 ? 15.356 42.047 -12.486 1.00 53.97 685 ARG A N 1
ATOM 5540 C CA . ARG A 1 685 ? 14.525 42.774 -13.468 1.00 53.97 685 ARG A CA 1
ATOM 5541 C C . ARG A 1 685 ? 15.242 43.063 -14.789 1.00 53.97 685 ARG A C 1
ATOM 5543 O O . ARG A 1 685 ? 14.563 43.226 -15.798 1.00 53.97 685 ARG A O 1
ATOM 5550 N N . ASP A 1 686 ? 16.573 43.068 -14.788 1.00 64.19 686 ASP A N 1
ATOM 5551 C CA . ASP A 1 686 ? 17.411 43.353 -15.962 1.00 64.19 686 ASP A CA 1
ATOM 5552 C C . ASP A 1 686 ? 17.849 42.085 -16.723 1.00 64.19 686 ASP A C 1
ATOM 5554 O O . ASP A 1 686 ? 18.678 42.150 -17.631 1.00 64.19 686 ASP A O 1
ATOM 5558 N N . MET A 1 687 ? 17.282 40.920 -16.395 1.00 79.19 687 MET A N 1
ATOM 5559 C CA . MET A 1 687 ? 17.552 39.658 -17.090 1.00 79.19 687 MET A CA 1
ATOM 5560 C C . MET A 1 687 ? 16.474 39.329 -18.128 1.00 79.19 687 MET A C 1
ATOM 5562 O O . MET A 1 687 ? 15.310 39.696 -17.988 1.00 79.19 687 MET A O 1
ATOM 5566 N N . VAL A 1 688 ? 16.875 38.640 -19.196 1.00 84.06 688 VAL A N 1
ATOM 5567 C CA . VAL A 1 688 ? 15.977 38.000 -20.160 1.00 84.06 688 VAL A CA 1
ATOM 5568 C C . VAL A 1 688 ? 15.581 36.639 -19.605 1.00 84.06 688 VAL A C 1
ATOM 5570 O O . VAL A 1 688 ? 16.447 35.787 -19.392 1.00 84.06 688 VAL A O 1
ATOM 5573 N N . HIS A 1 689 ? 14.283 36.440 -19.383 1.00 87.75 689 HIS A N 1
ATOM 5574 C CA . HIS A 1 689 ? 13.731 35.193 -18.851 1.00 87.75 689 HIS A CA 1
ATOM 5575 C C . HIS A 1 689 ? 13.238 34.314 -19.993 1.00 87.75 689 HIS A C 1
ATOM 5577 O O . HIS A 1 689 ? 12.324 34.702 -20.725 1.00 87.75 689 HIS A O 1
ATOM 5583 N N . ALA A 1 690 ? 13.824 33.128 -20.142 1.00 88.69 690 ALA A N 1
ATOM 5584 C CA . ALA A 1 690 ? 13.408 32.166 -21.150 1.00 88.69 690 ALA A CA 1
ATOM 5585 C C . ALA A 1 690 ? 12.975 30.837 -20.524 1.00 88.69 690 ALA A C 1
ATOM 5587 O O . ALA A 1 690 ? 13.658 30.281 -19.659 1.00 88.69 690 ALA A O 1
ATOM 5588 N N . LEU A 1 691 ? 11.839 30.316 -20.997 1.00 89.62 691 LEU A N 1
ATOM 5589 C CA . LEU A 1 691 ? 11.329 29.003 -20.609 1.00 89.62 691 LEU A CA 1
ATOM 5590 C C . LEU A 1 691 ? 11.652 27.972 -21.691 1.00 89.62 691 LEU A C 1
ATOM 5592 O O . LEU A 1 691 ? 11.250 28.133 -22.844 1.00 89.62 691 LEU A O 1
ATOM 5596 N N . HIS A 1 692 ? 12.331 26.891 -21.322 1.00 89.00 692 HIS A N 1
ATOM 5597 C CA . HIS A 1 692 ? 12.518 25.748 -22.211 1.00 89.00 692 HIS A CA 1
ATOM 5598 C C . HIS A 1 692 ? 11.262 24.875 -22.238 1.00 89.00 692 HIS A C 1
ATOM 5600 O O . HIS A 1 692 ? 10.725 24.524 -21.188 1.00 89.00 692 HIS A O 1
ATOM 5606 N N . LEU A 1 693 ? 10.772 24.568 -23.440 1.00 89.00 693 LEU A N 1
ATOM 5607 C CA . LEU A 1 693 ? 9.577 23.755 -23.642 1.00 89.00 693 LEU A CA 1
ATOM 5608 C C . LEU A 1 693 ? 9.955 22.289 -23.859 1.00 89.00 693 LEU A C 1
ATOM 5610 O O . LEU A 1 693 ? 10.821 21.970 -24.676 1.00 89.00 693 LEU A O 1
ATOM 5614 N N . SER A 1 694 ? 9.221 21.391 -23.207 1.00 83.00 694 SER A N 1
ATOM 5615 C CA . SER A 1 694 ? 9.356 19.954 -23.411 1.00 83.00 694 SER A CA 1
ATOM 5616 C C . SER A 1 694 ? 8.577 19.497 -24.644 1.00 83.00 694 SER A C 1
ATOM 5618 O O . SER A 1 694 ? 7.354 19.643 -24.715 1.00 83.00 694 SER A O 1
ATOM 5620 N N . GLY A 1 695 ? 9.279 18.871 -25.595 1.00 77.12 695 GLY A N 1
ATOM 5621 C CA . GLY A 1 695 ? 8.678 18.236 -26.775 1.00 77.12 695 GLY A CA 1
ATOM 5622 C C . GLY A 1 695 ? 7.863 16.969 -26.475 1.00 77.12 695 GLY A C 1
ATOM 5623 O O . GLY A 1 695 ? 7.147 16.492 -27.351 1.00 77.12 695 GLY A O 1
ATOM 5624 N N . LEU A 1 696 ? 7.935 16.436 -25.249 1.00 77.25 696 LEU A N 1
ATOM 5625 C CA . LEU A 1 696 ? 7.235 15.211 -24.830 1.00 77.25 696 LEU A CA 1
ATOM 5626 C C . LEU A 1 696 ? 5.789 15.462 -24.379 1.00 77.25 696 LEU A C 1
ATOM 5628 O O . LEU A 1 696 ? 5.007 14.528 -24.222 1.00 77.25 696 LEU A O 1
ATOM 5632 N N . THR A 1 697 ? 5.408 16.724 -24.185 1.00 83.19 697 THR A N 1
ATOM 5633 C CA . THR A 1 697 ? 4.045 17.118 -23.814 1.00 83.19 697 THR A CA 1
ATOM 5634 C C . THR A 1 697 ? 3.525 18.194 -24.768 1.00 83.19 697 THR A C 1
ATOM 5636 O O . THR A 1 697 ? 4.320 18.855 -25.440 1.00 83.19 697 THR A O 1
ATOM 5639 N N . PRO A 1 698 ? 2.197 18.399 -24.872 1.00 88.81 698 PRO A N 1
ATOM 5640 C CA . PRO A 1 698 ? 1.639 19.410 -25.765 1.00 88.81 698 PRO A CA 1
ATOM 5641 C C . PRO A 1 698 ? 2.255 20.803 -25.551 1.00 88.81 698 PRO A C 1
ATOM 5643 O O . PRO A 1 698 ? 2.280 21.324 -24.436 1.00 88.81 698 PRO A O 1
ATOM 5646 N N . LEU A 1 699 ? 2.731 21.426 -26.635 1.00 90.62 699 LEU A N 1
ATOM 5647 C CA . LEU A 1 699 ? 3.527 22.663 -26.578 1.00 90.62 699 LEU A CA 1
ATOM 5648 C C . LEU A 1 699 ? 2.704 23.918 -26.239 1.00 90.62 699 LEU A C 1
ATOM 5650 O O . LEU A 1 699 ? 3.146 24.773 -25.478 1.00 90.62 699 LEU A O 1
ATOM 5654 N N . MET A 1 700 ? 1.491 24.052 -26.785 1.00 91.25 700 MET A N 1
ATOM 5655 C CA . MET A 1 700 ? 0.695 25.284 -26.640 1.00 91.25 700 MET A CA 1
ATOM 5656 C C . MET A 1 700 ? 0.301 25.625 -25.189 1.00 91.25 700 MET A C 1
ATOM 5658 O O . MET A 1 700 ? 0.383 26.802 -24.832 1.00 91.25 700 MET A O 1
ATOM 5662 N N . PRO A 1 701 ? -0.082 24.660 -24.327 1.00 89.81 701 PRO A N 1
ATOM 5663 C CA . PRO A 1 701 ? -0.235 24.908 -22.893 1.00 89.81 701 PRO A CA 1
ATOM 5664 C C . PRO A 1 701 ? 1.022 25.485 -22.237 1.00 89.81 701 PRO A C 1
ATOM 5666 O O . PRO A 1 701 ? 0.922 26.429 -21.458 1.00 89.81 701 PRO A O 1
ATOM 5669 N N . GLN A 1 702 ? 2.205 24.985 -22.601 1.00 91.44 702 GLN A N 1
ATOM 5670 C CA . GLN A 1 702 ? 3.473 25.465 -22.049 1.00 91.44 702 GLN A CA 1
ATOM 5671 C C . GLN A 1 702 ? 3.793 26.896 -22.514 1.00 91.44 702 GLN A C 1
ATOM 5673 O O . GLN A 1 702 ? 4.233 27.716 -21.711 1.00 91.44 702 GLN A O 1
ATOM 5678 N N . VAL A 1 703 ? 3.491 27.242 -23.773 1.00 91.19 703 VAL A N 1
ATOM 5679 C CA . VAL A 1 703 ? 3.622 28.621 -24.286 1.00 91.19 703 VAL A CA 1
ATOM 5680 C C . VAL A 1 703 ? 2.707 29.583 -23.523 1.00 91.19 703 VAL A C 1
ATOM 5682 O O . VAL A 1 703 ? 3.137 30.671 -23.149 1.00 91.19 703 VAL A O 1
ATOM 5685 N N . MET A 1 704 ? 1.461 29.187 -23.239 1.00 88.94 704 MET A N 1
ATOM 5686 C CA . MET A 1 704 ? 0.554 30.011 -22.429 1.00 88.94 704 MET A CA 1
ATOM 5687 C C . MET A 1 704 ? 1.107 30.237 -21.020 1.00 88.94 704 MET A C 1
ATOM 5689 O O . MET A 1 704 ? 1.054 31.358 -20.519 1.00 88.94 704 MET A O 1
ATOM 5693 N N . THR A 1 705 ? 1.692 29.208 -20.406 1.00 86.62 705 THR A N 1
ATOM 5694 C CA . THR A 1 705 ? 2.380 29.333 -19.115 1.00 86.62 705 THR A CA 1
ATOM 5695 C C . THR A 1 705 ? 3.560 30.299 -19.195 1.00 86.62 705 THR A C 1
ATOM 5697 O O . THR A 1 705 ? 3.701 31.153 -18.321 1.00 86.62 705 THR A O 1
ATOM 5700 N N . ALA A 1 706 ? 4.375 30.226 -20.252 1.00 86.75 706 ALA A N 1
ATOM 5701 C CA . ALA A 1 706 ? 5.499 31.138 -20.457 1.00 86.75 706 ALA A CA 1
ATOM 5702 C C . ALA A 1 706 ? 5.038 32.603 -20.530 1.00 86.75 706 ALA A C 1
ATOM 5704 O O . ALA A 1 706 ? 5.577 33.453 -19.818 1.00 86.75 706 ALA A O 1
ATOM 5705 N N . VAL A 1 707 ? 3.999 32.874 -21.327 1.00 89.12 707 VAL A N 1
ATOM 5706 C CA . VAL A 1 707 ? 3.418 34.213 -21.508 1.00 89.12 707 VAL A CA 1
ATOM 5707 C C . VAL A 1 707 ? 2.778 34.726 -20.215 1.00 89.12 707 VAL A C 1
ATOM 5709 O O . VAL A 1 707 ? 3.025 35.864 -19.819 1.00 89.12 707 VAL A O 1
ATOM 5712 N N . ASN A 1 708 ? 2.009 33.891 -19.510 1.00 87.88 708 ASN A N 1
ATOM 5713 C CA . ASN A 1 708 ? 1.384 34.262 -18.233 1.00 87.88 708 ASN A CA 1
ATOM 5714 C C . ASN A 1 708 ? 2.426 34.609 -17.163 1.00 87.88 708 ASN A C 1
ATOM 5716 O O . ASN A 1 708 ? 2.233 35.539 -16.382 1.00 87.88 708 ASN A O 1
ATOM 5720 N N . ASN A 1 709 ? 3.555 33.901 -17.176 1.00 83.88 709 ASN A N 1
ATOM 5721 C CA . ASN A 1 709 ? 4.688 34.149 -16.292 1.00 83.88 709 ASN A CA 1
ATOM 5722 C C . ASN A 1 709 ? 5.609 35.276 -16.790 1.00 83.88 709 ASN A C 1
ATOM 5724 O O . ASN A 1 709 ? 6.669 35.482 -16.205 1.00 83.88 709 ASN A O 1
ATOM 5728 N N . LYS A 1 710 ? 5.214 36.007 -17.844 1.00 85.94 710 LYS A N 1
ATOM 5729 C CA . LYS A 1 710 ? 5.960 37.127 -18.438 1.00 85.94 710 LYS A CA 1
ATOM 5730 C C . LYS A 1 710 ? 7.396 36.768 -18.842 1.00 85.94 710 LYS A C 1
ATOM 5732 O O . LYS A 1 710 ? 8.300 37.577 -18.667 1.00 85.94 710 LYS A O 1
ATOM 5737 N N . ASN A 1 711 ? 7.606 35.563 -19.371 1.00 88.62 711 ASN A N 1
ATOM 5738 C CA . ASN A 1 711 ? 8.893 35.216 -19.976 1.00 88.62 711 ASN A CA 1
ATOM 5739 C C . ASN A 1 711 ? 9.075 36.011 -21.275 1.00 88.62 711 ASN A C 1
ATOM 5741 O O . ASN A 1 711 ? 8.140 36.130 -22.069 1.00 88.62 711 ASN A O 1
ATOM 5745 N N . ASP A 1 712 ? 10.286 36.517 -21.497 1.00 90.50 712 ASP A N 1
ATOM 5746 C CA . ASP A 1 712 ? 10.676 37.245 -22.706 1.00 90.50 712 ASP A CA 1
ATOM 5747 C C . ASP A 1 712 ? 10.882 36.295 -23.904 1.00 90.50 712 ASP A C 1
ATOM 5749 O O . ASP A 1 712 ? 10.790 36.698 -25.071 1.00 90.50 712 ASP A O 1
ATOM 5753 N N . ALA A 1 713 ? 11.183 35.021 -23.630 1.00 92.06 713 ALA A N 1
ATOM 5754 C CA . ALA A 1 713 ? 11.438 34.019 -24.656 1.00 92.06 713 ALA A CA 1
ATOM 5755 C C . ALA A 1 713 ? 10.929 32.617 -24.297 1.00 92.06 713 ALA A C 1
ATOM 5757 O O . ALA A 1 713 ? 10.760 32.254 -23.130 1.00 92.06 713 ALA A O 1
ATOM 5758 N N . ILE A 1 714 ? 10.754 31.796 -25.328 1.00 94.12 714 ILE A N 1
ATOM 5759 C CA . ILE A 1 714 ? 10.635 30.340 -25.218 1.00 94.12 714 ILE A CA 1
ATOM 5760 C C . ILE A 1 714 ? 11.769 29.672 -25.983 1.00 94.12 714 ILE A C 1
ATOM 5762 O O . ILE A 1 714 ? 12.123 30.117 -27.073 1.00 94.12 714 ILE A O 1
ATOM 5766 N N . MET A 1 715 ? 12.303 28.581 -25.444 1.00 92.19 715 MET A N 1
ATOM 5767 C CA . MET A 1 715 ? 13.296 27.755 -26.121 1.00 92.19 715 MET A CA 1
ATOM 5768 C C . MET A 1 715 ? 12.703 26.402 -26.504 1.00 92.19 715 MET A C 1
ATOM 5770 O O . MET A 1 715 ? 12.039 25.766 -25.689 1.00 92.19 715 MET A O 1
ATOM 5774 N N . ILE A 1 716 ? 12.968 25.951 -27.728 1.00 92.44 716 ILE A N 1
ATOM 5775 C CA . ILE A 1 716 ? 12.545 24.644 -28.241 1.00 92.44 716 ILE A CA 1
ATOM 5776 C C . ILE A 1 716 ? 13.722 23.884 -28.835 1.00 92.44 716 ILE A C 1
ATOM 5778 O O . ILE A 1 716 ? 14.547 24.458 -29.544 1.00 92.44 716 ILE A O 1
ATOM 5782 N N . ASP A 1 717 ? 13.752 22.581 -28.584 1.00 91.25 717 ASP A N 1
ATOM 5783 C CA . ASP A 1 717 ? 14.717 21.678 -29.201 1.00 91.25 717 ASP A CA 1
ATOM 5784 C C . ASP A 1 717 ? 14.185 21.131 -30.520 1.00 91.25 717 ASP A C 1
ATOM 5786 O O . ASP A 1 717 ? 12.999 20.792 -30.629 1.00 91.25 717 ASP A O 1
ATOM 5790 N N . VAL A 1 718 ? 15.062 21.057 -31.523 1.00 92.06 718 VAL A N 1
ATOM 5791 C CA . VAL A 1 718 ? 14.682 20.591 -32.854 1.00 92.06 718 VAL A CA 1
ATOM 5792 C C . VAL A 1 718 ? 15.623 19.535 -33.405 1.00 92.06 718 VAL A C 1
ATOM 5794 O O . VAL A 1 718 ? 16.843 19.602 -33.256 1.00 92.06 718 VAL A O 1
ATOM 5797 N N . GLN A 1 719 ? 15.015 18.597 -34.123 1.00 90.88 719 GLN A N 1
ATOM 5798 C CA . GLN A 1 719 ? 15.685 17.521 -34.836 1.00 90.88 719 GLN A CA 1
ATOM 5799 C C . GLN A 1 719 ? 15.388 17.621 -36.329 1.00 90.88 719 GLN A C 1
ATOM 5801 O O . GLN A 1 719 ? 14.337 18.123 -36.746 1.00 90.88 719 GLN A O 1
ATOM 5806 N N . GLN A 1 720 ? 16.341 17.167 -37.135 1.00 88.94 720 GLN A N 1
ATOM 5807 C CA . GLN A 1 720 ? 16.230 17.181 -38.586 1.00 88.94 720 GLN A CA 1
ATOM 5808 C C . GLN A 1 720 ? 15.694 15.844 -39.106 1.00 88.94 720 GLN A C 1
ATOM 5810 O O . GLN A 1 720 ? 16.185 14.786 -38.729 1.00 88.94 720 GLN A O 1
ATOM 5815 N N . LEU A 1 721 ? 14.724 15.914 -40.017 1.00 88.88 721 LEU A N 1
ATOM 5816 C CA . LEU A 1 721 ? 14.229 14.786 -40.802 1.00 88.88 721 LEU A CA 1
ATOM 5817 C C . LEU A 1 721 ? 15.115 14.511 -42.024 1.00 88.88 721 LEU A C 1
ATOM 5819 O O . LEU A 1 721 ? 15.834 15.389 -42.508 1.00 88.88 721 LEU A O 1
ATOM 5823 N N . ARG A 1 722 ? 14.984 13.313 -42.600 1.00 84.44 722 ARG A N 1
ATOM 5824 C CA . ARG A 1 722 ? 15.726 12.847 -43.782 1.00 84.44 722 ARG A CA 1
ATOM 5825 C C . ARG A 1 722 ? 15.586 13.763 -45.000 1.00 84.44 722 ARG A C 1
ATOM 5827 O O . ARG A 1 722 ? 16.516 13.903 -45.789 1.00 84.44 722 ARG A O 1
ATOM 5834 N N . ASP A 1 723 ? 14.414 14.363 -45.180 1.00 84.19 723 ASP A N 1
ATOM 5835 C CA . ASP A 1 723 ? 14.108 15.288 -46.278 1.00 84.19 723 ASP A CA 1
ATOM 5836 C C . ASP A 1 723 ? 14.512 16.745 -45.981 1.00 84.19 723 ASP A C 1
ATOM 5838 O O . ASP A 1 723 ? 14.326 17.638 -46.811 1.00 84.19 723 ASP A O 1
ATOM 5842 N N . GLY A 1 724 ? 15.110 16.986 -44.814 1.00 81.62 724 GLY A N 1
ATOM 5843 C CA . GLY A 1 724 ? 15.644 18.270 -44.398 1.00 81.62 724 GLY A CA 1
ATOM 5844 C C . GLY A 1 724 ? 14.659 19.168 -43.651 1.00 81.62 724 GLY A C 1
ATOM 5845 O O . GLY A 1 724 ? 15.049 20.287 -43.312 1.00 81.62 724 GLY A O 1
ATOM 5846 N N . ALA A 1 725 ? 13.428 18.715 -43.388 1.00 89.25 725 ALA A N 1
ATOM 5847 C CA . ALA A 1 725 ? 12.474 19.436 -42.547 1.00 89.25 725 ALA A CA 1
ATOM 5848 C C . ALA A 1 725 ? 12.870 19.385 -41.058 1.00 89.25 725 ALA A C 1
ATOM 5850 O O . ALA A 1 725 ? 13.503 18.435 -40.601 1.00 89.25 725 ALA A O 1
ATOM 5851 N N . TRP A 1 726 ? 12.484 20.415 -40.300 1.00 93.06 726 TRP A N 1
ATOM 5852 C CA . TRP A 1 726 ? 12.779 20.531 -38.868 1.00 93.06 726 TRP A CA 1
ATOM 5853 C C . TRP A 1 726 ? 11.534 20.279 -38.023 1.00 93.06 726 TRP A C 1
ATOM 5855 O O . TRP A 1 726 ? 10.461 20.832 -38.294 1.00 93.06 726 TRP A O 1
ATOM 5865 N N . VAL A 1 727 ? 11.689 19.475 -36.976 1.00 93.25 727 VAL A N 1
ATOM 5866 C CA . VAL A 1 727 ? 10.601 19.054 -36.087 1.00 93.25 727 VAL A CA 1
ATOM 5867 C C . VAL A 1 727 ? 10.957 19.303 -34.630 1.00 93.25 727 VAL A C 1
ATOM 5869 O O . VAL A 1 727 ? 12.129 19.253 -34.265 1.00 93.25 727 VAL A O 1
ATOM 5872 N N . VAL A 1 728 ? 9.950 19.594 -33.801 1.00 91.44 728 VAL A N 1
ATOM 5873 C CA . VAL A 1 728 ? 10.159 19.881 -32.375 1.00 91.44 728 VAL A CA 1
ATOM 5874 C C . VAL A 1 728 ? 10.290 18.571 -31.610 1.00 91.44 728 VAL A C 1
ATOM 5876 O O . VAL A 1 728 ? 9.304 17.864 -31.406 1.00 91.44 728 VAL A O 1
ATOM 5879 N N . HIS A 1 729 ? 11.511 18.239 -31.204 1.00 88.56 729 HIS A N 1
ATOM 5880 C CA . HIS A 1 729 ? 11.803 17.075 -30.379 1.00 88.56 729 HIS A CA 1
ATOM 5881 C C . HIS A 1 729 ? 13.186 17.232 -29.745 1.00 88.56 729 HIS A C 1
ATOM 5883 O O . HIS A 1 729 ? 14.108 17.721 -30.390 1.00 88.56 729 HIS A O 1
ATOM 5889 N N . ARG A 1 730 ? 13.338 16.802 -28.488 1.00 82.75 730 ARG A N 1
ATOM 5890 C CA . ARG A 1 730 ? 14.594 16.963 -27.739 1.00 82.75 730 ARG A CA 1
ATOM 5891 C C . ARG A 1 730 ? 15.648 15.903 -28.058 1.00 82.75 730 ARG A C 1
ATOM 5893 O O . ARG A 1 730 ? 16.836 16.211 -28.087 1.00 82.75 730 ARG A O 1
ATOM 5900 N N . SER A 1 731 ? 15.218 14.657 -28.238 1.00 79.50 731 SER A N 1
ATOM 5901 C CA . SER A 1 731 ? 16.097 13.514 -28.512 1.00 79.50 731 SER A CA 1
ATOM 5902 C C . SER A 1 731 ? 16.110 13.195 -30.010 1.00 79.50 731 SER A C 1
ATOM 5904 O O . SER A 1 731 ? 15.052 13.282 -30.629 1.00 79.50 731 SER A O 1
ATOM 5906 N N . PRO A 1 732 ? 17.233 12.765 -30.612 1.00 75.25 732 PRO A N 1
ATOM 5907 C CA . PRO A 1 732 ? 17.234 12.239 -31.980 1.00 75.25 732 PRO A CA 1
ATOM 5908 C C . PRO A 1 732 ? 16.516 10.879 -32.095 1.00 75.25 732 PRO A C 1
ATOM 5910 O O . PRO A 1 732 ? 16.319 10.387 -33.202 1.00 75.25 732 PRO A O 1
ATOM 5913 N N . LEU A 1 733 ? 16.109 10.273 -30.971 1.00 75.00 733 LEU A N 1
ATOM 5914 C CA . LEU A 1 733 ? 15.372 9.013 -30.915 1.00 75.00 733 LEU A CA 1
ATOM 5915 C C . LEU A 1 733 ? 13.959 9.182 -30.363 1.00 75.00 733 LEU A C 1
ATOM 5917 O O . LEU A 1 733 ? 13.724 9.938 -29.420 1.00 75.00 733 LEU A O 1
ATOM 5921 N N . ILE A 1 734 ? 13.046 8.367 -30.880 1.00 75.44 734 ILE A N 1
ATOM 5922 C CA . ILE A 1 734 ? 11.710 8.157 -30.326 1.00 75.44 734 ILE A CA 1
ATOM 5923 C C . ILE A 1 734 ? 11.681 6.781 -29.682 1.00 75.44 734 ILE A C 1
ATOM 5925 O O . ILE A 1 734 ? 11.797 5.773 -30.370 1.00 75.44 734 ILE A O 1
ATOM 5929 N N . THR A 1 735 ? 11.518 6.746 -28.365 1.00 68.75 735 THR A N 1
ATOM 5930 C CA . THR A 1 735 ? 11.483 5.524 -27.547 1.00 68.75 735 THR A CA 1
ATOM 5931 C C . THR A 1 735 ? 10.083 4.923 -27.422 1.00 68.75 735 THR A C 1
ATOM 5933 O O . THR A 1 735 ? 9.943 3.795 -26.961 1.00 68.75 735 THR A O 1
ATOM 5936 N N . GLY A 1 736 ? 9.047 5.664 -27.830 1.00 66.81 736 GLY A N 1
ATOM 5937 C CA . GLY A 1 736 ? 7.640 5.302 -27.638 1.00 66.81 736 GLY A CA 1
ATOM 5938 C C . GLY A 1 736 ? 7.041 5.819 -26.325 1.00 66.81 736 GLY A C 1
ATOM 5939 O O . GLY A 1 736 ? 5.836 5.669 -26.123 1.00 66.81 736 GLY A O 1
ATOM 5940 N N . THR A 1 737 ? 7.844 6.452 -25.462 1.00 69.81 737 THR A N 1
ATOM 5941 C CA . THR A 1 737 ? 7.403 7.169 -24.256 1.00 69.81 737 THR A CA 1
ATOM 5942 C C . THR A 1 737 ? 7.343 8.674 -24.536 1.00 69.81 737 THR A C 1
ATOM 5944 O O . THR A 1 737 ? 8.264 9.240 -25.118 1.00 69.81 737 THR A O 1
ATOM 5947 N N . GLY A 1 738 ? 6.230 9.336 -24.197 1.00 74.25 738 GLY A N 1
ATOM 5948 C CA . GLY A 1 738 ? 6.026 10.781 -24.432 1.00 74.25 738 GLY A CA 1
ATOM 5949 C C . GLY A 1 738 ? 5.813 11.209 -25.898 1.00 74.25 738 GLY A C 1
ATOM 5950 O O . GLY A 1 738 ? 5.073 12.159 -26.151 1.00 74.25 738 GLY A O 1
ATOM 5951 N N . THR A 1 739 ? 6.360 10.471 -26.865 1.00 83.88 739 THR A N 1
ATOM 5952 C CA . THR A 1 739 ? 6.114 10.633 -28.305 1.00 83.88 739 THR A CA 1
ATOM 5953 C C . THR A 1 739 ? 5.768 9.282 -28.923 1.00 83.88 739 THR A C 1
ATOM 5955 O O . THR A 1 739 ? 6.534 8.326 -28.794 1.00 83.88 739 THR A O 1
ATOM 5958 N N . CYS A 1 740 ? 4.659 9.208 -29.663 1.00 84.81 740 CYS A N 1
ATOM 5959 C CA . CYS A 1 740 ? 4.254 7.999 -30.372 1.00 84.81 740 CYS A CA 1
ATOM 5960 C C . CYS A 1 740 ? 4.128 8.199 -31.885 1.00 84.81 740 CYS A C 1
ATOM 5962 O O . CYS A 1 740 ? 3.473 9.130 -32.359 1.00 84.81 740 CYS A O 1
ATOM 5964 N N . LEU A 1 741 ? 4.690 7.255 -32.643 1.00 84.25 741 LEU A N 1
ATOM 5965 C CA . LEU A 1 741 ? 4.456 7.063 -34.074 1.00 84.25 741 LEU A CA 1
ATOM 5966 C C . LEU A 1 741 ? 3.623 5.798 -34.263 1.00 84.25 741 LEU A C 1
ATOM 5968 O O . LEU A 1 741 ? 4.120 4.689 -34.097 1.00 84.25 741 LEU A O 1
ATOM 5972 N N . THR A 1 742 ? 2.364 5.959 -34.666 1.00 64.56 742 THR A N 1
ATOM 5973 C CA . THR A 1 742 ? 1.355 4.883 -34.721 1.00 64.56 742 THR A CA 1
ATOM 5974 C C . THR A 1 742 ? 1.723 3.674 -35.594 1.00 64.56 742 THR A C 1
ATOM 5976 O O . THR A 1 742 ? 1.124 2.616 -35.433 1.00 64.56 742 THR A O 1
ATOM 5979 N N . ASN A 1 743 ? 2.729 3.794 -36.468 1.00 61.53 743 ASN A N 1
ATOM 5980 C CA . ASN A 1 743 ? 3.214 2.719 -37.343 1.00 61.53 743 ASN A CA 1
ATOM 5981 C C . ASN A 1 743 ? 4.575 2.117 -36.927 1.00 61.53 743 ASN A C 1
ATOM 5983 O O . ASN A 1 743 ? 5.115 1.302 -37.671 1.00 61.53 743 ASN A O 1
ATOM 5987 N N . HIS A 1 744 ? 5.152 2.509 -35.785 1.00 56.00 744 HIS A N 1
ATOM 5988 C CA . HIS A 1 744 ? 6.478 2.051 -35.353 1.00 56.00 744 HIS A CA 1
ATOM 5989 C C . HIS A 1 744 ? 6.447 1.572 -33.893 1.00 56.00 744 HIS A C 1
ATOM 5991 O O . HIS A 1 744 ? 6.151 2.340 -32.987 1.00 56.00 744 HIS A O 1
ATOM 5997 N N . GLN A 1 745 ? 6.763 0.290 -33.670 1.00 50.34 745 GLN A N 1
ATOM 5998 C CA . GLN A 1 745 ? 6.754 -0.364 -32.345 1.00 50.34 745 GLN A CA 1
ATOM 5999 C C . GLN A 1 745 ? 8.161 -0.550 -31.738 1.00 50.34 745 GLN A C 1
ATOM 6001 O O . GLN A 1 745 ? 8.342 -1.324 -30.803 1.00 50.34 745 GLN A O 1
ATOM 6006 N N . ARG A 1 746 ? 9.183 0.110 -32.293 1.00 56.31 746 ARG A N 1
ATOM 6007 C CA . ARG A 1 746 ? 10.585 0.051 -31.841 1.00 56.31 746 ARG A CA 1
ATOM 6008 C C . ARG A 1 746 ? 11.130 1.467 -31.677 1.00 56.31 746 ARG A C 1
ATOM 6010 O O . ARG A 1 746 ? 10.515 2.406 -32.171 1.00 56.31 746 ARG A O 1
ATOM 6017 N N . ILE A 1 747 ? 12.294 1.599 -31.040 1.00 63.25 747 ILE A N 1
ATOM 6018 C CA . ILE A 1 747 ? 13.041 2.861 -30.992 1.00 63.25 747 ILE A CA 1
ATOM 6019 C C . ILE A 1 747 ? 13.331 3.326 -32.431 1.00 63.25 747 ILE A C 1
ATOM 6021 O O . ILE A 1 747 ? 13.843 2.541 -33.231 1.00 63.25 747 ILE A O 1
ATOM 6025 N N . VAL A 1 748 ? 12.996 4.575 -32.764 1.00 72.06 748 VAL A N 1
ATOM 6026 C CA . VAL A 1 748 ? 13.148 5.143 -34.118 1.00 72.06 748 VAL A CA 1
ATOM 6027 C C . VAL A 1 748 ? 14.110 6.322 -34.107 1.00 72.06 748 VAL A C 1
ATOM 6029 O O . VAL A 1 748 ? 13.942 7.233 -33.303 1.00 72.06 748 VAL A O 1
ATOM 6032 N N . ASP A 1 749 ? 15.063 6.335 -35.038 1.00 78.81 749 ASP A N 1
ATOM 6033 C CA . ASP A 1 749 ? 15.875 7.517 -35.343 1.00 78.81 749 ASP A CA 1
ATOM 6034 C C . ASP A 1 749 ? 15.076 8.518 -36.187 1.00 78.81 749 ASP A C 1
ATOM 6036 O O . ASP A 1 749 ? 14.608 8.204 -37.286 1.00 78.81 749 ASP A O 1
ATOM 6040 N N . ILE A 1 750 ? 14.926 9.734 -35.665 1.00 83.69 750 ILE A N 1
ATOM 6041 C CA . ILE A 1 750 ? 14.190 10.828 -36.303 1.00 83.69 750 ILE A CA 1
ATOM 6042 C C . ILE A 1 750 ? 14.855 11.243 -37.621 1.00 83.69 750 ILE A C 1
ATOM 6044 O O . ILE A 1 750 ? 14.150 11.581 -38.573 1.00 83.69 750 ILE A O 1
ATOM 6048 N N . GLY A 1 751 ? 16.182 11.125 -37.728 1.00 79.19 751 GLY A N 1
ATOM 6049 C CA . GLY A 1 751 ? 16.935 11.427 -38.948 1.00 79.19 751 GLY A CA 1
ATOM 6050 C C . GLY A 1 751 ? 16.611 10.508 -40.129 1.00 79.19 751 GLY A C 1
ATOM 6051 O O . GLY A 1 751 ? 16.898 10.852 -41.275 1.00 79.19 751 GLY A O 1
ATOM 6052 N N . LEU A 1 752 ? 15.976 9.357 -39.878 1.00 78.06 752 LEU A N 1
ATOM 6053 C CA . LEU A 1 752 ? 15.543 8.417 -40.916 1.00 78.06 752 LEU A CA 1
ATOM 6054 C C . LEU A 1 752 ? 14.109 8.666 -41.403 1.00 78.06 752 LEU A C 1
ATOM 6056 O O . LEU A 1 752 ? 13.721 8.114 -42.436 1.00 78.06 752 LEU A O 1
ATOM 6060 N N . LEU A 1 753 ? 13.338 9.488 -40.687 1.00 85.69 753 LEU A N 1
ATOM 6061 C CA . LEU A 1 753 ? 11.950 9.802 -41.012 1.00 85.69 753 LEU A CA 1
ATOM 6062 C C . LEU A 1 753 ? 11.865 10.929 -42.045 1.00 85.69 753 LEU A C 1
ATOM 6064 O O . LEU A 1 753 ? 12.668 11.857 -42.025 1.00 85.69 753 LEU A O 1
ATOM 6068 N N . ASP A 1 754 ? 10.872 10.879 -42.930 1.00 89.69 754 ASP A N 1
ATOM 6069 C CA . ASP A 1 754 ? 10.499 12.003 -43.796 1.00 89.69 754 ASP A CA 1
ATOM 6070 C C . ASP A 1 754 ? 9.287 12.786 -43.250 1.00 89.69 754 ASP A C 1
ATOM 6072 O O . ASP A 1 754 ? 8.620 12.383 -42.288 1.00 89.69 754 ASP A O 1
ATOM 6076 N N . SER A 1 755 ? 8.962 13.921 -43.875 1.00 90.25 755 SER A N 1
ATOM 6077 C CA . SER A 1 755 ? 7.824 14.754 -43.466 1.00 90.25 755 SER A CA 1
ATOM 6078 C C . SER A 1 755 ? 6.474 14.034 -43.545 1.00 90.25 755 SER A C 1
ATOM 6080 O O . SER A 1 755 ? 5.535 14.405 -42.842 1.00 90.25 755 SER A O 1
ATOM 6082 N N . VAL A 1 756 ? 6.317 13.025 -44.405 1.00 87.44 756 VAL A N 1
ATOM 6083 C CA . VAL A 1 756 ? 5.055 12.280 -44.519 1.00 87.44 756 VAL A CA 1
ATOM 6084 C C . VAL A 1 756 ? 4.891 11.366 -43.311 1.00 87.44 756 VAL A C 1
ATOM 6086 O O . VAL A 1 756 ? 3.815 11.334 -42.712 1.00 87.44 756 VAL A O 1
ATOM 6089 N N . GLN A 1 757 ? 5.963 10.686 -42.916 1.00 88.38 757 GLN A N 1
ATOM 6090 C CA . GLN A 1 757 ? 6.001 9.822 -41.744 1.00 88.38 757 GLN A CA 1
ATOM 6091 C C . GLN A 1 757 ? 5.842 10.631 -40.450 1.00 88.38 757 GLN A C 1
ATOM 6093 O O . GLN A 1 757 ? 5.068 10.235 -39.577 1.00 88.38 757 GLN A O 1
ATOM 6098 N N . TRP A 1 758 ? 6.477 11.805 -40.351 1.00 90.62 758 TRP A N 1
ATOM 6099 C CA . TRP A 1 758 ? 6.392 12.650 -39.155 1.00 90.62 758 TRP A CA 1
ATOM 6100 C C . TRP A 1 758 ? 4.980 13.170 -38.860 1.00 90.62 758 TRP A C 1
ATOM 6102 O O . TRP A 1 758 ? 4.604 13.328 -37.702 1.00 90.62 758 TRP A O 1
ATOM 6112 N N . ARG A 1 759 ? 4.130 13.366 -39.877 1.00 89.00 759 ARG A N 1
ATOM 6113 C CA . ARG A 1 759 ? 2.730 13.796 -39.667 1.00 89.00 759 ARG A CA 1
ATOM 6114 C C . ARG A 1 759 ? 1.913 12.833 -38.802 1.00 89.00 759 ARG A C 1
ATOM 6116 O O . ARG A 1 759 ? 0.862 13.227 -38.291 1.00 89.00 759 ARG A O 1
ATOM 6123 N N . ALA A 1 760 ? 2.359 11.589 -38.639 1.00 86.38 760 ALA A N 1
ATOM 6124 C CA . ALA A 1 760 ? 1.735 10.612 -37.754 1.00 86.38 760 ALA A CA 1
ATOM 6125 C C . ALA A 1 760 ? 2.190 10.725 -36.284 1.00 86.38 760 ALA A C 1
ATOM 6127 O O . ALA A 1 760 ? 1.569 10.097 -35.430 1.00 86.38 760 ALA A O 1
ATOM 6128 N N . ALA A 1 761 ? 3.210 11.532 -35.967 1.00 88.62 761 ALA A N 1
ATOM 6129 C CA . ALA A 1 761 ? 3.712 11.708 -34.606 1.00 88.62 761 ALA A CA 1
ATOM 6130 C C . ALA A 1 761 ? 2.675 12.390 -33.695 1.00 88.62 761 ALA A C 1
ATOM 6132 O O . ALA A 1 761 ? 2.051 13.396 -34.065 1.00 88.62 761 ALA A O 1
ATOM 6133 N N . ARG A 1 762 ? 2.470 11.833 -32.499 1.00 89.75 762 ARG A N 1
ATOM 6134 C CA . ARG A 1 762 ? 1.544 12.330 -31.472 1.00 89.75 762 ARG A CA 1
ATOM 6135 C C . ARG A 1 762 ? 2.243 12.443 -30.118 1.00 89.75 762 ARG A C 1
ATOM 6137 O O . ARG A 1 762 ? 3.104 11.622 -29.814 1.00 89.75 762 ARG A O 1
ATOM 6144 N N . HIS A 1 763 ? 1.843 13.425 -29.313 1.00 87.50 763 HIS A N 1
ATOM 6145 C CA . HIS A 1 763 ? 2.227 13.494 -27.902 1.00 87.50 763 HIS A CA 1
ATOM 6146 C C . HIS A 1 763 ? 1.547 12.365 -27.112 1.00 87.50 763 HIS A C 1
ATOM 6148 O O . HIS A 1 763 ? 0.366 12.082 -27.326 1.00 87.50 763 HIS A O 1
ATOM 6154 N N . GLY A 1 764 ? 2.282 11.761 -26.180 1.00 79.38 764 GLY A N 1
ATOM 6155 C CA . GLY A 1 764 ? 1.859 10.626 -25.361 1.00 79.38 764 GLY A CA 1
ATOM 6156 C C . GLY A 1 764 ? 2.626 9.339 -25.671 1.00 79.38 764 GLY A C 1
ATOM 6157 O O . GLY A 1 764 ? 3.269 9.206 -26.712 1.00 79.38 764 GLY A O 1
ATOM 6158 N N . SER A 1 765 ? 2.551 8.379 -24.753 1.00 82.81 765 SER A N 1
ATOM 6159 C CA . SER A 1 765 ? 3.196 7.073 -24.916 1.00 82.81 765 SER A CA 1
ATOM 6160 C C . SER A 1 765 ? 2.368 6.160 -25.820 1.00 82.81 765 SER A C 1
ATOM 6162 O O . SER A 1 765 ? 1.134 6.160 -25.749 1.00 82.81 765 SER A O 1
ATOM 6164 N N . CYS A 1 766 ? 3.023 5.372 -26.671 1.00 75.94 766 CYS A N 1
ATOM 6165 C CA . CYS A 1 766 ? 2.331 4.436 -27.552 1.00 75.94 766 CYS A CA 1
ATOM 6166 C C . CYS A 1 766 ? 1.485 3.436 -26.754 1.00 75.94 766 CYS A C 1
ATOM 6168 O O . CYS A 1 766 ? 1.959 2.849 -25.790 1.00 75.94 766 CYS A O 1
ATOM 6170 N N . GLY A 1 767 ? 0.225 3.255 -27.160 1.00 68.81 767 GLY A N 1
ATOM 6171 C CA . GLY A 1 767 ? -0.730 2.387 -26.462 1.00 68.81 767 GLY A CA 1
ATOM 6172 C C . GLY A 1 767 ? -1.432 3.024 -25.258 1.00 68.81 767 GLY A C 1
ATOM 6173 O O . GLY A 1 767 ? -2.303 2.384 -24.686 1.00 68.81 767 GLY A O 1
ATOM 6174 N N . SER A 1 768 ? -1.110 4.271 -24.892 1.00 74.75 768 SER A N 1
ATOM 6175 C CA . SER A 1 768 ? -1.820 4.973 -23.814 1.00 74.75 768 SER A CA 1
ATOM 6176 C C . SER A 1 768 ? -3.239 5.397 -24.213 1.00 74.75 768 SER A C 1
ATOM 6178 O O . SER A 1 768 ? -3.479 5.850 -25.339 1.00 74.75 768 SER A O 1
ATOM 6180 N N . ASP A 1 769 ? -4.163 5.351 -23.248 1.00 66.19 769 ASP A N 1
ATOM 6181 C CA . ASP A 1 769 ? -5.546 5.830 -23.403 1.00 66.19 769 ASP A CA 1
ATOM 6182 C C . ASP A 1 769 ? -5.606 7.302 -23.843 1.00 66.19 769 ASP A C 1
ATOM 6184 O O . ASP A 1 769 ? -6.503 7.711 -24.582 1.00 66.19 769 ASP A O 1
ATOM 6188 N N . MET A 1 770 ? -4.601 8.102 -23.470 1.00 60.44 770 MET A N 1
ATOM 6189 C CA . MET A 1 770 ? -4.482 9.507 -23.866 1.00 60.44 770 MET A CA 1
ATOM 6190 C C . MET A 1 770 ? -4.407 9.686 -25.394 1.00 60.44 770 MET A C 1
ATOM 6192 O O . MET A 1 770 ? -5.035 10.599 -25.935 1.00 60.44 770 MET A O 1
ATOM 6196 N N . ILE A 1 771 ? -3.709 8.792 -26.109 1.00 66.50 771 ILE A N 1
ATOM 6197 C CA . ILE A 1 771 ? -3.657 8.799 -27.582 1.00 66.50 771 ILE A CA 1
ATOM 6198 C C . ILE A 1 771 ? -4.965 8.275 -28.187 1.00 66.50 771 ILE A C 1
ATOM 6200 O O . ILE A 1 771 ? -5.379 8.757 -29.243 1.00 66.50 771 ILE A O 1
ATOM 6204 N N . ALA A 1 772 ? -5.622 7.316 -27.529 1.00 63.88 772 ALA A N 1
ATOM 6205 C CA . ALA A 1 772 ? -6.887 6.746 -27.992 1.00 63.88 772 ALA A CA 1
ATOM 6206 C C . ALA A 1 772 ? -8.054 7.747 -27.905 1.00 63.88 772 ALA A C 1
ATOM 6208 O O . ALA A 1 772 ? -8.943 7.732 -28.756 1.00 63.88 772 ALA A O 1
ATOM 6209 N N . ILE A 1 773 ? -8.038 8.630 -26.901 1.00 66.50 773 ILE A N 1
ATOM 6210 C CA . ILE A 1 773 ? -9.141 9.552 -26.602 1.00 66.50 773 ILE A CA 1
ATOM 6211 C C . ILE A 1 773 ? -8.945 10.926 -27.263 1.00 66.50 773 ILE A C 1
ATOM 6213 O O . ILE A 1 773 ? -9.912 11.487 -27.780 1.00 66.50 773 ILE A O 1
ATOM 6217 N N . ASN A 1 774 ? -7.728 11.494 -27.265 1.00 73.88 774 ASN A N 1
ATOM 6218 C CA . ASN A 1 774 ? -7.485 12.840 -27.806 1.00 73.88 774 ASN A CA 1
ATOM 6219 C C . ASN A 1 774 ? -6.062 13.010 -28.389 1.00 73.88 774 ASN A C 1
ATOM 6221 O O . ASN A 1 774 ? -5.179 13.574 -27.738 1.00 73.88 774 ASN A O 1
ATOM 6225 N N . PRO A 1 775 ? -5.811 12.538 -29.624 1.00 78.69 775 PRO A N 1
ATOM 6226 C CA . PRO A 1 775 ? -4.474 12.545 -30.211 1.00 78.69 775 PRO A CA 1
ATOM 6227 C C . PRO A 1 775 ? -4.016 13.963 -30.593 1.00 78.69 775 PRO A C 1
ATOM 6229 O O . PRO A 1 775 ? -4.516 14.555 -31.550 1.00 78.69 775 PRO A O 1
ATOM 6232 N N . VAL A 1 776 ? -2.995 14.487 -29.906 1.00 87.62 776 VAL A N 1
ATOM 6233 C CA . VAL A 1 776 ? -2.381 15.793 -30.217 1.00 87.62 776 VAL A CA 1
ATOM 6234 C C . VAL A 1 776 ? -1.139 15.602 -31.089 1.00 87.62 776 VAL A C 1
ATOM 6236 O O . VAL A 1 776 ? -0.206 14.911 -30.691 1.00 87.62 776 VAL A O 1
ATOM 6239 N N . SER A 1 777 ? -1.108 16.204 -32.282 1.00 88.88 777 SER A N 1
ATOM 6240 C CA . SER A 1 777 ? 0.037 16.124 -33.203 1.00 88.88 777 SER A CA 1
ATOM 6241 C C . SER A 1 777 ? 1.215 16.985 -32.771 1.00 88.88 777 SER A C 1
ATOM 6243 O O . SER A 1 777 ? 1.018 18.138 -32.389 1.00 88.88 777 SER A O 1
ATOM 6245 N N . ILE A 1 778 ? 2.426 16.458 -32.948 1.00 91.31 778 ILE A N 1
ATOM 6246 C CA . ILE A 1 778 ? 3.658 17.234 -32.786 1.00 91.31 778 ILE A CA 1
ATOM 6247 C C . ILE A 1 778 ? 3.892 18.050 -34.071 1.00 91.31 778 ILE A C 1
ATOM 6249 O O . ILE A 1 778 ? 3.987 17.458 -35.151 1.00 91.31 778 ILE A O 1
ATOM 6253 N N . PRO A 1 779 ? 3.941 19.392 -34.005 1.00 89.25 779 PRO A N 1
ATOM 6254 C CA . PRO A 1 779 ? 4.036 20.235 -35.194 1.00 89.25 779 PRO A CA 1
ATOM 6255 C C . PRO A 1 779 ? 5.444 20.241 -35.813 1.00 89.25 779 PRO A C 1
ATOM 6257 O O . PRO A 1 779 ? 6.447 19.981 -35.145 1.00 89.25 779 PRO A O 1
ATOM 6260 N N . PHE A 1 780 ? 5.521 20.615 -37.095 1.00 93.75 780 PHE A N 1
ATOM 6261 C CA . PHE A 1 780 ? 6.778 21.055 -37.703 1.00 93.75 780 PHE A CA 1
ATOM 6262 C C . PHE A 1 780 ? 7.200 22.399 -37.110 1.00 93.75 780 PHE A C 1
ATOM 6264 O O . PHE A 1 780 ? 6.356 23.217 -36.733 1.00 93.75 780 PHE A O 1
ATOM 6271 N N . LEU A 1 781 ? 8.507 22.650 -37.083 1.00 93.38 781 LEU A N 1
ATOM 6272 C CA . LEU A 1 781 ? 9.083 23.863 -36.510 1.00 93.38 781 LEU A CA 1
ATOM 6273 C C . LEU A 1 781 ? 8.480 25.136 -37.118 1.00 93.38 781 LEU A C 1
ATOM 6275 O O . LEU A 1 781 ? 8.052 26.029 -36.395 1.00 93.38 781 LEU A O 1
ATOM 6279 N N . THR A 1 782 ? 8.389 25.203 -38.445 1.00 91.12 782 THR A N 1
ATOM 6280 C CA . THR A 1 782 ? 7.884 26.391 -39.147 1.00 91.12 782 THR A CA 1
ATOM 6281 C C . THR A 1 782 ? 6.407 26.659 -38.860 1.00 91.12 782 THR A C 1
ATOM 6283 O O . THR A 1 782 ? 6.013 27.815 -38.706 1.00 91.12 782 THR A O 1
ATOM 6286 N N . ASP A 1 783 ? 5.590 25.611 -38.737 1.00 91.25 783 ASP A N 1
ATOM 6287 C CA . ASP A 1 783 ? 4.168 25.732 -38.409 1.00 91.25 783 ASP A CA 1
ATOM 6288 C C . ASP A 1 783 ? 3.960 26.173 -36.960 1.00 91.25 783 ASP A C 1
ATOM 6290 O O . ASP A 1 783 ? 3.165 27.081 -36.701 1.00 91.25 783 ASP A O 1
ATOM 6294 N N . PHE A 1 784 ? 4.724 25.591 -36.032 1.00 93.94 784 PHE A N 1
ATOM 6295 C CA . PHE A 1 784 ? 4.714 25.984 -34.627 1.00 93.94 784 PHE A CA 1
ATOM 6296 C C . PHE A 1 784 ? 5.138 27.446 -34.451 1.00 93.94 784 PHE A C 1
ATOM 6298 O O . PHE A 1 784 ? 4.402 28.238 -33.863 1.00 93.94 784 PHE A O 1
ATOM 6305 N N . SER A 1 785 ? 6.278 27.838 -35.026 1.00 93.44 785 SER A N 1
ATOM 6306 C CA . SER A 1 785 ? 6.792 29.207 -34.938 1.00 93.44 785 SER A CA 1
ATOM 6307 C C . SER A 1 785 ? 5.821 30.229 -35.529 1.00 93.44 785 SER A C 1
ATOM 6309 O O . SER A 1 785 ? 5.593 31.279 -34.927 1.00 93.44 785 SER A O 1
ATOM 6311 N N . ARG A 1 786 ? 5.182 29.913 -36.663 1.00 92.25 786 ARG A N 1
ATOM 6312 C CA . ARG A 1 786 ? 4.162 30.776 -37.275 1.00 92.25 786 ARG A CA 1
ATOM 6313 C C . ARG A 1 786 ? 2.939 30.932 -36.374 1.00 92.25 786 ARG A C 1
ATOM 6315 O O . ARG A 1 786 ? 2.429 32.040 -36.222 1.00 92.25 786 ARG A O 1
ATOM 6322 N N . GLN A 1 787 ? 2.475 29.840 -35.768 1.00 92.69 787 GLN A N 1
ATOM 6323 C CA . GLN A 1 787 ? 1.324 29.856 -34.869 1.00 92.69 787 GLN A CA 1
ATOM 6324 C C . GLN A 1 787 ? 1.598 30.670 -33.598 1.00 92.69 787 GLN A C 1
ATOM 6326 O O . GLN A 1 787 ? 0.753 31.475 -33.201 1.00 92.69 787 GLN A O 1
ATOM 6331 N N . VAL A 1 788 ? 2.770 30.489 -32.981 1.00 92.56 788 VAL A N 1
ATOM 6332 C CA . VAL A 1 788 ? 3.174 31.247 -31.789 1.00 92.56 788 VAL A CA 1
ATOM 6333 C C . VAL A 1 788 ? 3.315 32.727 -32.126 1.00 92.56 788 VAL A C 1
ATOM 6335 O O . VAL A 1 788 ? 2.693 33.546 -31.461 1.00 92.56 788 VAL A O 1
ATOM 6338 N N . SER A 1 789 ? 4.028 33.072 -33.201 1.00 90.50 789 SER A N 1
ATOM 6339 C CA . SER A 1 789 ? 4.233 34.466 -33.612 1.00 90.50 789 SER A CA 1
ATOM 6340 C C . SER A 1 789 ? 2.921 35.201 -33.911 1.00 90.50 789 SER A C 1
ATOM 6342 O O . SER A 1 789 ? 2.755 36.360 -33.535 1.00 90.50 789 SER A O 1
ATOM 6344 N N . ALA A 1 790 ? 1.951 34.515 -34.527 1.00 90.44 790 ALA A N 1
ATOM 6345 C CA . ALA A 1 790 ? 0.643 35.096 -34.822 1.00 90.44 790 ALA A CA 1
ATOM 6346 C C . ALA A 1 790 ? -0.217 35.326 -33.567 1.00 90.44 790 ALA A C 1
ATOM 6348 O O . ALA A 1 790 ? -1.011 36.265 -33.532 1.00 90.44 790 ALA A O 1
ATOM 6349 N N . ARG A 1 791 ? -0.103 34.457 -32.553 1.00 93.00 791 ARG A N 1
ATOM 6350 C CA . ARG A 1 791 ? -0.955 34.489 -31.352 1.00 93.00 791 ARG A CA 1
ATOM 6351 C C . ARG A 1 791 ? -0.332 35.255 -30.184 1.00 93.00 791 ARG A C 1
ATOM 6353 O O . ARG A 1 791 ? -1.066 35.826 -29.384 1.00 93.00 791 ARG A O 1
ATOM 6360 N N . PHE A 1 792 ? 0.992 35.263 -30.095 1.00 92.62 792 PHE A N 1
ATOM 6361 C CA . PHE A 1 792 ? 1.784 35.855 -29.021 1.00 92.62 792 PHE A CA 1
ATOM 6362 C C . PHE A 1 792 ? 2.926 36.675 -29.642 1.00 92.62 792 PHE A C 1
ATOM 6364 O O . PHE A 1 792 ? 4.067 36.221 -29.687 1.00 92.62 792 PHE A O 1
ATOM 6371 N N . PRO A 1 793 ? 2.639 37.874 -30.175 1.00 85.50 793 PRO A N 1
ATOM 6372 C CA . PRO A 1 793 ? 3.627 38.648 -30.923 1.00 85.50 793 PRO A CA 1
ATOM 6373 C C . PRO A 1 793 ? 4.791 39.156 -30.061 1.00 85.50 793 PRO A C 1
ATOM 6375 O O . PRO A 1 793 ? 5.828 39.505 -30.622 1.00 85.50 793 PRO A O 1
ATOM 6378 N N . ASP A 1 794 ? 4.635 39.201 -28.738 1.00 87.06 794 ASP A N 1
ATOM 6379 C CA . ASP A 1 794 ? 5.603 39.808 -27.816 1.00 87.06 794 ASP A CA 1
ATOM 6380 C C . ASP A 1 794 ? 6.655 38.823 -27.278 1.00 87.06 794 ASP A C 1
ATOM 6382 O O . ASP A 1 794 ? 7.595 39.251 -26.615 1.00 87.06 794 ASP A O 1
ATOM 6386 N N . ILE A 1 795 ? 6.529 37.519 -27.565 1.00 92.00 795 ILE A N 1
ATOM 6387 C CA . ILE A 1 795 ? 7.481 36.500 -27.102 1.00 92.00 795 ILE A CA 1
ATOM 6388 C C . ILE A 1 795 ? 8.503 36.158 -28.191 1.00 92.00 795 ILE A C 1
ATOM 6390 O O . ILE A 1 795 ? 8.145 35.949 -29.353 1.00 92.00 795 ILE A O 1
ATOM 6394 N N . SER A 1 796 ? 9.784 36.086 -27.821 1.00 93.12 796 SER A N 1
ATOM 6395 C CA . SER A 1 796 ? 10.847 35.630 -28.726 1.00 93.12 796 SER A CA 1
ATOM 6396 C C . SER A 1 796 ? 10.963 34.099 -28.741 1.00 93.12 796 SER A C 1
ATOM 6398 O O . SER A 1 796 ? 10.631 33.422 -27.766 1.00 93.12 796 SER A O 1
ATOM 6400 N N . ILE A 1 797 ? 11.404 33.533 -29.867 1.00 94.81 797 ILE A N 1
ATOM 6401 C CA . ILE A 1 797 ? 11.529 32.084 -30.068 1.00 94.81 797 ILE A CA 1
ATOM 6402 C C . ILE A 1 797 ? 13.000 31.732 -30.259 1.00 94.81 797 ILE A C 1
ATOM 6404 O O . ILE A 1 797 ? 13.648 32.166 -31.214 1.00 94.81 797 ILE A O 1
ATOM 6408 N N . TRP A 1 798 ? 13.526 30.923 -29.350 1.00 94.81 798 TRP A N 1
ATOM 6409 C CA . TRP A 1 798 ? 14.887 30.411 -29.390 1.00 94.81 798 TRP A CA 1
ATOM 6410 C C . TRP A 1 798 ? 14.856 28.960 -29.853 1.00 94.81 798 TRP A C 1
ATOM 6412 O O . TRP A 1 798 ? 14.155 28.126 -29.280 1.00 94.81 798 TRP A O 1
ATOM 6422 N N . VAL A 1 799 ? 15.594 28.655 -30.916 1.00 94.88 799 VAL A N 1
ATOM 6423 C CA . VAL A 1 799 ? 15.580 27.322 -31.526 1.00 94.88 799 VAL A CA 1
ATOM 6424 C C . VAL A 1 799 ? 16.928 26.671 -31.336 1.00 94.88 799 VAL A C 1
ATOM 6426 O O . VAL A 1 799 ? 17.930 27.144 -31.870 1.00 94.88 799 VAL A O 1
ATOM 6429 N N . HIS A 1 800 ? 16.934 25.576 -30.593 1.00 92.44 800 HIS A N 1
ATOM 6430 C CA . HIS A 1 800 ? 18.121 24.795 -30.326 1.00 92.44 800 HIS A CA 1
ATOM 6431 C C . HIS A 1 800 ? 18.315 23.725 -31.391 1.00 92.44 800 HIS A C 1
ATOM 6433 O O . HIS A 1 800 ? 17.612 22.714 -31.419 1.00 92.44 800 HIS A O 1
ATOM 6439 N N . PHE A 1 801 ? 19.278 23.975 -32.279 1.00 89.19 801 PHE A N 1
ATOM 6440 C CA . PHE A 1 801 ? 19.659 23.040 -33.327 1.00 89.19 801 PHE A CA 1
ATOM 6441 C C . PHE A 1 801 ? 20.586 21.979 -32.757 1.00 89.19 801 PHE A C 1
ATOM 6443 O O . PHE A 1 801 ? 21.646 22.292 -32.215 1.00 89.19 801 PHE A O 1
ATOM 6450 N N . GLN A 1 802 ? 20.182 20.725 -32.909 1.00 83.62 802 GLN A N 1
ATOM 6451 C CA . GLN A 1 802 ? 20.900 19.587 -32.363 1.00 83.62 802 GLN A CA 1
ATOM 6452 C C . GLN A 1 802 ? 21.517 18.747 -33.489 1.00 83.62 802 GLN A C 1
ATOM 6454 O O . GLN A 1 802 ? 20.986 18.726 -34.605 1.00 83.62 802 GLN A O 1
ATOM 6459 N N . PRO A 1 803 ? 22.644 18.066 -33.224 1.00 74.12 803 PRO A N 1
ATOM 6460 C CA . PRO A 1 803 ? 23.228 17.128 -34.174 1.00 74.12 803 PRO A CA 1
ATOM 6461 C C . PRO A 1 803 ? 22.347 15.880 -34.332 1.00 74.12 803 PRO A C 1
ATOM 6463 O O . PRO A 1 803 ? 21.517 15.577 -33.471 1.00 74.12 803 PRO A O 1
ATOM 6466 N N . THR A 1 804 ? 22.561 15.128 -35.416 1.00 72.75 804 THR A N 1
ATOM 6467 C CA . THR A 1 804 ? 21.879 13.839 -35.623 1.00 72.75 804 THR A CA 1
ATOM 6468 C C . THR A 1 804 ? 22.300 12.801 -34.580 1.00 72.75 804 THR A C 1
ATOM 6470 O O . THR A 1 804 ? 23.264 12.995 -33.833 1.00 72.75 804 THR A O 1
ATOM 6473 N N . LEU A 1 805 ? 21.631 11.641 -34.568 1.00 64.44 805 LEU A N 1
ATOM 6474 C CA . LEU A 1 805 ? 22.015 10.497 -33.736 1.00 64.44 805 LEU A CA 1
ATOM 6475 C C . LEU A 1 805 ? 23.504 10.126 -33.870 1.00 64.44 805 LEU A C 1
ATOM 6477 O O . LEU A 1 805 ? 24.151 9.720 -32.906 1.00 64.44 805 LEU A O 1
ATOM 6481 N N . HIS A 1 806 ? 24.080 10.294 -35.059 1.00 58.31 806 HIS A N 1
ATOM 6482 C CA . HIS A 1 806 ? 25.487 10.000 -35.322 1.00 58.31 806 HIS A CA 1
ATOM 6483 C C . HIS A 1 806 ? 26.433 11.169 -35.015 1.00 58.31 806 HIS A C 1
ATOM 6485 O O . HIS A 1 806 ? 27.649 11.009 -35.098 1.00 58.31 806 HIS A O 1
ATOM 6491 N N . GLY A 1 807 ? 25.917 12.298 -34.525 1.00 59.56 807 GLY A N 1
ATOM 6492 C CA . GLY A 1 807 ? 26.708 13.500 -34.269 1.00 59.56 807 GLY A CA 1
ATOM 6493 C C . GLY A 1 807 ? 27.008 14.287 -35.546 1.00 59.56 807 GLY A C 1
ATOM 6494 O O . GLY A 1 807 ? 27.866 15.165 -35.537 1.00 59.56 807 GLY A O 1
ATOM 6495 N N . GLU A 1 808 ? 26.339 13.964 -36.656 1.00 64.81 808 GLU A N 1
ATOM 6496 C CA . GLU A 1 808 ? 26.545 14.649 -37.925 1.00 64.81 808 GLU A CA 1
ATOM 6497 C C . GLU A 1 808 ? 25.865 16.016 -37.887 1.00 64.81 808 GLU A C 1
ATOM 6499 O O . GLU A 1 808 ? 24.758 16.176 -37.364 1.00 64.81 808 GLU A O 1
ATOM 6504 N N . VAL A 1 809 ? 26.530 17.010 -38.475 1.00 67.88 809 VAL A N 1
ATOM 6505 C CA . VAL A 1 809 ? 26.013 18.372 -38.572 1.00 67.88 809 VAL A CA 1
ATOM 6506 C C . VAL A 1 809 ? 26.011 18.802 -40.032 1.00 67.88 809 VAL A C 1
ATOM 6508 O O . VAL A 1 809 ? 27.051 19.029 -40.651 1.00 67.88 809 VAL A O 1
ATOM 6511 N N . PHE A 1 810 ? 24.819 18.970 -40.597 1.00 73.00 810 PHE A N 1
ATOM 6512 C CA . PHE A 1 810 ? 24.656 19.440 -41.968 1.00 73.00 810 PHE A CA 1
ATOM 6513 C C . PHE A 1 810 ? 24.559 20.971 -42.003 1.00 73.00 810 PHE A C 1
ATOM 6515 O O . PHE A 1 810 ? 23.470 21.540 -42.122 1.00 73.00 810 PHE A O 1
ATOM 6522 N N . CYS A 1 811 ? 25.705 21.666 -41.941 1.00 72.75 811 CYS A N 1
ATOM 6523 C CA . CYS A 1 811 ? 25.763 23.134 -41.830 1.00 72.75 811 CYS A CA 1
ATOM 6524 C C . CYS A 1 811 ? 24.925 23.890 -42.880 1.00 72.75 811 CYS A C 1
ATOM 6526 O O . CYS A 1 811 ? 24.456 24.997 -42.624 1.00 72.75 811 CYS A O 1
ATOM 6528 N N . HIS A 1 812 ? 24.747 23.347 -44.089 1.00 76.50 812 HIS A N 1
ATOM 6529 C CA . HIS A 1 812 ? 23.888 23.963 -45.106 1.00 76.50 812 HIS A CA 1
ATOM 6530 C C . HIS A 1 812 ? 22.408 23.979 -44.691 1.00 76.50 812 HIS A C 1
ATOM 6532 O O . HIS A 1 812 ? 21.750 25.011 -44.803 1.00 76.50 812 HIS A O 1
ATOM 6538 N N . HIS A 1 813 ? 21.889 22.863 -44.179 1.00 79.44 813 HIS A N 1
ATOM 6539 C CA . HIS A 1 813 ? 20.491 22.757 -43.766 1.00 79.44 813 HIS A CA 1
ATOM 6540 C C . HIS A 1 813 ? 20.196 23.548 -42.498 1.00 79.44 813 HIS A C 1
ATOM 6542 O O . HIS A 1 813 ? 19.161 24.204 -42.406 1.00 79.44 813 HIS A O 1
ATOM 6548 N N . LEU A 1 814 ? 21.131 23.513 -41.554 1.00 84.75 814 LEU A N 1
ATOM 6549 C CA . LEU A 1 814 ? 21.035 24.225 -40.291 1.00 84.75 814 LEU A CA 1
ATOM 6550 C C . LEU A 1 814 ? 20.955 25.740 -40.527 1.00 84.75 814 LEU A C 1
ATOM 6552 O O . LEU A 1 814 ? 20.003 26.395 -40.106 1.00 84.75 814 LEU A O 1
ATOM 6556 N N . ARG A 1 815 ? 21.884 26.282 -41.323 1.00 84.12 815 ARG A N 1
ATOM 6557 C CA . ARG A 1 815 ? 21.865 27.698 -41.716 1.00 84.12 815 ARG A CA 1
ATOM 6558 C C . ARG A 1 815 ? 20.620 28.071 -42.510 1.00 84.12 815 ARG A C 1
ATOM 6560 O O . ARG A 1 815 ? 20.054 29.132 -42.275 1.00 84.12 815 ARG A O 1
ATOM 6567 N N . ARG A 1 816 ? 20.181 27.213 -43.437 1.00 84.19 816 ARG A N 1
ATOM 6568 C CA . ARG A 1 816 ? 18.964 27.456 -44.221 1.00 84.19 816 ARG A CA 1
ATOM 6569 C C . ARG A 1 816 ? 17.728 27.546 -43.324 1.00 84.19 816 ARG A C 1
ATOM 6571 O O . ARG A 1 816 ? 16.944 28.469 -43.503 1.00 84.19 816 ARG A O 1
ATOM 6578 N N . GLY A 1 817 ? 17.585 26.638 -42.357 1.00 86.62 817 GLY A N 1
ATOM 6579 C CA . GLY A 1 817 ? 16.481 26.657 -41.394 1.00 86.62 817 GLY A CA 1
ATOM 6580 C C . GLY A 1 817 ? 16.504 27.899 -40.502 1.00 86.62 817 GLY A C 1
ATOM 6581 O O . GLY A 1 817 ? 15.483 28.562 -40.346 1.00 86.62 817 GLY A O 1
ATOM 6582 N N . ALA A 1 818 ? 17.677 28.271 -39.982 1.00 89.56 818 ALA A N 1
ATOM 6583 C CA . ALA A 1 818 ? 17.836 29.485 -39.184 1.00 89.56 818 ALA A CA 1
ATOM 6584 C C . ALA A 1 818 ? 17.520 30.764 -39.984 1.00 89.56 818 ALA A C 1
ATOM 6586 O O . ALA A 1 818 ? 16.808 31.638 -39.495 1.00 89.56 818 ALA A O 1
ATOM 6587 N N . ALA A 1 819 ? 17.978 30.855 -41.236 1.00 87.00 819 ALA A N 1
ATOM 6588 C CA . ALA A 1 819 ? 17.670 31.982 -42.115 1.00 87.00 819 ALA A CA 1
ATOM 6589 C C . ALA A 1 819 ? 16.172 32.063 -42.462 1.00 87.00 819 ALA A C 1
ATOM 6591 O O . ALA A 1 819 ? 15.610 33.155 -42.499 1.00 87.00 819 ALA A O 1
ATOM 6592 N N . GLU A 1 820 ? 15.510 30.923 -42.682 1.00 90.12 820 GLU A N 1
ATOM 6593 C CA . GLU A 1 820 ? 14.064 30.860 -42.928 1.00 90.12 820 GLU A CA 1
ATOM 6594 C C . GLU A 1 820 ? 13.255 31.339 -41.712 1.00 90.12 820 GLU A C 1
ATOM 6596 O O . GLU A 1 820 ? 12.297 32.098 -41.862 1.00 90.12 820 GLU A O 1
ATOM 6601 N N . LEU A 1 821 ? 13.670 30.959 -40.501 1.00 92.44 821 LEU A N 1
ATOM 6602 C CA . LEU A 1 821 ? 13.042 31.406 -39.255 1.00 92.44 821 LEU A CA 1
ATOM 6603 C C . LEU A 1 821 ? 13.289 32.890 -38.982 1.00 92.44 821 LEU A C 1
ATOM 6605 O O . LEU A 1 821 ? 12.339 33.592 -38.646 1.00 92.44 821 LEU A O 1
ATOM 6609 N N . SER A 1 822 ? 14.515 33.380 -39.183 1.00 92.19 822 SER A N 1
ATOM 6610 C CA . SER A 1 822 ? 14.845 34.808 -39.073 1.00 92.19 822 SER A CA 1
ATOM 6611 C C . SER A 1 822 ? 14.001 35.648 -40.036 1.00 92.19 822 SER A C 1
ATOM 6613 O O . SER A 1 822 ? 13.370 36.623 -39.628 1.00 92.19 822 SER A O 1
ATOM 6615 N N . ALA A 1 823 ? 13.883 35.218 -41.298 1.00 88.69 823 ALA A N 1
ATOM 6616 C CA . ALA A 1 823 ? 13.063 35.899 -42.298 1.00 88.69 823 ALA A CA 1
ATOM 6617 C C . ALA A 1 823 ? 11.561 35.895 -41.953 1.00 88.69 823 ALA A C 1
ATOM 6619 O O . ALA A 1 823 ? 10.848 36.838 -42.295 1.00 88.69 823 ALA A O 1
ATOM 6620 N N . MET A 1 824 ? 11.075 34.844 -41.287 1.00 90.25 824 MET A N 1
ATOM 6621 C CA . MET A 1 824 ? 9.670 34.701 -40.898 1.00 90.25 824 MET A CA 1
ATOM 6622 C C . MET A 1 824 ? 9.315 35.449 -39.605 1.00 90.25 824 MET A C 1
ATOM 6624 O O . MET A 1 824 ? 8.228 36.016 -39.518 1.00 90.25 824 MET A O 1
ATOM 6628 N N . LEU A 1 825 ? 10.187 35.418 -38.596 1.00 90.88 825 LEU A N 1
ATOM 6629 C CA . LEU A 1 825 ? 9.920 35.944 -37.251 1.00 90.88 825 LEU A CA 1
ATOM 6630 C C . LEU A 1 825 ? 10.461 37.364 -37.046 1.00 90.88 825 LEU A C 1
ATOM 6632 O O . LEU A 1 825 ? 9.934 38.109 -36.219 1.00 90.88 825 LEU A O 1
ATOM 6636 N N . GLY A 1 826 ? 11.481 37.747 -37.813 1.00 84.81 826 GLY A N 1
ATOM 6637 C CA . GLY A 1 826 ? 12.242 38.974 -37.633 1.00 84.81 826 GLY A CA 1
ATOM 6638 C C . GLY A 1 826 ? 13.477 38.777 -36.749 1.00 84.81 826 GLY A C 1
ATOM 6639 O O . GLY A 1 826 ? 13.488 37.971 -35.819 1.00 84.81 826 GLY A O 1
ATOM 6640 N N . GLN A 1 827 ? 14.503 39.576 -37.037 1.00 80.88 827 GLN A N 1
ATOM 6641 C CA . GLN A 1 827 ? 15.859 39.497 -36.476 1.00 80.88 827 GLN A CA 1
ATOM 6642 C C . GLN A 1 827 ? 15.915 39.559 -34.941 1.00 80.88 827 GLN A C 1
ATOM 6644 O O . GLN A 1 827 ? 16.713 38.866 -34.321 1.00 80.88 827 GLN A O 1
ATOM 6649 N N . GLU A 1 828 ? 15.040 40.350 -34.314 1.00 82.00 828 GLU A N 1
ATOM 6650 C CA . GLU A 1 828 ? 15.009 40.524 -32.852 1.00 82.00 828 GLU A CA 1
ATOM 6651 C C . GLU A 1 828 ? 14.184 39.452 -32.123 1.00 82.00 828 GLU A C 1
ATOM 6653 O O . GLU A 1 828 ? 14.254 39.337 -30.900 1.00 82.00 828 GLU A O 1
ATOM 6658 N N . LYS A 1 829 ? 13.388 38.659 -32.853 1.00 88.06 829 LYS A N 1
ATOM 6659 C CA . LYS A 1 829 ? 12.470 37.663 -32.273 1.00 88.06 829 LYS A CA 1
ATOM 6660 C C . LYS A 1 829 ? 12.970 36.231 -32.400 1.00 88.06 829 LYS A C 1
ATOM 6662 O O . LYS A 1 829 ? 12.320 35.325 -31.879 1.00 88.06 829 LYS A O 1
ATOM 6667 N N . PHE A 1 830 ? 14.099 36.025 -33.071 1.00 94.06 830 PHE A N 1
ATOM 6668 C CA . PHE A 1 830 ? 14.689 34.716 -33.302 1.00 94.06 830 PHE A CA 1
ATOM 6669 C C . PHE A 1 830 ? 16.147 34.673 -32.841 1.00 94.06 830 PHE A C 1
ATOM 6671 O O . PHE A 1 830 ? 16.955 35.519 -33.221 1.00 94.06 830 PHE A O 1
ATOM 6678 N N . SER A 1 831 ? 16.483 33.632 -32.079 1.00 93.81 831 SER A N 1
ATOM 6679 C CA . SER A 1 831 ? 17.865 33.296 -31.725 1.00 93.81 831 SER A CA 1
ATOM 6680 C C . SER A 1 831 ? 18.134 31.829 -32.042 1.00 93.81 831 SER A C 1
ATOM 6682 O O . SER A 1 831 ? 17.321 30.957 -31.720 1.00 93.81 831 SER A O 1
ATOM 6684 N N . ALA A 1 832 ? 19.290 31.545 -32.639 1.00 93.06 832 ALA A N 1
ATOM 6685 C CA . ALA A 1 832 ? 19.757 30.181 -32.848 1.00 93.06 832 ALA A CA 1
ATOM 6686 C C . ALA A 1 832 ? 20.546 29.721 -31.617 1.00 93.06 832 ALA A C 1
ATOM 6688 O O . ALA A 1 832 ? 21.547 30.331 -31.255 1.00 93.06 832 ALA A O 1
ATOM 6689 N N . VAL A 1 833 ? 20.110 28.646 -30.972 1.00 93.00 833 VAL A N 1
ATOM 6690 C CA . VAL A 1 833 ? 20.795 28.055 -29.821 1.00 93.00 833 VAL A CA 1
ATOM 6691 C C . VAL A 1 833 ? 21.612 26.855 -30.295 1.00 93.00 833 VAL A C 1
ATOM 6693 O O . VAL A 1 833 ? 21.168 26.102 -31.167 1.00 93.00 833 VAL A O 1
ATOM 6696 N N . VAL A 1 834 ? 22.810 26.682 -29.742 1.00 89.19 834 VAL A N 1
ATOM 6697 C CA . VAL A 1 834 ? 23.734 25.581 -30.046 1.00 89.19 834 VAL A CA 1
ATOM 6698 C C . VAL A 1 834 ? 24.418 25.103 -28.771 1.00 89.19 834 VAL A C 1
ATOM 6700 O O . VAL A 1 834 ? 24.707 25.913 -27.896 1.00 89.19 834 VAL A O 1
ATOM 6703 N N . SER A 1 835 ? 24.728 23.811 -28.679 1.00 83.12 835 SER A N 1
ATOM 6704 C CA . SER A 1 835 ? 25.393 23.242 -27.498 1.00 83.12 835 SER A CA 1
ATOM 6705 C C . SER A 1 835 ? 26.698 22.505 -27.794 1.00 83.12 835 SER A C 1
ATOM 6707 O O . SER A 1 835 ? 27.318 21.981 -26.878 1.00 83.12 835 SER A O 1
ATOM 6709 N N . SER A 1 836 ? 27.113 22.408 -29.062 1.00 75.94 836 SER A N 1
ATOM 6710 C CA . SER A 1 836 ? 28.333 21.698 -29.467 1.00 75.94 836 SER A CA 1
ATOM 6711 C C . SER A 1 836 ? 29.241 22.581 -30.317 1.00 75.94 836 SER A C 1
ATOM 6713 O O . SER A 1 836 ? 28.768 23.474 -31.028 1.00 75.94 836 SER A O 1
ATOM 6715 N N . SER A 1 837 ? 30.547 22.316 -30.272 1.00 72.81 837 SER A N 1
ATOM 6716 C CA . SER A 1 837 ? 31.551 23.017 -31.076 1.00 72.81 837 SER A CA 1
ATOM 6717 C C . SER A 1 837 ? 31.299 22.886 -32.577 1.00 72.81 837 SER A C 1
ATOM 6719 O O . SER A 1 837 ? 31.476 23.847 -33.320 1.00 72.81 837 SER A O 1
ATOM 6721 N N . GLU A 1 838 ? 30.841 21.718 -33.020 1.00 71.19 838 GLU A N 1
ATOM 6722 C CA . GLU A 1 838 ? 30.571 21.379 -34.421 1.00 71.19 838 GLU A CA 1
ATOM 6723 C C . GLU A 1 838 ? 29.370 22.171 -34.944 1.00 71.19 838 GLU A C 1
ATOM 6725 O O . GLU A 1 838 ? 29.401 22.725 -36.043 1.00 71.19 838 GLU A O 1
ATOM 6730 N N . THR A 1 839 ? 28.325 22.276 -34.123 1.00 78.19 839 THR A N 1
ATOM 6731 C CA . THR A 1 839 ? 27.110 23.033 -34.441 1.00 78.19 839 THR A CA 1
ATOM 6732 C C . THR A 1 839 ? 27.384 24.534 -34.417 1.00 78.19 839 THR A C 1
ATOM 6734 O O . THR A 1 839 ? 26.955 25.259 -35.316 1.00 78.19 839 THR A O 1
ATOM 6737 N N . LEU A 1 840 ? 28.155 24.999 -33.427 1.00 84.38 840 LEU A N 1
ATOM 6738 C CA . LEU A 1 840 ? 28.590 26.387 -33.329 1.00 84.38 840 LEU A CA 1
ATOM 6739 C C . LEU A 1 840 ? 29.413 26.794 -34.557 1.00 84.38 840 LEU A C 1
ATOM 6741 O O . LEU A 1 840 ? 29.117 27.825 -35.161 1.00 84.38 840 LEU A O 1
ATOM 6745 N N . ALA A 1 841 ? 30.369 25.959 -34.980 1.00 77.31 841 ALA A N 1
ATOM 6746 C CA . ALA A 1 841 ? 31.225 26.207 -36.139 1.00 77.31 841 ALA A CA 1
ATOM 6747 C C . ALA A 1 841 ? 30.436 26.474 -37.432 1.00 77.31 841 ALA A C 1
ATOM 6749 O O . ALA A 1 841 ? 30.855 27.301 -38.238 1.00 77.31 841 ALA A O 1
ATOM 6750 N N . CYS A 1 842 ? 29.258 25.865 -37.615 1.00 79.56 842 CYS A N 1
ATOM 6751 C CA . CYS A 1 842 ? 28.409 26.125 -38.782 1.00 79.56 842 CYS A CA 1
ATOM 6752 C C . CYS A 1 842 ? 27.908 27.572 -38.885 1.00 79.56 842 CYS A C 1
ATOM 6754 O O . CYS A 1 842 ? 27.519 28.000 -39.974 1.00 79.56 842 CYS A O 1
ATOM 6756 N N . PHE A 1 843 ? 27.868 28.309 -37.775 1.00 83.06 843 PHE A N 1
ATOM 6757 C CA . PHE A 1 843 ? 27.454 29.708 -37.753 1.00 83.06 843 PHE A CA 1
ATOM 6758 C C . PHE A 1 843 ? 28.632 30.676 -37.821 1.00 83.06 843 PHE A C 1
ATOM 6760 O O . PHE A 1 843 ? 28.414 31.853 -38.119 1.00 83.06 843 PHE A O 1
ATOM 6767 N N . LEU A 1 844 ? 29.852 30.211 -37.547 1.00 73.25 844 LEU A N 1
ATOM 6768 C CA . LEU A 1 844 ? 31.061 31.025 -37.606 1.00 73.25 844 LEU A CA 1
ATOM 6769 C C . LEU A 1 844 ? 31.394 31.349 -39.081 1.00 73.25 844 LEU A C 1
ATOM 6771 O O . LEU A 1 844 ? 31.071 30.590 -39.991 1.00 73.25 844 LEU A O 1
ATOM 6775 N N . ASP A 1 845 ? 31.966 32.528 -39.328 1.00 60.84 845 ASP A N 1
ATOM 6776 C CA . ASP A 1 845 ? 32.481 32.986 -40.635 1.00 60.84 845 ASP A CA 1
ATOM 6777 C C . ASP A 1 845 ? 31.490 33.361 -41.760 1.00 60.84 845 ASP A C 1
ATOM 6779 O O . ASP A 1 845 ? 31.922 33.687 -42.867 1.00 60.84 845 ASP A O 1
ATOM 6783 N N . MET A 1 846 ? 30.177 33.435 -41.504 1.00 65.06 846 MET A N 1
ATOM 6784 C CA . MET A 1 846 ? 29.192 33.948 -42.479 1.00 65.06 846 MET A CA 1
ATOM 6785 C C . MET A 1 846 ? 28.328 35.084 -41.899 1.00 65.06 846 MET A C 1
ATOM 6787 O O . MET A 1 846 ? 28.016 35.075 -40.705 1.00 65.06 846 MET A O 1
ATOM 6791 N N . PRO A 1 847 ? 27.929 36.084 -42.712 1.00 74.00 847 PRO A N 1
ATOM 6792 C CA . PRO A 1 847 ? 27.049 37.156 -42.256 1.00 74.00 847 PRO A CA 1
ATOM 6793 C C . PRO A 1 847 ? 25.673 36.596 -41.873 1.00 74.00 847 PRO A C 1
ATOM 6795 O O . PRO A 1 847 ? 25.048 35.874 -42.649 1.00 74.00 847 PRO A O 1
ATOM 6798 N N . ARG A 1 848 ? 25.221 36.944 -40.666 1.00 85.88 848 ARG A N 1
ATOM 6799 C CA . ARG A 1 848 ? 23.937 36.560 -40.066 1.00 85.88 848 ARG A CA 1
ATOM 6800 C C . ARG A 1 848 ? 23.308 37.776 -39.396 1.00 85.88 848 ARG A C 1
ATOM 6802 O O . ARG A 1 848 ? 24.037 38.658 -38.942 1.00 85.88 848 ARG A O 1
ATOM 6809 N N . ASP A 1 849 ? 21.985 37.806 -39.351 1.00 86.19 849 ASP A N 1
ATOM 6810 C CA . ASP A 1 849 ? 21.185 38.915 -38.828 1.00 86.19 849 ASP A CA 1
ATOM 6811 C C . ASP A 1 849 ? 20.414 38.563 -37.543 1.00 86.19 849 ASP A C 1
ATOM 6813 O O . ASP A 1 849 ? 19.625 39.361 -37.057 1.00 86.19 849 ASP A O 1
ATOM 6817 N N . TYR A 1 850 ? 20.682 37.388 -36.974 1.00 90.44 850 TYR A N 1
ATOM 6818 C CA . TYR A 1 850 ? 20.126 36.883 -35.719 1.00 90.44 850 TYR A CA 1
ATOM 6819 C C . TYR A 1 850 ? 21.247 36.522 -34.733 1.00 90.44 850 TYR A C 1
ATOM 6821 O O . TYR A 1 850 ? 22.392 36.272 -35.133 1.00 90.44 850 TYR A O 1
ATOM 6829 N N . ALA A 1 851 ? 20.913 36.473 -33.441 1.00 90.44 851 ALA A N 1
ATOM 6830 C CA . ALA A 1 851 ? 21.845 36.105 -32.376 1.00 90.44 851 ALA A CA 1
ATOM 6831 C C . ALA A 1 851 ? 22.073 34.585 -32.304 1.00 90.44 851 ALA A C 1
ATOM 6833 O O . ALA A 1 851 ? 21.159 33.793 -32.559 1.00 90.44 851 ALA A O 1
ATOM 6834 N N . VAL A 1 852 ? 23.284 34.182 -31.914 1.00 92.06 852 VAL A N 1
ATOM 6835 C CA . VAL A 1 852 ? 23.629 32.799 -31.568 1.00 92.06 852 VAL A CA 1
ATOM 6836 C C . VAL A 1 852 ? 23.845 32.687 -30.061 1.00 92.06 852 VAL A C 1
ATOM 6838 O O . VAL A 1 852 ? 24.564 33.484 -29.465 1.00 92.06 852 VAL A O 1
ATOM 6841 N N . ILE A 1 853 ? 23.222 31.695 -29.435 1.00 92.81 853 ILE A N 1
ATOM 6842 C CA . ILE A 1 853 ? 23.352 31.408 -28.006 1.00 92.81 853 ILE A CA 1
ATOM 6843 C C . ILE A 1 853 ? 24.074 30.072 -27.866 1.00 92.81 853 ILE A C 1
ATOM 6845 O O . ILE A 1 853 ? 23.555 29.038 -28.283 1.00 92.81 853 ILE A O 1
ATOM 6849 N N . TYR A 1 854 ? 25.268 30.086 -27.283 1.00 91.06 854 TYR A N 1
ATOM 6850 C CA . TYR A 1 854 ? 25.990 28.872 -26.934 1.00 91.06 854 TYR A CA 1
ATOM 6851 C C . TYR A 1 854 ? 25.582 28.413 -25.532 1.00 91.06 854 TYR A C 1
ATOM 6853 O O . TYR A 1 854 ? 25.868 29.093 -24.546 1.00 91.06 854 TYR A O 1
ATOM 6861 N N . MET A 1 855 ? 24.925 27.259 -25.443 1.00 88.19 855 MET A N 1
ATOM 6862 C CA . MET A 1 855 ? 24.671 26.566 -24.182 1.00 88.19 855 MET A CA 1
ATOM 6863 C C . MET A 1 855 ? 25.845 25.640 -23.879 1.00 88.19 855 MET A C 1
ATOM 6865 O O . MET A 1 855 ? 26.093 24.673 -24.597 1.00 88.19 855 MET A O 1
ATOM 6869 N N . GLY A 1 856 ? 26.581 25.950 -22.815 1.00 79.25 856 GLY A N 1
ATOM 6870 C CA . GLY A 1 856 ? 27.662 25.113 -22.317 1.00 79.25 856 GLY A CA 1
ATOM 6871 C C . GLY A 1 856 ? 27.178 23.725 -21.876 1.00 79.25 856 GLY A C 1
ATOM 6872 O O . GLY A 1 856 ? 25.971 23.490 -21.779 1.00 79.25 856 GLY A O 1
ATOM 6873 N N . PRO A 1 857 ? 28.114 22.802 -21.591 1.00 77.88 857 PRO A N 1
ATOM 6874 C CA . PRO A 1 857 ? 27.787 21.434 -21.209 1.00 77.88 857 PRO A CA 1
ATOM 6875 C C . PRO A 1 857 ? 26.800 21.370 -20.039 1.00 77.88 857 PRO A C 1
ATOM 6877 O O . PRO A 1 857 ? 26.915 22.126 -19.070 1.00 77.88 857 PRO A O 1
ATOM 6880 N N . GLU A 1 858 ? 25.860 20.432 -20.102 1.00 75.31 858 GLU A N 1
ATOM 6881 C CA . GLU A 1 858 ? 24.978 20.126 -18.976 1.00 75.31 858 GLU A CA 1
ATOM 6882 C C . GLU A 1 858 ? 25.797 19.517 -17.821 1.00 75.31 858 GLU A C 1
ATOM 6884 O O . GLU A 1 858 ? 26.912 19.023 -18.012 1.00 75.31 858 GLU A O 1
ATOM 6889 N N . TYR A 1 859 ? 25.286 19.584 -16.592 1.00 68.38 859 TYR A N 1
ATOM 6890 C CA . TYR A 1 859 ? 25.953 18.945 -15.455 1.00 68.38 859 TYR A CA 1
ATOM 6891 C C . TYR A 1 859 ? 25.637 17.444 -15.429 1.00 68.38 859 TYR A C 1
ATOM 6893 O O . TYR A 1 859 ? 24.463 17.081 -15.435 1.00 68.38 859 TYR A O 1
ATOM 6901 N N . GLY A 1 860 ? 26.658 16.583 -15.391 1.00 61.00 860 GLY A N 1
ATOM 6902 C CA . GLY A 1 860 ? 26.503 15.120 -15.419 1.00 61.00 860 GLY A CA 1
ATOM 6903 C C . GLY A 1 860 ? 27.271 14.383 -14.317 1.00 61.00 860 GLY A C 1
ATOM 6904 O O . GLY A 1 860 ? 28.197 14.930 -13.717 1.00 61.00 860 GLY A O 1
ATOM 6905 N N . ASP A 1 861 ? 26.880 13.132 -14.058 1.00 53.50 861 ASP A N 1
ATOM 6906 C CA . ASP A 1 861 ? 27.525 12.236 -13.087 1.00 53.50 861 ASP A CA 1
ATOM 6907 C C . ASP A 1 861 ? 28.986 11.929 -13.504 1.00 53.50 861 ASP A C 1
ATOM 6909 O O . ASP A 1 861 ? 29.248 11.748 -14.703 1.00 53.50 861 ASP A O 1
ATOM 6913 N N . PRO A 1 862 ? 29.960 11.863 -12.570 1.00 45.78 862 PRO A N 1
ATOM 6914 C CA . PRO A 1 862 ? 31.361 11.529 -12.855 1.00 45.78 862 PRO A CA 1
ATOM 6915 C C . PRO A 1 862 ? 31.586 10.279 -13.731 1.00 45.78 862 PRO A C 1
ATOM 6917 O O . PRO A 1 862 ? 32.623 10.199 -14.391 1.00 45.78 862 PRO A O 1
ATOM 6920 N N . GLY A 1 863 ? 30.634 9.341 -13.814 1.00 46.81 863 GLY A N 1
ATOM 6921 C CA . GLY A 1 863 ? 30.701 8.196 -14.735 1.00 46.81 863 GLY A CA 1
ATOM 6922 C C . GLY A 1 863 ? 30.607 8.536 -16.236 1.00 46.81 863 GLY A C 1
ATOM 6923 O O . GLY A 1 863 ? 31.092 7.766 -17.065 1.00 46.81 863 GLY A O 1
ATOM 6924 N N . ILE A 1 864 ? 30.024 9.684 -16.605 1.00 47.06 864 ILE A N 1
ATOM 6925 C CA . ILE A 1 864 ? 29.716 10.069 -18.001 1.00 47.06 864 ILE A CA 1
ATOM 6926 C C . ILE A 1 864 ? 30.856 10.890 -18.646 1.00 47.06 864 ILE A C 1
ATOM 6928 O O . ILE A 1 864 ? 31.008 10.915 -19.866 1.00 47.06 864 ILE A O 1
ATOM 6932 N N . VAL A 1 865 ? 31.713 11.526 -17.841 1.00 41.09 865 VAL A N 1
ATOM 6933 C CA . VAL A 1 865 ? 32.620 12.620 -18.264 1.00 41.09 865 VAL A CA 1
ATOM 6934 C C . VAL A 1 865 ? 34.018 12.141 -18.701 1.00 41.09 865 VAL A C 1
ATOM 6936 O O . VAL A 1 865 ? 34.867 12.933 -19.100 1.00 41.09 865 VAL A O 1
ATOM 6939 N N . ALA A 1 866 ? 34.293 10.836 -18.712 1.00 35.31 866 ALA A N 1
ATOM 6940 C CA . ALA A 1 866 ? 35.637 10.313 -18.991 1.00 35.31 866 ALA A CA 1
ATOM 6941 C C . ALA A 1 866 ? 36.151 10.472 -20.451 1.00 35.31 866 ALA A C 1
ATOM 6943 O O . ALA A 1 866 ? 37.193 9.903 -20.775 1.00 35.31 866 ALA A O 1
ATOM 6944 N N . GLN A 1 867 ? 35.468 11.191 -21.357 1.00 43.03 867 GLN A N 1
ATOM 6945 C CA . GLN A 1 867 ? 35.781 11.175 -22.803 1.00 43.03 867 GLN A CA 1
ATOM 6946 C C . GLN A 1 867 ? 35.657 12.523 -23.550 1.00 43.03 867 GLN A C 1
ATOM 6948 O O . GLN A 1 867 ? 35.269 12.540 -24.714 1.00 43.03 867 GLN A O 1
ATOM 6953 N N . SER A 1 868 ? 36.013 13.665 -22.955 1.00 35.38 868 SER A N 1
ATOM 6954 C CA . SER A 1 868 ? 36.008 14.956 -23.675 1.00 35.38 868 SER A CA 1
ATOM 6955 C C . SER A 1 868 ? 37.406 15.571 -23.843 1.00 35.38 868 SER A C 1
ATOM 6957 O O . SER A 1 868 ? 37.725 16.591 -23.239 1.00 35.38 868 SER A O 1
ATOM 6959 N N . THR A 1 869 ? 38.249 14.968 -24.690 1.00 31.20 869 THR A N 1
ATOM 6960 C CA . THR A 1 869 ? 39.383 15.658 -25.351 1.00 31.20 869 THR A CA 1
ATOM 6961 C C . THR A 1 869 ? 39.466 15.240 -26.828 1.00 31.20 869 THR A C 1
ATOM 6963 O O . THR A 1 869 ? 39.098 14.110 -27.152 1.00 31.20 869 THR A O 1
ATOM 6966 N N . PRO A 1 870 ? 39.889 16.127 -27.752 1.00 40.44 870 PRO A N 1
ATOM 6967 C CA . PRO A 1 870 ? 39.744 15.885 -29.183 1.00 40.44 870 PRO A CA 1
ATOM 6968 C C . PRO A 1 870 ? 40.899 15.057 -29.781 1.00 40.44 870 PRO A C 1
ATOM 6970 O O . PRO A 1 870 ? 42.065 15.370 -29.562 1.00 40.44 870 PRO A O 1
ATOM 6973 N N . HIS A 1 871 ? 40.506 14.102 -30.639 1.00 31.17 871 HIS A N 1
ATOM 6974 C CA . HIS A 1 871 ? 41.223 13.411 -31.734 1.00 31.17 871 HIS A CA 1
ATOM 6975 C C . HIS A 1 871 ? 41.584 11.912 -31.629 1.00 31.17 871 HIS A C 1
ATOM 6977 O O . HIS A 1 871 ? 42.102 11.407 -30.641 1.00 31.17 871 HIS A O 1
ATOM 6983 N N . HIS A 1 872 ? 41.371 11.281 -32.797 1.00 29.48 872 HIS A N 1
ATOM 6984 C CA . HIS A 1 872 ? 41.510 9.889 -33.244 1.00 29.48 872 HIS A CA 1
ATOM 6985 C C . HIS A 1 872 ? 40.406 8.894 -32.854 1.00 29.48 872 HIS A C 1
ATOM 6987 O O . HIS A 1 872 ? 40.389 8.286 -31.788 1.00 29.48 872 HIS A O 1
ATOM 6993 N N . ILE A 1 873 ? 39.524 8.694 -33.836 1.00 40.53 873 ILE A N 1
ATOM 6994 C CA . ILE A 1 873 ? 38.457 7.699 -33.896 1.00 40.53 873 ILE A CA 1
ATOM 6995 C C . ILE A 1 873 ? 39.011 6.307 -33.581 1.00 40.53 873 ILE A C 1
ATOM 6997 O O . ILE A 1 873 ? 39.845 5.763 -34.306 1.00 40.53 873 ILE A O 1
ATOM 7001 N N . SER A 1 874 ? 38.543 5.751 -32.466 1.00 34.78 874 SER A N 1
ATOM 7002 C CA . SER A 1 874 ? 38.937 4.457 -31.912 1.00 34.78 874 SER A CA 1
ATOM 7003 C C . SER A 1 874 ? 37.692 3.639 -31.549 1.00 34.78 874 SER A C 1
ATOM 7005 O O . SER A 1 874 ? 36.565 4.117 -31.652 1.00 34.78 874 SER A O 1
ATOM 7007 N N . ARG A 1 875 ? 37.881 2.413 -31.044 1.00 36.91 875 ARG A N 1
ATOM 7008 C CA . ARG A 1 875 ? 36.841 1.513 -30.492 1.00 36.91 875 ARG A CA 1
ATOM 7009 C C . ARG A 1 875 ? 35.909 2.182 -29.450 1.00 36.91 875 ARG A C 1
ATOM 7011 O O . ARG A 1 875 ? 34.881 1.604 -29.110 1.00 36.91 875 ARG A O 1
ATOM 7018 N N . GLN A 1 876 ? 36.235 3.389 -28.975 1.00 39.00 876 GLN A N 1
ATOM 7019 C CA . GLN A 1 876 ? 35.380 4.253 -28.152 1.00 39.00 876 GLN A CA 1
ATOM 7020 C C . GLN A 1 876 ? 34.252 4.973 -28.920 1.00 39.00 876 GLN A C 1
ATOM 7022 O O . GLN A 1 876 ? 33.215 5.241 -28.321 1.00 39.00 876 GLN A O 1
ATOM 7027 N N . GLU A 1 877 ? 34.346 5.192 -30.235 1.00 36.59 877 GLU A N 1
ATOM 7028 C CA . GLU A 1 877 ? 33.221 5.722 -31.034 1.00 36.59 877 GLU A CA 1
ATOM 7029 C C . GLU A 1 877 ? 32.079 4.704 -31.197 1.00 36.59 877 GLU A C 1
ATOM 7031 O O . GLU A 1 877 ? 30.910 5.056 -31.315 1.00 36.59 877 GLU A O 1
ATOM 7036 N N . ILE A 1 878 ? 32.392 3.412 -31.081 1.00 40.12 878 ILE A N 1
ATOM 7037 C CA . ILE A 1 878 ? 31.397 2.330 -31.021 1.00 40.12 878 ILE A CA 1
ATOM 7038 C C . ILE A 1 878 ? 30.679 2.309 -29.653 1.00 40.12 878 ILE A C 1
ATOM 7040 O O . ILE A 1 878 ? 29.531 1.872 -29.554 1.00 40.12 878 ILE A O 1
ATOM 7044 N N . ILE A 1 879 ? 31.326 2.815 -28.594 1.00 42.72 879 ILE A N 1
ATOM 7045 C CA . ILE A 1 879 ? 30.745 2.943 -27.246 1.00 42.72 879 ILE A CA 1
ATOM 7046 C C . ILE A 1 879 ? 29.872 4.204 -27.155 1.00 42.72 879 ILE A C 1
ATOM 7048 O O . ILE A 1 879 ? 28.787 4.137 -26.577 1.00 42.72 879 ILE A O 1
ATOM 7052 N N . SER A 1 880 ? 30.257 5.307 -27.810 1.00 38.81 880 SER A N 1
ATOM 7053 C CA . SER A 1 880 ? 29.404 6.501 -27.918 1.00 38.81 880 SER A CA 1
ATOM 7054 C C . SER A 1 880 ? 28.121 6.223 -28.720 1.00 38.81 880 SER A C 1
ATOM 7056 O O . SER A 1 880 ? 27.053 6.698 -28.344 1.00 38.81 880 SER A O 1
ATOM 7058 N N . LEU A 1 881 ? 28.167 5.343 -29.729 1.00 39.53 881 LEU A N 1
ATOM 7059 C CA . LEU A 1 881 ? 26.979 4.865 -30.454 1.00 39.53 881 LEU A CA 1
ATOM 7060 C C . LEU A 1 881 ? 26.028 4.006 -29.592 1.00 39.53 881 LEU A C 1
ATOM 7062 O O . LEU A 1 881 ? 24.819 4.022 -29.822 1.00 39.53 881 LEU A O 1
ATOM 7066 N N . ARG A 1 882 ? 26.532 3.294 -28.570 1.00 40.75 882 ARG A N 1
ATOM 7067 C CA . ARG A 1 882 ? 25.701 2.525 -27.616 1.00 40.75 882 ARG A CA 1
ATOM 7068 C C . ARG A 1 882 ? 25.021 3.399 -26.555 1.00 40.75 882 ARG A C 1
ATOM 7070 O O . ARG A 1 882 ? 23.929 3.039 -26.125 1.00 40.75 882 ARG A O 1
ATOM 7077 N N . GLY A 1 883 ? 25.624 4.525 -26.163 1.00 44.34 883 GLY A N 1
ATOM 7078 C CA . GLY A 1 883 ? 24.971 5.542 -25.322 1.00 44.34 883 GLY A CA 1
ATOM 7079 C C . GLY A 1 883 ? 23.864 6.275 -26.083 1.00 44.34 883 GLY A C 1
ATOM 7080 O O . GLY A 1 883 ? 22.722 6.340 -25.631 1.00 44.34 883 GLY A O 1
ATOM 7081 N N . ARG A 1 884 ? 24.160 6.684 -27.324 1.00 45.28 884 ARG A N 1
ATOM 7082 C CA . ARG A 1 884 ? 23.212 7.395 -28.192 1.00 45.28 884 ARG A CA 1
ATOM 7083 C C . ARG A 1 884 ? 21.974 6.570 -28.549 1.00 45.28 884 ARG A C 1
ATOM 7085 O O . ARG A 1 884 ? 20.905 7.149 -28.666 1.00 45.28 884 ARG A O 1
ATOM 7092 N N . ALA A 1 885 ? 22.077 5.238 -28.613 1.00 37.47 885 ALA A N 1
ATOM 7093 C CA . ALA A 1 885 ? 20.945 4.317 -28.794 1.00 37.47 885 ALA A CA 1
ATOM 7094 C C . ALA A 1 885 ? 19.966 4.242 -27.594 1.00 37.47 885 ALA A C 1
ATOM 7096 O O . ALA A 1 885 ? 18.879 3.681 -27.736 1.00 37.47 885 ALA A O 1
ATOM 7097 N N . ARG A 1 886 ? 20.335 4.788 -26.424 1.00 42.41 886 ARG A N 1
ATOM 7098 C CA . ARG A 1 886 ? 19.496 4.871 -25.211 1.00 42.41 886 ARG A CA 1
ATOM 7099 C C . ARG A 1 886 ? 18.955 6.276 -24.928 1.00 42.41 886 ARG A C 1
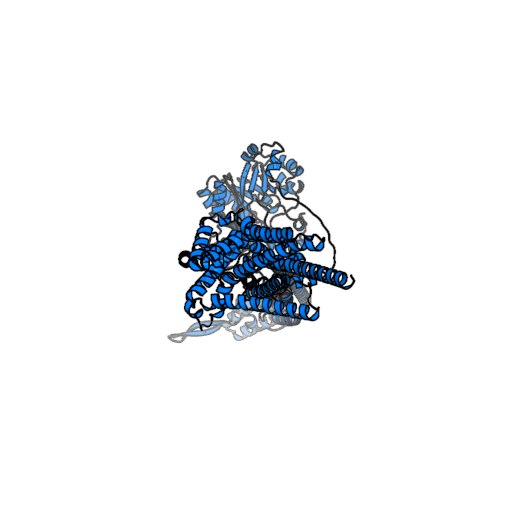ATOM 7101 O O . ARG A 1 886 ? 18.185 6.437 -23.994 1.00 42.41 886 ARG A O 1
ATOM 7108 N N . GLY A 1 887 ? 19.324 7.271 -25.738 1.00 42.31 887 GLY A N 1
ATOM 7109 C CA . GLY A 1 887 ? 18.984 8.677 -25.500 1.00 42.31 887 GLY A CA 1
ATOM 7110 C C . GLY A 1 887 ? 20.009 9.450 -24.660 1.00 42.31 887 GLY A C 1
ATOM 7111 O O . GLY A 1 887 ? 19.867 10.661 -24.542 1.00 42.31 887 GLY A O 1
ATOM 7112 N N . ASP A 1 888 ? 21.078 8.810 -24.172 1.00 46.16 888 ASP A N 1
ATOM 7113 C CA . ASP A 1 888 ? 22.130 9.460 -23.379 1.00 46.16 888 ASP A CA 1
ATOM 7114 C C . ASP A 1 888 ? 23.358 9.814 -24.243 1.00 46.16 888 ASP A C 1
ATOM 7116 O O . ASP A 1 888 ? 23.891 8.982 -24.979 1.00 46.16 888 ASP A O 1
ATOM 7120 N N . GLY A 1 889 ? 23.851 11.055 -24.145 1.00 49.12 889 GLY A N 1
ATOM 7121 C CA . GLY A 1 889 ? 25.152 11.448 -24.719 1.00 49.12 889 GLY A CA 1
ATOM 7122 C C . GLY A 1 889 ? 25.150 12.062 -26.129 1.00 49.12 889 GLY A C 1
ATOM 7123 O O . GLY A 1 889 ? 26.180 12.033 -26.805 1.00 49.12 889 GLY A O 1
ATOM 7124 N N . TYR A 1 890 ? 24.032 12.635 -26.591 1.00 52.50 890 TYR A N 1
ATOM 7125 C CA . TYR A 1 890 ? 24.025 13.539 -27.761 1.00 52.50 890 TYR A CA 1
ATOM 7126 C C . TYR A 1 890 ? 24.238 15.018 -27.377 1.00 52.50 890 TYR A C 1
ATOM 7128 O O . TYR A 1 890 ? 24.565 15.836 -28.237 1.00 52.50 890 TYR A O 1
ATOM 7136 N N . ARG A 1 891 ? 24.092 15.365 -26.089 1.00 62.62 891 ARG A N 1
ATOM 7137 C CA . ARG A 1 891 ? 24.517 16.651 -25.518 1.00 62.62 891 ARG A CA 1
ATOM 7138 C C . ARG A 1 891 ? 25.808 16.472 -24.723 1.00 62.62 891 ARG A C 1
ATOM 7140 O O . ARG A 1 891 ? 25.988 15.421 -24.104 1.00 62.62 891 ARG A O 1
ATOM 7147 N N . PRO A 1 892 ? 26.706 17.468 -24.723 1.00 65.00 892 PRO A N 1
ATOM 7148 C CA . PRO A 1 892 ? 27.892 17.409 -23.889 1.00 65.00 892 PRO A CA 1
ATOM 7149 C C . PRO A 1 892 ? 27.501 17.546 -22.415 1.00 65.00 892 PRO A C 1
ATOM 7151 O O . PRO A 1 892 ? 26.819 18.498 -22.037 1.00 65.00 892 PRO A O 1
ATOM 7154 N N . TYR A 1 893 ? 27.968 16.608 -21.593 1.00 67.94 893 TYR A N 1
ATOM 7155 C CA . TYR A 1 893 ? 27.896 16.676 -20.136 1.00 67.94 893 TYR A CA 1
ATOM 7156 C C . TYR A 1 893 ? 29.294 16.880 -19.573 1.00 67.94 893 TYR A C 1
ATOM 7158 O O . TYR A 1 893 ? 30.264 16.289 -20.050 1.00 67.94 893 TYR A O 1
ATOM 7166 N N . ALA A 1 894 ? 29.391 17.686 -18.529 1.00 66.94 894 ALA A N 1
ATOM 7167 C CA . ALA A 1 894 ? 30.602 17.838 -17.747 1.00 66.94 894 ALA A CA 1
ATOM 7168 C C . ALA A 1 894 ? 30.246 17.800 -16.263 1.00 66.94 894 ALA A C 1
ATOM 7170 O O . ALA A 1 894 ? 29.159 18.207 -15.863 1.00 66.94 894 ALA A O 1
ATOM 7171 N N . PHE A 1 895 ? 31.166 17.320 -15.435 1.00 69.06 895 PHE A N 1
ATOM 7172 C CA . PHE A 1 895 ? 31.038 17.411 -13.981 1.00 69.06 895 PHE A CA 1
ATOM 7173 C C . PHE A 1 895 ? 31.528 18.779 -13.491 1.00 69.06 895 PHE A C 1
ATOM 7175 O O . PHE A 1 895 ? 30.984 19.355 -12.557 1.00 69.06 895 PHE A O 1
ATOM 7182 N N . SER A 1 896 ? 32.538 19.325 -14.163 1.00 73.69 896 SER A N 1
ATOM 7183 C CA . SER A 1 896 ? 33.003 20.696 -14.003 1.00 73.69 896 SER A CA 1
ATOM 7184 C C . SER A 1 896 ? 33.508 21.216 -15.345 1.00 73.69 896 SER A C 1
ATOM 7186 O O . SER A 1 896 ? 34.000 20.445 -16.172 1.00 73.69 896 SER A O 1
ATOM 7188 N N . ILE A 1 897 ? 33.387 22.522 -15.567 1.00 75.00 897 ILE A N 1
ATOM 7189 C CA . ILE A 1 897 ? 33.942 23.194 -16.745 1.00 75.00 897 ILE A CA 1
ATOM 7190 C C . ILE A 1 897 ? 35.087 24.110 -16.319 1.00 75.00 897 ILE A C 1
ATOM 7192 O O . ILE A 1 897 ? 35.026 24.776 -15.284 1.00 75.00 897 ILE A O 1
ATOM 7196 N N . SER A 1 898 ? 36.141 24.153 -17.128 1.00 80.19 898 SER A N 1
ATOM 7197 C CA . SER A 1 898 ? 37.237 25.106 -16.961 1.00 80.19 898 SER A CA 1
ATOM 7198 C C . SER A 1 898 ? 37.133 26.223 -18.005 1.00 80.19 898 SER A C 1
ATOM 7200 O O . SER A 1 898 ? 36.558 25.987 -19.071 1.00 80.19 898 SER A O 1
ATOM 7202 N N . PRO A 1 899 ? 37.718 27.413 -17.765 1.00 79.94 899 PRO A N 1
ATOM 7203 C CA . PRO A 1 899 ? 37.781 28.483 -18.764 1.00 79.94 899 PRO A CA 1
ATOM 7204 C C . PRO A 1 899 ? 38.275 28.012 -20.138 1.00 79.94 899 PRO A C 1
ATOM 7206 O O . PRO A 1 899 ? 37.672 28.346 -21.151 1.00 79.94 899 PRO A O 1
ATOM 7209 N N . GLN A 1 900 ? 39.267 27.111 -20.166 1.00 75.44 900 GLN A N 1
ATOM 7210 C CA . GLN A 1 900 ? 39.817 26.570 -21.416 1.00 75.44 900 GLN A CA 1
ATOM 7211 C C . GLN A 1 900 ? 38.776 25.828 -22.267 1.00 75.44 900 GLN A C 1
ATOM 7213 O O . GLN A 1 900 ? 38.873 25.780 -23.490 1.00 75.44 900 GLN A O 1
ATOM 7218 N N . THR A 1 901 ? 37.754 25.254 -21.628 1.00 72.50 901 THR A N 1
ATOM 7219 C CA . THR A 1 901 ? 36.662 24.546 -22.317 1.00 72.50 901 THR A CA 1
ATOM 7220 C C . THR A 1 901 ? 35.778 25.518 -23.108 1.00 72.50 901 THR A C 1
ATOM 7222 O O . THR A 1 901 ? 35.125 25.124 -24.072 1.00 72.50 901 THR A O 1
ATOM 7225 N N . LEU A 1 902 ? 35.770 26.796 -22.722 1.00 81.06 902 LEU A N 1
ATOM 7226 C CA . LEU A 1 902 ? 34.994 27.857 -23.354 1.00 81.06 902 LEU A CA 1
ATOM 7227 C C . LEU A 1 902 ? 35.844 28.793 -24.225 1.00 81.06 902 LEU A C 1
ATOM 7229 O O . LEU A 1 902 ? 35.280 29.707 -24.814 1.00 81.06 902 LEU A O 1
ATOM 7233 N N . ASP A 1 903 ? 37.150 28.561 -24.397 1.00 79.88 903 ASP A N 1
ATOM 7234 C CA . ASP A 1 903 ? 38.029 29.444 -25.185 1.00 79.88 903 ASP A CA 1
ATOM 7235 C C . ASP A 1 903 ? 37.531 29.653 -26.629 1.00 79.88 903 ASP A C 1
ATOM 7237 O O . ASP A 1 903 ? 37.546 30.772 -27.151 1.00 79.88 903 ASP A O 1
ATOM 7241 N N . MET A 1 904 ? 37.051 28.588 -27.285 1.00 79.31 904 MET A N 1
ATOM 7242 C CA . MET A 1 904 ? 36.525 28.661 -28.655 1.00 79.31 904 MET A CA 1
ATOM 7243 C C . MET A 1 904 ? 35.235 29.495 -28.752 1.00 79.31 904 MET A C 1
ATOM 7245 O O . MET A 1 904 ? 35.239 30.470 -29.509 1.00 79.31 904 MET A O 1
ATOM 7249 N N . PRO A 1 905 ? 34.152 29.201 -27.999 1.00 83.19 905 PRO A N 1
ATOM 7250 C CA . PRO A 1 905 ? 32.961 30.049 -28.023 1.00 83.19 905 PRO A CA 1
ATOM 7251 C C . PRO A 1 905 ? 33.246 31.475 -27.536 1.00 83.19 905 PRO A C 1
ATOM 7253 O O . PRO A 1 905 ? 32.755 32.425 -28.141 1.00 83.19 905 PRO A O 1
ATOM 7256 N N . PHE A 1 906 ? 34.093 31.645 -26.518 1.00 85.88 906 PHE A N 1
ATOM 7257 C CA . PHE A 1 906 ? 34.465 32.953 -25.976 1.00 85.88 906 PHE A CA 1
ATOM 7258 C C . PHE A 1 906 ? 35.146 33.851 -27.017 1.00 85.88 906 PHE A C 1
ATOM 7260 O O . PHE A 1 906 ? 34.842 35.036 -27.103 1.00 85.88 906 PHE A O 1
ATOM 7267 N N . SER A 1 907 ? 36.036 33.291 -27.841 1.00 82.38 907 SER A N 1
ATOM 7268 C CA . SER A 1 907 ? 36.754 34.042 -28.882 1.00 82.38 907 SER A CA 1
ATOM 7269 C C . SER A 1 907 ? 35.978 34.217 -30.194 1.00 82.38 907 SER A C 1
ATOM 7271 O O . SER A 1 907 ? 36.309 35.107 -30.978 1.00 82.38 907 SER A O 1
ATOM 7273 N N . SER A 1 908 ? 34.960 33.387 -30.448 1.00 81.94 908 SER A N 1
ATOM 7274 C CA . SER A 1 908 ? 34.276 33.316 -31.751 1.00 81.94 908 SER A CA 1
ATOM 7275 C C . SER A 1 908 ? 32.906 34.003 -31.791 1.00 81.94 908 SER A C 1
ATOM 7277 O O . SER A 1 908 ? 32.392 34.299 -32.875 1.00 81.94 908 SER A O 1
ATOM 7279 N N . LEU A 1 909 ? 32.283 34.231 -30.634 1.00 87.00 909 LEU A N 1
ATOM 7280 C CA . LEU A 1 909 ? 30.972 34.870 -30.518 1.00 87.00 909 LEU A CA 1
ATOM 7281 C C . LEU A 1 909 ? 31.081 36.405 -30.477 1.00 87.00 909 LEU A C 1
ATOM 7283 O O . LEU A 1 909 ? 32.086 36.974 -30.056 1.00 87.00 909 LEU A O 1
ATOM 7287 N N . LYS A 1 910 ? 30.039 37.080 -30.968 1.00 83.19 910 LYS A N 1
ATOM 7288 C CA . LYS A 1 910 ? 29.959 38.540 -31.136 1.00 83.19 910 LYS A CA 1
ATOM 7289 C C . LYS A 1 910 ? 29.148 39.190 -30.007 1.00 83.19 910 LYS A C 1
ATOM 7291 O O . LYS A 1 910 ? 28.483 38.511 -29.240 1.00 83.19 910 LYS A O 1
ATOM 7296 N N . GLU A 1 911 ? 29.130 40.520 -29.963 1.00 82.44 911 GLU A N 1
ATOM 7297 C CA . GLU A 1 911 ? 28.448 41.325 -28.928 1.00 82.44 911 GLU A CA 1
ATOM 7298 C C . GLU A 1 911 ? 26.938 41.016 -28.775 1.00 82.44 911 GLU A C 1
ATOM 7300 O O . GLU A 1 911 ? 26.403 41.022 -27.670 1.00 82.44 911 GLU A O 1
ATOM 7305 N N . ASN A 1 912 ? 26.250 40.647 -29.864 1.00 84.38 912 ASN A N 1
ATOM 7306 C CA . ASN A 1 912 ? 24.825 40.274 -29.821 1.00 84.38 912 ASN A CA 1
ATOM 7307 C C . ASN A 1 912 ? 24.569 38.796 -29.454 1.00 84.38 912 ASN A C 1
ATOM 7309 O O . ASN A 1 912 ? 23.416 38.405 -29.243 1.00 84.38 912 ASN A O 1
ATOM 7313 N N . ASP A 1 913 ? 25.611 37.970 -29.386 1.00 91.06 913 ASP A N 1
ATOM 7314 C CA . ASP A 1 913 ? 25.524 36.550 -29.043 1.00 91.06 913 ASP A CA 1
ATOM 7315 C C . ASP A 1 913 ? 25.537 36.346 -27.519 1.00 91.06 913 ASP A C 1
ATOM 7317 O O . ASP A 1 913 ? 25.722 37.296 -26.752 1.00 91.06 913 ASP A O 1
ATOM 7321 N N . ALA A 1 914 ? 25.312 35.110 -27.066 1.00 90.88 914 ALA A N 1
ATOM 7322 C CA . ALA A 1 914 ? 25.350 34.795 -25.642 1.00 90.88 914 ALA A CA 1
ATOM 7323 C C . ALA A 1 914 ? 26.071 33.482 -25.313 1.00 90.88 914 ALA A C 1
ATOM 7325 O O . ALA A 1 914 ? 25.998 32.524 -26.081 1.00 90.88 914 ALA A O 1
ATOM 7326 N N . ILE A 1 915 ? 26.707 33.427 -24.141 1.00 90.62 915 ILE A N 1
ATOM 7327 C CA . ILE A 1 915 ? 27.218 32.198 -23.519 1.00 90.62 915 ILE A CA 1
ATOM 7328 C C . ILE A 1 915 ? 26.390 31.908 -22.271 1.00 90.62 915 ILE A C 1
ATOM 7330 O O . ILE A 1 915 ? 26.324 32.730 -21.361 1.00 90.62 915 ILE A O 1
ATOM 7334 N N . VAL A 1 916 ? 25.774 30.730 -22.217 1.00 89.94 916 VAL A N 1
ATOM 7335 C CA . VAL A 1 916 ? 24.927 30.308 -21.098 1.00 89.94 916 VAL A CA 1
ATOM 7336 C C . VAL A 1 916 ? 25.478 29.013 -20.515 1.00 89.94 916 VAL A C 1
ATOM 7338 O O . VAL A 1 916 ? 25.657 28.045 -21.248 1.00 89.94 916 VAL A O 1
ATOM 7341 N N . ILE A 1 917 ? 25.742 28.965 -19.211 1.00 87.94 917 ILE A N 1
ATOM 7342 C CA . ILE A 1 917 ? 26.271 27.771 -18.529 1.00 87.94 917 ILE A CA 1
ATOM 7343 C C . ILE A 1 917 ? 25.263 27.198 -17.530 1.00 87.94 917 ILE A C 1
ATOM 7345 O O . ILE A 1 917 ? 24.364 27.889 -17.062 1.00 87.94 917 ILE A O 1
ATOM 7349 N N . HIS A 1 918 ? 25.376 25.913 -17.203 1.00 85.81 918 HIS A N 1
ATOM 7350 C CA . HIS A 1 918 ? 24.505 25.314 -16.192 1.00 85.81 918 HIS A CA 1
ATOM 7351 C C . HIS A 1 918 ? 24.868 25.846 -14.795 1.00 85.81 918 HIS A C 1
ATOM 7353 O O . HIS A 1 918 ? 26.049 25.936 -14.482 1.00 85.81 918 HIS A O 1
ATOM 7359 N N . HIS A 1 919 ? 23.893 26.119 -13.922 1.00 83.56 919 HIS A N 1
ATOM 7360 C CA . HIS A 1 919 ? 24.154 26.707 -12.590 1.00 83.56 919 HIS A CA 1
ATOM 7361 C C . HIS A 1 919 ? 25.171 25.919 -11.740 1.00 83.56 919 HIS A C 1
ATOM 7363 O O . HIS A 1 919 ? 25.949 26.489 -10.988 1.00 83.56 919 HIS A O 1
ATOM 7369 N N . ARG A 1 920 ? 25.230 24.586 -11.881 1.00 81.94 920 ARG A N 1
ATOM 7370 C CA . ARG A 1 920 ? 26.222 23.753 -11.162 1.00 81.94 920 ARG A CA 1
ATOM 7371 C C . ARG A 1 920 ? 27.667 23.927 -11.638 1.00 81.94 920 ARG A C 1
ATOM 7373 O O . ARG A 1 920 ? 28.579 23.423 -10.992 1.00 81.94 920 ARG A O 1
ATOM 7380 N N . HIS A 1 921 ? 27.866 24.605 -12.762 1.00 82.25 921 HIS A N 1
ATOM 7381 C CA . HIS A 1 921 ? 29.176 24.969 -13.295 1.00 82.25 921 HIS A CA 1
ATOM 7382 C C . HIS A 1 921 ? 29.642 26.351 -12.832 1.00 82.25 921 HIS A C 1
ATOM 7384 O O . HIS A 1 921 ? 30.772 26.749 -13.129 1.00 82.25 921 HIS A O 1
ATOM 7390 N N . GLU A 1 922 ? 28.794 27.084 -12.107 1.00 80.31 922 GLU A N 1
ATOM 7391 C CA . GLU A 1 922 ? 29.153 28.373 -11.532 1.00 80.31 922 GLU A CA 1
ATOM 7392 C C . GLU A 1 922 ? 30.296 28.207 -10.529 1.00 80.31 922 GLU A C 1
ATOM 7394 O O . GLU A 1 922 ? 30.278 27.382 -9.614 1.00 80.31 922 GLU A O 1
ATOM 7399 N N . SER A 1 923 ? 31.335 29.007 -10.722 1.00 82.12 923 SER A N 1
ATOM 7400 C CA . SER A 1 923 ? 32.464 29.105 -9.810 1.00 82.12 923 SER A CA 1
ATOM 7401 C C . SER A 1 923 ? 33.059 30.498 -9.920 1.00 82.12 923 SER A C 1
ATOM 7403 O O . SER A 1 923 ? 32.921 31.161 -10.949 1.00 82.12 923 SER A O 1
ATOM 7405 N N . HIS A 1 924 ? 33.785 30.927 -8.888 1.00 80.50 924 HIS A N 1
ATOM 7406 C CA . HIS A 1 924 ? 34.460 32.227 -8.894 1.00 80.50 924 HIS A CA 1
ATOM 7407 C C . HIS A 1 924 ? 35.351 32.417 -10.135 1.00 80.50 924 HIS A C 1
ATOM 7409 O O . HIS A 1 924 ? 35.336 33.471 -10.760 1.00 80.50 924 HIS A O 1
ATOM 7415 N N . VAL A 1 925 ? 36.074 31.365 -10.533 1.00 81.75 925 VAL A N 1
ATOM 7416 C CA . VAL A 1 925 ? 36.953 31.370 -11.713 1.00 81.75 925 VAL A CA 1
ATOM 7417 C C . VAL A 1 925 ? 36.153 31.549 -13.008 1.00 81.75 925 VAL A C 1
ATOM 7419 O O . VAL A 1 925 ? 36.586 32.262 -13.909 1.00 81.75 925 VAL A O 1
ATOM 7422 N N . MET A 1 926 ? 34.980 30.920 -13.105 1.00 84.06 926 MET A N 1
ATOM 7423 C CA . MET A 1 926 ? 34.120 31.023 -14.283 1.00 84.06 926 MET A CA 1
ATOM 7424 C C . MET A 1 926 ? 33.452 32.397 -14.387 1.00 84.06 926 MET A C 1
ATOM 7426 O O . MET A 1 926 ? 33.371 32.951 -15.479 1.00 84.06 926 MET A O 1
ATOM 7430 N N . HIS A 1 927 ? 33.035 32.982 -13.261 1.00 82.12 927 HIS A N 1
ATOM 7431 C CA . HIS A 1 927 ? 32.492 34.342 -13.230 1.00 82.12 927 HIS A CA 1
ATOM 7432 C C . HIS A 1 927 ? 33.542 35.378 -13.635 1.00 82.12 927 HIS A C 1
ATOM 7434 O O . HIS A 1 927 ? 33.250 36.258 -14.441 1.00 82.12 927 HIS A O 1
ATOM 7440 N N . GLU A 1 928 ? 34.777 35.257 -13.138 1.00 82.56 928 GLU A N 1
ATOM 7441 C CA . GLU A 1 928 ? 35.872 36.140 -13.554 1.00 82.56 928 GLU A CA 1
ATOM 7442 C C . GLU A 1 928 ? 36.193 36.013 -15.043 1.00 82.56 928 GLU A C 1
ATOM 7444 O O . GLU A 1 928 ? 36.420 37.028 -15.694 1.00 82.56 928 GLU A O 1
ATOM 7449 N N . PHE A 1 929 ? 36.175 34.793 -15.587 1.00 84.06 929 PHE A N 1
ATOM 7450 C CA . PHE A 1 929 ? 36.402 34.552 -17.010 1.00 84.06 929 PHE A CA 1
ATOM 7451 C C . PHE A 1 929 ? 35.290 35.148 -17.884 1.00 84.06 929 PHE A C 1
ATOM 7453 O O . PHE A 1 929 ? 35.572 35.871 -18.835 1.00 84.06 929 PHE A O 1
ATOM 7460 N N . LEU A 1 930 ? 34.022 34.885 -17.550 1.00 85.44 930 LEU A N 1
ATOM 7461 C CA . LEU A 1 930 ? 32.870 35.339 -18.333 1.00 85.44 930 LEU A CA 1
ATOM 7462 C C . LEU A 1 930 ? 32.608 36.845 -18.220 1.00 85.44 930 LEU A C 1
ATOM 7464 O O . LEU A 1 930 ? 31.993 37.407 -19.121 1.00 85.44 930 LEU A O 1
ATOM 7468 N N . ARG A 1 931 ? 33.096 37.516 -17.170 1.00 82.94 931 ARG A N 1
ATOM 7469 C CA . ARG A 1 931 ? 32.987 38.978 -17.018 1.00 82.94 931 ARG A CA 1
ATOM 7470 C C . ARG A 1 931 ? 33.618 39.744 -18.182 1.00 82.94 931 ARG A C 1
ATOM 7472 O O . ARG A 1 931 ? 33.148 40.823 -18.525 1.00 82.94 931 ARG A O 1
ATOM 7479 N N . ASP A 1 932 ? 34.675 39.193 -18.770 1.00 81.44 932 ASP A N 1
ATOM 7480 C CA . ASP A 1 932 ? 35.418 39.840 -19.851 1.00 81.44 932 ASP A CA 1
ATOM 7481 C C . ASP A 1 932 ? 34.883 39.430 -21.246 1.00 81.44 932 ASP A C 1
ATOM 7483 O O . ASP A 1 932 ? 35.452 39.816 -22.271 1.00 81.44 932 ASP A O 1
ATOM 7487 N N . PHE A 1 933 ? 33.792 38.651 -21.307 1.00 86.19 933 PHE A N 1
ATOM 7488 C CA . PHE A 1 933 ? 33.133 38.272 -22.558 1.00 86.19 933 PHE A CA 1
ATOM 7489 C C . PHE A 1 933 ? 32.412 39.489 -23.168 1.00 86.19 933 PHE A C 1
ATOM 7491 O O . PHE A 1 933 ? 31.610 40.123 -22.486 1.00 86.19 933 PHE A O 1
ATOM 7498 N N . PRO A 1 934 ? 32.637 39.824 -24.454 1.00 78.38 934 PRO A N 1
ATOM 7499 C CA . PRO A 1 934 ? 32.031 41.004 -25.074 1.00 78.38 934 PRO A CA 1
ATOM 7500 C C . PRO A 1 934 ? 30.526 40.870 -25.351 1.00 78.38 934 PRO A C 1
ATOM 7502 O O . PRO A 1 934 ? 29.897 41.862 -25.702 1.00 78.38 934 PRO A O 1
ATOM 7505 N N . GLY A 1 935 ? 29.959 39.662 -25.272 1.00 84.94 935 GLY A N 1
ATOM 7506 C CA . GLY A 1 935 ? 28.534 39.408 -25.491 1.00 84.94 935 GLY A CA 1
ATOM 7507 C C . GLY A 1 935 ? 27.750 39.205 -24.196 1.00 84.94 935 GLY A C 1
ATOM 7508 O O . GLY A 1 935 ? 28.205 39.509 -23.096 1.00 84.94 935 GLY A O 1
ATOM 7509 N N . ARG A 1 936 ? 26.541 38.654 -24.312 1.00 88.88 936 ARG A N 1
ATOM 7510 C CA . ARG A 1 936 ? 25.686 38.381 -23.150 1.00 88.88 936 ARG A CA 1
ATOM 7511 C C . ARG A 1 936 ? 26.095 37.088 -22.454 1.00 88.88 936 ARG A C 1
ATOM 7513 O O . ARG A 1 936 ? 26.489 36.116 -23.091 1.00 88.88 936 ARG A O 1
ATOM 7520 N N . THR A 1 937 ? 25.947 37.040 -21.142 1.00 88.19 937 THR A N 1
ATOM 7521 C CA . THR A 1 937 ? 26.234 35.842 -20.351 1.00 88.19 937 THR A CA 1
ATOM 7522 C C . THR A 1 937 ? 24.980 35.419 -19.593 1.00 88.19 937 THR A C 1
ATOM 7524 O O . THR A 1 937 ? 24.096 36.240 -19.329 1.00 88.19 937 THR A O 1
ATOM 7527 N N . GLY A 1 938 ? 24.834 34.126 -19.314 1.00 87.38 938 GLY A N 1
ATOM 7528 C CA . GLY A 1 938 ? 23.645 33.613 -18.648 1.00 87.38 938 GLY A CA 1
ATOM 7529 C C . GLY A 1 938 ? 23.826 32.266 -17.970 1.00 87.38 938 GLY A C 1
ATOM 7530 O O . GLY A 1 938 ? 24.854 31.599 -18.107 1.00 87.38 938 GLY A O 1
ATOM 7531 N N . VAL A 1 939 ? 22.783 31.860 -17.254 1.00 85.69 939 VAL A N 1
ATOM 7532 C CA . VAL A 1 939 ? 22.746 30.620 -16.482 1.00 85.69 939 VAL A CA 1
ATOM 7533 C C . VAL A 1 939 ? 21.447 29.864 -16.731 1.00 85.69 939 VAL A C 1
ATOM 7535 O O . VAL A 1 939 ? 20.394 30.466 -16.959 1.00 85.69 939 VAL A O 1
ATOM 7538 N N . PHE A 1 940 ? 21.505 28.533 -16.700 1.00 86.69 940 PHE A N 1
ATOM 7539 C CA . PHE A 1 940 ? 20.312 27.690 -16.788 1.00 86.69 940 PHE A CA 1
ATOM 7540 C C . PHE A 1 940 ? 20.253 26.631 -15.685 1.00 86.69 940 PHE A C 1
ATOM 7542 O O . PHE A 1 940 ? 21.273 26.092 -15.242 1.00 86.69 940 PHE A O 1
ATOM 7549 N N . PHE A 1 941 ? 19.037 26.335 -15.222 1.00 76.12 941 PHE A N 1
ATOM 7550 C CA . PHE A 1 941 ? 18.791 25.398 -14.125 1.00 76.12 941 PHE A CA 1
ATOM 7551 C C . PHE A 1 941 ? 17.427 24.703 -14.236 1.00 76.12 941 PHE A C 1
ATOM 7553 O O . PHE A 1 941 ? 16.490 25.226 -14.844 1.00 76.12 941 PHE A O 1
ATOM 7560 N N . SER A 1 942 ? 17.325 23.508 -13.640 1.00 61.66 942 SER A N 1
ATOM 7561 C CA . SER A 1 942 ? 16.080 22.734 -13.545 1.00 61.66 942 SER A CA 1
ATOM 7562 C C . SER A 1 942 ? 15.393 22.993 -12.194 1.00 61.66 942 SER A C 1
ATOM 7564 O O . SER A 1 942 ? 16.032 22.816 -11.152 1.00 61.66 942 SER A O 1
ATOM 7566 N N . PRO A 1 943 ? 14.122 23.425 -12.160 1.00 46.84 943 PRO A N 1
ATOM 7567 C CA . PRO A 1 943 ? 13.380 23.611 -10.924 1.00 46.84 943 PRO A CA 1
ATOM 7568 C C . PRO A 1 943 ? 12.874 22.260 -10.386 1.00 46.84 943 PRO A C 1
ATOM 7570 O O . PRO A 1 943 ? 11.864 21.747 -10.852 1.00 46.84 943 PRO A O 1
ATOM 7573 N N . GLY A 1 944 ? 13.554 21.721 -9.367 1.00 39.81 944 GLY A N 1
ATOM 7574 C CA . GLY A 1 944 ? 13.058 20.617 -8.530 1.00 39.81 944 GLY A CA 1
ATOM 7575 C C . GLY A 1 944 ? 13.798 19.286 -8.694 1.00 39.81 944 GLY A C 1
ATOM 7576 O O . GLY A 1 944 ? 13.332 18.400 -9.394 1.00 39.81 944 GLY A O 1
ATOM 7577 N N . SER A 1 945 ? 14.910 19.099 -7.973 1.00 33.78 945 SER A N 1
ATOM 7578 C CA . SER A 1 945 ? 15.522 17.777 -7.758 1.00 33.78 945 SER A CA 1
ATOM 7579 C C . SER A 1 945 ? 15.170 17.246 -6.361 1.00 33.78 945 SER A C 1
ATOM 7581 O O . SER A 1 945 ? 15.983 17.296 -5.437 1.00 33.78 945 SER A O 1
ATOM 7583 N N . ARG A 1 946 ? 13.926 16.790 -6.201 1.00 30.92 946 ARG A N 1
ATOM 7584 C CA . ARG A 1 946 ? 13.474 15.888 -5.127 1.00 30.92 946 ARG A CA 1
ATOM 7585 C C . ARG A 1 946 ? 12.348 15.004 -5.677 1.00 30.92 946 ARG A C 1
ATOM 7587 O O . ARG A 1 946 ? 11.183 15.217 -5.373 1.00 30.92 946 ARG A O 1
ATOM 7594 N N . SER A 1 947 ? 12.706 14.082 -6.559 1.00 26.27 947 SER A N 1
ATOM 7595 C CA . SER A 1 947 ? 11.974 12.852 -6.896 1.00 26.27 947 SER A CA 1
ATOM 7596 C C . SER A 1 947 ? 12.784 12.107 -7.958 1.00 26.27 947 SER A C 1
ATOM 7598 O O . SER A 1 947 ? 13.462 12.734 -8.771 1.00 26.27 947 SER A O 1
ATOM 7600 N N . GLU A 1 948 ? 12.744 10.779 -7.920 1.00 28.81 948 GLU A N 1
ATOM 7601 C CA . GLU A 1 948 ? 13.397 9.872 -8.875 1.00 28.81 948 GLU A CA 1
ATOM 7602 C C . GLU A 1 948 ? 12.675 9.802 -10.238 1.00 28.81 948 GLU A C 1
ATOM 7604 O O . GLU A 1 948 ? 12.930 8.905 -11.034 1.00 28.81 948 GLU A O 1
ATOM 7609 N N . ASP A 1 949 ? 11.839 10.791 -10.565 1.00 27.84 949 ASP A N 1
ATOM 7610 C CA . ASP A 1 949 ? 11.222 10.925 -11.883 1.00 27.84 949 ASP A CA 1
ATOM 7611 C C . ASP A 1 949 ? 12.130 11.735 -12.818 1.00 27.84 949 ASP A C 1
ATOM 7613 O O . ASP A 1 949 ? 11.988 12.947 -13.020 1.00 27.84 949 ASP A O 1
ATOM 7617 N N . VAL A 1 950 ? 13.073 11.044 -13.456 1.00 36.19 950 VAL A N 1
ATOM 7618 C CA . VAL A 1 950 ? 13.653 11.521 -14.714 1.00 36.19 950 VAL A CA 1
ATOM 7619 C C . VAL A 1 950 ? 12.527 11.487 -15.743 1.00 36.19 950 VAL A C 1
ATOM 7621 O O . VAL A 1 950 ? 12.276 10.416 -16.274 1.00 36.19 950 VAL A O 1
ATOM 7624 N N . LEU A 1 951 ? 11.811 12.605 -15.967 1.00 37.72 951 LEU A N 1
ATOM 7625 C CA . LEU A 1 951 ? 11.121 12.959 -17.234 1.00 37.72 951 LEU A CA 1
ATOM 7626 C C . LEU A 1 951 ? 10.262 14.253 -17.187 1.00 37.72 951 LEU A C 1
ATOM 7628 O O . LEU A 1 951 ? 9.344 14.413 -17.994 1.00 37.72 951 LEU A O 1
ATOM 7632 N N . ILE A 1 952 ? 10.559 15.236 -16.324 1.00 38.25 952 ILE A N 1
ATOM 7633 C CA . ILE A 1 952 ? 10.026 16.606 -16.503 1.00 38.25 952 ILE A CA 1
ATOM 7634 C C . ILE A 1 952 ? 11.182 17.609 -16.539 1.00 38.25 952 ILE A C 1
ATOM 7636 O O . ILE A 1 952 ? 11.658 18.099 -15.521 1.00 38.25 952 ILE A O 1
ATOM 7640 N N . GLU A 1 953 ? 11.642 17.913 -17.751 1.00 53.69 953 GLU A N 1
ATOM 7641 C CA . GLU A 1 953 ? 12.865 18.679 -18.009 1.00 53.69 953 GLU A CA 1
ATOM 7642 C C . GLU A 1 953 ? 12.586 20.125 -18.463 1.00 53.69 953 GLU A C 1
ATOM 7644 O O . GLU A 1 953 ? 13.070 20.564 -19.504 1.00 53.69 953 GLU A O 1
ATOM 7649 N N . ASN A 1 954 ? 11.777 20.883 -17.724 1.00 58.44 954 ASN A N 1
ATOM 7650 C CA . ASN A 1 954 ? 11.568 22.297 -18.054 1.00 58.44 954 ASN A CA 1
ATOM 7651 C C . ASN A 1 954 ? 12.676 23.146 -17.415 1.00 58.44 954 ASN A C 1
ATOM 7653 O O . ASN A 1 954 ? 12.618 23.425 -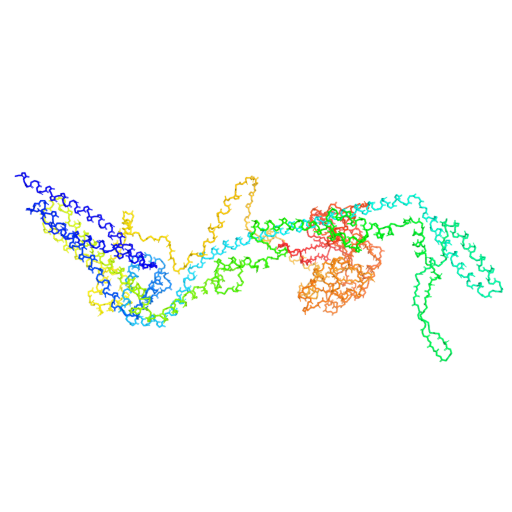16.219 1.00 58.44 954 ASN A O 1
ATOM 7657 N N . TYR A 1 955 ? 13.667 23.592 -18.190 1.00 69.38 955 TYR A N 1
ATOM 7658 C CA . TYR A 1 955 ? 14.682 24.523 -17.680 1.00 69.38 955 TYR A CA 1
ATOM 7659 C C . TYR A 1 955 ? 14.184 25.969 -17.669 1.00 69.38 955 TYR A C 1
ATOM 7661 O O . TYR A 1 955 ? 13.470 26.419 -18.573 1.00 69.38 955 TYR A O 1
ATOM 7669 N N . LYS A 1 956 ? 14.642 26.726 -16.670 1.00 78.25 956 LYS A N 1
ATOM 7670 C CA . LYS A 1 956 ? 14.639 28.190 -16.717 1.00 78.25 956 LYS A CA 1
ATOM 7671 C C . LYS A 1 956 ? 16.017 28.673 -17.144 1.00 78.25 956 LYS A C 1
ATOM 7673 O O . LYS A 1 956 ? 17.026 28.184 -16.636 1.00 78.25 956 LYS A O 1
ATOM 7678 N N . ILE A 1 957 ? 16.042 29.619 -18.076 1.00 84.25 957 ILE A N 1
ATOM 7679 C CA . ILE A 1 957 ? 17.263 30.222 -18.607 1.00 84.25 957 ILE A CA 1
ATOM 7680 C C . ILE A 1 957 ? 17.200 31.721 -18.334 1.00 84.25 957 ILE A C 1
ATOM 7682 O O . ILE A 1 957 ? 16.209 32.378 -18.662 1.00 84.25 957 ILE A O 1
ATOM 7686 N N . LEU A 1 958 ? 18.265 32.246 -17.740 1.00 83.06 958 LEU A N 1
ATOM 7687 C CA . LEU A 1 958 ? 18.427 33.656 -17.414 1.00 83.06 958 LEU A CA 1
ATOM 7688 C C . LEU A 1 958 ? 19.630 34.193 -18.179 1.00 83.06 958 LEU A C 1
ATOM 7690 O O . LEU A 1 958 ? 20.720 33.640 -18.068 1.00 83.06 958 LEU A O 1
ATOM 7694 N N . ILE A 1 959 ? 19.441 35.252 -18.966 1.00 84.12 959 ILE A N 1
ATOM 7695 C CA . ILE A 1 959 ? 20.534 35.912 -19.695 1.00 84.12 959 ILE A CA 1
ATOM 7696 C C . ILE A 1 959 ? 20.591 37.383 -19.297 1.00 84.12 959 ILE A C 1
ATOM 7698 O O . ILE A 1 959 ? 19.583 38.084 -19.343 1.00 84.12 959 ILE A O 1
ATOM 7702 N N . SER A 1 960 ? 21.777 37.871 -18.953 1.00 79.62 960 SER A N 1
ATOM 7703 C CA . SER A 1 960 ? 22.006 39.278 -18.640 1.00 79.62 960 SER A CA 1
ATOM 7704 C C . SER A 1 960 ? 21.755 40.172 -19.857 1.00 79.62 960 SER A C 1
ATOM 7706 O O . SER A 1 960 ? 22.254 39.898 -20.954 1.00 79.62 960 SER A O 1
ATOM 7708 N N . ARG A 1 961 ? 21.009 41.275 -19.685 1.00 67.94 961 ARG A N 1
ATOM 7709 C CA . ARG A 1 961 ? 20.850 42.294 -20.743 1.00 67.94 961 ARG A CA 1
ATOM 7710 C C . ARG A 1 961 ? 22.094 43.176 -20.909 1.00 67.94 961 ARG A C 1
ATOM 7712 O O . ARG A 1 961 ? 22.285 43.709 -21.995 1.00 67.94 961 ARG A O 1
ATOM 7719 N N . ASN A 1 962 ? 22.940 43.284 -19.877 1.00 60.97 962 ASN A N 1
ATOM 7720 C CA . ASN A 1 962 ? 24.067 44.228 -19.811 1.00 60.97 962 ASN A CA 1
ATOM 7721 C C . ASN A 1 962 ? 25.456 43.550 -19.720 1.00 60.97 962 ASN A C 1
ATOM 7723 O O . ASN A 1 962 ? 26.435 44.223 -19.408 1.00 60.97 962 ASN A O 1
ATOM 7727 N N . GLY A 1 963 ? 25.556 42.236 -19.968 1.00 53.94 963 GLY A N 1
ATOM 7728 C CA . GLY A 1 963 ? 26.838 41.513 -20.063 1.00 53.94 963 GLY A CA 1
ATOM 7729 C C . GLY A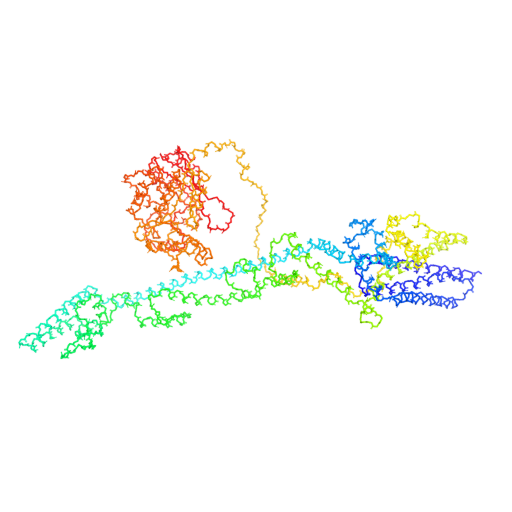 1 963 ? 27.484 41.087 -18.734 1.00 53.94 963 GLY A C 1
ATOM 7730 O O . GLY A 1 963 ? 28.564 40.508 -18.747 1.00 53.94 963 GLY A O 1
ATOM 7731 N N . VAL A 1 964 ? 26.836 41.323 -17.589 1.00 52.94 964 VAL A N 1
ATOM 7732 C CA . VAL A 1 964 ? 27.332 40.900 -16.264 1.00 52.94 964 VAL A CA 1
ATOM 7733 C C . VAL A 1 964 ? 26.445 39.778 -15.723 1.00 52.94 964 VAL A C 1
ATOM 7735 O O . VAL A 1 964 ? 25.228 39.970 -15.663 1.00 52.94 964 VAL A O 1
ATOM 7738 N N . LEU A 1 965 ? 27.062 38.631 -15.405 1.00 45.91 965 LEU A N 1
ATOM 7739 C CA . LEU A 1 965 ? 26.421 37.405 -14.905 1.00 45.91 965 LEU A CA 1
ATOM 7740 C C . LEU A 1 965 ? 25.943 37.553 -13.456 1.00 45.91 965 LEU A C 1
ATOM 7742 O O . LEU A 1 965 ? 26.716 38.134 -12.655 1.00 45.91 965 LEU A O 1
#

Secondary structure (DSSP, 8-state):
-HHHHHHHHHHHHHHHHHHHHHHHHHHHHHHHHHHHHHHTTS---HHHHHHHHHHHHHHHHHHHHHHHHTT---TT--HHHHHHHHHHHHHHHHHHHHHHHHHHHHHHHHT--HHHHHHHHHHHHHHHHHHTTSS-BTTB---HHHHTSHHHHHHHHHHHHHHHT-HHHHHHHHHTHHHHHHHHHHHHHHHHHHHHHHHHHHHHHHHHHHHHHHHHHHHHHHHHHHHHHHHHHHHHHHHHHHHHHHHHHHHTT--HHHHHHHHHHHHHHHHHHHHHHHHTTTSTTHHHHHHHHHHHHHHHHHHHHSS---GGGGSPPPEEEEEEEEETTEEEEEEEEE---SS--HHHHHHHHHHHHT---SHHHHHT-HHHHHHHHHHHHHTT----TT--TT-HHHHHHHHHHHHHHHHHHHHHHHHHHHTSS---TT--HHHHHHSHHHHHHHHHHH--SSTT----S---HHHHIIIIIHHHHHHHHHHHHHHHHH-TTTTSTTSTTHHHHHHHHHHHHHHHHHHHHHHHHHHHHHHHHHTTHHHHTT---HHHHHHHHHHHHHHHHHHHHHS--HHHHSHHHHHHHHHHHHHH-HHHHHHHHHHHHHHHHHHHHHHHHHTTS--SS--S--S---SS-TTS-THHHHHHHHHTTTS-----------------HHHHHTTTT--TTTGGGGEEEEEEPPTTS-HHHHHHHHHHTT-SEEEEEEEE-TTS-EEE-SSSEE-SSSEEETT--S-EEGGG--HHHHTTEEES-TT-HHHHH--PBPPBHHHHHHHHHHH-TT-EEEEEE---TT----HHHHHHHHHHHHHHH-TTTEEEEE-SHHHHHTTTTS--SSEEEEEPPEE--TTT-TT-S-----TTHHHHHHHHTTT-SSS-EESS--GGGGHHHHHH--TT-EEEEEGGG--HHHHHHHHT-SSEEEEEE-S---SS-TT----EEEEESSS--

Foldseek 3Di:
DVVVVVLLVVVLVVLVVLLVVLVVLLLQLLLLLLVLLVCLLDQADLLNLVQNLQLLLQSLLVLQLSVQLLPDDSPPDDPVRNVVVSVVSSVCSSVCSNVVSVCVLCVVLVPDFLVLLLLLVLLSVQLNCQSVVLDDDVQGDDDPVRSPALLNSLCSSQVSVLCSLPPVSSVVCLVCVLVSLLSSLLSVLVVCLVVLVVLLLVLLVVLVVLVVLQVVLLVVLVVVLVVLLVVLVVVLVVLLVVLVVVLCVLCVPPDPVLLLVLLVLVLVLLQVLVVQLVVLVPDPPNVVSNVVSVVVSQVSCCVSQVDDDDSLLLWADWDWDWDFDDDDPDTDTDTDTDIGSPPRDSVSSSVSSCVSNVRDNDSVVSQQDLVVQVVVQVVVVVVVQHADNPDTSVCSVRSSVRSSVSVSVVSVVVSQVSCCVSVVHGDDRPDDPVRSLQDPSNLVSVCLQQVAPDNPDRDDSPDDSVRCSVGGRSVVSSVVSVVVSVVSPPDSVQCGVVHPCVVVSSSSVSSNPVSLVSSLSSLVSSQLSVLVSVLSVCVSVVNPDVVSSVCSNVVSVCCLLVVLVVDFDPVCVGPVNVVSLVSQCVPVNVVRSSSSRSSSSRSSVSSVVNVVSCVVHPRPDDSPDPPPPDVPPPVRNPPVVVVVVVVVVPPPDDDDDDDDDDDDDDDDPVVVVVVPPDPCVVQQVQKQKEKEAALLADGPVVLVVCVVVVHQAYEFEWDAACVLFIFTHNAQWDQQASKDQQVDPHIDGRNDHDPVSLQSIFGGGPPDVCCVPPTHHGDTPVVVLLVCCVVPVRHAYEYEYFAGLLRDDPLVSLVVVQVVSCVRNPQVRYEYEYADPVNVVSPFPDDDSHAYEYEYAAADDPVVAPDPDDDDDDPVSVVCSVCSSVRHDSGHHDNEDALVNCPSVQVGHDAAYEYEYEPSRDDPRVQVSQLPRNHKYWYKYAPDDDDPDPDDGIIMIIIRPVSHD

pLDDT: mean 77.86, std 17.26, range [21.62, 95.62]

=== Feature glossary ===
Feature key, reading from the visual/contextual features back to the raw sequence:

Rendered structure images. Six rendered views show the 3D structure from the faces of a cube — i.e. along ±x, ±y, ±z. Rendering representation is drawn randomly per protein from cartoon (secondary-structure ribbons), sticks (backbone bonds), or molecular surface; coloring is either N→C rainbow (blue at the N-terminus through red at the C-terminus) or one color per chain.

Contact-map, Ramachandran, and PAE plots. The contact map is a binary N×N matrix image: pixel (i, j) is dark where Cα_i and Cα_j are within 8 Å and |i−j|>4. Because the |i−j|>4 filter removes local helical contacts, off-diagonal stripes parallel to the main diagonal indicate parallel β-sheets; stripes perpendicular to it indicate antiparallel β-sheets. The Ramachandran plot scatters every residue's (φ, ψ) pair against the sterically allowed regions. The PAE heatmap renders the predicted-aligned-error matrix.

InterPro / GO / CATH / organism. Database cross-references. InterPro integrates a dozen domain/family signature databases into unified entries with residue-range hits. GO terms attach function/process/location labels with evidence codes. CATH codes position the fold in a four-level structural taxonomy. Organism is the NCBI-taxonomy species name.

Nearest PDB structures. The Foldseek neighbor list gives the closest experimentally determined structures in the PDB, ranked by structural alignment. TM-score near 1 means near-identical fold; near 0.3 means only rough topology match. This is how one finds what a novel AlphaFold prediction most resembles in the solved-structure universe.

Predicted aligned error. PAE(i, j) answers: if I align the predicted and true structures on residue i, how far off (in Å) do I expect residue j to be? A block-diagonal PAE matrix with low values on the blocks and high values off-diagonal is the signature of a multi-domain protein with confidently predicted domains but uncertain inter-domain orientation.

Solvent-accessible surface area. Accessible surface area quantifies burial. A residue with SASA near zero is packed into the hydrophobic core; one with SASA >100 Å² sits on the surface. Computed here via the Shrake–Rupley numerical algorithm with a 1.4 Å probe.

B-factor. B-factor (Debye–Waller factor) reflects atomic displacement in the crystal lattice. It is an experimental observable (units Å²), not a prediction; low values mean the atom is pinned down, high values mean it moves or is heterogeneous across the crystal.

pLDDT. For AlphaFold models, the B-factor field carries pLDDT — the model's own estimate of local accuracy on a 0–100 scale. Regions with pLDDT<50 should be treated as essentially unmodeled; they often correspond to intrinsically disordered segments.

Backbone torsions (φ/ψ). φ (phi) and ψ (psi) are the two rotatable backbone dihedrals per residue: φ is the C(i-1)–N–Cα–C torsion, ψ is the N–Cα–C–N(i+1) torsion, both in degrees on (−180°, 180°]. α-helical residues cluster near (−60°, −45°); β-strand residues near (−120°, +130°). A Ramachandran plot is simply a scatter of (φ, ψ) for every residue.

Radius of gyration, Cα contacts, bounding box. Radius of gyration (Rg) is the root-mean-square distance of Cα atoms from their centroid — a single number for overall size and compactness. A globular domain of N residues has Rg ≈ 2.2·N^0.38 Å; an extended or disordered chain has a much larger Rg. The Cα contact count is the number of residue pairs whose Cα atoms are within 8 Å and are more than four positions apart in sequence — a standard proxy for tertiary packing density. The bounding box is the smallest axis-aligned box enclosing all Cα atoms.

Secondary structure (3-state, P-SEA). Three-state secondary structure (P-SEA) collapses the eight DSSP classes into helix (a), strand (b), and coil (c). P-SEA assigns these from Cα geometry alone — distances and angles — without requiring backbone oxygens, so it works on any Cα trace.

Secondary structure (8-state, DSSP). DSSP 8-state secondary structure assigns each residue one of H (α-helix), G (3₁₀-helix), I (π-helix), E (extended β-strand), B (isolated β-bridge), T (hydrogen-bonded turn), S (bend), or '-' (coil). The assignment is computed from backbone hydrogen-bond geometry via the Kabsch–Sander algorithm.

Foldseek 3Di. A 3Di character summarizes, for each residue, the relative orientation of the Cα frame of its nearest spatial neighbor. Because it encodes fold topology rather than chemistry, 3Di alignments detect remote structural similarity that sequence alignment misses.

mmCIF coordinates. The mmCIF block holds the 3D Cartesian coordinates of each backbone atom (N, Cα, C, O) in ångströms. mmCIF is the PDB's canonical archive format — a tagged-loop text representation of the atomic model.

Sequence. Sequence gives the chain of amino acids in standard one-letter code (A=alanine, C=cysteine, …, Y=tyrosine), read N→C. It is the only feature that is directly encoded by the gene; all structural features are derived from the folded form of this sequence.